Protein 7MNI (pdb70)

Radius of gyration: 37.58 Å; Cα contacts (8 Å, |Δi|>4): 2634; chains: 4; bounding box: 68×110×104 Å

Organism: Homo sapiens (NCBI:txid9606)

Nearest PDB structures (foldseek):
  7mni-assembly1_A  TM=1.002E+00  e=1.388E-90  Homo sapiens
  7r5j-assembly1_W0  TM=9.264E-01  e=3.114E-65  Homo sapiens
  7tdz-assembly1_R  TM=9.123E-01  e=9.726E-56  Xenopus laevis
  7tdz-assembly1_r  TM=9.002E-01  e=2.268E-53  Xenopus laevis
  7vop-assembly1_b  TM=8.775E-01  e=5.057E-50  Xenopus laevis

GO terms:
  GO:0005643 nuclear pore (C, IDA)
  GO:0005515 protein binding (F, IPI)
  GO:0017056 structural constituent of nuclear pore (F, TAS)
  GO:0005643 nuclear pore (C, TAS)
  GO:0005829 cytosol (C, TAS)
  GO:0005635 nuclear envelope (C, IDA)

B-factor: mean 61.46, std 27.5, range [21.4, 191.54]

Solvent-accessible surface area: 51942 Å² total; per-residue (Å²): 172,14,64,104,65,0,44,100,1,49,0,1,86,123,6,75,103,16,76,168,146,183,25,36,65,18,3,1,1,11,23,66,15,8,0,0,0,7,10,47,115,62,13,0,0,0,4,1,78,15,98,125,95,82,76,118,64,14,25,0,52,12,59,44,34,11,89,45,94,9,18,26,7,65,27,4,40,40,86,112,33,0,2,0,1,0,30,85,3,2,11,2,0,85,16,16,166,99,142,49,218,94,56,56,0,41,41,28,108,85,56,2,92,2,60,22,40,41,1,2,90,135,35,14,94,93,51,77,92,16,31,3,60,52,5,21,15,9,38,15,126,160,79,71,28,20,1,0,2,0,6,43,56,9,14,0,27,0,1,12,33,186,101,24,63,76,31,53,5,28,0,98,10,117,127,82,18,34,26,10,32,57,3,92,30,0,25,5,1,20,11,6,38,113,32,74,12,77,54,72,52,20,74,86,123,51,192,87,138,23,84,0,19,2,0,2,0,0,10,35,25,5,15,2,18,5,0,42,0,3,31,142,28,13,60,42,114,7,70,54,41,34,24,31,3,30,6,43,60,76,24,131,74,13,18,22,60,42,3,27,12,10,12,1,1,58,20,88,9,18,2,0,0,4,0,5,63,57,0,32,0,13,0,0,0,4,0,103,80,174,87,5,7,0,10,14,7,27,68,18,72,0,100,124,39,96,62,104,9,76,4,34,18,23,98,13,74,80,32,49,10,98,0,5,0,5,7,40,2,0,0,0,15,0,12,0,78,0,12,131,109,19,110,158,189,18,15,28,77,118,126,21,28,79,65,3,86,119,28,27,99,122,42,170,5,125,37,83,55,24,24,87,28,110,54,189,234,159,48,35,81,12,40,0,6,71,14,9,72,44,165,165,34,55,8,5,0,0,0,14,33,76,10,88,5,45,36,86,114,108,43,20,1,79,24,107,61,145,33,34,72,7,100,29,50,42,106,65,0,37,170,76,24,52,188,108,31,49,0,36,15,60,67,0,17,0,0,61,148,40,61,4,24,0,69,0,107,28,74,7,49,0,34,115,29,54,0,19,86,19,0,29,2,121,109,40,49,1,12,1,12,102,66,102,120,141,45,36,59,88,52,75,24,0,3,32,140,6,28,0,22,0,30,11,0,27,16,35,22,11,22,67,77,77,90,10,107,57,83,103,55,7,76,74,16,86,12,84,22,24,1,67,38,1,0,182,121,38,57,10,126,31,106,68,19,100,39,152,45,0,1,1,4,0,69,3,68,73,13,181,119,16,55,95,20,0,47,94,1,48,0,0,86,118,6,92,111,28,78,200,181,119,24,26,72,16,5,1,2,7,29,62,11,6,0,0,0,8,11,45,137,73,16,0,0,0,4,2,61,6,98,100,122,57,67,77,117,64,13,28,0,54,13,96,34,46,11,94,41,95,7,21,21,5,65,26,3,39,39,85,111,26,0,2,0,2,0,9,107,3,2,9,2,0,79,11,20,144,76,141,56,212,94,52,51,3,38,40,28,112,83,58,2,95,2,61,19,36,25,2,2,84,139,31,32,87,96,53,87,102,22,22,3,56,46,6,18,14,9,40,13,130,164,81,69,28,22,1,0,2,0,4,42,55,10,13,0,28,0,1,12,31,188,100,26,63,80,38,52,5,34,0,88,7,120,129,48,28,26,24,16,40,49,4,107,33,1,25,5,1,17,9,5,37,103,33,72,13,79,47,77,53,31,72,104,128,43,211,79,137,19,78,0,17,2,0,1,0,0,14,25,29,5,27,2,26,4,4,53,0,4,31,144,44,14,67,47,96,8,67,130,45,55,28,32,6,27,7,40,60,76,22,127,73,6,19,23,47,38,3,20,10,9,12,1,0,54,21,107,16,18,0,0,0,4,0,9,70,70,2,37,1,10,0,0,0,11,1,115,71,207,81,5,9,0,9,15,7,16,47,11,126,15,157,4,36,88,182,80,41,5,36,16,25,94,12,72,92,41,56,9,62,0,0,0,7,5,8,6,0,0,16,9,0,18,0,67,0,16,137,114,28,101,155,165,21,15,36,75,120,123,31,43,89,64,4,88,121,27,29,97,128,44,112,10,143,63,80,90,31,32,62,23,26,118,133,126,81,109,115,62,24,54,10,47,0,7,72,11,10,71,52,159,167,33,35,5,6,0,5,0,7,39,64,18,79,8,64,36,95,122,182,90,41,23,32,24,106,60,146,24,27,67,7,99,39,50,56,85,64,1,49,119,46,42,128,141,96,70,40,0,34,12,60,71,0,19,0,0,62,136,52,62,4,25,0,75,0,97,33,72,6,59,0,40,92,29,41,0,20,74,18,0,28,0,96,110,47,51,0,5,0,10,86,63,90,124,101,56,34,57,95,52,89,26,0,2,26,129,5,38,0,17,0,33,16,1,34,16,36,22,16,26,65,78,76,93,10,104,55,86,112,58,8,74,77,8,91,15,98,22,28,2,83,26,2,1,157,108,39,63,13,108,28,102,74,22,106,36,165,67,0,1,1,5,1,78,5,61,76,10

InterPro domains:
  IPR019321 Nucleoporin Nup88 [PF10168] (14-740)
  IPR037700 Nucleoporin NUP88/NUP82 [PTHR13257] (1-734)

Foldseek 3Di:
DCLPCVLQACVLVVLLVLVVVQDAFAQWEDDDQWIWGQRQVQQWIWIDGRPPDRDDTATEHEPDGDPATFRYWAAFLLRQWIWRFHFQFIKIKGAAAFDDPVRDGPHRDNYHYIYMDTALNCVRVVPVPKTWQEKDWDNDNPDQTKIWTQIQQQKIFIAGPVGRNDGQAIERQDPPDDDPVPQSGWRYKEKEDWDWDFLVLLVDDDRDTDIWIKMWTATQQGFIKIDIDDSVRHDRYHDPIADSAAEDDDDPCNLGGAWHDWDWQHDAVIWMWIAGQQQKTFIWGFACAVHTHTYRLDIDRVVVQVHGWHKYKAADPPDSQKIWIFTLFGIKIKGQPCRVVDDNPQHDDDVSSVVSNVVSVVGDIDMHRFDGQQDPPDGDTWNHWYWDDDPVDIKIWTQGPSRRTDIDD/DLQEADDPPQKAKVVGPVVQVVCQDPVRWRKDAQIKIDGPLFWIKTDHGIAIRGNPYCVQAWDTDAVDIGGRPDPVPDDDEPHHQFFKIKIKTWPAFDADPPVRHTDLDPVVCVVVVVVVVLQVVQVVVQWGWDDADSNTRITIIMHGGD/DACLPCVLVACVLVVLLVVVCCFDAAAQWEDDDQWIWGQRQVQQWIWIDGRPCVPSHATAIEHEPDGDPAGFRYWAAALLRQWIWRFGFQWIKIWGAAAFDDPVRDGPHRDNYHYIYMDTAQNVQSPVVVPKTWQEKDWDNDNPDQTKIWTQIFQQKIFIAGPVGRNDTLAIERQDPPDDDDPPWSGWRYKEKEDKDWDFLVLLPDDDGDTDIWIWMWTAIQQGFIKIDIDDSVRHDRYHDPIADSAAEDDDDPCNQGGGWHDWYWQHDPVIWIWIAGQQQKTWIWGWFCEPHTHTYGLDIDHDDLLACFHKDKAAPVVDRQKIKIWGQFGIKIKGQPCRVVDDNPGHDPPVNSVVSNVVSVVGDIDMDGPDTPPPDPDSPGWTWNHWYWADDVVDIKIWTQTPSRRTDIDD/DWAEADDDPQKAKVVGSVVQVVVCVVPVWRWDAFIKIDGPLFWIKTDHGIATRTRPHCVQAWDGDAVDIGGHPDPVPDDDEPHDQFFKIKIKGWPAFDADPPVRHTDLDPVVCVVVVVVVVLQVVQVVVQWGWDDADSVGRITIIMHGGD

Secondary structure (DSSP, 8-state):
-HHHHGGG-HHHHHHHHHHH--PPPB-EEEETTEEEEEETTTTEEEEEE-----S--EEEEESS--SSPP-EEEE-TTSSEEEEE-SS-EEEEEPPPEETTTTEEGGG-SEEEE-EEEESHHHHHHSTT--EEEEEE---SSSPPEEEEEETTTEEEEEETTSTTS-SEEEE----SEES-TT-SEEEEEE---EEEEGGGGT--SS-EEEEEEEEEEETTS-EEEEEE-TTTS-SEE---B-SPPEES--TTTT-S-EEEEEEESSSS-EEEEEETTSEEEEEEEEB----EEEEEEEEETTT----S--EEEE-SS-TTEEEEEETTEEEEEE-TTGGGS-TT-BSSHHHHHHHHHHHTS---EEEEEEE----------SEEEEE--TT--EEEEE-TT--EEEE-/--S-B--STTEEEES-HHHHHHH--TTS--EEEEEEEEETTTEEEEEEEEEE-TT-BHHHHEEEETTEEEESSSSTTPPPTTSTT-S-EEEEE-S---B-TTT--B---HHHHHHTTHHHHHHHHHHTTTEEEEEEEGGGTEEEEEES--/--HHHHGGGSHHHHHHHHHH--PPPPB-EEEETTEEEEEETTTTEEEEEE-----TT--EEEEESS--SSPP-EEEE-TTSSEEEEE-SS-EEEEEPPPEETTTTEEGGG-SEEEE-EEEESHHHHHTSTT--EEEEEE---SSSPPEEEEEETTTEEEEEETTSTTS-SEEEE-----EES-TT-SEEEEEE---EEEEGGGGT--SS-EEEEEEEEEEETTS-EEEEEE-TTTS-SEE---B-PPPEES--TTTT-S-EEEEEEESSSS-EEEEEETTSEEEEEEEE-----EEEEEEEEE---------EEEE-SS-TTEEEEEETTEEEEEE-GGGGG--TT--SSHHHHHHHHHHHHH---EEEEEEES--SS-------SEEEEE--TT--EEEEE-TT--EEEE-/--S-B--STTEEEES-HHHHHHHHHHHSS-EEEEEEEEETTTEEEEEEEEEE-TT-BHHHHEEEETTEEEESSSGGGPPPTTSTT-S-EEEEE-S---B-TTT--B---HHHHHHTTHHHHHHHHHHHTT-EEEEEETTTTEEEEEES--

Sequence (1121 aa):
LWQTWLPNHVVFLRLREGLKNLLTRNVVVFGLGGGGELFLWDGEDSSFLVVRLRGALSQYQRLLCINPPLFEIYQVLLSPTQHHVALIGIKGLMVLELPKRRWGKNSEFEGGKSTVNCSTTTPVAERFFTSSTSLTLKHAAWYPSEILDPHVVLLTSDNVIRIYSLREPQTPTNVIILSGRAYTASLGETAVAFDFGPLAAVPKTLFGQNGKDEVVAYPLYILYENGETTFLTYISLLHSPGNNIGKLLGPLPMHPAAEDNYGYDACAVLCLPCCVPNILVIATESGMLYHCVVLEGLIPSLYVFECCVELELALFSCPVKLHRDPKCPSRYHCCTHEAGVHSVGLTWIHKLHKFLGSDEEDKDSLQELSTEQKCFVEHILCTKPLRQPAPIRRGFWIVPDILGPTMMICCITSTYECLIWPMAGIILTKVGYYTIPSMDDLAKITNEKGECIVVSDFTIGRKGYGSIYFEGDVNLTNLNLDDIVHIRRKEVVVYLDDNQKPPVGEGLNRKAEVTLDGVWPTDKTSRCLIKSPDRLADINYEGRLEAVSRKQGAQFKEYRPETGSWVFKVSHFELWQTWLPNHVVFLRLREGLKQLLTRNVVVFGLGGGGELFLWDGEDSSFLVVRLRGPALSQYQRLLCINPPLFEIYQVLLSPTQHHVALIGIKGLMVLELPKRRWGKNSEFEGGKSTTVNCSTTTPVAERFFTSSTSLTLKHAAWYPSEILDPHVVLLTSDNVIRIYSLREPQTPTNVIILSGRAYTASLGETAVAFDFGPLAAVPKTLFGQNGKDEVVAYPLYILYENGETTFLTYISLLHSPGNNIGKLLGPLPMHPAAEDNYGYDACAVLCLPCVPNILVIATESGMLYHCVVLEGLIPSLYVFECVELELALKCPVKLHRDDPPKKCCPPSRYHCTHEAGVHSVGLTWIHKLHKFLGSDEEDKDSLQELSTEQKCFVEHILCTKPLPCRQPAPIRGFWIVPDILGPTMICCITSTYECLIWWPPMAGIILTKVGYYTIPSMDDLAKITNEKGECIVSDFTIGRKGYGSIYFEGDVNLTNLNLDDIVHIRRKEVVVVYLDDNQKPPVGEGLNRRKAEVTLDGVWPTDKTSRCLIKSPDRLADINYEGRLEAVSRKQGAQFKEYRPETGSWVFKVSHF

Structure (mmCIF, N/CA/C/O backbone):
data_7MNI
#
_entry.id   7MNI
#
_cell.length_a   59.748
_cell.length_b   72.085
_cell.length_c   73.042
_cell.angle_alpha   92.530
_cell.angle_beta   103.690
_cell.angle_gamma   100.390
#
_symmetry.space_group_name_H-M   'P 1'
#
loop_
_entity.id
_entity.type
_entity.pdbx_description
1 polymer 'Nuclear pore complex protein Nup88'
2 polymer 'Nuclear pore complex protein Nup98'
3 water water
#
loop_
_atom_site.group_PDB
_atom_site.id
_atom_site.type_symbol
_atom_site.label_atom_id
_atom_site.label_alt_id
_atom_site.label_comp_id
_atom_site.label_asym_id
_atom_site.label_entity_id
_atom_site.label_seq_id
_atom_site.pdbx_PDB_ins_code
_atom_site.Cartn_x
_atom_site.Cartn_y
_atom_site.Cartn_z
_atom_site.occupancy
_atom_site.B_iso_or_equiv
_atom_site.auth_seq_id
_atom_site.auth_comp_id
_atom_site.auth_asym_id
_atom_site.auth_atom_id
_atom_site.pdbx_PDB_model_num
ATOM 1 N N . LEU A 1 14 ? -55.913 6.007 -41.504 1.00 67.94 13 LEU A N 1
ATOM 2 C CA . LEU A 1 14 ? -54.563 6.298 -41.036 1.00 66.29 13 LEU A CA 1
ATOM 3 C C . LEU A 1 14 ? -54.079 5.209 -40.087 1.00 62.61 13 LEU A C 1
ATOM 4 O O . LEU A 1 14 ? -54.796 4.804 -39.172 1.00 62.80 13 LEU A O 1
ATOM 19 N N . TRP A 1 15 ? -52.849 4.740 -40.307 1.00 57.42 14 TRP A N 1
ATOM 20 C CA . TRP A 1 15 ? -52.341 3.630 -39.510 1.00 53.32 14 TRP A CA 1
ATOM 21 C C . TRP A 1 15 ? -52.187 4.014 -38.045 1.00 53.23 14 TRP A C 1
ATOM 22 O O . TRP A 1 15 ? -52.271 3.146 -37.170 1.00 56.45 14 TRP A O 1
ATOM 43 N N . GLN A 1 16 ? -51.975 5.299 -37.753 1.00 59.06 15 GLN A N 1
ATOM 44 C CA . GLN A 1 16 ? -51.925 5.736 -36.364 1.00 65.14 15 GLN A CA 1
ATOM 45 C C . GLN A 1 16 ? -53.174 5.330 -35.593 1.00 65.03 15 GLN A C 1
ATOM 46 O O . GLN A 1 16 ? -53.139 5.268 -34.359 1.00 61.14 15 GLN A O 1
ATOM 60 N N . THR A 1 17 ? -54.274 5.048 -36.293 1.00 67.18 16 THR A N 1
ATOM 61 C CA . THR A 1 17 ? -55.526 4.662 -35.657 1.00 76.94 16 THR A CA 1
ATOM 62 C C . THR A 1 17 ? -55.663 3.148 -35.523 1.00 72.55 16 THR A C 1
ATOM 63 O O . THR A 1 17 ? -55.973 2.647 -34.438 1.00 75.76 16 THR A O 1
ATOM 74 N N . TRP A 1 18 ? -55.429 2.404 -36.606 1.00 64.42 17 TRP A N 1
ATOM 75 C CA . TRP A 1 18 ? -55.742 0.981 -36.611 1.00 57.58 17 TRP A CA 1
ATOM 76 C C . TRP A 1 18 ? -54.567 0.086 -36.239 1.00 47.22 17 TRP A C 1
ATOM 77 O O . TRP A 1 18 ? -54.787 -1.089 -35.927 1.00 49.06 17 TRP A O 1
ATOM 98 N N . LEU A 1 19 ? -53.335 0.597 -36.252 1.00 46.29 18 LEU A N 1
ATOM 99 C CA . LEU A 1 19 ? -52.195 -0.268 -35.963 1.00 40.40 18 LEU A CA 1
ATOM 100 C C . LEU A 1 19 ? -52.279 -0.924 -34.590 1.00 43.42 18 LEU A C 1
ATOM 101 O O . LEU A 1 19 ? -51.961 -2.122 -34.490 1.00 50.00 18 LEU A O 1
ATOM 117 N N . PRO A 1 20 ? -52.678 -0.234 -33.517 1.00 48.23 19 PRO A N 1
ATOM 118 C CA . PRO A 1 20 ? -52.734 -0.903 -32.205 1.00 51.83 19 PRO A CA 1
ATOM 119 C C . PRO A 1 20 ? -53.666 -2.104 -32.165 1.00 56.98 19 PRO A C 1
ATOM 120 O O . PRO A 1 20 ? -53.551 -2.922 -31.245 1.00 60.31 19 PRO A O 1
ATOM 131 N N . ASN A 1 21 ? -54.579 -2.239 -33.124 1.00 51.06 20 ASN A N 1
ATOM 132 C CA . ASN A 1 21 ? -55.522 -3.347 -33.156 1.00 54.83 20 ASN A CA 1
ATOM 133 C C . ASN A 1 21 ? -55.111 -4.444 -34.131 1.00 55.21 20 ASN A C 1
ATOM 134 O O . ASN A 1 21 ? -55.870 -5.399 -34.331 1.00 51.48 20 ASN A O 1
ATOM 145 N N . HIS A 1 22 ? -53.932 -4.336 -34.738 1.00 53.41 21 HIS A N 1
ATOM 146 C CA . HIS A 1 22 ? -53.503 -5.338 -35.703 1.00 49.67 21 HIS A CA 1
ATOM 147 C C . HIS A 1 22 ? -53.221 -6.666 -35.007 1.00 48.31 21 HIS A C 1
ATOM 148 O O . HIS A 1 22 ? -52.760 -6.711 -33.863 1.00 45.99 21 HIS A O 1
ATOM 162 N N . VAL A 1 23 ? -53.496 -7.760 -35.722 1.00 49.10 22 VAL A N 1
ATOM 163 C CA . VAL A 1 23 ? -53.389 -9.085 -35.125 1.00 43.73 22 VAL A CA 1
ATOM 164 C C . VAL A 1 23 ? -51.959 -9.445 -34.742 1.00 45.48 22 VAL A C 1
ATOM 165 O O . VAL A 1 23 ? -51.755 -10.323 -33.898 1.00 46.26 22 VAL A O 1
ATOM 178 N N . VAL A 1 24 ? -50.954 -8.796 -35.341 1.00 39.54 23 VAL A N 1
ATOM 179 C CA . VAL A 1 24 ? -49.573 -9.143 -35.016 1.00 40.14 23 VAL A CA 1
ATOM 180 C C . VAL A 1 24 ? -49.305 -8.943 -33.533 1.00 39.62 23 VAL A C 1
ATOM 181 O O . VAL A 1 24 ? -48.505 -9.671 -32.935 1.00 40.41 23 VAL A O 1
ATOM 194 N N . PHE A 1 25 ? -49.958 -7.961 -32.913 1.00 40.09 24 PHE A N 1
ATOM 195 C CA . PHE A 1 25 ? -49.755 -7.738 -31.487 1.00 39.05 24 PHE A CA 1
ATOM 196 C C . PHE A 1 25 ? -50.470 -8.788 -30.649 1.00 44.20 24 PHE A C 1
ATOM 197 O O . PHE A 1 25 ? -49.956 -9.181 -29.597 1.00 49.74 24 PHE A O 1
ATOM 214 N N . LEU A 1 26 ? -51.639 -9.256 -31.094 1.00 48.39 25 LEU A N 1
ATOM 215 C CA . LEU A 1 26 ? -52.259 -10.415 -30.457 1.00 51.09 25 LEU A CA 1
ATOM 216 C C . LEU A 1 26 ? -51.349 -11.634 -30.556 1.00 44.44 25 LEU A C 1
ATOM 217 O O . LEU A 1 26 ? -51.148 -12.358 -29.576 1.00 46.25 25 LEU A O 1
ATOM 233 N N . ARG A 1 27 ? -50.782 -11.870 -31.744 1.00 42.24 26 ARG A N 1
ATOM 234 C CA . ARG A 1 27 ? -49.861 -12.986 -31.926 1.00 46.19 26 ARG A CA 1
ATOM 235 C C . ARG A 1 27 ? -48.678 -12.880 -30.971 1.00 44.88 26 ARG A C 1
ATOM 236 O O . ARG A 1 27 ? -48.346 -13.839 -30.263 1.00 46.75 26 ARG A O 1
ATOM 257 N N . LEU A 1 28 ? -48.030 -11.716 -30.939 1.00 37.12 27 LEU A N 1
ATOM 258 C CA . LEU A 1 28 ? -46.883 -11.523 -30.057 1.00 41.58 27 LEU A CA 1
ATOM 259 C C . LEU A 1 28 ? -47.298 -11.599 -28.593 1.00 41.20 27 LEU A C 1
ATOM 260 O O . LEU A 1 28 ? -46.566 -12.149 -27.762 1.00 38.38 27 LEU A O 1
ATOM 276 N N . ARG A 1 29 ? -48.465 -11.046 -28.262 1.00 41.86 28 ARG A N 1
ATOM 277 C CA . ARG A 1 29 ? -48.941 -11.068 -26.884 1.00 50.13 28 ARG A CA 1
ATOM 278 C C . ARG A 1 29 ? -49.185 -12.498 -26.420 1.00 62.35 28 ARG A C 1
ATOM 279 O O . ARG A 1 29 ? -48.786 -12.884 -25.315 1.00 60.15 28 ARG A O 1
ATOM 300 N N . GLU A 1 30 ? -49.842 -13.302 -27.258 1.00 68.44 29 GLU A N 1
ATOM 301 C CA . GLU A 1 30 ? -50.065 -14.703 -26.926 1.00 79.66 29 GLU A CA 1
ATOM 302 C C . GLU A 1 30 ? -48.765 -15.495 -26.888 1.00 73.81 29 GLU A C 1
ATOM 303 O O . GLU A 1 30 ? -48.732 -16.579 -26.299 1.00 75.99 29 GLU A O 1
ATOM 315 N N . GLY A 1 31 ? -47.694 -14.975 -27.492 1.00 71.93 30 GLY A N 1
ATOM 316 C CA . GLY A 1 31 ? -46.394 -15.610 -27.378 1.00 76.50 30 GLY A CA 1
ATOM 317 C C . GLY A 1 31 ? -45.715 -15.402 -26.043 1.00 83.50 30 GLY A C 1
ATOM 318 O O . GLY A 1 31 ? -44.769 -16.128 -25.722 1.00 90.58 30 GLY A O 1
ATOM 322 N N . LEU A 1 32 ? -46.174 -14.424 -25.259 1.00 86.88 31 LEU A N 1
ATOM 323 C CA . LEU A 1 32 ? -45.619 -14.222 -23.925 1.00 84.16 31 LEU A CA 1
ATOM 324 C C . LEU A 1 32 ? -46.050 -15.337 -22.980 1.00 89.87 31 LEU A C 1
ATOM 325 O O . LEU A 1 32 ? -45.222 -15.916 -22.267 1.00 88.80 31 LEU A O 1
ATOM 341 N N . LYS A 1 33 ? -47.349 -15.649 -22.960 1.00 109.33 32 LYS A N 1
ATOM 342 C CA . LYS A 1 33 ? -47.849 -16.668 -22.045 1.00 126.78 32 LYS A CA 1
ATOM 343 C C . LYS A 1 33 ? -47.166 -18.010 -22.273 1.00 138.46 32 LYS A C 1
ATOM 344 O O . LYS A 1 33 ? -46.962 -18.772 -21.321 1.00 148.87 32 LYS A O 1
ATOM 363 N N . ASN A 1 34 ? -46.805 -18.317 -23.515 1.00 118.84 33 ASN A N 1
ATOM 364 C CA . ASN A 1 34 ? -46.103 -19.558 -23.822 1.00 119.75 33 ASN A CA 1
ATOM 365 C C . ASN A 1 34 ? -44.656 -19.485 -23.344 1.00 113.07 33 ASN A C 1
ATOM 366 O O . ASN A 1 34 ? -43.727 -19.781 -24.097 1.00 105.64 33 ASN A O 1
ATOM 377 N N . LEU A 1 56 ? -28.026 -7.732 -18.809 1.00 86.78 55 LEU A N 1
ATOM 378 C CA . LEU A 1 56 ? -29.050 -7.821 -19.841 1.00 92.36 55 LEU A CA 1
ATOM 379 C C . LEU A 1 56 ? -28.997 -6.624 -20.784 1.00 85.02 55 LEU A C 1
ATOM 380 O O . LEU A 1 56 ? -28.672 -5.510 -20.376 1.00 82.26 55 LEU A O 1
ATOM 395 N N . LEU A 1 57 ? -29.317 -6.867 -22.050 1.00 68.82 56 LEU A N 1
ATOM 396 C CA . LEU A 1 57 ? -29.451 -5.804 -23.032 1.00 65.02 56 LEU A CA 1
ATOM 397 C C . LEU A 1 57 ? -30.855 -5.214 -22.976 1.00 63.57 56 LEU A C 1
ATOM 398 O O . LEU A 1 57 ? -31.825 -5.896 -22.636 1.00 66.06 56 LEU A O 1
ATOM 414 N N . THR A 1 58 ? -30.955 -3.932 -23.311 1.00 65.29 57 THR A N 1
ATOM 415 C CA . THR A 1 58 ? -32.261 -3.306 -23.459 1.00 65.67 57 THR A CA 1
ATOM 416 C C . THR A 1 58 ? -32.919 -3.805 -24.739 1.00 56.26 57 THR A C 1
ATOM 417 O O . THR A 1 58 ? -32.260 -3.979 -25.769 1.00 53.51 57 THR A O 1
ATOM 428 N N . ARG A 1 59 ? -34.224 -4.049 -24.669 1.00 44.83 58 ARG A N 1
ATOM 429 C CA . ARG A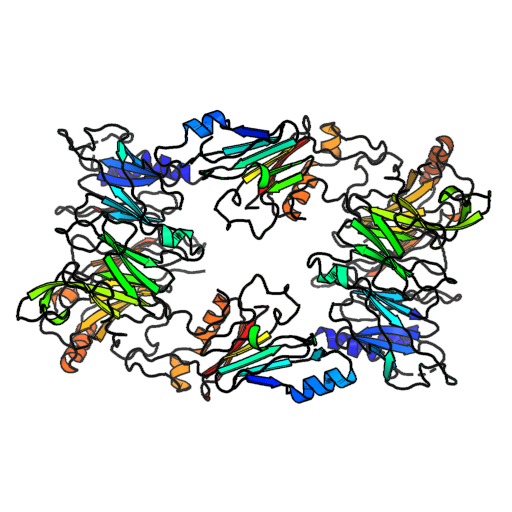 1 59 ? -34.939 -4.675 -25.770 1.00 40.12 58 ARG A CA 1
ATOM 430 C C . ARG A 1 59 ? -35.472 -3.641 -26.753 1.00 36.89 58 ARG A C 1
ATOM 431 O O . ARG A 1 59 ? -35.976 -2.588 -26.358 1.00 41.75 58 ARG A O 1
ATOM 452 N N . ASN A 1 60 ? -35.342 -3.954 -28.042 1.00 35.02 59 ASN A N 1
ATOM 453 C CA . ASN A 1 60 ? -36.037 -3.217 -29.097 1.00 34.81 59 ASN A CA 1
ATOM 454 C C . ASN A 1 60 ? -36.300 -4.219 -30.218 1.00 33.93 59 ASN A C 1
ATOM 455 O O . ASN A 1 60 ? -35.386 -4.550 -30.981 1.00 39.76 59 ASN A O 1
ATOM 466 N N . VAL A 1 61 ? -37.536 -4.694 -30.310 1.00 27.57 60 VAL A N 1
ATOM 467 C CA . VAL A 1 61 ? -37.898 -5.770 -31.221 1.00 34.42 60 VAL A CA 1
ATOM 468 C C . VAL A 1 61 ? -38.537 -5.238 -32.511 1.00 28.13 60 VAL A C 1
ATOM 469 O O . VAL A 1 61 ? -39.139 -6.008 -33.255 1.00 35.10 60 VAL A O 1
ATOM 482 N N . VAL A 1 62 ? -38.408 -3.943 -32.789 1.00 25.12 61 VAL A N 1
ATOM 483 C CA A VAL A 1 62 ? -39.112 -3.329 -33.906 0.47 29.24 61 VAL A CA 1
ATOM 484 C CA B VAL A 1 62 ? -39.113 -3.329 -33.906 0.53 29.24 61 VAL A CA 1
ATOM 485 C C . VAL A 1 62 ? -38.182 -2.391 -34.659 1.00 31.72 61 VAL A C 1
ATOM 486 O O . VAL A 1 62 ? -37.310 -1.742 -34.072 1.00 31.01 61 VAL A O 1
ATOM 511 N N . PHE A 1 63 ? -38.378 -2.331 -35.975 1.00 32.73 62 PHE A N 1
ATOM 512 C CA . PHE A 1 63 ? -37.751 -1.328 -36.824 1.00 35.68 62 PHE A CA 1
ATOM 513 C C . PHE A 1 63 ? -38.693 -1.070 -37.993 1.00 35.90 62 PHE A C 1
ATOM 514 O O . PHE A 1 63 ? -39.568 -1.886 -38.304 1.00 35.53 62 PHE A O 1
ATOM 531 N N . GLY A 1 64 ? -38.524 0.086 -38.622 1.00 34.06 63 GLY A N 1
ATOM 532 C CA . GLY A 1 64 ? -39.365 0.493 -39.730 1.00 35.51 63 GLY A CA 1
ATOM 533 C C . GLY A 1 64 ? -38.540 0.694 -40.985 1.00 38.29 63 GLY A C 1
ATOM 534 O O . GLY A 1 64 ? -37.362 1.048 -40.920 1.00 34.26 63 GLY A O 1
ATOM 538 N N . LEU A 1 65 ? -39.165 0.450 -42.132 1.00 37.71 64 LEU A N 1
ATOM 539 C CA . LEU A 1 65 ? -38.484 0.597 -43.415 1.00 44.42 64 LEU A CA 1
ATOM 540 C C . LEU A 1 65 ? -39.524 0.870 -44.489 1.00 50.05 64 LEU A C 1
ATOM 541 O O . LEU A 1 65 ? -40.402 0.036 -44.725 1.00 44.80 64 LEU A O 1
ATOM 557 N N A GLY A 1 66 ? -39.386 2.011 -45.157 0.62 57.30 65 GLY A N 1
ATOM 558 N N B GLY A 1 66 ? -39.451 2.047 -45.107 0.38 57.21 65 GLY A N 1
ATOM 559 C CA A GLY A 1 66 ? -40.388 2.416 -46.126 0.62 58.73 65 GLY A CA 1
ATOM 560 C CA B GLY A 1 66 ? -40.334 2.409 -46.201 0.38 58.67 65 GLY A CA 1
ATOM 561 C C A GLY A 1 66 ? -41.694 2.692 -45.414 0.62 53.34 65 GLY A C 1
ATOM 562 C C B GLY A 1 66 ? -41.776 1.948 -46.087 0.38 54.46 65 GLY A C 1
ATOM 563 O O A GLY A 1 66 ? -41.752 3.462 -44.449 0.62 48.60 65 GLY A O 1
ATOM 564 O O B GLY A 1 66 ? -42.209 1.071 -46.841 0.38 53.90 65 GLY A O 1
ATOM 571 N N A GLY A 1 67 ? -42.756 2.049 -45.882 0.62 50.13 66 GLY A N 1
ATOM 572 N N B GLY A 1 67 ? -42.532 2.530 -45.155 0.38 48.53 66 GLY A N 1
ATOM 573 C CA A GLY A 1 67 ? -44.031 2.129 -45.207 0.62 47.21 66 GLY A CA 1
ATOM 574 C CA B GLY A 1 67 ? -43.951 2.254 -45.036 0.38 46.78 66 GLY A CA 1
ATOM 575 C C A GLY A 1 67 ? -44.354 0.847 -44.471 0.62 42.91 66 GLY A C 1
ATOM 576 C C B GLY A 1 67 ? -44.311 0.933 -44.393 0.38 43.25 66 GLY A C 1
ATOM 577 O O A GLY A 1 67 ? -45.529 0.513 -44.295 0.62 43.78 66 GLY A O 1
ATOM 578 O O B GLY A 1 67 ? -45.504 0.651 -44.223 0.38 43.85 66 GLY A O 1
ATOM 585 N N . GLU A 1 68 ? -43.327 0.116 -44.035 1.00 40.04 67 GLU A N 1
ATOM 586 C CA . GLU A 1 68 ? -43.532 -1.169 -43.387 1.00 46.38 67 GLU A CA 1
ATOM 587 C C . GLU A 1 68 ? -42.945 -1.161 -41.982 1.00 41.21 67 GLU A C 1
ATOM 588 O O . GLU A 1 68 ? -41.928 -0.514 -41.714 1.00 37.28 67 GLU A O 1
ATOM 601 N N . LEU A 1 69 ? -43.605 -1.889 -41.090 1.00 38.22 68 LEU A N 1
ATOM 602 C CA . LEU A 1 69 ? -43.154 -2.084 -39.720 1.00 36.97 68 LEU A CA 1
ATOM 603 C C . LEU A 1 69 ? -42.760 -3.546 -39.545 1.00 28.97 68 LEU A C 1
ATOM 604 O O . LEU A 1 69 ? -43.511 -4.439 -39.934 1.00 28.51 68 LEU A O 1
ATOM 620 N N . PHE A 1 70 ? -41.587 -3.779 -38.965 1.00 29.99 69 PHE A N 1
ATOM 621 C CA . PHE A 1 70 ? -41.054 -5.119 -38.761 1.00 29.63 69 PHE A CA 1
ATOM 622 C C . PHE A 1 70 ? -41.027 -5.418 -37.269 1.00 30.71 69 PHE A C 1
ATOM 623 O O . PHE A 1 70 ? -40.485 -4.633 -36.488 1.00 31.51 69 PHE A O 1
ATOM 640 N N . LEU A 1 71 ? -41.604 -6.552 -36.879 1.00 30.21 70 LEU A N 1
ATOM 641 C CA . LEU A 1 71 ? -41.695 -6.943 -35.478 1.00 29.44 70 LEU A CA 1
ATOM 642 C C . LEU A 1 71 ? -41.086 -8.324 -35.316 1.00 25.78 70 LEU A C 1
ATOM 643 O O . LEU A 1 71 ? -41.540 -9.283 -35.945 1.00 25.74 70 LEU A O 1
ATOM 659 N N . TRP A 1 72 ? -40.059 -8.424 -34.475 1.00 31.63 71 TRP A N 1
ATOM 660 C CA . TRP A 1 72 ? -39.392 -9.697 -34.243 1.00 26.17 71 TRP A CA 1
ATOM 661 C C . TRP A 1 72 ? -40.262 -10.573 -33.352 1.00 29.37 71 TRP A C 1
ATOM 662 O O . TRP A 1 72 ? -40.650 -10.161 -32.254 1.00 32.18 71 TRP A O 1
ATOM 683 N N . ASP A 1 73 ? -40.569 -11.772 -33.829 1.00 26.76 72 ASP A N 1
ATOM 684 C CA . ASP A 1 73 ? -41.337 -12.761 -33.079 1.00 29.14 72 ASP A CA 1
ATOM 685 C C . ASP A 1 73 ? -40.344 -13.782 -32.536 1.00 34.53 72 ASP A C 1
ATOM 686 O O . ASP A 1 73 ? -39.894 -14.674 -33.260 1.00 35.04 72 ASP A O 1
ATOM 695 N N . GLY A 1 74 ? -40.006 -13.649 -31.254 1.00 37.64 73 GLY A N 1
ATOM 696 C CA . GLY A 1 74 ? -38.981 -14.502 -30.676 1.00 40.48 73 GLY A CA 1
ATOM 697 C C . GLY A 1 74 ? -39.350 -15.973 -30.693 1.00 36.30 73 GLY A C 1
ATOM 698 O O . GLY A 1 74 ? -38.493 -16.833 -30.910 1.00 38.88 73 GLY A O 1
ATOM 702 N N . GLU A 1 75 ? -40.632 -16.282 -30.479 1.00 37.06 74 GLU A N 1
ATOM 703 C CA . GLU A 1 75 ? -41.045 -17.678 -30.368 1.00 44.52 74 GLU A CA 1
ATOM 704 C C . GLU A 1 75 ? -40.916 -18.420 -31.693 1.00 40.06 74 GLU A C 1
ATOM 705 O O . GLU A 1 75 ? -40.674 -19.631 -31.698 1.00 45.21 74 GLU A O 1
ATOM 717 N N . ASP A 1 76 ? -41.073 -17.725 -32.817 1.00 37.44 75 ASP A N 1
ATOM 718 C CA . ASP A 1 76 ? -40.961 -18.339 -34.132 1.00 42.69 75 ASP A CA 1
ATOM 719 C C . ASP A 1 76 ? -39.688 -17.941 -34.872 1.00 39.90 75 ASP A C 1
ATOM 720 O O . ASP A 1 76 ? -39.477 -18.392 -36.003 1.00 37.54 75 ASP A O 1
ATOM 729 N N . SER A 1 77 ? -38.843 -17.110 -34.272 1.00 36.33 76 SER A N 1
ATOM 730 C CA . SER A 1 77 ? -37.590 -16.680 -34.887 1.00 43.61 76 SER A CA 1
ATOM 731 C C . SER A 1 77 ? -37.833 -16.155 -36.302 1.00 38.11 76 SER A C 1
ATOM 732 O O . SER A 1 77 ? -37.238 -16.611 -37.280 1.00 36.86 76 SER A O 1
ATOM 740 N N . SER A 1 78 ? -38.724 -15.173 -36.395 1.00 32.61 77 SER A N 1
ATOM 741 C CA . SER A 1 78 ? -39.055 -14.573 -37.679 1.00 33.78 77 SER A CA 1
ATOM 742 C C . SER A 1 78 ? -39.602 -13.172 -37.448 1.00 33.53 77 SER A C 1
ATOM 743 O O . SER A 1 78 ? -39.926 -12.784 -36.323 1.00 30.30 77 SER A O 1
ATOM 751 N N . PHE A 1 79 ? -39.677 -12.408 -38.536 1.00 31.08 78 PHE A N 1
ATOM 752 C CA . PHE A 1 79 ? -40.216 -11.059 -38.517 1.00 31.08 78 PHE A CA 1
ATOM 753 C C . PHE A 1 79 ? -41.659 -11.068 -39.003 1.00 28.94 78 PHE A C 1
ATOM 754 O O . PHE A 1 79 ? -41.991 -11.746 -39.977 1.00 31.92 78 PHE A O 1
ATOM 771 N N . LEU A 1 80 ? -42.506 -10.297 -38.328 1.00 28.14 79 LEU A N 1
ATOM 772 C CA . LEU A 1 80 ? -43.857 -10.015 -38.790 1.00 29.91 79 LEU A CA 1
ATOM 773 C C . LEU A 1 80 ? -43.849 -8.625 -39.416 1.00 29.81 79 LEU A C 1
ATOM 774 O O . LEU A 1 80 ? -43.472 -7.651 -38.758 1.00 33.01 79 LEU A O 1
ATOM 790 N N . VAL A 1 81 ? -44.253 -8.537 -40.682 1.00 28.95 80 VAL A N 1
ATOM 791 C CA . VAL A 1 81 ? -44.151 -7.305 -41.457 1.00 28.89 80 VAL A CA 1
ATOM 792 C C . VAL A 1 81 ? -45.556 -6.780 -41.714 1.00 27.93 80 VAL A C 1
ATOM 793 O O . VAL A 1 81 ? -46.376 -7.453 -42.351 1.00 29.40 80 VAL A O 1
ATOM 806 N N . VAL A 1 82 ? -45.827 -5.574 -41.219 1.00 32.15 81 VAL A N 1
ATOM 807 C CA . VAL A 1 82 ? -47.111 -4.902 -41.393 1.00 34.58 81 VAL A CA 1
ATOM 808 C C . VAL A 1 82 ? -46.895 -3.699 -42.299 1.00 34.44 81 VAL A C 1
ATOM 809 O O . VAL A 1 82 ? -45.982 -2.897 -42.068 1.00 38.46 81 VAL A O 1
ATOM 822 N N . ARG A 1 83 ? -47.736 -3.569 -43.319 1.00 39.64 82 ARG A N 1
ATOM 823 C CA . ARG A 1 83 ? -47.664 -2.446 -44.243 1.00 46.52 82 ARG A CA 1
ATOM 824 C C . ARG A 1 83 ? -48.490 -1.291 -43.688 1.00 46.21 82 ARG A C 1
ATOM 825 O O . ARG A 1 83 ? -49.705 -1.419 -43.505 1.00 41.78 82 ARG A O 1
ATOM 846 N N . LEU A 1 84 ? -47.831 -0.163 -43.425 1.00 46.25 83 LEU A N 1
ATOM 847 C CA . LEU A 1 84 ? -48.499 0.987 -42.833 1.00 50.66 83 LEU A CA 1
ATOM 848 C C . LEU A 1 84 ? -49.134 1.906 -43.868 1.00 59.89 83 LEU A C 1
ATOM 849 O O . LEU A 1 84 ? -50.178 2.503 -43.589 1.00 59.79 83 LEU A O 1
ATOM 865 N N . ARG A 1 85 ? -48.536 2.031 -45.050 1.00 69.38 84 ARG A N 1
ATOM 866 C CA . ARG A 1 85 ? -49.010 2.938 -46.084 1.00 85.68 84 ARG A CA 1
ATOM 867 C C . ARG A 1 85 ? -49.511 2.159 -47.295 1.00 87.29 84 ARG A C 1
ATOM 868 O O . ARG A 1 85 ? -49.387 0.935 -47.377 1.00 83.34 84 ARG A O 1
ATOM 889 N N . GLY A 1 86 ? -50.083 2.894 -48.243 1.00 98.36 85 GLY A N 1
ATOM 890 C CA . GLY A 1 86 ? -50.585 2.306 -49.471 1.00 96.95 85 GLY A CA 1
ATOM 891 C C . GLY A 1 86 ? -51.670 1.273 -49.240 1.00 92.39 85 GLY A C 1
ATOM 892 O O . GLY A 1 86 ? -52.382 0.889 -50.168 1.00 89.47 85 GLY A O 1
ATOM 896 N N . ALA A 1 95 ? -55.447 -3.635 -43.666 1.00 72.23 94 ALA A N 1
ATOM 897 C CA . ALA A 1 95 ? -56.269 -4.651 -43.018 1.00 76.99 94 ALA A CA 1
ATOM 898 C C . ALA A 1 95 ? -55.610 -5.136 -41.729 1.00 81.10 94 ALA A C 1
ATOM 899 O O . ALA A 1 95 ? -54.384 -5.161 -41.619 1.00 88.17 94 ALA A O 1
ATOM 905 N N . LEU A 1 96 ? -56.435 -5.528 -40.756 1.00 63.60 95 LEU A N 1
ATOM 906 C CA . LEU A 1 96 ? -55.940 -5.906 -39.440 1.00 62.02 95 LEU A CA 1
ATOM 907 C C . LEU A 1 96 ? -55.381 -7.323 -39.385 1.00 54.73 95 LEU A C 1
ATOM 908 O O . LEU A 1 96 ? -54.710 -7.663 -38.405 1.00 50.96 95 LEU A O 1
ATOM 924 N N . SER A 1 97 ? -55.637 -8.151 -40.397 1.00 54.66 96 SER A N 1
ATOM 925 C CA . SER A 1 97 ? -55.156 -9.525 -40.406 1.00 51.93 96 SER A CA 1
ATOM 926 C C . SER A 1 97 ? -53.974 -9.742 -41.341 1.00 51.60 96 SER A C 1
ATOM 927 O O . SER A 1 97 ? -53.390 -10.831 -41.330 1.00 46.75 96 SER A O 1
ATOM 935 N N . GLN A 1 98 ? -53.610 -8.745 -42.143 1.00 50.23 97 GLN A N 1
ATOM 936 C CA . GLN A 1 98 ? -52.620 -8.926 -43.195 1.00 48.23 97 GLN A CA 1
ATOM 937 C C . GLN A 1 98 ? -51.224 -8.612 -42.679 1.00 36.89 97 GLN A C 1
ATOM 938 O O . GLN A 1 98 ? -51.001 -7.579 -42.040 1.00 32.88 97 GLN A O 1
ATOM 952 N N . TYR A 1 99 ? -50.290 -9.511 -42.962 1.00 33.36 98 TYR A N 1
ATOM 953 C CA . TYR A 1 99 ? -48.889 -9.340 -42.613 1.00 30.46 98 TYR A CA 1
ATOM 954 C C . TYR A 1 99 ? -48.104 -10.407 -43.357 1.00 30.83 98 TYR A C 1
ATOM 955 O O . TYR A 1 99 ? -48.655 -11.432 -43.765 1.00 37.44 98 TYR A O 1
ATOM 973 N N . GLN A 1 100 ? -46.814 -10.149 -43.536 1.00 33.17 99 GLN A N 1
ATOM 974 C CA . GLN A 1 100 ? -45.892 -11.129 -44.081 1.00 30.82 99 GLN A CA 1
ATOM 975 C C . GLN A 1 100 ? -44.990 -11.637 -42.968 1.00 27.64 99 GLN A C 1
ATOM 976 O O . GLN A 1 100 ? -44.618 -10.881 -42.069 1.00 29.68 99 GLN A O 1
ATOM 990 N N . ARG A 1 101 ? -44.652 -12.921 -43.028 1.00 30.31 100 ARG A N 1
ATOM 991 C CA . ARG A 1 101 ? -43.713 -13.532 -42.098 1.00 31.25 100 ARG A CA 1
ATOM 992 C C . ARG A 1 101 ? -42.401 -13.767 -42.834 1.00 27.15 100 ARG A C 1
ATOM 993 O O . ARG A 1 101 ? -42.366 -14.499 -43.829 1.00 36.38 100 ARG A O 1
ATOM 1014 N N . LEU A 1 102 ? -41.332 -13.139 -42.355 1.00 27.36 101 LEU A N 1
ATOM 1015 C CA . LEU A 1 102 ? -39.995 -13.330 -42.906 1.00 29.80 101 LEU A CA 1
ATOM 1016 C C . LEU A 1 102 ? -39.254 -14.328 -42.022 1.00 26.15 101 LEU A C 1
ATOM 1017 O O . LEU A 1 102 ? -38.847 -13.989 -40.906 1.00 28.72 101 LEU A O 1
ATOM 1033 N N . LEU A 1 103 ? -39.078 -15.548 -42.526 1.00 25.74 102 LEU A N 1
ATOM 1034 C CA . LEU A 1 103 ? -38.469 -16.628 -41.762 1.00 34.86 102 LEU A CA 1
ATOM 1035 C C . LEU A 1 103 ? -36.952 -16.626 -41.898 1.00 33.80 102 LEU A C 1
ATOM 1036 O O . LEU A 1 103 ? -36.412 -16.347 -42.971 1.00 41.62 102 LEU A O 1
ATOM 1052 N N . CYS A 1 104 ? -36.274 -16.966 -40.805 1.00 30.85 103 CYS A N 1
ATOM 1053 C CA . CYS A 1 104 ? -34.843 -17.238 -40.841 1.00 32.55 103 CYS A CA 1
ATOM 1054 C C . CYS A 1 104 ? -34.622 -18.649 -41.373 1.00 27.48 103 CYS A C 1
ATOM 1055 O O . CYS A 1 104 ? -35.090 -19.621 -40.772 1.00 32.83 103 CYS A O 1
ATOM 1063 N N . ILE A 1 105 ? -33.915 -18.766 -42.499 1.00 36.43 104 ILE A N 1
ATOM 1064 C CA . ILE A 1 105 ? -33.554 -20.089 -43.000 1.00 42.41 104 ILE A CA 1
ATOM 1065 C C . ILE A 1 105 ? -32.767 -20.849 -41.940 1.00 44.67 104 ILE A C 1
ATOM 1066 O O . ILE A 1 105 ? -32.982 -22.048 -41.720 1.00 45.73 104 ILE A O 1
ATOM 1082 N N . ASN A 1 106 ? -31.848 -20.163 -41.269 1.00 41.52 105 ASN A N 1
ATOM 1083 C CA . ASN A 1 106 ? -31.101 -20.710 -40.136 1.00 40.14 105 ASN A CA 1
ATOM 1084 C C . ASN A 1 106 ? -31.352 -19.798 -38.943 1.00 39.11 105 ASN A C 1
ATOM 1085 O O . ASN A 1 106 ? -30.806 -18.679 -38.885 1.00 32.96 105 ASN A O 1
ATOM 1096 N N . PRO A 1 107 ? -32.176 -20.208 -37.984 1.00 34.22 106 PRO A N 1
ATOM 1097 C CA . PRO A 1 107 ? -32.595 -19.285 -36.928 1.00 34.89 106 PRO A CA 1
ATOM 1098 C C . PRO A 1 107 ? -31.533 -19.154 -35.853 1.00 36.88 106 PRO A C 1
ATOM 1099 O O . PRO A 1 107 ? -30.697 -20.053 -35.674 1.00 37.62 106 PRO A O 1
ATOM 1110 N N . PRO A 1 108 ? -31.531 -18.046 -35.115 1.00 31.14 107 PRO A N 1
ATOM 1111 C CA . PRO A 1 108 ? -30.665 -17.955 -33.937 1.00 35.77 107 PRO A CA 1
ATOM 1112 C C . PRO A 1 108 ? -31.241 -18.763 -32.785 1.00 43.91 107 PRO A C 1
ATOM 1113 O O . PRO A 1 108 ? -32.456 -18.826 -32.586 1.00 46.65 107 PRO A O 1
ATOM 1124 N N . LEU A 1 109 ? -30.350 -19.392 -32.027 1.00 59.42 108 LEU A N 1
ATOM 1125 C CA . LEU A 1 109 ? -30.750 -20.151 -30.851 1.00 69.37 108 LEU A CA 1
ATOM 1126 C C . LEU A 1 109 ? -30.637 -19.347 -29.568 1.00 67.02 108 LEU A C 1
ATOM 1127 O O . LEU A 1 109 ? -31.250 -19.720 -28.561 1.00 71.78 108 LEU A O 1
ATOM 1143 N N . PHE A 1 110 ? -29.872 -18.260 -29.585 1.00 54.45 109 PHE A N 1
ATOM 1144 C CA . PHE A 1 110 ? -29.820 -17.321 -28.477 1.00 43.88 109 PHE A CA 1
ATOM 1145 C C . PHE A 1 110 ? -30.950 -16.308 -28.622 1.00 40.24 109 PHE A C 1
ATOM 1146 O O . PHE A 1 110 ? -31.429 -16.037 -29.726 1.00 36.82 109 PHE A O 1
ATOM 1163 N N . GLU A 1 111 ? -31.380 -15.756 -27.492 1.00 36.15 110 GLU A N 1
ATOM 1164 C CA . GLU A 1 111 ? -32.486 -14.810 -27.507 1.00 36.15 110 GLU A CA 1
ATOM 1165 C C . GLU A 1 111 ? -32.068 -13.503 -28.169 1.00 34.99 110 GLU A C 1
ATOM 1166 O O . GLU A 1 111 ? -30.982 -12.975 -27.912 1.00 39.17 110 GLU A O 1
ATOM 1178 N N . ILE A 1 112 ? -32.938 -12.981 -29.029 1.00 35.88 111 ILE A N 1
ATOM 1179 C CA . ILE A 1 112 ? -32.696 -11.719 -29.716 1.00 36.84 111 ILE A CA 1
ATOM 1180 C C . ILE A 1 112 ? -33.268 -10.592 -28.866 1.00 35.40 111 ILE A C 1
ATOM 1181 O O . ILE A 1 112 ? -34.476 -10.544 -28.613 1.00 38.53 111 ILE A O 1
ATOM 1197 N N . TYR A 1 113 ? -32.402 -9.686 -28.423 1.00 28.83 112 TYR A N 1
ATOM 1198 C CA . TYR A 1 113 ? -32.838 -8.556 -27.614 1.00 32.65 112 TYR A CA 1
ATOM 1199 C C . TYR A 1 113 ? -33.105 -7.315 -28.455 1.00 31.99 112 TYR A C 1
ATOM 1200 O O . TYR A 1 113 ? -34.052 -6.575 -28.173 1.00 36.47 112 TYR A O 1
ATOM 1218 N N . GLN A 1 114 ? -32.305 -7.089 -29.496 1.00 26.06 113 GLN A N 1
ATOM 1219 C CA . GLN A 1 114 ? -32.397 -5.884 -30.306 1.00 26.97 113 GLN A CA 1
ATOM 1220 C C . GLN A 1 114 ? -32.281 -6.243 -31.781 1.00 29.84 113 GLN A C 1
ATOM 1221 O O . GLN A 1 114 ? -31.556 -7.165 -32.157 1.00 26.95 113 GLN A O 1
ATOM 1235 N N . VAL A 1 115 ? -32.999 -5.496 -32.616 1.00 30.10 114 VAL A N 1
ATOM 1236 C CA . VAL A 1 115 ? -32.886 -5.598 -34.066 1.00 26.53 114 VAL A CA 1
ATOM 1237 C C . VAL A 1 115 ? -32.478 -4.234 -34.603 1.00 29.70 114 VAL A C 1
ATOM 1238 O O . VAL A 1 115 ? -32.919 -3.197 -34.092 1.00 28.93 114 VAL A O 1
ATOM 1251 N N . LEU A 1 116 ? -31.631 -4.233 -35.631 1.00 26.55 115 LEU A N 1
ATOM 1252 C CA . LEU A 1 116 ? -30.994 -2.997 -36.087 1.00 26.45 115 LEU A CA 1
ATOM 1253 C C . LEU A 1 116 ? -30.798 -3.063 -37.595 1.00 26.76 115 LEU A C 1
ATOM 1254 O O . LEU A 1 116 ? -29.998 -3.865 -38.091 1.00 27.06 115 LEU A O 1
ATOM 1270 N N . LEU A 1 117 ? -31.527 -2.216 -38.316 1.00 27.10 116 LEU A N 1
ATOM 1271 C CA . LEU A 1 117 ? -31.410 -2.142 -39.765 1.00 27.56 116 LEU A CA 1
ATOM 1272 C C . LEU A 1 117 ? -30.081 -1.506 -40.172 1.00 27.06 116 LEU A C 1
ATOM 1273 O O . LEU A 1 117 ? -29.614 -0.549 -39.551 1.00 24.36 116 LEU A O 1
ATOM 1289 N N . SER A 1 118 ? -29.483 -2.036 -41.237 1.00 28.03 117 SER A N 1
ATOM 1290 C CA . SER A 1 118 ? -28.195 -1.551 -41.710 1.00 25.49 117 SER A CA 1
ATOM 1291 C C . SER A 1 118 ? -28.338 -0.194 -42.400 1.00 29.20 117 SER A C 1
ATOM 1292 O O . SER A 1 118 ? -29.438 0.204 -42.790 1.00 30.20 117 SER A O 1
ATOM 1300 N N . PRO A 1 119 ? -27.229 0.541 -42.559 1.00 29.98 118 PRO A N 1
ATOM 1301 C CA . PRO A 1 119 ? -27.310 1.837 -43.260 1.00 30.45 118 PRO A CA 1
ATOM 1302 C C . PRO A 1 119 ? -27.840 1.738 -44.680 1.00 35.86 118 PRO A C 1
ATOM 1303 O O . PRO A 1 119 ? -28.587 2.622 -45.120 1.00 37.48 118 PRO A O 1
ATOM 1314 N N . THR A 1 120 ? -27.459 0.699 -45.424 1.00 29.19 119 THR A N 1
ATOM 1315 C CA . THR A 1 120 ? -27.970 0.523 -46.778 1.00 39.08 119 THR A CA 1
ATOM 1316 C C . THR A 1 120 ? -29.346 -0.130 -46.798 1.00 40.23 119 THR A C 1
ATOM 1317 O O . THR A 1 120 ? -29.965 -0.197 -47.864 1.00 38.75 119 THR A O 1
ATOM 1328 N N . GLN A 1 121 ? -29.825 -0.616 -45.653 1.00 42.79 120 GLN A N 1
ATOM 1329 C CA . GLN A 1 121 ? -31.187 -1.110 -45.473 1.00 41.04 120 GLN A CA 1
ATOM 1330 C C . GLN A 1 121 ? -31.442 -2.438 -46.172 1.00 37.47 120 GLN A C 1
ATOM 1331 O O . GLN A 1 121 ? -32.598 -2.784 -46.442 1.00 40.73 120 GLN A O 1
ATOM 1345 N N . HIS A 1 122 ? -30.392 -3.208 -46.457 1.00 34.82 121 HIS A N 1
ATOM 1346 C CA . HIS A 1 122 ? -30.536 -4.539 -47.029 1.00 32.65 121 HIS A CA 1
ATOM 1347 C C . HIS A 1 122 ? -30.323 -5.654 -46.011 1.00 32.01 121 HIS A C 1
ATOM 1348 O O . HIS A 1 122 ? -30.554 -6.824 -46.337 1.00 28.75 121 HIS A O 1
ATOM 1362 N N . HIS A 1 123 ? -29.884 -5.326 -44.797 1.00 30.00 122 HIS A N 1
ATOM 1363 C CA . HIS A 1 123 ? -29.597 -6.326 -43.786 1.00 27.64 122 HIS A CA 1
ATOM 1364 C C . HIS A 1 123 ? -30.093 -5.837 -42.436 1.00 28.08 122 HIS A C 1
ATOM 1365 O O . HIS A 1 123 ? -30.181 -4.635 -42.186 1.00 25.60 122 HIS A O 1
ATOM 1379 N N . VAL A 1 124 ? -30.414 -6.792 -41.566 1.00 25.87 123 VAL A N 1
ATOM 1380 C CA . VAL A 1 124 ? -30.858 -6.511 -40.209 1.00 22.81 123 VAL A CA 1
ATOM 1381 C C . VAL A 1 124 ? -29.965 -7.289 -39.252 1.00 25.44 123 VAL A C 1
ATOM 1382 O O . VAL A 1 124 ? -29.764 -8.494 -39.428 1.00 30.60 123 VAL A O 1
ATOM 1395 N N . ALA A 1 125 ? -29.425 -6.592 -38.252 1.00 23.42 124 ALA A N 1
ATOM 1396 C CA . ALA A 1 125 ? -28.645 -7.240 -37.209 1.00 32.47 124 ALA A CA 1
ATOM 1397 C C . ALA A 1 125 ? -29.589 -7.765 -36.138 1.00 29.13 124 ALA A C 1
ATOM 1398 O O . ALA A 1 125 ? -30.446 -7.030 -35.641 1.00 29.91 124 ALA A O 1
ATOM 1405 N N . LEU A 1 126 ? -29.447 -9.042 -35.804 1.00 31.08 125 LEU A N 1
ATOM 1406 C CA . LEU A 1 126 ? -30.218 -9.684 -34.742 1.00 26.73 125 LEU A CA 1
ATOM 1407 C C . LEU A 1 126 ? -29.275 -9.816 -33.551 1.00 28.68 125 LEU A C 1
ATOM 1408 O O . LEU A 1 126 ? -28.389 -10.672 -33.538 1.00 24.23 125 LEU A O 1
ATOM 1424 N N . ILE A 1 127 ? -29.467 -8.960 -32.552 1.00 25.68 126 ILE A N 1
ATOM 1425 C CA . ILE A 1 127 ? -28.482 -8.721 -31.503 1.00 31.52 126 ILE A CA 1
ATOM 1426 C C . ILE A 1 127 ? -28.968 -9.374 -30.218 1.00 31.79 126 ILE A C 1
ATOM 1427 O O . ILE A 1 127 ? -30.066 -9.071 -29.731 1.00 27.05 126 ILE A O 1
ATOM 1443 N N . GLY A 1 128 ? -28.145 -10.268 -29.670 1.00 28.81 127 GLY A N 1
ATOM 1444 C CA . GLY A 1 128 ? -28.415 -10.885 -28.390 1.00 29.14 127 GLY A CA 1
ATOM 1445 C C . GLY A 1 128 ? -27.229 -10.743 -27.451 1.00 33.82 127 GLY A C 1
ATOM 1446 O O . GLY A 1 128 ? -26.186 -10.186 -27.806 1.00 36.04 127 GLY A O 1
ATOM 1450 N N . ILE A 1 129 ? -27.423 -11.250 -26.234 1.00 29.93 128 ILE A N 1
ATOM 1451 C CA . ILE A 1 129 ? -26.336 -11.282 -25.265 1.00 34.84 128 ILE A CA 1
ATOM 1452 C C . ILE A 1 129 ? -25.298 -12.319 -25.663 1.00 36.42 128 ILE A C 1
ATOM 1453 O O . ILE A 1 129 ? -24.100 -12.137 -25.416 1.00 37.01 128 ILE A O 1
ATOM 1469 N N . LYS A 1 130 ? -25.731 -13.416 -26.285 1.00 36.67 129 LYS A N 1
ATOM 1470 C CA . LYS A 1 130 ? -24.870 -14.556 -26.567 1.00 42.85 129 LYS A CA 1
ATOM 1471 C C . LYS A 1 130 ? -24.553 -14.700 -28.050 1.00 36.45 129 LYS A C 1
ATOM 1472 O O . LYS A 1 130 ? -24.084 -15.758 -28.477 1.00 40.19 129 LYS A O 1
ATOM 1491 N N . GLY A 1 131 ? -24.799 -13.668 -28.845 1.00 37.81 130 GLY A N 1
ATOM 1492 C CA . GLY A 1 131 ? -24.421 -13.735 -30.240 1.00 37.18 130 GLY A CA 1
ATOM 1493 C C . GLY A 1 131 ? -24.997 -12.588 -31.035 1.00 36.91 130 GLY A C 1
ATOM 1494 O O . GLY A 1 131 ? -25.750 -11.748 -30.531 1.00 29.76 130 GLY A O 1
ATOM 1498 N N . LEU A 1 132 ? -24.609 -12.568 -32.306 1.00 28.81 131 LEU A N 1
ATOM 1499 C CA . LEU A 1 132 ? -25.133 -11.620 -33.273 1.00 29.87 131 LEU A CA 1
ATOM 1500 C C . LEU A 1 132 ? -25.295 -12.351 -34.594 1.00 31.57 131 LEU A C 1
ATOM 1501 O O . LEU A 1 132 ? -24.388 -13.068 -35.031 1.00 31.26 131 LEU A O 1
ATOM 1517 N N . MET A 1 133 ? -26.452 -12.180 -35.212 1.00 24.67 132 MET A N 1
ATOM 1518 C CA . MET A 1 133 ? -26.767 -12.793 -36.491 1.00 29.49 132 MET A CA 1
ATOM 1519 C C . MET A 1 133 ? -27.285 -11.706 -37.416 1.00 26.51 132 MET A C 1
ATOM 1520 O O . MET A 1 133 ? -28.026 -10.819 -36.985 1.00 31.90 132 MET A O 1
ATOM 1534 N N . VAL A 1 134 ? -26.889 -11.772 -38.682 1.00 26.34 133 VAL A N 1
ATOM 1535 C CA . VAL A 1 134 ? -27.294 -10.789 -39.681 1.00 35.50 133 VAL A CA 1
ATOM 1536 C C . VAL A 1 134 ? -28.252 -11.459 -40.656 1.00 33.15 133 VAL A C 1
ATOM 1537 O O . VAL A 1 134 ? -27.937 -12.510 -41.226 1.00 33.13 133 VAL A O 1
ATOM 1550 N N . LEU A 1 135 ? -29.419 -10.853 -40.837 1.00 28.19 134 LEU A N 1
ATOM 1551 C CA . LEU A 1 135 ? -30.432 -11.342 -41.761 1.00 28.29 134 LEU A CA 1
ATOM 1552 C C . LEU A 1 135 ? -30.436 -10.471 -43.010 1.00 26.53 134 LEU A C 1
ATOM 1553 O O . LEU A 1 135 ? -30.440 -9.241 -42.915 1.00 24.66 134 LEU A O 1
ATOM 1569 N N . GLU A 1 136 ? -30.441 -11.114 -44.174 1.00 31.29 135 GLU A N 1
ATOM 1570 C CA . GLU A 1 136 ? -30.544 -10.413 -45.448 1.00 30.96 135 GLU A CA 1
ATOM 1571 C C . GLU A 1 136 ? -32.013 -10.317 -45.844 1.00 29.06 135 GLU A C 1
ATOM 1572 O O . GLU A 1 136 ? -32.699 -11.340 -45.953 1.00 34.08 135 GLU A O 1
ATOM 1584 N N . LEU A 1 137 ? -32.490 -9.099 -46.063 1.00 30.21 136 LEU A N 1
ATOM 1585 C CA . LEU A 1 137 ? -33.885 -8.919 -46.443 1.00 32.77 136 LEU A CA 1
ATOM 1586 C C . LEU A 1 137 ? -34.109 -9.438 -47.861 1.00 35.28 136 LEU A C 1
ATOM 1587 O O . LEU A 1 137 ? -33.230 -9.307 -48.721 1.00 30.48 136 LEU A O 1
ATOM 1603 N N . PRO A 1 138 ? -35.264 -10.033 -48.140 1.00 35.48 137 PRO A N 1
ATOM 1604 C CA . PRO A 1 138 ? -35.558 -10.476 -49.506 1.00 34.83 137 PRO A CA 1
ATOM 1605 C C . PRO A 1 138 ? -35.925 -9.290 -50.389 1.00 33.67 137 PRO A C 1
ATOM 1606 O O . PRO A 1 138 ? -36.085 -8.160 -49.931 1.00 36.85 137 PRO A O 1
ATOM 1617 N N . LYS A 1 139 ? -36.050 -9.572 -51.678 1.00 38.02 138 LYS A N 1
ATOM 1618 C CA . LYS A 1 139 ? -36.362 -8.544 -52.656 1.00 50.47 138 LYS A CA 1
ATOM 1619 C C . LYS A 1 139 ? -37.870 -8.340 -52.755 1.00 46.13 138 LYS A C 1
ATOM 1620 O O . LYS A 1 139 ? -38.669 -9.213 -52.399 1.00 36.76 138 LYS A O 1
ATOM 1639 N N . ARG A 1 140 ? -38.249 -7.159 -53.238 1.00 43.48 139 ARG A N 1
ATOM 1640 C CA A ARG A 1 140 ? -39.644 -6.778 -53.379 0.61 43.92 139 ARG A CA 1
ATOM 1641 C CA B ARG A 1 140 ? -39.640 -6.762 -53.378 0.39 43.91 139 ARG A CA 1
ATOM 1642 C C . ARG A 1 140 ? -40.026 -6.714 -54.850 1.00 44.57 139 ARG A C 1
ATOM 1643 O O . ARG A 1 140 ? -39.196 -6.424 -55.715 1.00 44.74 139 ARG A O 1
ATOM 1684 N N . TRP A 1 141 ? -41.296 -6.995 -55.125 1.00 48.89 140 TRP A N 1
ATOM 1685 C CA . TRP A 1 141 ? -41.855 -6.806 -56.458 1.00 52.53 140 TRP A CA 1
ATOM 1686 C C . TRP A 1 141 ? -43.365 -6.961 -56.360 1.00 60.86 140 TRP A C 1
ATOM 1687 O O . TRP A 1 141 ? -43.891 -7.493 -55.378 1.00 54.92 140 TRP A O 1
ATOM 1708 N N . GLY A 1 142 ? -44.052 -6.473 -57.384 1.00 63.67 141 GLY A N 1
ATOM 1709 C CA . GLY A 1 142 ? -45.489 -6.322 -57.348 1.00 67.27 141 GLY A CA 1
ATOM 1710 C C . GLY A 1 142 ? -45.895 -4.875 -57.113 1.00 71.99 141 GLY A C 1
ATOM 1711 O O . GLY A 1 142 ? -45.141 -4.062 -56.571 1.00 74.03 141 GLY A O 1
ATOM 1715 N N . LYS A 1 143 ? -47.120 -4.550 -57.533 1.00 80.43 142 LYS A N 1
ATOM 1716 C CA . LYS A 1 143 ? -47.570 -3.163 -57.461 1.00 88.15 142 LYS A CA 1
ATOM 1717 C C . LYS A 1 143 ? -47.539 -2.630 -56.035 1.00 85.78 142 LYS A C 1
ATOM 1718 O O . LYS A 1 143 ? -47.347 -1.426 -55.828 1.00 93.01 142 LYS A O 1
ATOM 1737 N N . ASN A 1 144 ? -47.720 -3.496 -55.043 1.00 79.81 143 ASN A N 1
ATOM 1738 C CA . ASN A 1 144 ? -47.675 -3.091 -53.646 1.00 76.87 143 ASN A CA 1
ATOM 1739 C C . ASN A 1 144 ? -46.278 -3.199 -53.045 1.00 68.14 143 ASN A C 1
ATOM 1740 O O . ASN A 1 144 ? -46.116 -2.972 -51.842 1.00 59.30 143 ASN A O 1
ATOM 1751 N N . SER A 1 145 ? -45.272 -3.537 -53.852 1.00 64.69 144 SER A N 1
ATOM 1752 C CA . SER A 1 145 ? -43.892 -3.647 -53.379 1.00 65.03 144 SER A CA 1
ATOM 1753 C C . SER A 1 145 ? -43.799 -4.556 -52.157 1.00 51.94 144 SER A C 1
ATOM 1754 O O . SER A 1 145 ? -43.079 -4.277 -51.196 1.00 48.14 144 SER A O 1
ATOM 1762 N N . GLU A 1 146 ? -44.543 -5.655 -52.191 1.00 60.43 145 GLU A N 1
ATOM 1763 C CA . GLU A 1 146 ? -44.428 -6.667 -51.156 1.00 57.28 145 GLU A CA 1
ATOM 1764 C C . GLU A 1 146 ? -43.200 -7.534 -51.413 1.00 40.98 145 GLU A C 1
ATOM 1765 O O . GLU A 1 146 ? -42.705 -7.636 -52.537 1.00 37.01 145 GLU A O 1
ATOM 1777 N N . PHE A 1 147 ? -42.704 -8.159 -50.351 1.00 42.02 146 PHE A N 1
ATOM 1778 C CA . PHE A 1 147 ? -41.568 -9.057 -50.497 1.00 40.61 146 PHE A CA 1
ATOM 1779 C C . PHE A 1 147 ? -41.957 -10.267 -51.339 1.00 41.45 146 PHE A C 1
ATOM 1780 O O . PHE A 1 147 ? -42.945 -10.955 -51.053 1.00 34.38 146 PHE A O 1
ATOM 1797 N N . GLU A 1 148 ? -41.176 -10.513 -52.389 1.00 34.87 147 GLU A N 1
ATOM 1798 C CA . GLU A 1 148 ? -41.370 -11.654 -53.284 1.00 33.71 147 GLU A CA 1
ATOM 1799 C C . GLU A 1 148 ? -42.819 -11.778 -53.745 1.00 33.37 147 GLU A C 1
ATOM 1800 O O . GLU A 1 148 ? -43.391 -12.868 -53.790 1.00 39.94 147 GLU A O 1
ATOM 1812 N N . GLY A 1 149 ? -43.417 -10.647 -54.111 1.00 39.92 148 GLY A N 1
ATOM 1813 C CA . GLY A 1 149 ? -44.731 -10.667 -54.719 1.00 40.23 148 GLY A CA 1
ATOM 1814 C C . GLY A 1 149 ? -45.886 -10.911 -53.778 1.00 44.73 148 GLY A C 1
ATOM 1815 O O . GLY A 1 149 ? -46.978 -11.261 -54.238 1.00 48.41 148 GLY A O 1
ATOM 1819 N N . GLY A 1 150 ? -45.687 -10.741 -52.475 1.00 37.81 149 GLY A N 1
ATOM 1820 C CA . GLY A 1 150 ? -46.779 -10.852 -51.529 1.00 43.16 149 GLY A CA 1
ATOM 1821 C C . GLY A 1 150 ? -47.037 -12.235 -50.976 1.00 41.84 149 GLY A C 1
ATOM 1822 O O . GLY A 1 150 ? -48.137 -12.487 -50.469 1.00 41.15 149 GLY A O 1
ATOM 1826 N N . LYS A 1 151 ? -46.071 -13.143 -51.053 1.00 38.00 150 LYS A N 1
ATOM 1827 C CA . LYS A 1 151 ? -46.245 -14.448 -50.426 1.00 43.64 150 LYS A CA 1
ATOM 1828 C C . LYS 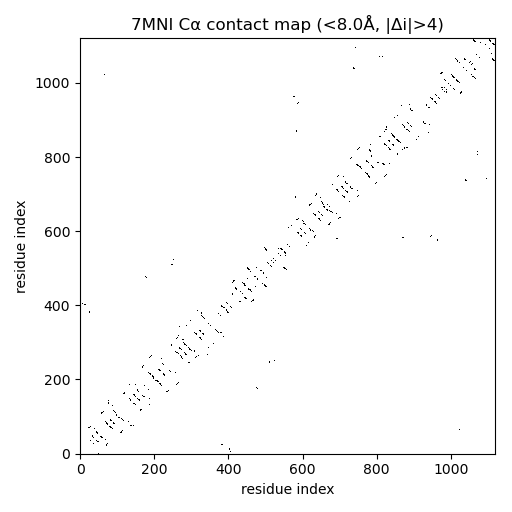A 1 151 ? -46.416 -14.282 -48.919 1.00 34.20 150 LYS A C 1
ATOM 1829 O O . LYS A 1 151 ? -45.844 -13.381 -48.301 1.00 32.75 150 LYS A O 1
ATOM 1848 N N . SER A 1 152 ? -47.229 -15.160 -48.326 1.00 34.72 151 SER A N 1
ATOM 1849 C CA . SER A 1 152 ? -47.474 -15.075 -46.892 1.00 33.40 151 SER A CA 1
ATOM 1850 C C . SER A 1 152 ? -46.195 -15.287 -46.093 1.00 32.01 151 SER A C 1
ATOM 1851 O O . SER A 1 152 ? -46.050 -14.740 -44.994 1.00 28.89 151 SER A O 1
ATOM 1859 N N . THR A 1 153 ? -45.263 -16.073 -46.626 1.00 32.53 152 THR A N 1
ATOM 1860 C CA . THR A 1 153 ? -44.047 -16.442 -45.918 1.00 34.11 152 THR A CA 1
ATOM 1861 C C . THR A 1 153 ? -42.870 -16.357 -46.875 1.00 28.95 152 THR A C 1
ATOM 1862 O O . THR A 1 153 ? -42.950 -16.847 -48.004 1.00 33.67 152 THR A O 1
ATOM 1873 N N . VAL A 1 154 ? -41.779 -15.744 -46.422 1.00 27.66 153 VAL A N 1
ATOM 1874 C CA . VAL A 1 154 ? -40.581 -15.562 -47.228 1.00 30.98 153 VAL A CA 1
ATOM 1875 C C . VAL A 1 154 ? -39.370 -16.004 -46.415 1.00 33.27 153 VAL A C 1
ATOM 1876 O O . VAL A 1 154 ? -39.195 -15.571 -45.271 1.00 36.59 153 VAL A O 1
ATOM 1889 N N . ASN A 1 155 ? -38.538 -16.857 -47.007 1.00 35.38 154 ASN A N 1
ATOM 1890 C CA . ASN A 1 155 ? -37.313 -17.305 -46.359 1.00 37.85 154 ASN A CA 1
ATOM 1891 C C . ASN A 1 155 ? -36.207 -16.274 -46.545 1.00 37.91 154 ASN A C 1
ATOM 1892 O O . ASN A 1 155 ? -36.018 -15.734 -47.639 1.00 36.93 154 ASN A O 1
ATOM 1903 N N . CYS A 1 156 ? -35.471 -16.008 -45.469 1.00 28.87 155 CYS A N 1
ATOM 1904 C CA . CYS A 1 156 ? -34.384 -15.040 -45.476 1.00 32.27 155 CYS A CA 1
ATOM 1905 C C . CYS A 1 156 ? -33.080 -15.722 -45.087 1.00 30.79 155 CYS A C 1
ATOM 1906 O O . CYS A 1 156 ? -33.037 -16.501 -44.129 1.00 29.06 155 CYS A O 1
ATOM 1914 N N . SER A 1 157 ? -32.023 -15.413 -45.830 1.00 31.99 156 SER A N 1
ATOM 1915 C CA . SER A 1 157 ? -30.701 -15.926 -45.503 1.00 40.10 156 SER A CA 1
ATOM 1916 C C . SER A 1 157 ? -30.146 -15.208 -44.282 1.00 36.04 156 SER A C 1
ATOM 1917 O O . SER A 1 157 ? -30.333 -14.002 -44.108 1.00 31.37 156 SER A O 1
ATOM 1925 N N . THR A 1 158 ? -29.468 -15.962 -43.425 1.00 35.94 157 THR A N 1
ATOM 1926 C CA . THR A 1 158 ? -28.850 -15.423 -42.226 1.00 33.38 157 THR A CA 1
ATOM 1927 C C . THR A 1 158 ? -27.409 -15.904 -42.151 1.00 35.07 157 THR A C 1
ATOM 1928 O O . THR A 1 158 ? -27.044 -16.923 -42.739 1.00 39.87 157 THR A O 1
ATOM 1939 N N . THR A 1 159 ? -26.587 -15.148 -41.423 1.00 37.10 158 THR A N 1
ATOM 1940 C CA A THR A 1 159 ? -25.199 -15.520 -41.208 0.44 45.06 158 THR A CA 1
ATOM 1941 C CA B THR A 1 159 ? -25.193 -15.510 -41.212 0.56 45.10 158 THR A CA 1
ATOM 1942 C C . THR A 1 159 ? -24.830 -15.125 -39.782 1.00 37.93 158 THR A C 1
ATOM 1943 O O . THR A 1 159 ? -25.038 -13.963 -39.387 1.00 35.07 158 THR A O 1
ATOM 1964 N N . PRO A 1 160 ? -24.302 -16.050 -38.979 1.00 34.91 159 PRO A N 1
ATOM 1965 C CA . PRO A 1 160 ? -23.830 -15.659 -37.647 1.00 37.06 159 PRO A CA 1
ATOM 1966 C C . PRO A 1 160 ? -22.532 -14.873 -37.752 1.00 32.33 159 PRO A C 1
ATOM 1967 O O . PRO A 1 160 ? -21.778 -15.002 -38.717 1.00 34.52 159 PRO A O 1
ATOM 1978 N N . VAL A 1 161 ? -22.285 -14.042 -36.746 1.00 29.26 160 VAL A N 1
ATOM 1979 C CA . VAL A 1 161 ? -21.113 -13.179 -36.707 1.00 32.98 160 VAL A CA 1
ATOM 1980 C C . VAL A 1 161 ? -20.312 -13.490 -35.453 1.00 31.33 160 VAL A C 1
ATOM 1981 O O . VAL A 1 161 ? -20.881 -13.678 -34.373 1.00 28.72 160 VAL A O 1
ATOM 1994 N N . A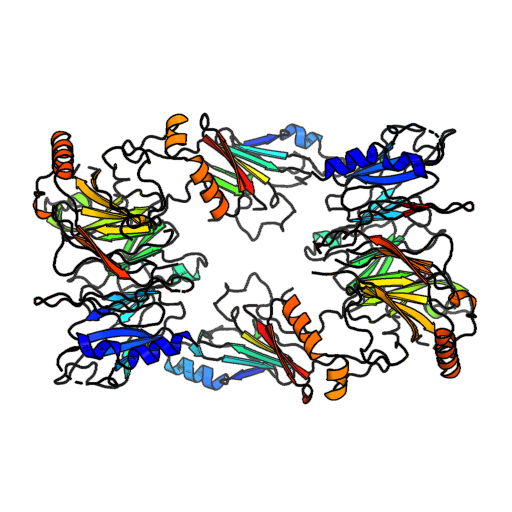LA A 1 162 ? -18.985 -13.535 -35.600 1.00 32.78 161 ALA A N 1
ATOM 1995 C CA . ALA A 1 162 ? -18.081 -13.744 -34.470 1.00 37.42 161 ALA A CA 1
ATOM 1996 C C . ALA A 1 162 ? -18.477 -14.983 -33.673 1.00 35.19 161 ALA A C 1
ATOM 1997 O O . ALA A 1 162 ? -18.356 -15.024 -32.447 1.00 37.60 161 ALA A O 1
ATOM 2004 N N . GLU A 1 163 ? -18.959 -16.004 -34.385 1.00 36.44 162 GLU A N 1
ATOM 2005 C CA . GLU A 1 163 ? -19.492 -17.190 -33.722 1.00 51.06 162 GLU A CA 1
ATOM 2006 C C . GLU A 1 163 ? -18.454 -17.843 -32.819 1.00 55.04 162 GLU A C 1
ATOM 2007 O O . GLU A 1 163 ? -18.806 -18.396 -31.772 1.00 52.28 162 GLU A O 1
ATOM 2019 N N . ARG A 1 164 ? -17.177 -17.784 -33.203 1.00 73.46 163 ARG A N 1
ATOM 2020 C CA . ARG A 1 164 ? -16.122 -18.388 -32.395 1.00 84.63 163 ARG A CA 1
ATOM 2021 C C . ARG A 1 164 ? -16.090 -17.794 -30.991 1.00 81.25 163 ARG A C 1
ATOM 2022 O O . ARG A 1 164 ? -16.001 -18.522 -29.997 1.00 92.00 163 ARG A O 1
ATOM 2043 N N . PHE A 1 165 ? -16.169 -16.465 -30.892 1.00 53.99 164 PHE A N 1
ATOM 2044 C CA . PHE A 1 165 ? -15.943 -15.803 -29.612 1.00 54.69 164 PHE A CA 1
ATOM 2045 C C . PHE A 1 165 ? -17.020 -16.143 -28.589 1.00 54.83 164 PHE A C 1
ATOM 2046 O O . PHE A 1 165 ? -16.752 -16.117 -27.383 1.00 54.29 164 PHE A O 1
ATOM 2063 N N . PHE A 1 166 ? -18.231 -16.459 -29.039 1.00 62.14 165 PHE A N 1
ATOM 2064 C CA . PHE A 1 166 ? -19.328 -16.712 -28.116 1.00 70.48 165 PHE A CA 1
ATOM 2065 C C . PHE A 1 166 ? -19.409 -18.163 -27.664 1.00 85.60 165 PHE A C 1
ATOM 2066 O O . PHE A 1 166 ? -19.993 -18.434 -26.609 1.00 85.98 165 PHE A O 1
ATOM 2083 N N . THR A 1 167 ? -18.835 -19.096 -28.421 1.00 105.64 166 THR A N 1
ATOM 2084 C CA . THR A 1 167 ? -18.790 -20.499 -28.026 1.00 111.37 166 THR A CA 1
ATOM 2085 C C . THR A 1 167 ? -17.485 -20.871 -27.334 1.00 110.55 166 THR A C 1
ATOM 2086 O O . THR A 1 167 ? -17.502 -21.616 -26.349 1.00 114.42 166 THR A O 1
ATOM 2097 N N . SER A 1 168 ? -16.353 -20.368 -27.829 1.00 88.86 167 SER A N 1
ATOM 2098 C CA . SER A 1 168 ? -15.066 -20.680 -27.217 1.00 92.60 167 SER A CA 1
ATOM 2099 C C . SER A 1 168 ? -15.024 -20.207 -25.768 1.00 94.10 167 SER A C 1
ATOM 2100 O O . SER A 1 168 ? -14.805 -21.001 -24.846 1.00 94.04 167 SER A O 1
ATOM 2108 N N . SER A 1 169 ? -15.227 -18.909 -25.551 1.00 106.31 168 SER A N 1
ATOM 2109 C CA . SER A 1 169 ? -15.293 -18.339 -24.206 1.00 108.35 168 SER A CA 1
ATOM 2110 C C . SER A 1 169 ? -16.761 -18.299 -23.798 1.00 110.69 168 SER A C 1
ATOM 2111 O O . SER A 1 169 ? -17.505 -17.399 -24.195 1.00 107.58 168 SER A O 1
ATOM 2119 N N . THR A 1 170 ? -17.179 -19.286 -23.003 1.00 106.13 169 THR A N 1
ATOM 2120 C CA . THR A 1 170 ? -18.592 -19.423 -22.664 1.00 98.25 169 THR A CA 1
ATOM 2121 C C . THR A 1 170 ? -19.137 -18.159 -22.009 1.00 87.49 169 THR A C 1
ATOM 2122 O O . THR A 1 170 ? -20.264 -17.739 -22.299 1.00 78.39 169 THR A O 1
ATOM 2133 N N . SER A 1 171 ? -18.353 -17.539 -21.126 1.00 87.49 170 SER A N 1
ATOM 2134 C CA . SER A 1 171 ? -18.809 -16.382 -20.366 1.00 81.59 170 SER A CA 1
ATOM 2135 C C . SER A 1 171 ? -18.672 -15.067 -21.125 1.00 79.87 170 SER A C 1
ATOM 2136 O O . SER A 1 171 ? -18.948 -14.008 -20.549 1.00 72.28 170 SER A O 1
ATOM 2144 N N . LEU A 1 172 ? -18.257 -15.099 -22.389 1.00 75.90 171 LEU A N 1
ATOM 2145 C CA . LEU A 1 172 ? -18.131 -13.877 -23.173 1.00 66.16 171 LEU A CA 1
ATOM 2146 C C . LEU A 1 172 ? -19.505 -13.450 -23.675 1.00 54.70 171 LEU A C 1
ATOM 2147 O O . LEU A 1 172 ? -20.230 -14.247 -24.280 1.00 51.61 171 LEU A O 1
ATOM 2163 N N . THR A 1 173 ? -19.860 -12.193 -23.424 1.00 50.52 172 THR A N 1
ATOM 2164 C CA . THR A 1 173 ? -21.168 -11.673 -23.783 1.00 41.11 172 THR A CA 1
ATOM 2165 C C . THR A 1 173 ? -21.016 -10.423 -24.637 1.00 34.42 172 THR A C 1
ATOM 2166 O O . THR A 1 173 ? -19.962 -9.784 -24.664 1.00 32.43 172 THR A O 1
ATOM 2177 N N . LEU A 1 174 ? -22.093 -10.088 -25.339 1.00 33.50 173 LEU A N 1
ATOM 2178 C CA . LEU A 1 174 ? -22.149 -8.890 -26.165 1.00 29.88 173 LEU A CA 1
ATOM 2179 C C . LEU A 1 174 ? -22.744 -7.748 -25.351 1.00 29.20 173 LEU A C 1
ATOM 2180 O O . LEU A 1 174 ? -23.831 -7.883 -24.780 1.00 34.74 173 LEU A O 1
ATOM 2196 N N . LYS A 1 175 ? -22.026 -6.629 -25.296 1.00 31.30 174 LYS A N 1
ATOM 2197 C CA . LYS A 1 175 ? -22.464 -5.465 -24.537 1.00 34.96 174 LYS A CA 1
ATOM 2198 C C . LYS A 1 175 ? -23.151 -4.420 -25.402 1.00 37.05 174 LYS A C 1
ATOM 2199 O O . LYS A 1 175 ? -24.076 -3.753 -24.932 1.00 31.18 174 LYS A O 1
ATOM 2218 N N . HIS A 1 176 ? -22.722 -4.271 -26.651 1.00 27.64 175 HIS A N 1
ATOM 2219 C CA . HIS A 1 176 ? -23.287 -3.275 -27.548 1.00 29.27 175 HIS A CA 1
ATOM 2220 C C . HIS A 1 176 ? -22.878 -3.627 -28.967 1.00 28.73 175 HIS A C 1
ATOM 2221 O O . HIS A 1 176 ? -21.800 -4.182 -29.196 1.00 28.12 175 HIS A O 1
ATOM 2235 N N . ALA A 1 177 ? -23.754 -3.303 -29.916 1.00 24.27 176 ALA A N 1
ATOM 2236 C CA . ALA A 1 177 ? -23.471 -3.559 -31.318 1.00 27.51 176 ALA A CA 1
ATOM 2237 C C . ALA A 1 177 ? -24.136 -2.483 -32.164 1.00 28.29 176 ALA A C 1
ATOM 2238 O O . ALA A 1 177 ? -25.199 -1.965 -31.816 1.00 24.37 176 ALA A O 1
ATOM 2245 N N . ALA A 1 178 ? -23.495 -2.160 -33.279 1.00 25.72 177 ALA A N 1
ATOM 2246 C CA . ALA A 1 178 ? -24.033 -1.194 -34.227 1.00 23.80 177 ALA A CA 1
ATOM 2247 C C . ALA A 1 178 ? -23.390 -1.454 -35.581 1.00 30.15 177 ALA A C 1
ATOM 2248 O O . ALA A 1 178 ? -22.453 -2.245 -35.706 1.00 25.96 177 ALA A O 1
ATOM 2255 N N . TRP A 1 179 ? -23.911 -0.776 -36.597 1.00 27.14 178 TRP A N 1
ATOM 2256 C CA . TRP A 1 179 ? -23.340 -0.841 -37.930 1.00 23.39 178 TRP A CA 1
ATOM 2257 C C . TRP A 1 179 ? -22.295 0.251 -38.108 1.00 29.43 178 TRP A C 1
ATOM 2258 O O . TRP A 1 179 ? -22.408 1.344 -37.548 1.00 26.76 178 TRP A O 1
ATOM 2279 N N . TYR A 1 180 ? -21.270 -0.052 -38.892 1.00 25.14 179 TYR A N 1
ATOM 2280 C CA . TYR A 1 180 ? -20.417 1.009 -39.412 1.00 28.19 179 TYR A CA 1
ATOM 2281 C C . TYR A 1 180 ? -21.289 1.927 -40.267 1.00 25.38 179 TYR A C 1
ATOM 2282 O O . TYR A 1 180 ? -22.045 1.434 -41.115 1.00 27.43 179 TYR A O 1
ATOM 2300 N N . PRO A 1 181 ? -21.233 3.252 -40.070 1.00 29.15 180 PRO A N 1
ATOM 2301 C CA . PRO A 1 181 ? -22.301 4.115 -40.613 1.00 31.36 180 PRO A CA 1
ATOM 2302 C C . PRO A 1 181 ? -22.315 4.252 -42.130 1.00 32.21 180 PRO A C 1
ATOM 2303 O O . PRO A 1 181 ? -23.275 4.823 -42.660 1.00 40.79 180 PRO A O 1
ATOM 2314 N N . SER A 1 182 ? -21.305 3.762 -42.843 1.00 34.00 181 SER A N 1
ATOM 2315 C CA . SER A 1 182 ? -21.212 4.036 -44.270 1.00 34.87 181 SER A CA 1
ATOM 2316 C C . SER A 1 182 ? -22.409 3.472 -45.022 1.00 36.91 181 SER A C 1
ATOM 2317 O O . SER A 1 182 ? -22.869 2.358 -44.753 1.00 47.38 181 SER A O 1
ATOM 2325 N N . GLU A 1 183 ? -22.914 4.253 -45.975 1.00 33.16 182 GLU A N 1
ATOM 2326 C CA . GLU A 1 183 ? -23.956 3.805 -46.891 1.00 45.57 182 GLU A CA 1
ATOM 2327 C C . GLU A 1 183 ? -23.395 3.384 -48.242 1.00 45.88 182 GLU A C 1
ATOM 2328 O O . GLU A 1 183 ? -24.168 3.112 -49.166 1.00 50.59 182 GLU A O 1
ATOM 2340 N N . ILE A 1 184 ? -22.068 3.326 -48.377 1.00 41.32 183 ILE A N 1
ATOM 2341 C CA . ILE A 1 184 ? -21.413 3.038 -49.643 1.00 41.65 183 ILE A CA 1
ATOM 2342 C C . ILE A 1 184 ? -20.620 1.740 -49.593 1.00 43.79 183 ILE A C 1
ATOM 2343 O O . ILE A 1 184 ? -20.632 0.966 -50.555 1.00 46.47 183 ILE A O 1
ATOM 2359 N N . LEU A 1 185 ? -19.920 1.485 -48.491 1.00 42.42 184 LEU A N 1
ATOM 2360 C CA . LEU A 1 185 ? -19.093 0.296 -48.379 1.00 43.90 184 LEU A CA 1
ATOM 2361 C C . LEU A 1 185 ? -19.946 -0.934 -48.078 1.00 42.18 184 LEU A C 1
ATOM 2362 O O . LEU A 1 185 ? -21.132 -0.841 -47.742 1.00 35.98 184 LEU A O 1
ATOM 2378 N N . ASP A 1 186 ? -19.324 -2.105 -48.204 1.00 38.77 185 ASP A N 1
ATOM 2379 C CA . ASP A 1 186 ? -19.964 -3.351 -47.791 1.00 49.07 185 ASP A CA 1
ATOM 2380 C C . ASP A 1 186 ? -20.405 -3.214 -46.338 1.00 32.85 185 ASP A C 1
ATOM 2381 O O . ASP A 1 186 ? -19.729 -2.537 -45.552 1.00 31.03 185 ASP A O 1
ATOM 2390 N N . PRO A 1 187 ? -21.515 -3.832 -45.938 1.00 35.71 186 PRO A N 1
ATOM 2391 C CA . PRO A 1 187 ? -21.955 -3.705 -44.542 1.00 35.04 186 PRO A CA 1
ATOM 2392 C C . PRO A 1 187 ? -20.914 -4.253 -43.576 1.00 28.79 186 PRO A C 1
ATOM 2393 O O . PRO A 1 187 ? -20.364 -5.338 -43.779 1.00 29.48 186 PRO A O 1
ATOM 2404 N N . HIS A 1 188 ? -20.648 -3.486 -42.521 1.00 28.46 187 HIS A N 1
ATOM 2405 C CA . HIS A 1 188 ? -19.765 -3.896 -41.436 1.00 29.79 187 HIS A CA 1
ATOM 2406 C C . HIS A 1 188 ? -20.497 -3.716 -40.114 1.00 25.84 187 HIS A C 1
ATOM 2407 O O . HIS A 1 188 ? -21.108 -2.668 -39.882 1.00 25.29 187 HIS A O 1
ATOM 2421 N N . VAL A 1 189 ? -20.434 -4.727 -39.251 1.00 28.55 188 VAL A N 1
ATOM 2422 C CA . VAL A 1 189 ? -21.002 -4.640 -37.911 1.00 29.13 188 VAL A CA 1
ATOM 2423 C C . VAL A 1 189 ? -19.873 -4.430 -36.913 1.00 28.06 188 VAL A C 1
ATOM 2424 O O . VAL A 1 189 ? -18.748 -4.907 -37.099 1.00 27.53 188 VAL A O 1
ATOM 2437 N N . VAL A 1 190 ? -20.182 -3.708 -35.838 1.00 24.94 189 VAL A N 1
ATOM 2438 C CA . VAL A 1 190 ? -19.224 -3.344 -34.804 1.00 26.45 189 VAL A CA 1
ATOM 2439 C C . VAL A 1 190 ? -19.737 -3.917 -33.494 1.00 28.17 189 VAL A C 1
ATOM 2440 O O . VAL A 1 190 ? -20.859 -3.605 -33.079 1.00 23.75 189 VAL A O 1
ATOM 2453 N N . LEU A 1 191 ? -18.920 -4.745 -32.843 1.00 27.30 190 LEU A N 1
ATOM 2454 C CA . LEU A 1 191 ? -19.324 -5.484 -31.653 1.00 27.20 190 LEU A CA 1
ATOM 2455 C C . LEU A 1 191 ? -18.418 -5.135 -30.480 1.00 32.31 190 LEU A C 1
ATOM 2456 O O . LEU A 1 191 ? -17.189 -5.245 -30.582 1.00 28.15 190 LEU A O 1
ATOM 2472 N N . LEU A 1 192 ? -19.028 -4.739 -29.369 1.00 25.71 191 LEU A N 1
ATOM 2473 C CA . LEU A 1 192 ? -18.336 -4.560 -28.101 1.00 29.84 191 LEU A CA 1
ATOM 2474 C C . LEU A 1 192 ? -18.686 -5.734 -27.196 1.00 36.41 191 LEU A C 1
ATOM 2475 O O . LEU A 1 192 ? -19.856 -5.918 -26.840 1.00 34.19 191 LEU A O 1
ATOM 2491 N N . THR A 1 193 ? -17.681 -6.514 -26.817 1.00 31.98 192 THR A N 1
ATOM 2492 C CA . THR A 1 193 ? -17.892 -7.697 -25.994 1.00 34.45 192 THR A CA 1
ATOM 2493 C C . THR A 1 193 ? -17.366 -7.460 -24.583 1.00 37.96 192 THR A C 1
ATOM 2494 O O . THR A 1 193 ? -16.670 -6.478 -24.301 1.00 36.85 192 THR A O 1
ATOM 2505 N N . SER A 1 194 ? -17.719 -8.383 -23.688 1.00 33.35 193 SER A N 1
ATOM 2506 C CA . SER A 1 194 ? -17.424 -8.225 -22.271 1.00 35.28 193 SER A CA 1
ATOM 2507 C C . SER A 1 194 ? -15.935 -8.283 -21.960 1.00 37.59 193 SER A C 1
ATOM 2508 O O . SER A 1 194 ? -15.549 -7.974 -20.829 1.00 42.52 193 SER A O 1
ATOM 2516 N N . ASP A 1 195 ? -15.097 -8.666 -22.921 1.00 38.54 194 ASP A N 1
ATOM 2517 C CA . ASP A 1 195 ? -13.650 -8.624 -22.740 1.00 40.32 194 ASP A CA 1
ATOM 2518 C C . ASP A 1 195 ? -13.076 -7.223 -22.928 1.00 41.45 194 ASP A C 1
ATOM 2519 O O . ASP A 1 195 ? -11.850 -7.067 -22.971 1.00 36.46 194 ASP A O 1
ATOM 2528 N N . ASN A 1 196 ? -13.933 -6.207 -23.032 1.00 39.96 195 ASN A N 1
ATOM 2529 C CA . ASN A 1 196 ? -13.496 -4.821 -23.205 1.00 39.05 195 ASN A CA 1
ATOM 2530 C C . ASN A 1 196 ? -12.714 -4.658 -24.506 1.00 32.57 195 ASN A C 1
ATOM 2531 O O . ASN A 1 196 ? -11.687 -3.980 -24.557 1.00 32.99 195 ASN A O 1
ATOM 2542 N N . VAL A 1 197 ? -13.211 -5.291 -25.566 1.00 32.38 196 VAL A N 1
ATOM 2543 C CA . VAL A 1 197 ? -12.619 -5.218 -26.893 1.00 31.15 196 VAL A CA 1
ATOM 2544 C C . VAL A 1 197 ? -13.728 -4.939 -27.896 1.00 36.44 196 VAL A C 1
ATOM 2545 O O . VAL A 1 197 ? -14.834 -5.480 -27.782 1.00 32.45 196 VAL A O 1
ATOM 2558 N N . ILE A 1 198 ? -13.436 -4.086 -28.872 1.00 28.78 197 ILE A N 1
ATOM 2559 C CA . ILE A 1 198 ? -14.346 -3.801 -29.974 1.00 27.97 197 ILE A CA 1
ATOM 2560 C C . ILE A 1 198 ? -13.765 -4.429 -31.230 1.00 32.98 197 ILE A C 1
ATOM 2561 O O . ILE A 1 198 ? -12.574 -4.261 -31.526 1.00 30.07 197 ILE A O 1
ATOM 2577 N N . ARG A 1 199 ? -14.600 -5.159 -31.959 1.00 27.38 198 ARG A N 1
ATOM 2578 C CA . ARG A 1 199 ? -14.196 -5.836 -33.182 1.00 27.83 198 ARG A CA 1
ATOM 2579 C C . ARG A 1 199 ? -15.168 -5.466 -34.290 1.00 29.70 198 ARG A C 1
ATOM 2580 O O . ARG A 1 199 ? -16.372 -5.329 -34.053 1.00 32.96 198 ARG A O 1
ATOM 2601 N N . ILE A 1 200 ? -14.638 -5.304 -35.496 1.00 29.64 199 ILE A N 1
ATOM 2602 C CA . ILE A 1 200 ? -15.420 -4.938 -36.668 1.00 34.24 199 ILE A CA 1
ATOM 2603 C C . ILE A 1 200 ? -15.363 -6.096 -37.650 1.00 27.36 199 ILE A C 1
ATOM 2604 O O . ILE A 1 200 ? -14.286 -6.649 -37.903 1.00 28.64 199 ILE A O 1
ATOM 2620 N N . TYR A 1 201 ? -16.516 -6.456 -38.204 1.00 26.76 200 TYR A N 1
ATOM 2621 C CA . TYR A 1 201 ? -16.625 -7.592 -39.107 1.00 27.54 200 TYR A CA 1
ATOM 2622 C C . TYR A 1 201 ? -17.305 -7.163 -40.394 1.00 28.71 200 TYR A C 1
ATOM 2623 O O . TYR A 1 201 ? -18.333 -6.479 -40.361 1.00 28.38 200 TYR A O 1
ATOM 2641 N N . SER A 1 202 ? -16.733 -7.573 -41.518 1.00 28.57 201 SER A N 1
ATOM 2642 C CA . SER A 1 202 ? -17.422 -7.500 -42.796 1.00 33.20 201 SER A CA 1
ATOM 2643 C C . SER A 1 202 ? -18.315 -8.722 -42.960 1.00 38.36 201 SER A C 1
ATOM 2644 O O . SER A 1 202 ? -17.949 -9.833 -42.563 1.00 36.15 201 SER A O 1
ATOM 2652 N N . LEU A 1 203 ? -19.499 -8.516 -43.546 1.00 32.49 202 LEU A N 1
ATOM 2653 C CA . LEU A 1 203 ? -20.366 -9.644 -43.846 1.00 35.29 202 LEU A CA 1
ATOM 2654 C C . LEU A 1 203 ? -19.715 -10.609 -44.828 1.00 34.82 202 LEU A C 1
ATOM 2655 O O . LEU A 1 203 ? -20.146 -11.761 -44.927 1.00 36.26 202 LEU A O 1
ATOM 2671 N N . ARG A 1 204 ? -18.692 -10.162 -45.558 1.00 37.18 203 ARG A N 1
ATOM 2672 C CA . ARG A 1 204 ? -17.990 -11.058 -46.471 1.00 44.10 203 ARG A CA 1
ATOM 2673 C C . ARG A 1 204 ? -17.113 -12.047 -45.712 1.00 42.77 203 ARG A C 1
ATOM 2674 O O . ARG A 1 204 ? -16.846 -13.143 -46.212 1.00 49.05 203 ARG A O 1
ATOM 2695 N N . GLU A 1 205 ? -16.663 -11.683 -44.510 1.00 40.38 204 GLU A N 1
ATOM 2696 C CA . GLU A 1 205 ? -15.867 -12.565 -43.652 1.00 45.96 204 GLU A CA 1
ATOM 2697 C C . GLU A 1 205 ? -16.376 -12.433 -42.223 1.00 36.61 204 GLU A C 1
ATOM 2698 O O . GLU A 1 205 ? -15.708 -11.864 -41.352 1.00 35.53 204 GLU A O 1
ATOM 2710 N N . PRO A 1 206 ? -17.569 -12.966 -41.943 1.00 36.03 205 PRO A N 1
ATOM 2711 C CA . PRO A 1 206 ? -18.213 -12.694 -40.649 1.00 34.80 205 PRO A CA 1
ATOM 2712 C C . PRO A 1 206 ? -17.528 -13.333 -39.449 1.00 35.43 205 PRO A C 1
ATOM 2713 O O . PRO A 1 206 ? -17.949 -13.063 -38.317 1.00 34.52 205 PRO A O 1
ATOM 2724 N N . GLN A 1 207 ? -16.499 -14.159 -39.645 1.00 37.13 206 GLN A N 1
ATOM 2725 C CA . GLN A 1 207 ? -15.799 -14.798 -38.539 1.00 38.01 206 GLN A CA 1
ATOM 2726 C C . GLN A 1 207 ? -14.429 -14.194 -38.253 1.00 38.07 206 GLN A C 1
ATOM 2727 O O . GLN A 1 207 ? -13.783 -14.596 -37.279 1.00 42.08 206 GLN A O 1
ATOM 2741 N N . THR A 1 208 ? -13.967 -13.241 -39.059 1.00 37.53 207 THR A N 1
ATOM 2742 C CA . THR A 1 208 ? -12.619 -12.695 -38.925 1.00 41.74 207 THR A CA 1
ATOM 2743 C C . THR A 1 208 ? -12.701 -11.178 -38.857 1.00 36.15 207 THR A C 1
ATOM 2744 O O . THR A 1 208 ? -13.104 -10.539 -39.848 1.00 36.02 207 THR A O 1
ATOM 2755 N N . PRO A 1 209 ? -12.326 -10.553 -37.740 1.00 35.24 208 PRO A N 1
ATOM 2756 C CA . PRO A 1 209 ? -12.451 -9.093 -37.650 1.00 37.01 208 PRO A CA 1
ATOM 2757 C C . PRO A 1 209 ? -11.574 -8.393 -38.676 1.00 34.02 208 PRO A C 1
ATOM 2758 O O . PRO A 1 209 ? -10.442 -8.801 -38.940 1.00 35.57 208 PRO A O 1
ATOM 2769 N N . THR A 1 210 ? -12.118 -7.331 -39.269 1.00 35.55 209 THR A N 1
ATOM 2770 C CA . THR A 1 210 ? -11.299 -6.449 -40.090 1.00 35.53 209 THR A CA 1
ATOM 2771 C C . THR A 1 210 ? -10.469 -5.509 -39.226 1.00 34.81 209 THR A C 1
ATOM 2772 O O . THR A 1 210 ? -9.371 -5.111 -39.626 1.00 38.10 209 THR A O 1
ATOM 2783 N N . ASN A 1 211 ? -10.978 -5.146 -38.051 1.00 33.03 210 ASN A N 1
ATOM 2784 C CA . ASN A 1 211 ? -10.293 -4.230 -37.152 1.00 35.05 210 ASN A CA 1
ATOM 2785 C C . ASN A 1 211 ? -10.618 -4.621 -35.720 1.00 36.85 210 ASN A C 1
ATOM 2786 O O . ASN A 1 211 ? -11.728 -5.066 -35.418 1.00 32.72 210 ASN A O 1
ATOM 2797 N N . VAL A 1 212 ? -9.636 -4.446 -34.839 1.00 34.39 211 VAL A N 1
ATOM 2798 C CA . VAL A 1 212 ? -9.779 -4.730 -33.418 1.00 36.58 211 VAL A CA 1
ATOM 2799 C C . VAL A 1 212 ? -9.345 -3.496 -32.642 1.00 39.35 211 VAL A C 1
ATOM 2800 O O . VAL A 1 212 ? -8.372 -2.829 -33.013 1.00 40.54 211 VAL A O 1
ATOM 2813 N N . ILE A 1 213 ? -10.065 -3.193 -31.567 1.00 35.01 212 ILE A N 1
ATOM 2814 C CA . ILE A 1 213 ? -9.745 -2.077 -30.685 1.00 37.97 212 ILE A CA 1
ATOM 2815 C C . ILE A 1 213 ? -9.662 -2.649 -29.274 1.00 38.65 212 ILE A C 1
ATOM 2816 O O . ILE A 1 213 ? -10.692 -2.893 -28.635 1.00 34.19 212 ILE A O 1
ATOM 2832 N N . ILE A 1 214 ? -8.446 -2.872 -28.788 1.00 42.37 213 ILE A N 1
ATOM 2833 C CA . ILE A 1 214 ? -8.243 -3.309 -27.409 1.00 45.41 213 ILE A CA 1
ATOM 2834 C C . ILE A 1 214 ? -8.306 -2.067 -26.524 1.00 48.16 213 ILE A C 1
ATOM 2835 O O . ILE A 1 214 ? -7.453 -1.181 -26.618 1.00 52.31 213 ILE A O 1
ATOM 2851 N N . LEU A 1 215 ? -9.324 -1.998 -25.673 1.00 42.96 214 LEU A N 1
ATOM 2852 C CA . LEU A 1 215 ? -9.520 -0.859 -24.788 1.00 42.77 214 LEU A CA 1
ATOM 2853 C C . LEU A 1 215 ? -8.747 -0.986 -23.482 1.00 52.42 214 LEU A C 1
ATOM 2854 O O . LEU A 1 215 ? -8.607 0.012 -22.767 1.00 50.62 214 LEU A O 1
ATOM 2870 N N . SER A 1 216 ? -8.247 -2.176 -23.163 1.00 58.71 215 SER A N 1
ATOM 2871 C CA . SER A 1 216 ? -7.521 -2.420 -21.920 1.00 71.48 215 SER A CA 1
ATOM 2872 C C . SER A 1 216 ? -8.442 -2.253 -20.714 1.00 72.58 215 SER A C 1
ATOM 2873 O O . SER A 1 216 ? -8.980 -3.231 -20.192 1.00 66.34 215 SER A O 1
ATOM 2881 N N . GLY A 1 228 ? -12.668 -11.938 -15.258 1.00 84.57 227 GLY A N 1
ATOM 2882 C CA . GLY A 1 228 ? -13.639 -12.022 -14.183 1.00 88.96 227 GLY A CA 1
ATOM 2883 C C . GLY A 1 228 ? -13.228 -12.977 -13.079 1.00 97.76 227 GLY A C 1
ATOM 2884 O O . GLY A 1 228 ? -13.896 -13.076 -12.050 1.00 94.85 227 GLY A O 1
ATOM 2887 N N . ARG A 1 229 ? -12.118 -13.686 -13.298 1.00 107.47 228 ARG A N 1
ATOM 2888 C CA . ARG A 1 229 ? -11.608 -14.612 -12.294 1.00 112.91 228 ARG A CA 1
ATOM 2889 C C . ARG A 1 229 ? -11.134 -13.898 -11.034 1.00 107.29 228 ARG A C 1
ATOM 2890 O O . ARG A 1 229 ? -11.017 -14.535 -9.983 1.00 105.97 228 ARG A O 1
ATOM 2911 N N . ALA A 1 230 ? -10.876 -12.597 -11.112 1.00 92.85 229 ALA A N 1
ATOM 2912 C CA . ALA A 1 230 ? -10.263 -11.848 -10.029 1.00 87.76 229 ALA A CA 1
ATOM 2913 C C . ALA A 1 230 ? -11.290 -11.015 -9.271 1.00 79.76 229 ALA A C 1
ATOM 2914 O O . ALA A 1 230 ? -12.336 -10.643 -9.806 1.00 78.16 229 ALA A O 1
ATOM 2921 N N . TYR A 1 231 ? -10.972 -10.736 -8.005 1.00 73.77 230 TYR A N 1
ATOM 2922 C CA . TYR A 1 231 ? -11.637 -9.673 -7.263 1.00 64.35 230 TYR A CA 1
ATOM 2923 C C . TYR A 1 231 ? -10.933 -8.361 -7.584 1.00 59.94 230 TYR A C 1
ATOM 2924 O O . TYR A 1 231 ? -9.707 -8.263 -7.464 1.00 65.00 230 TYR A O 1
ATOM 2942 N N . THR A 1 232 ? -11.697 -7.356 -8.002 1.00 53.04 231 THR A N 1
ATOM 2943 C CA . THR A 1 232 ? -11.116 -6.120 -8.499 1.00 57.83 231 THR A CA 1
ATOM 2944 C C . THR A 1 232 ? -11.898 -4.923 -7.984 1.00 57.26 231 THR A C 1
ATOM 2945 O O . THR A 1 232 ? -13.116 -4.988 -7.795 1.00 53.01 231 THR A O 1
ATOM 2956 N N . ALA A 1 233 ? -11.175 -3.824 -7.756 1.00 54.45 232 ALA A N 1
ATOM 2957 C CA . ALA A 1 233 ? -11.787 -2.553 -7.404 1.00 59.67 232 ALA A CA 1
ATOM 2958 C C . ALA A 1 233 ? -12.104 -1.706 -8.627 1.00 58.53 232 ALA A C 1
ATOM 2959 O O . ALA A 1 233 ? -12.984 -0.841 -8.554 1.00 55.24 232 ALA A O 1
ATOM 2966 N N . SER A 1 234 ? -11.408 -1.936 -9.738 1.00 74.03 233 SER A N 1
ATOM 2967 C CA . SER A 1 234 ? -11.650 -1.228 -10.994 1.00 80.68 233 SER A CA 1
ATOM 2968 C C . SER A 1 234 ? -12.693 -1.949 -11.841 1.00 68.03 233 SER A C 1
ATOM 2969 O O . SER A 1 234 ? -12.495 -2.209 -13.027 1.00 62.42 233 SER A O 1
ATOM 2977 N N . LEU A 1 235 ? -13.828 -2.281 -11.225 1.00 58.34 234 LEU A N 1
ATOM 2978 C CA . LEU A 1 235 ? -14.866 -3.015 -11.938 1.00 56.52 234 LEU A CA 1
ATOM 2979 C C . LEU A 1 235 ? -15.525 -2.170 -13.023 1.00 52.36 234 LEU A C 1
ATOM 2980 O O . LEU A 1 235 ? -16.068 -2.728 -13.983 1.00 46.07 234 LEU A O 1
ATOM 2996 N N . GLY A 1 236 ? -15.483 -0.845 -12.901 1.00 57.90 235 GLY A N 1
ATOM 2997 C CA . GLY A 1 236 ? -16.063 0.050 -13.877 1.00 59.26 235 GLY A CA 1
ATOM 2998 C C . GLY A 1 236 ? -15.150 0.482 -15.002 1.00 51.88 235 GLY A C 1
ATOM 2999 O O . GLY A 1 236 ? -15.577 1.266 -15.860 1.00 48.30 235 GLY A O 1
ATOM 3003 N N . GLU A 1 237 ? -13.911 0.005 -15.032 1.00 40.61 236 GLU A N 1
ATOM 3004 C CA . GLU A 1 237 ? -12.969 0.320 -16.110 1.00 42.70 236 GLU A CA 1
ATOM 3005 C C . GLU A 1 237 ? -13.174 -0.611 -17.290 1.00 41.50 236 GLU A C 1
ATOM 3006 O O . GLU A 1 237 ? -12.254 -1.286 -17.769 1.00 42.66 236 GLU A O 1
ATOM 3018 N N . THR A 1 238 ? -14.411 -0.665 -17.770 1.00 43.91 237 THR A N 1
ATOM 3019 C CA . THR A 1 238 ? -14.786 -1.551 -18.858 1.00 45.28 237 THR A CA 1
ATOM 3020 C C . THR A 1 238 ? -15.904 -0.885 -19.647 1.00 35.34 237 THR A C 1
ATOM 3021 O O . THR A 1 238 ? -16.778 -0.236 -19.068 1.00 33.69 237 THR A O 1
ATOM 3032 N N . ALA A 1 239 ? -15.866 -1.053 -20.966 1.00 37.39 238 ALA A N 1
ATOM 3033 C CA . ALA A 1 239 ? -16.794 -0.362 -21.850 1.00 35.94 238 ALA A CA 1
ATOM 3034 C C . ALA A 1 239 ? -18.175 -1.002 -21.805 1.00 36.22 238 ALA A C 1
ATOM 3035 O O . ALA A 1 239 ? -18.313 -2.228 -21.844 1.00 32.82 238 ALA A O 1
ATOM 3042 N N . VAL A 1 240 ? -19.202 -0.158 -21.728 1.00 28.65 239 VAL A N 1
ATOM 3043 C CA . VAL A 1 240 ? -20.582 -0.622 -21.732 1.00 28.81 239 VAL A CA 1
ATOM 3044 C C . VAL A 1 240 ? -21.335 -0.216 -22.993 1.00 28.10 239 VAL A C 1
ATOM 3045 O O . VAL A 1 240 ? -22.376 -0.819 -23.290 1.00 28.89 239 VAL A O 1
ATOM 3058 N N . ALA A 1 241 ? -20.851 0.769 -23.742 1.00 27.14 240 ALA A N 1
ATOM 3059 C CA . ALA A 1 241 ? -21.567 1.234 -24.924 1.00 27.84 240 ALA A CA 1
ATOM 3060 C C . ALA A 1 241 ? -20.629 2.084 -25.764 1.00 30.49 240 ALA A C 1
ATOM 3061 O O . ALA A 1 241 ? -19.561 2.505 -25.312 1.00 26.66 240 ALA A O 1
ATOM 3068 N N . PHE A 1 242 ? -21.045 2.321 -27.005 1.00 28.42 241 PHE A N 1
ATOM 3069 C CA . PHE A 1 242 ? -20.333 3.203 -27.913 1.00 26.37 241 PHE A CA 1
ATOM 3070 C C . PHE A 1 242 ? -21.349 3.780 -28.887 1.00 28.07 241 PHE A C 1
ATOM 3071 O O . PHE A 1 242 ? -22.481 3.304 -28.986 1.00 30.21 241 PHE A O 1
ATOM 3088 N N . ASP A 1 243 ? -20.933 4.820 -29.606 1.00 29.36 242 ASP A N 1
ATOM 3089 C CA . ASP A 1 243 ? -21.785 5.416 -30.628 1.00 27.72 242 ASP A CA 1
ATOM 3090 C C . ASP A 1 243 ? -20.900 6.151 -31.624 1.00 28.28 242 ASP A C 1
ATOM 3091 O O . ASP A 1 243 ? -19.913 6.779 -31.237 1.00 25.58 242 ASP A O 1
ATOM 3100 N N . PHE A 1 244 ? -21.261 6.063 -32.900 1.00 28.34 243 PHE A N 1
ATOM 3101 C CA . PHE A 1 244 ? -20.560 6.776 -33.954 1.00 26.94 243 PHE A CA 1
ATOM 3102 C C . PHE A 1 244 ? -21.109 8.191 -34.084 1.00 34.11 243 PHE A C 1
ATOM 3103 O O . PHE A 1 244 ? -22.315 8.420 -33.952 1.00 29.88 243 PHE A O 1
ATOM 3120 N N . GLY A 1 245 ? -20.219 9.135 -34.349 1.00 32.14 244 GLY A N 1
ATOM 3121 C CA . GLY A 1 245 ? -20.622 10.475 -34.697 1.00 32.71 244 GLY A CA 1
ATOM 3122 C C . GLY A 1 245 ? -20.805 10.602 -36.193 1.00 28.20 244 GLY A C 1
ATOM 3123 O O . GLY A 1 245 ? -20.670 9.626 -36.941 1.00 24.67 244 GLY A O 1
ATOM 3127 N N . PRO A 1 246 ? -21.120 11.807 -36.661 1.00 27.66 245 PRO A N 1
ATOM 3128 C CA . PRO A 1 246 ? -21.381 11.998 -38.091 1.00 29.47 245 PRO A CA 1
ATOM 3129 C C . PRO A 1 246 ? -20.111 11.954 -38.928 1.00 32.78 245 PRO A C 1
ATOM 3130 O O . PRO A 1 246 ? -18.990 12.099 -38.436 1.00 32.08 245 PRO A O 1
ATOM 3141 N N . LEU A 1 247 ? -20.321 11.749 -40.226 1.00 35.49 246 LEU A N 1
ATOM 3142 C CA . LEU A 1 247 ? -19.240 11.761 -41.203 1.00 36.13 246 LEU A CA 1
ATOM 3143 C C . LEU A 1 247 ? -18.343 12.977 -41.021 1.00 36.73 246 LEU A C 1
ATOM 3144 O O . LEU A 1 247 ? -18.812 14.089 -40.772 1.00 30.31 246 LEU A O 1
ATOM 3160 N N . ALA A 1 248 ? -17.035 12.760 -41.162 1.00 33.93 247 ALA A N 1
ATOM 3161 C CA . ALA A 1 248 ? -16.062 13.837 -41.082 1.00 37.67 247 ALA A CA 1
ATOM 3162 C C . ALA A 1 248 ? -14.942 13.588 -42.081 1.00 33.57 247 ALA A C 1
ATOM 3163 O O . ALA A 1 248 ? -14.591 12.444 -42.374 1.00 30.23 247 ALA A O 1
ATOM 3170 N N . ALA A 1 249 ? -14.389 14.673 -42.611 1.00 33.52 248 ALA A N 1
ATOM 3171 C CA . ALA A 1 249 ? -13.176 14.606 -43.410 1.00 35.75 248 ALA A CA 1
ATOM 3172 C C . ALA A 1 249 ? -11.978 14.843 -42.501 1.00 36.51 248 ALA A C 1
ATOM 3173 O O . ALA A 1 249 ? -11.938 15.831 -41.763 1.00 41.40 248 ALA A O 1
ATOM 3180 N N . VAL A 1 250 ? -11.014 13.932 -42.554 1.00 37.08 249 VAL A N 1
ATOM 3181 C CA . VAL A 1 250 ? -9.852 13.980 -41.673 1.00 33.96 249 VAL A CA 1
ATOM 3182 C C . VAL A 1 250 ? -8.600 13.845 -42.527 1.00 33.96 249 VAL A C 1
ATOM 3183 O O . VAL A 1 250 ? -8.643 13.208 -43.590 1.00 34.13 249 VAL A O 1
ATOM 3196 N N . PRO A 1 251 ? -7.474 14.426 -42.122 1.00 36.06 250 PRO A N 1
ATOM 3197 C CA . PRO A 1 251 ? -6.244 14.244 -42.900 1.00 37.51 250 PRO A CA 1
ATOM 3198 C C . PRO A 1 251 ? -5.825 12.783 -42.904 1.00 39.90 250 PRO A C 1
ATOM 3199 O O . PRO A 1 251 ? -5.959 12.077 -41.904 1.00 37.94 250 PRO A O 1
ATOM 3210 N N . LYS A 1 252 ? -5.327 12.327 -44.054 1.00 44.82 251 LYS A N 1
ATOM 3211 C CA . LYS A 1 252 ? -4.849 10.955 -44.159 1.00 50.52 251 LYS A CA 1
ATOM 3212 C C . LYS A 1 252 ? -3.710 10.682 -43.186 1.00 59.75 251 LYS A C 1
ATOM 3213 O O . LYS A 1 252 ? -3.481 9.522 -42.825 1.00 59.06 251 LYS A O 1
ATOM 3232 N N . THR A 1 253 ? -3.003 11.725 -42.742 1.00 71.10 252 THR A N 1
ATOM 3233 C CA . THR A 1 253 ? -1.929 11.548 -41.774 1.00 72.73 252 THR A CA 1
ATOM 3234 C C . THR A 1 253 ? -2.439 11.019 -40.440 1.00 69.58 252 THR A C 1
ATOM 3235 O O . THR A 1 253 ? -1.651 10.474 -39.659 1.00 73.50 252 THR A O 1
ATOM 3246 N N . LEU A 1 254 ? -3.735 11.172 -40.160 1.00 53.21 253 LEU A N 1
ATOM 3247 C CA . LEU A 1 254 ? -4.281 10.680 -38.900 1.00 51.23 253 LEU A CA 1
ATOM 3248 C C . LEU A 1 254 ? -4.113 9.172 -38.769 1.00 53.99 253 LEU A C 1
ATOM 3249 O O . LEU A 1 254 ? -4.050 8.651 -37.648 1.00 50.10 253 LEU A O 1
ATOM 3265 N N . PHE A 1 255 ? -4.036 8.458 -39.892 1.00 63.43 254 PHE A N 1
ATOM 3266 C CA . PHE A 1 255 ? -3.917 7.006 -39.893 1.00 66.64 254 PHE A CA 1
ATOM 3267 C C . PHE A 1 255 ? -2.512 6.530 -40.249 1.00 77.62 254 PHE A C 1
ATOM 3268 O O . PHE A 1 255 ? -2.325 5.341 -40.529 1.00 75.20 254 PHE A O 1
ATOM 3285 N N . GLY A 1 256 ? -1.524 7.425 -40.247 1.00 93.94 255 GLY A N 1
ATOM 3286 C CA . GLY A 1 256 ? -0.148 7.054 -40.492 1.00 107.50 255 GLY A CA 1
ATOM 3287 C C . GLY A 1 256 ? 0.299 7.133 -41.935 1.00 117.63 255 GLY A C 1
ATOM 3288 O O . GLY A 1 256 ? 1.502 7.016 -42.201 1.00 120.19 255 GLY A O 1
ATOM 3292 N N . GLN A 1 257 ? -0.623 7.321 -42.874 1.00 122.10 256 GLN A N 1
ATOM 3293 C CA . GLN A 1 257 ? -0.284 7.450 -44.284 1.00 131.81 256 GLN A CA 1
ATOM 3294 C C . GLN A 1 257 ? -0.118 8.932 -44.618 1.00 133.42 256 GLN A C 1
ATOM 3295 O O . GLN A 1 257 ? -0.198 9.798 -43.745 1.00 131.79 256 GLN A O 1
ATOM 3309 N N . ASN A 1 258 ? 0.142 9.241 -45.890 1.00 137.22 257 ASN A N 1
ATOM 3310 C CA . ASN A 1 258 ? 0.649 10.557 -46.250 1.00 132.73 257 ASN A CA 1
ATOM 3311 C C . ASN A 1 258 ? -0.038 11.079 -47.506 1.00 126.97 257 ASN A C 1
ATOM 3312 O O . ASN A 1 258 ? -0.926 10.435 -48.073 1.00 118.04 257 ASN A O 1
ATOM 3323 N N . GLY A 1 259 ? 0.391 12.267 -47.933 1.00 130.72 258 GLY A N 1
ATOM 3324 C CA . GLY A 1 259 ? -0.130 12.930 -49.114 1.00 128.26 258 GLY A CA 1
ATOM 3325 C C . GLY A 1 259 ? -0.841 14.239 -48.843 1.00 120.85 258 GLY A C 1
ATOM 3326 O O . GLY A 1 259 ? -1.192 14.944 -49.802 1.00 122.03 258 GLY A O 1
ATOM 3330 N N . LYS A 1 260 ? -1.050 14.608 -47.584 1.00 106.97 259 LYS A N 1
ATOM 3331 C CA . LYS A 1 260 ? -1.905 15.734 -47.212 1.00 102.23 259 LYS A CA 1
ATOM 3332 C C . LYS A 1 260 ? -3.187 15.714 -48.045 1.00 99.67 259 LYS A C 1
ATOM 3333 O O . LYS A 1 260 ? -3.481 16.623 -48.821 1.00 103.79 259 LYS A O 1
ATOM 3352 N N . ASP A 1 261 ? -3.938 14.626 -47.885 1.00 83.03 260 ASP A N 1
ATOM 3353 C CA . ASP A 1 261 ? -5.223 14.440 -48.545 1.00 72.72 260 ASP A CA 1
ATOM 3354 C C . ASP A 1 261 ? -6.264 14.072 -47.499 1.00 57.01 260 ASP A C 1
ATOM 3355 O O . ASP A 1 261 ? -5.944 13.486 -46.463 1.00 55.33 260 ASP A O 1
ATOM 3364 N N . GLU A 1 262 ? -7.516 14.435 -47.769 1.00 48.84 261 GLU A N 1
ATOM 3365 C CA . GLU A 1 262 ? -8.599 14.261 -46.809 1.00 42.41 261 GLU A CA 1
ATOM 3366 C C . GLU A 1 262 ? -9.408 13.015 -47.149 1.00 35.57 261 GLU A C 1
ATOM 3367 O O . GLU A 1 262 ? -9.750 12.787 -48.316 1.00 41.71 261 GLU A O 1
ATOM 3379 N N . VAL A 1 263 ? -9.709 12.215 -46.131 1.00 37.78 262 VAL A N 1
ATOM 3380 C CA . VAL A 1 263 ? -10.400 10.947 -46.309 1.00 34.55 262 VAL A CA 1
ATOM 3381 C C . VAL A 1 263 ? -11.627 10.914 -45.411 1.00 33.47 262 VAL A C 1
ATOM 3382 O O . VAL A 1 263 ? -11.769 11.705 -44.475 1.00 31.67 262 VAL A O 1
ATOM 3395 N N . VAL A 1 264 ? -12.519 9.979 -45.711 1.00 31.29 263 VAL A N 1
ATOM 3396 C CA . VAL A 1 264 ? -13.732 9.795 -44.923 1.00 36.35 263 VAL A CA 1
ATOM 3397 C C . VAL A 1 264 ? -13.397 9.032 -43.651 1.00 35.67 263 VAL A C 1
ATOM 3398 O O . VAL A 1 264 ? -12.673 8.030 -43.680 1.00 37.67 263 VAL A O 1
ATOM 3411 N N . ALA A 1 265 ? -13.932 9.501 -42.525 1.00 31.48 264 ALA A N 1
ATOM 3412 C CA . ALA A 1 265 ? -13.789 8.796 -41.260 1.00 35.35 264 ALA A CA 1
ATOM 3413 C C . ALA A 1 265 ? -14.993 9.116 -40.389 1.00 34.95 264 ALA A C 1
ATOM 3414 O O . ALA A 1 265 ? -15.700 10.102 -40.612 1.00 29.55 264 ALA A O 1
ATOM 3421 N N . TYR A 1 266 ? -15.221 8.265 -39.391 1.00 29.15 265 TYR A N 1
ATOM 3422 C CA . TYR A 1 266 ? -16.326 8.439 -38.461 1.00 30.32 265 TYR A CA 1
ATOM 3423 C C . TYR A 1 266 ? -15.781 8.420 -37.040 1.00 28.92 265 TYR A C 1
ATOM 3424 O O . TYR A 1 266 ? -15.026 7.499 -36.678 1.00 28.39 265 TYR A O 1
ATOM 3442 N N . PRO A 1 267 ? -16.110 9.411 -36.212 1.00 27.76 266 PRO A N 1
ATOM 3443 C CA . PRO A 1 267 ? -15.650 9.376 -34.818 1.00 30.18 266 PRO A CA 1
ATOM 3444 C C . PRO A 1 267 ? -16.417 8.321 -34.032 1.00 24.25 266 PRO A C 1
ATOM 3445 O O . PRO A 1 267 ? -17.640 8.220 -34.135 1.00 25.95 266 PRO A O 1
ATOM 3456 N N . LEU A 1 268 ? -15.687 7.533 -33.254 1.00 29.50 267 LEU A N 1
ATOM 3457 C CA . LEU A 1 268 ? -16.258 6.466 -32.438 1.00 24.84 267 LEU A CA 1
ATOM 3458 C C . LEU A 1 268 ? -16.052 6.833 -30.975 1.00 27.22 267 LEU A C 1
ATOM 3459 O O . LEU A 1 268 ? -14.914 6.867 -30.493 1.00 29.20 267 LEU A O 1
ATOM 3475 N N . TYR A 1 269 ? -17.148 7.113 -30.277 1.00 24.10 268 TYR A N 1
ATOM 3476 C CA . TYR A 1 269 ? -17.117 7.461 -28.861 1.00 25.47 268 TYR A CA 1
ATOM 3477 C C . TYR A 1 269 ? -17.442 6.223 -28.036 1.00 29.03 268 TYR A C 1
ATOM 3478 O O . TYR A 1 269 ? -18.401 5.504 -28.338 1.00 27.95 268 TYR A O 1
ATOM 3496 N N . ILE A 1 270 ? -16.642 5.977 -27.001 1.00 29.84 269 ILE A N 1
ATOM 3497 C CA . ILE A 1 270 ? -16.718 4.753 -26.214 1.00 30.62 269 ILE A CA 1
ATOM 3498 C C . ILE A 1 270 ? -16.911 5.127 -24.752 1.00 30.20 269 ILE A C 1
ATOM 3499 O O . ILE A 1 270 ? -16.161 5.948 -24.216 1.00 27.38 269 ILE A O 1
ATOM 3515 N N . LEU A 1 271 ? -17.904 4.515 -24.110 1.00 26.81 270 LEU A N 1
ATOM 3516 C CA . LEU A 1 271 ? -18.311 4.853 -22.753 1.00 26.20 270 LEU A CA 1
ATOM 3517 C C . LEU A 1 271 ? -17.969 3.715 -21.798 1.00 26.44 270 LEU A C 1
ATOM 3518 O O . LEU A 1 271 ? -18.385 2.574 -22.014 1.00 29.65 270 LEU A O 1
ATOM 3534 N N . TYR A 1 272 ? -17.229 4.035 -20.740 1.00 33.42 271 TYR A N 1
ATOM 3535 C CA . TYR A 1 272 ? -16.963 3.092 -19.666 1.00 35.55 271 TYR A CA 1
ATOM 3536 C C . TYR A 1 272 ? -18.092 3.119 -18.638 1.00 37.40 271 TYR A C 1
ATOM 3537 O O . TYR A 1 272 ? -18.840 4.094 -18.524 1.00 31.64 271 TYR A O 1
ATOM 3555 N N . GLU A 1 273 ? -18.197 2.027 -17.873 1.00 37.93 272 GLU A N 1
ATOM 3556 C CA . GLU A 1 273 ? -19.194 1.965 -16.810 1.00 35.63 272 GLU A CA 1
ATOM 3557 C C . GLU A 1 273 ? -18.967 3.051 -15.766 1.00 37.55 272 GLU A C 1
ATOM 3558 O O . GLU A 1 273 ? -19.932 3.562 -15.186 1.00 39.39 272 GLU A O 1
ATOM 3570 N N . ASN A 1 274 ? -17.709 3.414 -15.508 1.00 33.37 273 ASN A N 1
ATOM 3571 C CA . ASN A 1 274 ? -17.410 4.437 -14.515 1.00 35.73 273 ASN A CA 1
ATOM 3572 C C . ASN A 1 274 ? -17.640 5.853 -15.031 1.00 37.57 273 ASN A C 1
ATOM 3573 O O . ASN A 1 274 ? -17.341 6.810 -14.311 1.00 42.31 273 ASN A O 1
ATOM 3584 N N . GLY A 1 275 ? -18.156 6.010 -16.250 1.00 39.23 274 GLY A N 1
ATOM 3585 C CA . GLY A 1 275 ? -18.466 7.312 -16.800 1.00 35.36 274 GLY A CA 1
ATOM 3586 C C . GLY A 1 275 ? -17.386 7.908 -17.676 1.00 34.13 274 GLY A C 1
ATOM 3587 O O . GLY A 1 275 ? -17.625 8.948 -18.301 1.00 32.94 274 GLY A O 1
ATOM 3591 N N . GLU A 1 276 ? -16.213 7.284 -17.744 1.00 31.36 275 GLU A N 1
ATOM 3592 C CA . GLU A 1 276 ? -15.146 7.784 -18.601 1.00 30.34 275 GLU A CA 1
ATOM 3593 C C . GLU A 1 276 ? -15.481 7.544 -20.068 1.00 29.60 275 GLU A C 1
ATOM 3594 O O . GLU A 1 276 ? -16.169 6.581 -20.422 1.00 32.28 275 GLU A O 1
ATOM 3606 N N . THR A 1 277 ? -14.987 8.436 -20.928 1.00 29.98 276 THR A N 1
ATOM 3607 C CA A THR A 1 277 ? -15.268 8.399 -22.356 0.50 32.30 276 THR A CA 1
ATOM 3608 C CA B THR A 1 277 ? -15.266 8.372 -22.354 0.50 32.25 276 THR A CA 1
ATOM 3609 C C . THR A 1 277 ? -13.967 8.407 -23.143 1.00 30.58 276 THR A C 1
ATOM 3610 O O . THR A 1 277 ? -12.997 9.058 -22.749 1.00 34.04 276 THR A O 1
ATOM 3631 N N . PHE A 1 278 ? -13.962 7.692 -24.266 1.00 31.37 277 PHE A N 1
ATOM 3632 C CA . PHE A 1 278 ? -12.820 7.620 -25.160 1.00 30.05 277 PHE A CA 1
ATOM 3633 C C . PHE A 1 278 ? -13.282 7.932 -26.576 1.00 34.40 277 PHE A C 1
ATOM 3634 O O . PHE A 1 278 ? -14.468 7.836 -26.900 1.00 30.85 277 PHE A O 1
ATOM 3651 N N . LEU A 1 279 ? -12.323 8.299 -27.423 1.00 34.41 278 LEU A N 1
ATOM 3652 C CA . LEU A 1 279 ? -12.608 8.678 -28.796 1.00 30.32 278 LEU A CA 1
ATOM 3653 C C . LEU A 1 279 ? -11.535 8.126 -29.722 1.00 32.01 278 LEU A C 1
ATOM 3654 O O . LEU A 1 279 ? -10.345 8.170 -29.406 1.00 30.44 278 LEU A O 1
ATOM 3670 N N . THR A 1 280 ? -11.969 7.612 -30.868 1.00 28.79 279 THR A N 1
ATOM 3671 C CA . THR A 1 280 ? -11.060 7.273 -31.952 1.00 35.03 279 THR A CA 1
ATOM 3672 C C . THR A 1 280 ? -11.812 7.423 -33.266 1.00 36.61 279 THR A C 1
ATOM 3673 O O . THR A 1 280 ? -13.030 7.232 -33.327 1.00 42.42 279 THR A O 1
ATOM 3684 N N . TYR A 1 281 ? -11.076 7.776 -34.313 1.00 28.38 280 TYR A N 1
ATOM 3685 C CA . TYR A 1 281 ? -11.637 7.918 -35.650 1.00 34.23 280 TYR A CA 1
ATOM 3686 C C . TYR A 1 281 ? -11.400 6.631 -36.428 1.00 33.64 280 TYR A C 1
ATOM 3687 O O . TYR A 1 281 ? -10.293 6.082 -36.406 1.00 34.13 280 TYR A O 1
ATOM 3705 N N . ILE A 1 282 ? -12.438 6.156 -37.108 1.00 30.26 281 ILE A N 1
ATOM 3706 C CA . ILE A 1 282 ? -12.407 4.890 -37.827 1.00 31.14 281 ILE A CA 1
ATOM 3707 C C . ILE A 1 282 ? -12.553 5.169 -39.314 1.00 36.21 281 ILE A C 1
ATOM 3708 O O . ILE A 1 282 ? -13.480 5.872 -39.738 1.00 36.79 281 ILE A O 1
ATOM 3724 N N . SER A 1 283 ? -11.645 4.607 -40.104 1.00 30.78 282 SER A N 1
ATOM 3725 C CA . SER A 1 283 ? -11.753 4.560 -41.558 1.00 33.72 282 SER A CA 1
ATOM 3726 C C . SER A 1 283 ? -11.510 3.115 -41.971 1.00 34.25 282 SER A C 1
ATOM 3727 O O . SER A 1 283 ? -10.398 2.604 -41.809 1.00 33.47 282 SER A O 1
ATOM 3735 N N . LEU A 1 284 ? -12.549 2.450 -42.487 1.00 36.12 283 LEU A N 1
ATOM 3736 C CA . LEU A 1 284 ? -12.403 1.039 -42.831 1.00 40.93 283 LEU A CA 1
ATOM 3737 C C . LEU A 1 284 ? -11.272 0.817 -43.827 1.00 39.48 283 LEU A C 1
ATOM 3738 O O . LEU A 1 284 ? -10.670 -0.260 -43.846 1.00 39.90 283 LEU A O 1
ATOM 3754 N N . LEU A 1 285 ? -10.966 1.819 -44.656 1.00 37.76 284 LEU A N 1
ATOM 3755 C CA . LEU A 1 285 ? -9.902 1.648 -45.642 1.00 42.69 284 LEU A CA 1
ATOM 3756 C C . LEU A 1 285 ? -8.527 1.929 -45.047 1.00 44.72 284 LEU A C 1
ATOM 3757 O O . LEU A 1 285 ? -7.579 1.177 -45.296 1.00 50.49 284 LEU A O 1
ATOM 3773 N N . HIS A 1 286 ? -8.398 2.996 -44.256 1.00 47.14 285 HIS A N 1
ATOM 3774 C CA . HIS A 1 286 ? -7.093 3.487 -43.836 1.00 50.88 285 HIS A CA 1
ATOM 3775 C C . HIS A 1 286 ? -6.745 3.178 -42.387 1.00 47.99 285 HIS A C 1
ATOM 3776 O O . HIS A 1 286 ? -5.576 3.313 -42.011 1.00 46.83 285 HIS A O 1
ATOM 3790 N N . SER A 1 287 ? -7.708 2.775 -41.563 1.00 43.46 286 SER A N 1
ATOM 3791 C CA . SER A 1 287 ? -7.382 2.411 -40.192 1.00 42.61 286 SER A CA 1
ATOM 3792 C C . SER A 1 287 ? -6.535 1.138 -40.175 1.00 44.96 286 SER A C 1
ATOM 3793 O O . SER A 1 287 ? -6.722 0.247 -41.007 1.00 42.33 286 SER A O 1
ATOM 3801 N N . PRO A 1 288 ? -5.598 1.027 -39.235 1.00 46.88 287 PRO A N 1
ATOM 3802 C CA . PRO A 1 288 ? -4.837 -0.220 -39.108 1.00 48.22 287 PRO A CA 1
ATOM 3803 C C . PRO A 1 288 ? -5.709 -1.347 -38.574 1.00 47.75 287 PRO A C 1
ATOM 3804 O O . PRO A 1 288 ? -6.763 -1.128 -37.974 1.00 38.40 287 PRO A O 1
ATOM 3815 N N . GLY A 1 289 ? -5.249 -2.576 -38.812 1.00 49.34 288 GLY A N 1
ATOM 3816 C CA . GLY A 1 289 ? -5.972 -3.733 -38.311 1.00 51.98 288 GLY A CA 1
ATOM 3817 C C . GLY A 1 289 ? -6.146 -3.700 -36.804 1.00 54.01 288 GLY A C 1
ATOM 3818 O O . GLY A 1 289 ? -7.209 -4.049 -36.283 1.00 46.97 288 GLY A O 1
ATOM 3822 N N . ASN A 1 290 ? -5.107 -3.284 -36.086 1.00 50.15 289 ASN A N 1
ATOM 3823 C CA A ASN A 1 290 ? -5.144 -3.138 -34.635 0.54 51.38 289 ASN A CA 1
ATOM 3824 C CA B ASN A 1 290 ? -5.149 -3.138 -34.635 0.46 51.52 289 ASN A CA 1
ATOM 3825 C C . ASN A 1 290 ? -5.045 -1.650 -34.316 1.00 48.27 289 ASN A C 1
ATOM 3826 O O . ASN A 1 290 ? -3.974 -1.051 -34.456 1.00 40.18 289 ASN A O 1
ATOM 3847 N N . ILE A 1 291 ? -6.162 -1.065 -33.893 1.00 46.77 290 ILE A N 1
ATOM 3848 C CA . ILE A 1 291 ? -6.243 0.372 -33.647 1.00 50.75 290 ILE A CA 1
ATOM 3849 C C . ILE A 1 291 ? -5.743 0.661 -32.240 1.00 61.63 290 ILE A C 1
ATOM 3850 O O . ILE A 1 291 ? -6.244 0.094 -31.262 1.00 57.97 290 ILE A O 1
ATOM 3866 N N . GLY A 1 292 ? -4.755 1.551 -32.135 1.00 69.35 291 GLY A N 1
ATOM 3867 C CA . GLY A 1 292 ? -4.171 1.902 -30.857 1.00 69.48 291 GLY A CA 1
ATOM 3868 C C . GLY A 1 292 ? -4.228 3.385 -30.546 1.00 69.99 291 GLY A C 1
ATOM 3869 O O . GLY A 1 292 ? -3.896 3.800 -29.431 1.00 62.74 291 GLY A O 1
ATOM 3873 N N . LYS A 1 293 ? -4.646 4.198 -31.517 1.00 79.06 292 LYS A N 1
ATOM 3874 C CA . LYS A 1 293 ? -4.744 5.645 -31.321 1.00 81.20 292 LYS A CA 1
ATOM 3875 C C . LYS A 1 293 ? -6.067 6.000 -30.633 1.00 70.02 292 LYS A C 1
ATOM 3876 O O . LYS A 1 293 ? -6.911 6.732 -31.154 1.00 66.58 292 LYS A O 1
ATOM 3895 N N . LEU A 1 294 ? -6.231 5.461 -29.429 1.00 56.97 293 LEU A N 1
ATOM 3896 C CA . LEU A 1 294 ? -7.419 5.705 -28.620 1.00 49.43 293 LEU A CA 1
ATOM 3897 C C . LEU A 1 294 ? -7.167 6.924 -27.740 1.00 44.73 293 LEU A C 1
ATOM 3898 O O . LEU A 1 294 ? -6.201 6.951 -26.971 1.00 46.39 293 LEU A O 1
ATOM 3914 N N . LEU A 1 295 ? -8.032 7.929 -27.857 1.00 40.46 294 LEU A N 1
ATOM 3915 C CA . LEU A 1 295 ? -7.884 9.184 -27.132 1.00 36.24 294 LEU A CA 1
ATOM 3916 C C . LEU A 1 295 ? -8.757 9.165 -25.886 1.00 40.57 294 LEU A C 1
ATOM 3917 O O . LEU A 1 295 ? -9.959 8.892 -25.970 1.00 39.20 294 LEU A O 1
ATOM 3933 N N . GLY A 1 296 ? -8.153 9.460 -24.736 1.00 39.52 295 GLY A N 1
ATOM 3934 C CA . GLY A 1 296 ? -8.902 9.607 -23.510 1.00 41.11 295 GLY A CA 1
ATOM 3935 C C . GLY A 1 296 ? -8.266 8.903 -22.330 1.00 42.56 295 GLY A C 1
ATOM 3936 O O . GLY A 1 296 ? -7.147 8.390 -22.416 1.00 41.77 295 GLY A O 1
ATOM 3940 N N . PRO A 1 297 ? -8.980 8.855 -21.189 1.00 35.66 296 PRO A N 1
ATOM 3941 C CA . PRO A 1 297 ? -10.331 9.401 -20.993 1.00 36.35 296 PRO A CA 1
ATOM 3942 C C . PRO A 1 297 ? -10.431 10.907 -21.229 1.00 41.03 296 PRO A C 1
ATOM 3943 O O . PRO A 1 297 ? -9.590 11.666 -20.749 1.00 39.73 296 PRO A O 1
ATOM 3954 N N . LEU A 1 298 ? -11.448 11.323 -21.969 1.00 40.62 297 LEU A N 1
ATOM 3955 C CA . LEU A 1 298 ? -11.653 12.736 -22.245 1.00 36.57 297 LEU A CA 1
ATOM 3956 C C . LEU A 1 298 ? -11.886 13.481 -20.934 1.00 38.16 297 LEU A C 1
ATOM 3957 O O . LEU A 1 298 ? -12.791 13.107 -20.174 1.00 38.66 297 LEU A O 1
ATOM 3973 N N . PRO A 1 299 ? -11.097 14.508 -20.615 1.00 41.22 298 PRO A N 1
ATOM 3974 C CA . PRO A 1 299 ? -11.366 15.278 -19.393 1.00 42.08 298 PRO A CA 1
ATOM 3975 C C . PRO A 1 299 ? -12.758 15.892 -19.431 1.00 43.59 298 PRO A C 1
ATOM 3976 O O . PRO A 1 299 ? -13.187 16.437 -20.450 1.00 39.56 298 PRO A O 1
ATOM 3987 N N . MET A 1 300 ? -13.468 15.792 -18.305 1.00 44.44 299 MET A N 1
ATOM 3988 C CA . MET A 1 300 ? -14.837 16.283 -18.186 1.00 46.44 299 MET A CA 1
ATOM 3989 C C . MET A 1 300 ? -14.829 17.582 -17.389 1.00 45.98 299 MET A C 1
ATOM 3990 O O . MET A 1 300 ? -14.499 17.586 -16.199 1.00 48.68 299 MET A O 1
ATOM 4004 N N . HIS A 1 301 ? -15.200 18.681 -18.045 1.00 41.79 300 HIS A N 1
ATOM 4005 C CA . HIS A 1 301 ? -15.303 19.978 -17.399 1.00 44.85 300 HIS A CA 1
ATOM 4006 C C . HIS A 1 301 ? -16.762 20.423 -17.326 1.00 40.81 300 HIS A C 1
ATOM 4007 O O . HIS A 1 301 ? -17.573 20.045 -18.176 1.00 40.70 300 HIS A O 1
ATOM 4021 N N . PRO A 1 302 ? -17.136 21.223 -16.317 1.00 42.82 301 PRO A N 1
ATOM 4022 C CA . PRO A 1 302 ? -16.281 21.674 -15.213 1.00 44.02 301 PRO A CA 1
ATOM 4023 C C . PRO A 1 302 ? -16.170 20.627 -14.111 1.00 43.68 301 PRO A C 1
ATOM 4024 O O . PRO A 1 302 ? -16.864 19.607 -14.161 1.00 41.13 301 PRO A O 1
ATOM 4035 N N . ALA A 1 303 ? -15.302 20.872 -13.134 1.00 47.72 302 ALA A N 1
ATOM 4036 C CA . ALA A 1 303 ? -15.186 19.965 -12.000 1.00 48.36 302 ALA A CA 1
ATOM 4037 C C . ALA A 1 303 ? -16.509 19.899 -11.249 1.00 51.10 302 ALA A C 1
ATOM 4038 O O . ALA A 1 303 ? -17.120 20.930 -10.950 1.00 52.22 302 ALA A O 1
ATOM 4045 N N . ALA A 1 304 ? -16.952 18.681 -10.951 1.00 45.85 303 ALA A N 1
ATOM 4046 C CA . ALA A 1 304 ? -18.210 18.442 -10.260 1.00 51.69 303 ALA A CA 1
ATOM 4047 C C . ALA A 1 304 ? -17.941 17.846 -8.884 1.00 56.34 303 ALA A C 1
ATOM 4048 O O . ALA A 1 304 ? -17.045 17.010 -8.722 1.00 49.69 303 ALA A O 1
ATOM 4055 N N . GLU A 1 305 ? -18.726 18.281 -7.896 1.00 58.47 304 GLU A N 1
ATOM 4056 C CA . GLU A 1 305 ? -18.519 17.811 -6.530 1.00 66.26 304 GLU A CA 1
ATOM 4057 C C . GLU A 1 305 ? -18.609 16.292 -6.449 1.00 59.59 304 GLU A C 1
ATOM 4058 O O . GLU A 1 305 ? -17.811 15.652 -5.755 1.00 60.63 304 GLU A O 1
ATOM 4070 N N . ASP A 1 306 ? -19.566 15.695 -7.154 1.00 47.99 305 ASP A N 1
ATOM 4071 C CA . ASP A 1 306 ? -19.762 14.253 -7.126 1.00 55.47 305 ASP A CA 1
ATOM 4072 C C . ASP A 1 306 ? -18.937 13.522 -8.181 1.00 55.96 305 ASP A C 1
ATOM 4073 O O . ASP A 1 306 ? -19.085 12.305 -8.330 1.00 58.00 305 ASP A O 1
ATOM 4082 N N . ASN A 1 307 ? -18.077 14.233 -8.911 1.00 60.96 306 ASN A N 1
ATOM 4083 C CA . ASN A 1 307 ? -17.244 13.633 -9.952 1.00 50.39 306 ASN A CA 1
ATOM 4084 C C . ASN A 1 307 ? -18.089 12.938 -11.014 1.00 42.99 306 ASN A C 1
ATOM 4085 O O . ASN A 1 307 ? -17.639 11.987 -11.657 1.00 42.82 306 ASN A O 1
ATOM 4096 N N . TYR A 1 308 ? -19.322 13.411 -11.205 1.00 39.21 307 TYR A N 1
ATOM 4097 C CA . TYR A 1 308 ? -20.260 12.846 -12.167 1.00 41.29 307 TYR A CA 1
ATOM 4098 C C . TYR A 1 308 ? -20.557 11.373 -11.886 1.00 43.96 307 TYR A C 1
ATOM 4099 O O . TYR A 1 308 ? -20.956 10.632 -12.790 1.00 41.53 307 TYR A O 1
ATOM 4117 N N . GLY A 1 309 ? -20.373 10.938 -10.641 1.00 47.80 308 GLY A N 1
ATOM 4118 C CA . GLY A 1 309 ? -20.774 9.617 -10.199 1.00 52.80 308 GLY A CA 1
ATOM 4119 C C . GLY A 1 309 ? -20.145 8.469 -10.976 1.00 56.04 308 GLY A C 1
ATOM 4120 O O . GLY A 1 309 ? -19.106 8.593 -11.629 1.00 55.57 308 GLY A O 1
ATOM 4124 N N . TYR A 1 310 ? -20.805 7.320 -10.871 1.00 60.54 309 TYR A N 1
ATOM 4125 C CA . TYR A 1 310 ? -20.406 6.117 -11.591 1.00 57.29 309 TYR A CA 1
ATOM 4126 C C . TYR A 1 310 ? -21.658 5.587 -12.293 1.00 58.96 309 TYR A C 1
ATOM 4127 O O . TYR A 1 310 ? -22.657 6.298 -12.469 1.00 64.20 309 TYR A O 1
ATOM 4145 N N . ASP A 1 311 ? -21.602 4.328 -12.728 1.00 50.66 310 ASP A N 1
ATOM 4146 C CA . ASP A 1 311 ? -22.775 3.598 -13.215 1.00 64.17 310 ASP A CA 1
ATOM 4147 C C . ASP A 1 311 ? -23.362 4.215 -14.485 1.00 52.77 310 ASP A C 1
ATOM 4148 O O . ASP A 1 311 ? -24.585 4.269 -14.662 1.00 44.63 310 ASP A O 1
ATOM 4157 N N . ALA A 1 312 ? -22.494 4.659 -15.391 1.00 44.86 311 ALA A N 1
ATOM 4158 C CA . ALA A 1 312 ? -22.954 5.096 -16.703 1.00 35.04 311 ALA A CA 1
ATOM 4159 C C . ALA A 1 312 ? -23.368 3.880 -17.522 1.00 38.97 311 ALA A C 1
ATOM 4160 O O . ALA A 1 312 ? -22.716 2.834 -17.478 1.00 36.59 311 ALA A O 1
ATOM 4167 N N . CYS A 1 313 ? -24.468 4.011 -18.269 1.00 34.79 312 CYS A N 1
ATOM 4168 C CA . CYS A 1 313 ? -25.030 2.870 -18.981 1.00 37.51 312 CYS A CA 1
ATOM 4169 C C . CYS A 1 313 ? -25.290 3.096 -20.462 1.00 32.16 312 CYS A C 1
ATOM 4170 O O . CYS A 1 313 ? -25.450 2.109 -21.185 1.00 38.18 312 CYS A O 1
ATOM 4178 N N . ALA A 1 314 ? -25.337 4.339 -20.944 1.00 30.69 313 ALA A N 1
ATOM 4179 C CA . ALA A 1 314 ? -25.665 4.573 -22.340 1.00 31.86 313 ALA A CA 1
ATOM 4180 C C . ALA A 1 314 ? -25.022 5.866 -22.816 1.00 28.68 313 ALA A C 1
ATOM 4181 O O . ALA A 1 314 ? -24.830 6.809 -22.044 1.00 27.98 313 ALA A O 1
ATOM 4188 N N . VAL A 1 315 ? -24.698 5.900 -24.107 1.00 28.59 314 VAL A N 1
ATOM 4189 C CA . VAL A 1 315 ? -24.106 7.076 -24.724 1.00 27.64 314 VAL A CA 1
ATOM 4190 C C . VAL A 1 315 ? -24.740 7.292 -26.090 1.00 28.00 314 VAL A C 1
ATOM 4191 O O . VAL A 1 315 ? -25.094 6.342 -26.791 1.00 29.43 314 VAL A O 1
ATOM 4204 N N . LEU A 1 316 ? -24.865 8.558 -26.465 1.00 27.39 315 LEU A N 1
ATOM 4205 C CA . LEU A 1 316 ? -25.429 8.954 -27.748 1.00 30.86 315 LEU A CA 1
ATOM 4206 C C . LEU A 1 316 ? -24.652 10.157 -28.256 1.00 30.50 315 LEU A C 1
ATOM 4207 O O . LEU A 1 316 ? -24.452 11.122 -27.516 1.00 32.26 315 LEU A O 1
ATOM 4223 N N . CYS A 1 317 ? -24.201 10.095 -29.507 1.00 29.13 316 CYS A N 1
ATOM 4224 C CA . CYS A 1 317 ? -23.585 11.243 -30.163 1.00 32.17 316 CYS A CA 1
ATOM 4225 C C . CYS A 1 317 ? -24.631 11.879 -31.070 1.00 29.93 316 CYS A C 1
ATOM 4226 O O . CYS A 1 317 ? -25.046 11.276 -32.068 1.00 31.01 316 CYS A O 1
ATOM 4234 N N . LEU A 1 318 ? -25.060 13.081 -30.720 1.00 33.80 317 LEU A N 1
ATOM 4235 C CA . LEU A 1 318 ? -26.003 13.800 -31.564 1.00 34.44 317 LEU A CA 1
ATOM 4236 C C . LEU A 1 318 ? -25.308 14.223 -32.856 1.00 34.85 317 LEU A C 1
ATOM 4237 O O . LEU A 1 318 ? -24.131 14.595 -32.834 1.00 37.79 317 LEU A O 1
ATOM 4253 N N . PRO A 1 319 ? -26.000 14.170 -33.997 1.00 34.00 318 PRO A N 1
ATOM 4254 C CA . PRO A 1 319 ? -25.334 14.476 -35.282 1.00 36.19 318 PRO A CA 1
ATOM 4255 C C . PRO A 1 319 ? -25.185 15.976 -35.530 1.00 42.22 318 PRO A C 1
ATOM 4256 O O . PRO A 1 319 ? -25.903 16.606 -36.308 1.00 47.68 318 PRO A O 1
ATOM 4267 N N . CYS A 1 320 ? -24.218 16.571 -34.837 1.00 40.41 319 CYS A N 1
ATOM 4268 C CA A CYS A 1 320 ? -23.936 17.993 -34.959 0.72 44.30 319 CYS A CA 1
ATOM 4269 C CA B CYS A 1 320 ? -23.937 17.994 -34.949 0.28 44.38 319 CYS A CA 1
ATOM 4270 C C . CYS A 1 320 ? -22.433 18.212 -34.854 1.00 45.12 319 CYS A C 1
ATOM 4271 O O . CYS A 1 320 ? -21.672 17.308 -34.494 1.00 37.93 319 CYS A O 1
ATOM 4286 N N . VAL A 1 321 ? -22.012 19.435 -35.178 1.00 40.94 320 VAL A N 1
ATOM 4287 C CA . VAL A 1 321 ? -20.617 19.842 -35.095 1.00 47.22 320 VAL A CA 1
ATOM 4288 C C . VAL A 1 321 ? -20.580 21.173 -34.358 1.00 43.64 320 VAL A C 1
ATOM 4289 O O . VAL A 1 321 ? -21.220 22.135 -34.789 1.00 43.50 320 VAL A O 1
ATOM 4302 N N . PRO A 1 322 ? -19.861 21.287 -33.227 1.00 45.62 321 PRO A N 1
ATOM 4303 C CA . PRO A 1 322 ? -19.080 20.225 -32.576 1.00 44.50 321 PRO A CA 1
ATOM 4304 C C . PRO A 1 322 ? -19.966 19.083 -32.090 1.00 44.79 321 PRO A C 1
ATOM 4305 O O . PRO A 1 322 ? -21.128 19.319 -31.751 1.00 39.22 321 PRO A O 1
ATOM 4316 N N . ASN A 1 323 ? -19.437 17.863 -32.077 1.00 38.89 322 ASN A N 1
ATOM 4317 C CA . ASN A 1 323 ? -20.217 16.745 -31.572 1.00 35.80 322 ASN A CA 1
ATOM 4318 C C . ASN A 1 323 ? -20.686 17.049 -30.156 1.00 34.43 322 ASN A C 1
ATOM 4319 O O . ASN A 1 323 ? -20.021 17.754 -29.391 1.00 33.17 322 ASN A O 1
ATOM 4330 N N . ILE A 1 324 ? -21.852 16.516 -29.812 1.00 29.70 323 ILE A N 1
ATOM 4331 C CA . ILE A 1 324 ? -22.400 16.629 -28.468 1.00 31.08 323 ILE A CA 1
ATOM 4332 C C . ILE A 1 324 ? -22.803 15.238 -28.004 1.00 33.26 323 ILE A C 1
ATOM 4333 O O . ILE A 1 324 ? -23.555 14.543 -28.694 1.00 30.37 323 ILE A O 1
ATOM 4349 N N . LEU A 1 325 ? -22.287 14.832 -26.848 1.00 31.24 324 LEU A N 1
ATOM 4350 C CA . LEU A 1 325 ? -22.552 13.517 -26.292 1.00 33.05 324 LEU A CA 1
ATOM 4351 C C . LEU A 1 325 ? -23.640 13.608 -25.233 1.00 28.72 324 LEU A C 1
ATOM 4352 O O . LEU A 1 325 ? -23.666 14.544 -24.429 1.00 32.71 324 LEU A O 1
ATOM 4368 N N . VAL A 1 326 ? -24.537 12.630 -25.240 1.00 28.23 325 VAL A N 1
ATOM 4369 C CA . VAL A 1 326 ? -25.466 12.405 -24.144 1.00 31.20 325 VAL A CA 1
ATOM 4370 C C . VAL A 1 326 ? -24.974 11.173 -23.397 1.00 26.84 325 VAL A C 1
ATOM 4371 O O . VAL A 1 326 ? -24.797 10.107 -23.999 1.00 33.57 325 VAL A O 1
ATOM 4384 N N . ILE A 1 327 ? -24.743 11.319 -22.100 1.00 26.44 326 ILE A N 1
ATOM 4385 C CA . ILE A 1 327 ? -24.323 10.215 -21.241 1.00 31.84 326 ILE A CA 1
ATOM 4386 C C . ILE A 1 327 ? -25.420 9.988 -20.210 1.00 29.87 326 ILE A C 1
ATOM 4387 O O . ILE A 1 327 ? -25.787 10.914 -19.475 1.00 29.75 326 ILE A O 1
ATOM 4403 N N . ALA A 1 328 ? -25.945 8.767 -20.160 1.00 28.41 327 ALA A N 1
ATOM 4404 C CA . ALA A 1 328 ? -27.017 8.406 -19.246 1.00 33.94 327 ALA A CA 1
ATOM 4405 C C . ALA A 1 328 ? -26.493 7.450 -18.183 1.00 35.56 327 ALA A C 1
ATOM 4406 O O . ALA A 1 328 ? -25.626 6.618 -18.448 1.00 34.33 327 ALA A O 1
ATOM 4413 N N . THR A 1 329 ? -27.029 7.583 -16.970 1.00 35.83 328 THR A N 1
ATOM 4414 C CA . THR A 1 329 ? -26.677 6.714 -15.858 1.00 39.56 328 THR A CA 1
ATOM 4415 C C . THR A 1 329 ? -27.902 5.920 -15.425 1.00 38.20 328 THR A C 1
ATOM 4416 O O . THR A 1 329 ? -29.043 6.291 -15.710 1.00 40.28 328 THR A O 1
ATOM 4427 N N . GLU A 1 330 ? -27.651 4.815 -14.722 1.00 39.04 329 GLU A N 1
ATOM 4428 C CA . GLU A 1 330 ? -28.745 3.994 -14.218 1.00 49.49 329 GLU A CA 1
ATOM 4429 C C . GLU A 1 330 ? -29.618 4.747 -13.223 1.00 46.48 329 GLU A C 1
ATOM 4430 O O . GLU A 1 330 ? -30.792 4.397 -13.057 1.00 42.24 329 GLU A O 1
ATOM 4442 N N . SER A 1 331 ? -29.081 5.777 -12.568 1.00 51.97 330 SER A N 1
ATOM 4443 C CA . SER A 1 331 ? -29.853 6.566 -11.617 1.00 56.67 330 SER A CA 1
ATOM 4444 C C . SER A 1 331 ? -30.731 7.618 -12.287 1.00 50.41 330 SER A C 1
ATOM 4445 O O . SER A 1 331 ? -31.410 8.375 -11.584 1.00 49.76 330 SER A O 1
ATOM 4453 N N . GLY A 1 332 ? -30.742 7.683 -13.614 1.00 40.06 331 GLY A N 1
ATOM 4454 C CA . GLY A 1 332 ? -31.558 8.646 -14.320 1.00 46.29 331 GLY A CA 1
ATOM 4455 C C . GLY A 1 332 ? -30.886 9.965 -14.629 1.00 46.44 331 GLY A C 1
ATOM 4456 O O . GLY A 1 332 ? -31.568 10.900 -15.063 1.00 44.44 331 GLY A O 1
ATOM 4460 N N . MET A 1 333 ? -29.578 10.077 -14.417 1.00 47.91 332 MET A N 1
ATOM 4461 C CA . MET A 1 333 ? -28.857 11.295 -14.757 1.00 46.38 332 MET A CA 1
ATOM 4462 C C . MET A 1 333 ? -28.538 11.306 -16.246 1.00 43.04 332 MET A C 1
ATOM 4463 O O . MET A 1 333 ? -28.084 10.299 -16.799 1.00 39.12 332 MET A O 1
ATOM 4477 N N . LEU A 1 334 ? -28.776 12.447 -16.890 1.00 36.60 333 LEU A N 1
ATOM 4478 C CA . LEU A 1 334 ? -28.436 12.662 -18.292 1.00 34.33 333 LEU A CA 1
ATOM 4479 C C . LEU A 1 334 ? -27.479 13.844 -18.374 1.00 37.18 333 LEU A C 1
ATOM 4480 O O . LEU A 1 334 ? -27.816 14.946 -17.930 1.00 40.49 333 LEU A O 1
ATOM 4496 N N . TYR A 1 335 ? -26.294 13.617 -18.932 1.00 27.68 334 TYR A N 1
ATOM 4497 C CA . TYR A 1 335 ? -25.286 14.654 -19.092 1.00 27.23 334 TYR A CA 1
ATOM 4498 C C . TYR A 1 335 ? -25.166 15.021 -20.564 1.00 28.87 334 TYR A C 1
ATOM 4499 O O . TYR A 1 335 ? -25.004 14.144 -21.415 1.00 30.99 334 TYR A O 1
ATOM 4517 N N . HIS A 1 336 ? -25.246 16.317 -20.857 1.00 33.74 335 HIS A N 1
ATOM 4518 C CA . HIS A 1 336 ? -25.111 16.831 -22.216 1.00 37.57 335 HIS A CA 1
ATOM 4519 C C . HIS A 1 336 ? -23.728 17.458 -22.346 1.00 36.11 335 HIS A C 1
ATOM 4520 O O . HIS A 1 336 ? -23.456 18.505 -21.750 1.00 36.51 335 HIS A O 1
ATOM 4534 N N . CYS A 1 337 ? -22.862 16.819 -23.128 1.00 25.89 336 CYS A N 1
ATOM 4535 C CA . CYS A 1 337 ? -21.445 17.152 -23.166 1.00 28.25 336 CYS A CA 1
ATOM 4536 C C . CYS A 1 337 ? -21.061 17.658 -24.547 1.00 26.47 336 CYS A C 1
ATOM 4537 O O . CYS A 1 337 ? -21.294 16.978 -25.547 1.00 31.72 336 CYS A O 1
ATOM 4545 N N . VAL A 1 338 ? -20.469 18.846 -24.592 1.00 32.13 337 VAL A N 1
ATOM 4546 C CA . VAL A 1 338 ? -19.911 19.391 -25.821 1.00 30.85 337 VAL A CA 1
ATOM 4547 C C . VAL A 1 338 ? -18.489 18.869 -25.970 1.00 34.07 337 VAL A C 1
ATOM 4548 O O . VAL A 1 338 ? -17.675 18.983 -25.042 1.00 33.03 337 VAL A O 1
ATOM 4561 N N . VAL A 1 339 ? -18.190 18.287 -27.125 1.00 35.25 338 VAL A N 1
ATOM 4562 C CA . VAL A 1 339 ? -16.851 17.790 -27.422 1.00 32.24 338 VAL A CA 1
ATOM 4563 C C . VAL A 1 339 ? -16.048 18.965 -27.965 1.00 32.63 338 VAL A C 1
ATOM 4564 O O . VAL A 1 339 ? -16.329 19.472 -29.054 1.00 34.04 338 VAL A O 1
ATOM 4577 N N . LEU A 1 340 ? -15.061 19.411 -27.195 1.00 39.52 339 LEU A N 1
ATOM 4578 C CA . LEU A 1 340 ? -14.237 20.557 -27.555 1.00 36.08 339 LEU A CA 1
ATOM 4579 C C . LEU A 1 340 ? -12.901 20.070 -28.094 1.00 51.10 339 LEU A C 1
ATOM 4580 O O . LEU A 1 340 ? -12.246 19.225 -27.475 1.00 50.21 339 LEU A O 1
ATOM 4596 N N . GLU A 1 341 ? -12.505 20.601 -29.245 1.00 58.78 340 GLU A N 1
ATOM 4597 C CA . GLU A 1 341 ? -11.263 20.180 -29.878 1.00 80.66 340 GLU A CA 1
ATOM 4598 C C . GLU A 1 341 ? -10.067 20.597 -29.031 1.00 83.50 340 GLU A C 1
ATOM 4599 O O . GLU A 1 341 ? -10.044 21.685 -28.450 1.00 90.70 340 GLU A O 1
ATOM 4611 N N . GLY A 1 342 ? -9.071 19.719 -28.962 1.00 92.46 341 GLY A N 1
ATOM 4612 C CA . GLY A 1 342 ? -7.870 19.987 -28.195 1.00 84.06 341 GLY A CA 1
ATOM 4613 C C . GLY A 1 342 ? -6.906 20.906 -28.918 1.00 78.94 341 GLY A C 1
ATOM 4614 O O . GLY A 1 342 ? -6.955 22.125 -28.754 1.00 74.65 341 GLY A O 1
ATOM 4618 N N . LEU A 1 360 ? -3.557 16.642 -28.360 1.00 121.23 359 LEU A N 1
ATOM 4619 C CA . LEU A 1 360 ? -4.446 16.190 -29.426 1.00 120.00 359 LEU A CA 1
ATOM 4620 C C . LEU A 1 360 ? -5.677 15.492 -28.851 1.00 108.93 359 LEU A C 1
ATOM 4621 O O . LEU A 1 360 ? -6.499 14.957 -29.593 1.00 107.34 359 LEU A O 1
ATOM 4636 N N . ILE A 1 361 ? -5.807 15.510 -27.530 1.00 85.61 360 ILE A N 1
ATOM 4637 C CA . ILE A 1 361 ? -6.926 14.865 -26.843 1.00 79.42 360 ILE A CA 1
ATOM 4638 C C . ILE A 1 361 ? -8.022 15.911 -26.644 1.00 66.46 360 ILE A C 1
ATOM 4639 O O . ILE A 1 361 ? -7.765 16.944 -26.009 1.00 65.66 360 ILE A O 1
ATOM 4655 N N . PRO A 1 362 ? -9.229 15.690 -27.160 1.00 54.82 361 PRO A N 1
ATOM 4656 C CA . PRO A 1 362 ? -10.326 16.624 -26.879 1.00 45.04 361 PRO A CA 1
ATOM 4657 C C . PRO A 1 362 ? -10.814 16.468 -25.448 1.00 42.96 361 PRO A C 1
ATOM 4658 O O . PRO A 1 362 ? -10.431 15.550 -24.720 1.00 44.48 361 PRO A O 1
ATOM 4669 N N . SER A 1 363 ? -11.677 17.393 -25.044 1.00 41.75 362 SER A N 1
ATOM 4670 C CA . SER A 1 363 ? -12.287 17.364 -23.724 1.00 46.72 362 SER A CA 1
ATOM 4671 C C . SER A 1 363 ? -13.796 17.522 -23.863 1.00 42.97 362 SER A C 1
ATOM 4672 O O . SER A 1 363 ? -14.320 17.836 -24.935 1.00 39.24 362 SER A O 1
ATOM 4680 N N . LEU A 1 364 ? -14.492 17.290 -22.755 1.00 37.26 363 LEU A N 1
ATOM 4681 C CA . LEU A 1 364 ? -15.939 17.398 -22.680 1.00 32.00 363 LEU A CA 1
ATOM 4682 C C . LEU A 1 364 ? -16.294 18.566 -21.776 1.00 33.89 363 LEU A C 1
ATOM 4683 O O . LEU A 1 364 ? -15.706 18.719 -20.702 1.00 37.35 363 LEU A O 1
ATOM 4699 N N . TYR A 1 365 ? -17.242 19.392 -22.208 1.00 31.75 364 TYR A N 1
ATOM 4700 C CA . TYR A 1 365 ? -17.827 20.406 -21.340 1.00 33.80 364 TYR A CA 1
ATOM 4701 C C . TYR A 1 365 ? -19.270 19.997 -21.082 1.00 32.16 364 TYR A C 1
ATOM 4702 O O . TYR A 1 365 ? -20.087 19.961 -22.011 1.00 28.12 364 TYR A O 1
ATOM 4720 N N . VAL A 1 366 ? -19.574 19.681 -19.826 1.00 34.14 365 VAL A N 1
ATOM 4721 C CA . VAL A 1 366 ? -20.917 19.281 -19.423 1.00 34.75 365 VAL A CA 1
ATOM 4722 C C . VAL A 1 366 ? -21.756 20.553 -19.381 1.00 37.30 365 VAL A C 1
ATOM 4723 O O . VAL A 1 366 ? -21.750 21.289 -18.396 1.00 37.50 365 VAL A O 1
ATOM 4736 N N . PHE A 1 367 ? -22.468 20.821 -20.478 1.00 33.40 366 PHE A N 1
ATOM 4737 C CA . PHE A 1 367 ? -23.265 22.037 -20.579 1.00 33.60 366 PHE A CA 1
ATOM 4738 C C . PHE A 1 367 ? -24.400 22.043 -19.564 1.00 33.37 366 PHE A C 1
ATOM 4739 O O . PHE A 1 367 ? -24.745 23.095 -19.013 1.00 33.87 366 PHE A O 1
ATOM 4756 N N . GLU A 1 368 ? -25.001 20.884 -19.308 1.00 34.30 367 GLU A N 1
ATOM 4757 C CA . GLU A 1 368 ? -26.093 20.792 -18.347 1.00 40.56 367 GLU A CA 1
ATOM 4758 C C . GLU A 1 368 ? -26.319 19.326 -18.007 1.00 38.69 367 GLU A C 1
ATOM 4759 O O . GLU A 1 368 ? -25.832 18.422 -18.692 1.00 33.19 367 GLU A O 1
ATOM 4771 N N . CYS A 1 369 ? -27.076 19.106 -16.938 1.00 37.15 368 CYS A N 1
ATOM 4772 C CA A CYS A 1 369 ? -27.451 17.772 -16.501 0.61 44.26 368 CYS A CA 1
ATOM 4773 C CA B CYS A 1 369 ? -27.448 17.776 -16.485 0.39 44.40 368 CYS A CA 1
ATOM 4774 C C . CYS A 1 369 ? -28.947 17.743 -16.230 1.00 47.16 368 CYS A C 1
ATOM 4775 O O . CYS A 1 369 ? -29.520 18.720 -15.740 1.00 48.50 368 CYS A O 1
ATOM 4790 N N . VAL A 1 370 ? -29.576 16.621 -16.562 1.00 39.82 369 VAL A N 1
ATOM 4791 C CA . VAL A 1 370 ? -31.004 16.422 -16.349 1.00 43.08 369 VAL A CA 1
ATOM 4792 C C . VAL A 1 370 ? -31.179 15.192 -15.474 1.00 41.49 369 VAL A C 1
ATOM 4793 O O . VAL A 1 370 ? -30.568 14.149 -15.733 1.00 44.14 369 VAL A O 1
ATOM 4806 N N . GLU A 1 371 ? -32.001 15.315 -14.439 1.00 39.42 370 GLU A N 1
ATOM 4807 C CA . GLU A 1 371 ? -32.320 14.208 -13.544 1.00 46.32 370 GLU A CA 1
ATOM 4808 C C . GLU A 1 371 ? -33.728 13.732 -13.879 1.00 46.05 370 GLU A C 1
ATOM 4809 O O . GLU A 1 371 ? -34.708 14.421 -13.575 1.00 50.32 370 GLU A O 1
ATOM 4821 N N . LEU A 1 372 ? -33.829 12.565 -14.520 1.00 45.24 371 LEU A N 1
ATOM 4822 C CA . LEU A 1 372 ? -35.143 12.021 -14.844 1.00 49.05 371 LEU A CA 1
ATOM 4823 C C . LEU A 1 372 ? -35.916 11.650 -13.586 1.00 58.23 371 LEU A C 1
ATOM 4824 O O . LEU A 1 372 ? -37.151 11.711 -13.580 1.00 57.50 371 LEU A O 1
ATOM 4840 N N . GLU A 1 373 ? -35.212 11.268 -12.518 1.00 77.08 372 GLU A N 1
ATOM 4841 C CA . GLU A 1 373 ? -35.870 10.993 -11.247 1.00 97.18 372 GLU A CA 1
ATOM 4842 C C . GLU A 1 373 ? -36.693 12.180 -10.765 1.00 102.29 372 GLU A C 1
ATOM 4843 O O . GLU A 1 373 ? -37.625 11.994 -9.974 1.00 108.96 372 GLU A O 1
ATOM 4855 N N . LEU A 1 374 ? -36.373 13.390 -11.225 1.00 87.95 373 LEU A N 1
ATOM 4856 C CA . LEU A 1 374 ? -37.136 14.581 -10.878 1.00 88.95 373 LEU A CA 1
ATOM 4857 C C . LEU A 1 374 ? -38.213 14.907 -11.903 1.00 88.33 373 LEU A C 1
ATOM 4858 O O . LEU A 1 374 ? -39.208 15.556 -11.559 1.00 91.33 373 LEU A O 1
ATOM 4874 N N . ALA A 1 375 ? -38.039 14.476 -13.151 1.00 91.63 374 ALA A N 1
ATOM 4875 C CA . ALA A 1 375 ? -39.003 14.740 -14.211 1.00 91.13 374 ALA A CA 1
ATOM 4876 C C . ALA A 1 375 ? -40.157 13.742 -14.229 1.00 95.98 374 ALA A C 1
ATOM 4877 O O . ALA A 1 375 ? -40.918 13.717 -15.203 1.00 96.65 374 ALA A O 1
ATOM 4884 N N . LEU A 1 376 ? -40.300 12.928 -13.187 1.00 102.99 375 LEU A N 1
ATOM 4885 C CA . LEU A 1 376 ? -41.397 11.971 -13.099 1.00 98.74 375 LEU A CA 1
ATOM 4886 C C . LEU A 1 376 ? -42.466 12.466 -12.129 1.00 98.98 375 LEU A C 1
ATOM 4887 O O . LEU A 1 376 ? -42.257 13.440 -11.405 1.00 95.43 375 LEU A O 1
ATOM 4903 N N . PHE A 1 390 ? -35.522 5.099 -8.772 1.00 89.93 389 PHE A N 1
ATOM 4904 C CA . PHE A 1 390 ? -35.056 5.070 -10.154 1.00 90.40 389 PHE A CA 1
ATOM 4905 C C . PHE A 1 390 ? -33.682 4.406 -10.230 1.00 92.12 389 PHE A C 1
ATOM 4906 O O . PHE A 1 390 ? -32.657 5.067 -10.076 1.00 88.08 389 PHE A O 1
ATOM 4922 N N . SER A 1 391 ? -33.669 3.088 -10.472 1.00 117.02 390 SER A N 1
ATOM 4923 C CA . SER A 1 391 ? -32.431 2.312 -10.601 1.00 122.36 390 SER A CA 1
ATOM 4924 C C . SER A 1 391 ? -32.676 1.251 -11.676 1.00 112.33 390 SER A C 1
ATOM 4925 O O . SER A 1 391 ? -32.868 0.067 -11.384 1.00 111.98 390 SER A O 1
ATOM 4933 N N . CYS A 1 392 ? -32.668 1.683 -12.930 1.00 88.66 391 CYS A N 1
ATOM 4934 C CA . CYS A 1 392 ? -32.944 0.826 -14.071 1.00 86.16 391 CYS A CA 1
ATOM 4935 C C . CYS A 1 392 ? -32.031 1.220 -15.216 1.00 72.93 391 CYS A C 1
ATOM 4936 O O . CYS A 1 392 ? -31.478 2.327 -15.226 1.00 64.30 391 CYS A O 1
ATOM 4944 N N . PRO A 1 393 ? -31.846 0.342 -16.202 1.00 74.36 392 PRO A N 1
ATOM 4945 C CA . PRO A 1 393 ? -31.034 0.710 -17.367 1.00 67.30 392 PRO A CA 1
ATOM 4946 C C . PRO A 1 393 ? -31.777 1.691 -18.259 1.00 57.26 392 PRO A C 1
ATOM 4947 O O . PRO A 1 393 ? -32.980 1.558 -18.496 1.00 56.10 392 PRO A O 1
ATOM 4958 N N . VAL A 1 394 ? -31.046 2.681 -18.754 1.00 54.15 393 VAL A N 1
ATOM 4959 C CA . VAL A 1 394 ? -31.599 3.740 -19.583 1.00 48.54 393 VAL A CA 1
ATOM 4960 C C . VAL A 1 394 ? -31.092 3.564 -21.007 1.00 47.19 393 VAL A C 1
ATOM 4961 O O . VAL A 1 394 ? -29.906 3.297 -21.226 1.00 49.63 393 VAL A O 1
ATOM 4974 N N . LYS A 1 395 ? -31.993 3.717 -21.971 1.00 46.77 394 LYS A N 1
ATOM 4975 C CA . LYS A 1 395 ? -31.688 3.567 -23.387 1.00 49.91 394 LYS A CA 1
ATOM 4976 C C . LYS A 1 395 ? -31.969 4.880 -24.107 1.00 43.03 394 LYS A C 1
ATOM 4977 O O . LYS A 1 395 ? -33.000 5.518 -23.872 1.00 40.37 394 LYS A O 1
ATOM 4996 N N . LEU A 1 396 ? -31.049 5.275 -24.985 1.00 37.36 395 LEU A N 1
ATOM 4997 C CA . LEU A 1 396 ? -31.097 6.559 -25.671 1.00 36.47 395 LEU A CA 1
ATOM 4998 C C . LEU A 1 396 ? -31.357 6.352 -27.158 1.00 38.56 395 LEU A C 1
ATOM 4999 O O . LEU A 1 396 ? -30.815 5.425 -27.768 1.00 44.43 395 LEU A O 1
ATOM 5015 N N . HIS A 1 397 ? -32.181 7.225 -27.738 1.00 34.82 396 HIS A N 1
ATOM 5016 C CA . HIS A 1 397 ? -32.575 7.125 -29.137 1.00 36.49 396 HIS A CA 1
ATOM 5017 C C . HIS A 1 397 ? -32.424 8.480 -29.812 1.00 39.57 396 HIS A C 1
ATOM 5018 O O . HIS A 1 397 ? -32.857 9.501 -29.266 1.00 34.90 396 HIS A O 1
ATOM 5032 N N . ARG A 1 398 ? -31.823 8.487 -30.999 1.00 40.24 397 ARG A N 1
ATOM 5033 C CA . ARG A 1 398 ? -31.766 9.701 -31.796 1.00 51.74 397 ARG A CA 1
ATOM 5034 C C . ARG A 1 398 ? -33.124 9.987 -32.432 1.00 55.10 397 ARG A C 1
ATOM 5035 O O . ARG A 1 398 ? -33.972 9.103 -32.585 1.00 56.44 397 ARG A O 1
ATOM 5056 N N . ASP A 1 399 ? -33.325 11.250 -32.802 1.00 58.26 398 ASP A N 1
ATOM 5057 C CA . ASP A 1 399 ? -34.527 11.651 -33.524 1.00 55.46 398 ASP A CA 1
ATOM 5058 C C . ASP A 1 399 ? -34.190 11.839 -34.994 1.00 57.68 398 ASP A C 1
ATOM 5059 O O . ASP A 1 399 ? -33.228 12.552 -35.312 1.00 60.68 398 ASP A O 1
ATOM 5068 N N . PRO A 1 400 ? -34.941 11.234 -35.919 1.00 60.59 399 PRO A N 1
ATOM 5069 C CA . PRO A 1 400 ? -34.544 11.304 -37.335 1.00 66.29 399 PRO A CA 1
ATOM 5070 C C . PRO A 1 400 ? -34.661 12.691 -37.939 1.00 71.30 399 PRO A C 1
ATOM 5071 O O . PRO A 1 400 ? -34.025 12.953 -38.968 1.00 69.99 399 PRO A O 1
ATOM 5082 N N . LYS A 1 401 ? -35.449 13.584 -37.342 1.00 79.08 400 LYS A N 1
ATOM 5083 C CA . LYS A 1 401 ? -35.705 14.894 -37.928 1.00 87.96 400 LYS A CA 1
ATOM 5084 C C . LYS A 1 401 ? -34.711 15.940 -37.431 1.00 95.66 400 LYS A C 1
ATOM 5085 O O . LYS A 1 401 ? -34.034 16.592 -38.232 1.00 109.42 400 LYS A O 1
ATOM 5104 N N . CYS A 1 402 ? -34.614 16.104 -36.112 1.00 81.86 401 CYS A N 1
ATOM 5105 C CA . CYS A 1 402 ? -33.861 17.200 -35.523 1.00 66.02 401 CYS A CA 1
ATOM 5106 C C . CYS A 1 402 ? -32.638 16.668 -34.795 1.00 55.65 401 CYS A C 1
ATOM 5107 O O . CYS A 1 402 ? -32.778 15.804 -33.917 1.00 43.42 401 CYS A O 1
ATOM 5115 N N . PRO A 1 403 ? -31.427 17.138 -35.114 1.00 61.00 402 PRO A N 1
ATOM 5116 C CA . PRO A 1 403 ? -30.257 16.744 -34.313 1.00 57.54 402 PRO A CA 1
ATOM 5117 C C . PRO A 1 403 ? -30.315 17.214 -32.869 1.00 52.30 402 PRO A C 1
ATOM 5118 O O . PRO A 1 403 ? -29.529 16.725 -32.049 1.00 49.42 402 PRO A O 1
ATOM 5129 N N . SER A 1 404 ? -31.212 18.138 -32.532 1.00 46.93 403 SER A N 1
ATOM 5130 C CA . SER A 1 404 ? -31.264 18.720 -31.199 1.00 51.16 403 SER A CA 1
ATOM 5131 C C . SER A 1 404 ? -32.195 17.973 -30.251 1.00 50.68 403 SER A C 1
ATOM 5132 O O . SER A 1 404 ? -32.283 18.345 -29.076 1.00 54.50 403 SER A O 1
ATOM 5140 N N . ARG A 1 405 ? -32.886 16.940 -30.723 1.00 46.58 404 ARG A N 1
ATOM 5141 C CA . ARG A 1 405 ? -33.831 16.189 -29.909 1.00 42.11 404 ARG A CA 1
ATOM 5142 C C . ARG A 1 405 ? -33.413 14.727 -29.847 1.00 35.78 404 ARG A C 1
ATOM 5143 O O . ARG A 1 405 ? -32.927 14.166 -30.834 1.00 34.78 404 ARG A O 1
ATOM 5164 N N . TYR A 1 406 ? -33.597 14.119 -28.678 1.00 29.59 405 TYR A N 1
ATOM 5165 C CA . TYR A 1 406 ? -33.414 12.687 -28.504 1.00 29.04 405 TYR A CA 1
ATOM 5166 C C . TYR A 1 406 ? -34.460 12.193 -27.515 1.00 29.88 405 TYR A C 1
ATOM 5167 O O . TYR A 1 406 ? -35.179 12.981 -26.894 1.00 28.48 405 TYR A O 1
ATOM 5185 N N . HIS A 1 407 ? -34.547 10.870 -27.375 1.00 28.01 406 HIS A N 1
ATOM 5186 C CA . HIS A 1 407 ? -35.559 10.247 -26.537 1.00 33.04 406 HIS A CA 1
ATOM 5187 C C . HIS A 1 407 ? -34.914 9.230 -25.611 1.00 35.10 406 HIS A C 1
ATOM 5188 O O . HIS A 1 407 ? -33.895 8.616 -25.943 1.00 32.59 406 HIS A O 1
ATOM 5202 N N . CYS A 1 408 ? -35.518 9.071 -24.437 1.00 35.67 407 CYS A N 1
ATOM 5203 C CA A CYS A 1 408 ? -35.008 8.183 -23.402 0.75 39.31 407 CYS A CA 1
ATOM 5204 C CA B CYS A 1 408 ? -35.012 8.190 -23.392 0.25 38.85 407 CYS A CA 1
ATOM 5205 C C . CYS A 1 408 ? -36.105 7.212 -22.994 1.00 38.18 407 CYS A C 1
ATOM 5206 O O . CYS A 1 408 ? -37.214 7.632 -22.649 1.00 37.22 407 CYS A O 1
ATOM 5221 N N . THR A 1 409 ? -35.790 5.919 -23.031 1.00 33.83 408 THR A N 1
ATOM 5222 C CA . THR A 1 409 ? -36.721 4.871 -22.633 1.00 37.54 408 THR A CA 1
ATOM 5223 C C . THR A 1 409 ? -36.200 4.170 -21.385 1.00 40.99 408 THR A C 1
ATOM 5224 O O . THR A 1 409 ? -34.992 3.955 -21.239 1.00 36.97 408 THR A O 1
ATOM 5235 N N . HIS A 1 410 ? -37.119 3.809 -20.495 1.00 41.38 409 HIS A N 1
ATOM 5236 C CA . HIS A 1 410 ? -36.782 3.206 -19.213 1.00 44.63 409 HIS A CA 1
ATOM 5237 C C . HIS A 1 410 ? -38.038 2.542 -18.659 1.00 45.63 409 HIS A C 1
ATOM 5238 O O . HIS A 1 410 ? -39.081 2.501 -19.317 1.00 39.79 409 HIS A O 1
ATOM 5252 N N . GLU A 1 411 ? -37.931 2.023 -17.433 1.00 49.82 410 GLU A N 1
ATOM 5253 C CA . GLU A 1 411 ? -39.036 1.277 -16.839 1.00 60.41 410 GLU A CA 1
ATOM 5254 C C . GLU A 1 411 ? -40.253 2.153 -16.569 1.00 55.49 410 GLU A C 1
ATOM 5255 O O . GLU A 1 411 ? -41.353 1.621 -16.386 1.00 55.01 410 GLU A O 1
ATOM 5267 N N . ALA A 1 412 ? -40.086 3.474 -16.539 1.00 48.98 411 ALA A N 1
ATOM 5268 C CA . ALA A 1 412 ? -41.191 4.391 -16.302 1.00 51.97 411 ALA A CA 1
ATOM 5269 C C . ALA A 1 412 ? -41.805 4.928 -17.589 1.00 48.74 411 ALA A C 1
ATOM 5270 O O . ALA A 1 412 ? -42.802 5.654 -17.527 1.00 49.85 411 ALA A O 1
ATOM 5277 N N . GLY A 1 413 ? -41.238 4.596 -18.747 1.00 42.31 412 GLY A N 1
ATOM 5278 C CA . GLY A 1 413 ? -41.811 5.011 -20.010 1.00 43.13 412 GLY A CA 1
ATOM 5279 C C . GLY A 1 413 ? -40.823 5.694 -20.932 1.00 42.79 412 GLY A C 1
ATOM 5280 O O . GLY A 1 413 ? -39.689 5.229 -21.092 1.00 36.95 412 GLY A O 1
ATOM 5284 N N . VAL A 1 414 ? -41.242 6.800 -21.544 1.00 40.07 413 VAL A N 1
ATOM 5285 C CA . VAL A 1 414 ? -40.437 7.507 -22.533 1.00 39.24 413 VAL A CA 1
ATOM 5286 C C . VAL A 1 414 ? -40.378 8.979 -22.160 1.00 37.04 413 VAL A C 1
ATOM 5287 O O . VAL A 1 414 ? -41.405 9.585 -21.833 1.00 34.51 413 VAL A O 1
ATOM 5300 N N . HIS A 1 415 ? -39.178 9.549 -22.213 1.00 36.94 414 HIS A N 1
ATOM 5301 C CA . HIS A 1 415 ? -38.972 10.984 -22.104 1.00 33.41 414 HIS A CA 1
ATOM 5302 C C . HIS A 1 415 ? -38.451 11.514 -23.431 1.00 37.15 414 HIS A C 1
ATOM 5303 O O . HIS A 1 415 ? -37.651 10.854 -24.102 1.00 34.83 414 HIS A O 1
ATOM 5317 N N . SER A 1 416 ? -38.914 12.699 -23.809 1.00 38.69 415 SER A N 1
ATOM 5318 C CA . SER A 1 416 ? -38.354 13.444 -24.927 1.00 43.10 415 SER A CA 1
ATOM 5319 C C . SER A 1 416 ? -37.545 14.609 -24.375 1.00 36.05 415 SER A C 1
ATOM 5320 O O . SER A 1 416 ? -37.971 15.277 -23.427 1.00 33.34 415 SER A O 1
ATOM 5328 N N . VAL A 1 417 ? -36.375 14.840 -24.962 1.00 37.12 416 VAL A N 1
ATOM 5329 C CA . VAL A 1 417 ? -35.470 15.897 -24.523 1.00 37.94 416 VAL A CA 1
ATOM 5330 C C . VAL A 1 417 ? -35.125 16.749 -25.734 1.00 37.99 416 VAL A C 1
ATOM 5331 O O . VAL A 1 417 ? -34.640 16.229 -26.747 1.00 36.29 416 VAL A O 1
ATOM 5344 N N . GLY A 1 418 ? -35.379 18.051 -25.632 1.00 39.03 417 GLY A N 1
ATOM 5345 C CA . GLY A 1 418 ? -35.030 18.979 -26.687 1.00 40.28 417 GLY A CA 1
ATOM 5346 C C . GLY A 1 418 ? -33.940 19.937 -26.255 1.00 35.59 417 GLY A C 1
ATOM 5347 O O . GLY A 1 418 ? -34.128 20.712 -25.313 1.00 41.47 417 GLY A O 1
ATOM 5351 N N . LEU A 1 419 ? -32.791 19.888 -26.928 1.00 31.23 418 LEU A N 1
ATOM 5352 C CA . LEU A 1 419 ? -31.663 20.758 -26.601 1.00 33.30 418 LEU A CA 1
ATOM 5353 C C . LEU A 1 419 ? -31.768 22.003 -27.479 1.00 39.98 418 LEU A C 1
ATOM 5354 O O . LEU A 1 419 ? -31.145 22.122 -28.534 1.00 46.43 418 LEU A O 1
ATOM 5370 N N . THR A 1 420 ? -32.586 22.948 -27.019 1.00 39.08 419 THR A N 1
ATOM 5371 C CA . THR A 1 420 ? -32.864 24.156 -27.787 1.00 47.01 419 THR A CA 1
ATOM 5372 C C . THR A 1 420 ? -31.630 25.024 -27.997 1.00 46.24 419 THR A C 1
ATOM 5373 O O . THR A 1 420 ? -31.665 25.918 -28.849 1.00 57.34 419 THR A O 1
ATOM 5384 N N . TRP A 1 421 ? -30.550 24.783 -27.258 1.00 38.28 420 TRP A N 1
ATOM 5385 C CA . TRP A 1 421 ? -29.347 25.600 -27.334 1.00 43.30 420 TRP A CA 1
ATOM 5386 C C . TRP A 1 421 ? -28.319 25.067 -28.325 1.00 41.75 420 TRP A C 1
ATOM 5387 O O . TRP A 1 421 ? -27.294 25.724 -28.538 1.00 41.64 420 TRP A O 1
ATOM 5408 N N . ILE A 1 422 ? -28.569 23.909 -28.939 1.00 48.98 421 ILE A N 1
ATOM 5409 C CA . ILE A 1 422 ? -27.606 23.326 -29.871 1.00 52.68 421 ILE A CA 1
ATOM 5410 C C . ILE A 1 422 ? -27.260 24.315 -30.977 1.00 54.87 421 ILE A C 1
ATOM 5411 O O . ILE A 1 422 ? -26.093 24.459 -31.360 1.00 52.90 421 ILE A O 1
ATOM 5427 N N . HIS A 1 423 ? -28.269 25.000 -31.517 1.00 53.83 422 HIS A N 1
ATOM 5428 C CA . HIS A 1 423 ? -28.064 25.847 -32.685 1.00 65.28 422 HIS A CA 1
ATOM 5429 C C . HIS A 1 423 ? -27.258 27.100 -32.378 1.00 54.43 422 HIS A C 1
ATOM 5430 O O . HIS A 1 423 ? -26.865 27.804 -33.313 1.00 62.56 422 HIS A O 1
ATOM 5444 N N . LYS A 1 424 ? -26.998 27.390 -31.101 1.00 48.06 423 LYS A N 1
ATOM 5445 C CA . LYS A 1 424 ? -26.205 28.556 -30.736 1.00 42.47 423 LYS A CA 1
ATOM 5446 C C . LYS A 1 424 ? -24.705 28.287 -30.762 1.00 40.84 423 LYS A C 1
ATOM 5447 O O . LYS A 1 424 ? -23.923 29.241 -30.740 1.00 44.07 423 LYS A O 1
ATOM 5466 N N . LEU A 1 425 ? -24.288 27.028 -30.796 1.00 54.11 424 LEU A N 1
ATOM 5467 C CA . LEU A 1 425 ? -22.874 26.677 -30.771 1.00 61.05 424 LEU A CA 1
ATOM 5468 C C . LEU A 1 425 ? -22.337 26.651 -32.197 1.00 76.95 424 LEU A C 1
ATOM 5469 O O . LEU A 1 425 ? -22.859 25.920 -33.048 1.00 79.35 424 LEU A O 1
ATOM 5485 N N . HIS A 1 426 ? -21.301 27.444 -32.459 1.00 64.99 425 HIS A N 1
ATOM 5486 C CA . HIS A 1 426 ? -20.731 27.498 -33.795 1.00 74.13 425 HIS A CA 1
ATOM 5487 C C . HIS A 1 426 ? -19.644 26.438 -33.963 1.00 74.38 425 HIS A C 1
ATOM 5488 O O . HIS A 1 426 ? -19.148 25.850 -33.000 1.00 60.60 425 HIS A O 1
ATOM 5502 N N . LYS A 1 427 ? -19.277 26.205 -35.224 1.00 109.93 426 LYS A N 1
ATOM 5503 C CA . LYS A 1 427 ? -18.372 25.124 -35.591 1.00 122.59 426 LYS A CA 1
ATOM 5504 C C . LYS A 1 427 ? -16.925 25.396 -35.199 1.00 129.32 426 LYS A C 1
ATOM 5505 O O . LYS A 1 427 ? -16.116 24.461 -35.201 1.00 128.00 426 LYS A O 1
ATOM 5524 N N . PHE A 1 428 ? -16.582 26.641 -34.861 1.00 128.16 427 PHE A N 1
ATOM 5525 C CA . PHE A 1 428 ? -15.216 27.016 -34.529 1.00 130.08 427 PHE A CA 1
ATOM 5526 C C . PHE A 1 428 ? -14.855 26.774 -33.065 1.00 122.20 427 PHE A C 1
ATOM 5527 O O . PHE A 1 428 ? -13.694 26.975 -32.692 1.00 125.66 427 PHE A O 1
ATOM 5544 N N . LEU A 1 429 ? -15.807 26.355 -32.234 1.00 109.93 428 LEU A N 1
ATOM 5545 C CA . LEU A 1 429 ? -15.570 26.303 -30.795 1.00 97.72 428 LEU A CA 1
ATOM 5546 C C . LEU A 1 429 ? -14.340 25.466 -30.465 1.00 96.75 428 LEU A C 1
ATOM 5547 O O . LEU A 1 429 ? -14.060 24.454 -31.111 1.00 100.80 428 LEU A O 1
ATOM 5563 N N . GLY A 1 430 ? -13.604 25.907 -29.445 1.00 91.40 429 GLY A N 1
ATOM 5564 C CA . GLY A 1 430 ? -12.399 25.231 -29.009 1.00 89.13 429 GLY A CA 1
ATOM 5565 C C . GLY A 1 430 ? -12.391 24.959 -27.519 1.00 85.28 429 GLY A C 1
ATOM 5566 O O . GLY A 1 430 ? -13.385 25.212 -26.831 1.00 81.67 429 GLY A O 1
ATOM 5570 N N . SER A 1 431 ? -11.269 24.454 -27.005 1.00 90.16 430 SER A N 1
ATOM 5571 C CA . SER A 1 431 ? -11.176 23.996 -25.626 1.00 92.54 430 SER A CA 1
ATOM 5572 C C . SER A 1 431 ? -10.385 24.942 -24.730 1.00 90.76 430 SER A C 1
ATOM 5573 O O . SER A 1 431 ? -10.024 24.559 -23.612 1.00 85.15 430 SER A O 1
ATOM 5581 N N . ASP A 1 432 ? -10.109 26.161 -25.182 1.00 95.94 431 ASP A N 1
ATOM 5582 C CA . ASP A 1 432 ? -9.360 27.098 -24.358 1.00 103.65 431 ASP A CA 1
ATOM 5583 C C . ASP A 1 432 ? -10.271 27.715 -23.296 1.00 100.39 431 ASP A C 1
ATOM 5584 O O . ASP A 1 432 ? -11.484 27.491 -23.266 1.00 93.66 431 ASP A O 1
ATOM 5593 N N . GLU A 1 433 ? -9.664 28.511 -22.413 1.00 87.81 432 GLU A N 1
ATOM 5594 C CA . GLU A 1 433 ? -10.380 28.982 -21.231 1.00 90.80 432 GLU A CA 1
ATOM 5595 C C . GLU A 1 433 ? -11.537 29.905 -21.599 1.00 82.54 432 GLU A C 1
ATOM 5596 O O . GLU A 1 433 ? -12.628 29.791 -21.029 1.00 78.01 432 GLU A O 1
ATOM 5608 N N . GLU A 1 434 ? -11.324 30.830 -22.539 1.00 94.46 433 GLU A N 1
ATOM 5609 C CA . GLU A 1 434 ? -12.389 31.772 -22.875 1.00 89.73 433 GLU A CA 1
ATOM 5610 C C . GLU A 1 434 ? -13.598 31.057 -23.466 1.00 75.83 433 GLU A C 1
ATOM 5611 O O . GLU A 1 434 ? -14.732 31.522 -23.305 1.00 72.46 433 GLU A O 1
ATOM 5623 N N . ASP A 1 435 ? -13.382 29.928 -24.146 1.00 69.38 434 ASP A N 1
ATOM 5624 C CA . ASP A 1 435 ? -14.508 29.167 -24.678 1.00 62.44 434 ASP A CA 1
ATOM 5625 C C . ASP A 1 435 ? -15.289 28.490 -23.560 1.00 52.05 434 ASP A C 1
ATOM 5626 O O . ASP A 1 435 ? -16.525 28.485 -23.576 1.00 50.78 434 ASP A O 1
ATOM 5635 N N . LYS A 1 436 ? -14.587 27.914 -22.581 1.00 52.37 435 LYS A N 1
ATOM 5636 C CA . LYS A 1 436 ? -15.270 27.308 -21.444 1.00 55.65 435 LYS A CA 1
ATOM 5637 C C . LYS A 1 436 ? -16.096 28.340 -20.687 1.00 54.67 435 LYS A C 1
ATOM 5638 O O . LYS A 1 436 ? -17.226 28.059 -20.270 1.00 48.11 435 LYS A O 1
ATOM 5657 N N . ASP A 1 437 ? -15.545 29.542 -20.498 1.00 55.42 436 ASP A N 1
ATOM 5658 C CA . ASP A 1 437 ? -16.277 30.589 -19.794 1.00 59.77 436 ASP A CA 1
ATOM 5659 C C . ASP A 1 437 ? -17.506 31.029 -20.580 1.00 53.71 436 ASP A C 1
ATOM 5660 O O . ASP A 1 437 ? -18.547 31.343 -19.990 1.00 51.96 436 ASP A O 1
ATOM 5669 N N . SER A 1 438 ? -17.405 31.067 -21.911 1.00 58.31 437 SER A N 1
ATOM 5670 C CA . SER A 1 438 ? -18.566 31.420 -22.724 1.00 55.21 437 SER A CA 1
ATOM 5671 C C . SER A 1 438 ? -19.632 30.336 -22.652 1.00 47.70 437 SER A C 1
ATOM 5672 O O . SER A 1 438 ? -20.823 30.636 -22.511 1.00 48.80 437 SER A O 1
ATOM 5680 N N . LEU A 1 439 ? -19.224 29.068 -22.747 1.00 43.17 438 LEU A N 1
ATOM 5681 C CA . LEU A 1 439 ? -20.175 27.975 -22.604 1.00 41.30 438 LEU A CA 1
ATOM 5682 C C . LEU A 1 439 ? -20.837 28.003 -21.231 1.00 44.18 438 LEU A C 1
ATOM 5683 O O . LEU A 1 439 ? -22.046 27.769 -21.110 1.00 40.23 438 LEU A O 1
ATOM 5699 N N . GLN A 1 440 ? -20.058 28.276 -20.184 1.00 42.50 439 GLN A N 1
ATOM 5700 C CA . GLN A 1 440 ? -20.628 28.371 -18.846 1.00 46.80 439 GLN A CA 1
ATOM 5701 C C . GLN A 1 440 ? -21.667 29.483 -18.783 1.00 48.53 439 GLN A C 1
ATOM 5702 O O . GLN A 1 440 ? -22.799 29.271 -18.333 1.00 45.16 439 GLN A O 1
ATOM 5716 N N . GLU A 1 441 ? -21.298 30.682 -19.241 1.00 44.64 440 GLU A N 1
ATOM 5717 C CA . GLU A 1 441 ? -22.239 31.796 -19.234 1.00 45.48 440 GLU A CA 1
ATOM 5718 C C . GLU A 1 441 ? -23.493 31.464 -20.033 1.00 44.14 440 GLU A C 1
ATOM 5719 O O . GLU A 1 441 ? -24.609 31.802 -19.620 1.00 46.69 440 GLU A O 1
ATOM 5731 N N . LEU A 1 442 ? -23.334 30.793 -21.176 1.00 42.90 441 LEU A N 1
ATOM 5732 C CA . LEU A 1 442 ? -24.491 30.449 -21.996 1.00 41.82 441 LEU A CA 1
ATOM 5733 C C . LEU A 1 442 ? -25.388 29.434 -21.295 1.00 46.82 441 LEU A C 1
ATOM 5734 O O . LEU A 1 442 ? -26.618 29.489 -21.425 1.00 46.04 441 LEU A O 1
ATOM 5750 N N . SER A 1 443 ? -24.795 28.497 -20.552 1.00 42.76 442 SER A N 1
ATOM 5751 C CA . SER A 1 443 ? -25.593 27.484 -19.872 1.00 47.25 442 SER A CA 1
ATOM 5752 C C . SER A 1 443 ? -26.448 28.070 -18.756 1.00 53.57 442 SER A C 1
ATOM 5753 O O . SER A 1 443 ? -27.426 27.436 -18.347 1.00 57.39 442 SER A O 1
ATOM 5761 N N . THR A 1 444 ? -26.109 29.260 -18.258 1.00 56.18 443 THR A N 1
ATOM 5762 C CA . THR A 1 444 ? -26.896 29.886 -17.203 1.00 61.23 443 THR A CA 1
ATOM 5763 C C . THR A 1 444 ? -28.160 30.559 -17.724 1.00 61.34 443 THR A C 1
ATOM 5764 O O . THR A 1 444 ? -29.035 30.899 -16.921 1.00 70.12 443 THR A O 1
ATOM 5775 N N . GLU A 1 445 ? -28.280 30.757 -19.038 1.00 51.35 444 GLU A N 1
ATOM 5776 C CA . GLU A 1 445 ? -29.453 31.387 -19.631 1.00 61.69 444 GLU A CA 1
ATOM 5777 C C . GLU A 1 445 ? -30.163 30.472 -20.619 1.00 61.50 444 GLU A C 1
ATOM 5778 O O . GLU A 1 445 ? -31.075 30.924 -21.323 1.00 59.33 444 GLU A O 1
ATOM 5790 N N . GLN A 1 446 ? -29.771 29.202 -20.691 1.00 61.25 445 GLN A N 1
ATOM 5791 C CA . GLN A 1 446 ? -30.360 28.236 -21.606 1.00 57.02 445 GLN A CA 1
ATOM 5792 C C . GLN A 1 446 ? -30.648 26.948 -20.851 1.00 59.43 445 GLN A C 1
ATOM 5793 O O . GLN A 1 446 ? -29.855 26.522 -20.006 1.00 55.84 445 GLN A O 1
ATOM 5807 N N . LYS A 1 447 ? -31.784 26.332 -21.163 1.00 69.69 446 LYS A N 1
ATOM 5808 C CA . LYS A 1 447 ? -32.204 25.091 -20.528 1.00 73.56 446 LYS A CA 1
ATOM 5809 C C . LYS A 1 447 ? -32.898 24.223 -21.564 1.00 64.84 446 LYS A C 1
ATOM 5810 O O . LYS A 1 447 ? -33.622 24.732 -22.423 1.00 61.84 446 LYS A O 1
ATOM 5829 N N . CYS A 1 448 ? -32.672 22.915 -21.485 1.00 59.46 447 CYS A N 1
ATOM 5830 C CA . CYS A 1 448 ? -33.331 22.001 -22.400 1.00 52.63 447 CYS A CA 1
ATOM 5831 C C . CYS A 1 448 ? -34.759 21.728 -21.941 1.00 45.80 447 CYS A C 1
ATOM 5832 O O . CYS A 1 448 ? -35.110 21.894 -20.770 1.00 45.70 447 CYS A O 1
ATOM 5840 N N . PHE A 1 449 ? -35.583 21.297 -22.888 1.00 42.61 448 PHE A N 1
ATOM 5841 C CA . PHE A 1 449 ? -36.985 20.988 -22.637 1.00 40.70 448 PHE A CA 1
ATOM 5842 C C . PHE A 1 449 ? -37.134 19.477 -22.496 1.00 36.32 448 PHE A C 1
ATOM 5843 O O . PHE A 1 449 ? -36.840 18.729 -23.435 1.00 38.10 448 PHE A O 1
ATOM 5860 N N . VAL A 1 450 ? -37.585 19.034 -21.325 1.00 37.25 449 VAL A N 1
ATOM 5861 C CA . VAL A 1 450 ? -37.755 17.618 -21.020 1.00 34.09 449 VAL A CA 1
ATOM 5862 C C . VAL A 1 450 ? -39.231 17.362 -20.759 1.00 35.44 449 VAL A C 1
ATOM 5863 O O . VAL A 1 450 ? -39.875 18.118 -20.023 1.00 37.14 449 VAL A O 1
ATOM 5876 N N . GLU A 1 451 ? -39.763 16.296 -21.348 1.00 35.48 450 GLU A N 1
ATOM 5877 C CA . GLU A 1 451 ? -41.175 15.972 -21.190 1.00 47.36 450 GLU A CA 1
ATOM 5878 C C . GLU A 1 451 ? -41.355 14.465 -21.106 1.00 42.34 450 GLU A C 1
ATOM 5879 O O . GLU A 1 451 ? -40.791 13.718 -21.912 1.00 35.28 450 GLU A O 1
ATOM 5891 N N . HIS A 1 452 ? -42.136 14.028 -20.121 1.00 37.62 451 HIS A N 1
ATOM 5892 C CA . HIS A 1 452 ? -42.505 12.624 -19.960 1.00 39.20 451 HIS A CA 1
ATOM 5893 C C . HIS A 1 452 ? -43.729 12.376 -20.832 1.00 45.97 451 HIS A C 1
ATOM 5894 O O . HIS A 1 452 ? -44.860 12.655 -20.427 1.00 44.55 451 HIS A O 1
ATOM 5908 N N . ILE A 1 453 ? -43.505 11.848 -22.036 1.00 45.77 452 ILE A N 1
ATOM 5909 C CA . ILE A 1 453 ? -44.573 11.776 -23.026 1.00 50.33 452 ILE A CA 1
ATOM 5910 C C . ILE A 1 453 ? -45.405 10.497 -22.911 1.00 49.64 452 ILE A C 1
ATOM 5911 O O . ILE A 1 453 ? -46.587 10.503 -23.263 1.00 50.88 452 ILE A O 1
ATOM 5927 N N . LEU A 1 454 ? -44.818 9.401 -22.437 1.00 43.41 453 LEU A N 1
ATOM 5928 C CA . LEU A 1 454 ? -45.548 8.149 -22.278 1.00 49.76 453 LEU A CA 1
ATOM 5929 C C . LEU A 1 454 ? -45.211 7.541 -20.927 1.00 53.98 453 LEU A C 1
ATOM 5930 O O . LEU A 1 454 ? -44.036 7.440 -20.562 1.00 50.44 453 LEU A O 1
ATOM 5946 N N . CYS A 1 455 ? -46.242 7.135 -20.193 1.00 58.05 454 CYS A N 1
ATOM 5947 C CA . CYS A 1 455 ? -46.089 6.533 -18.876 1.00 70.28 454 CYS A CA 1
ATOM 5948 C C . CYS A 1 455 ? -46.500 5.070 -18.953 1.00 73.92 454 CYS A C 1
ATOM 5949 O O . CYS A 1 455 ? -47.628 4.758 -19.348 1.00 73.13 454 CYS A O 1
ATOM 5957 N N . THR A 1 456 ? -45.581 4.178 -18.586 1.00 78.75 455 THR A N 1
ATOM 5958 C CA . THR A 1 456 ? -45.848 2.749 -18.522 1.00 81.95 455 THR A CA 1
ATOM 5959 C C . THR A 1 456 ? -45.932 2.246 -17.086 1.00 99.51 455 THR A C 1
ATOM 5960 O O . THR A 1 456 ? -45.904 1.031 -16.860 1.00 98.61 455 THR A O 1
ATOM 5971 N N . LYS A 1 457 ? -46.037 3.148 -16.116 1.00 121.60 456 LYS A N 1
ATOM 5972 C CA . LYS A 1 457 ? -45.972 2.747 -14.716 1.00 133.40 456 LYS A CA 1
ATOM 5973 C C . LYS A 1 457 ? -47.163 1.857 -14.372 1.00 135.79 456 LYS A C 1
ATOM 5974 O O . LYS A 1 457 ? -48.304 2.192 -14.720 1.00 136.40 456 LYS A O 1
ATOM 5993 N N . PRO A 1 458 ? -46.948 0.732 -13.700 1.00 135.78 457 PRO A N 1
ATOM 5994 C CA . PRO A 1 458 ? -48.042 -0.200 -13.412 1.00 132.39 457 PRO A CA 1
ATOM 5995 C C . PRO A 1 458 ? -48.829 0.195 -12.167 1.00 128.51 457 PRO A C 1
ATOM 5996 O O . PRO A 1 458 ? -48.573 1.211 -11.522 1.00 130.87 457 PRO A O 1
ATOM 6007 N N . LEU A 1 459 ? -49.803 -0.650 -11.836 1.00 120.78 458 LEU A N 1
ATOM 6008 C CA . LEU A 1 459 ? -50.626 -0.488 -10.643 1.00 119.10 458 LEU A CA 1
ATOM 6009 C C . LEU A 1 459 ? -49.964 -1.151 -9.440 1.00 117.46 458 LEU A C 1
ATOM 6010 O O . LEU A 1 459 ? -50.158 -0.729 -8.300 1.00 117.34 458 LEU A O 1
ATOM 6026 N N . ARG A 1 462 ? -48.059 -5.220 -11.086 1.00 112.74 461 ARG A N 1
ATOM 6027 C CA . ARG A 1 462 ? -47.640 -4.361 -9.983 1.00 119.16 461 ARG A CA 1
ATOM 6028 C C . ARG A 1 462 ? -46.165 -3.988 -10.125 1.00 130.35 461 ARG A C 1
ATOM 6029 O O . ARG A 1 462 ? -45.748 -2.911 -9.698 1.00 132.33 461 ARG A O 1
ATOM 6049 N N . GLN A 1 463 ? -45.376 -4.882 -10.725 1.00 135.35 462 GLN A N 1
ATOM 6050 C CA . GLN A 1 463 ? -43.947 -4.623 -10.889 1.00 136.61 462 GLN A CA 1
ATOM 6051 C C . GLN A 1 463 ? -43.693 -3.969 -12.242 1.00 126.77 462 GLN A C 1
ATOM 6052 O O . GLN A 1 463 ? -44.159 -4.484 -13.266 1.00 125.22 462 GLN A O 1
ATOM 6066 N N . PRO A 1 464 ? -42.970 -2.849 -12.298 1.00 111.76 463 PRO A N 1
ATOM 6067 C CA . PRO A 1 464 ? -42.762 -2.181 -13.589 1.00 98.39 463 PRO A CA 1
ATOM 6068 C C . PRO A 1 464 ? -41.967 -3.054 -14.547 1.00 86.15 463 PRO A C 1
ATOM 6069 O O . PRO A 1 464 ? -41.107 -3.841 -14.143 1.00 82.45 463 PRO A O 1
ATOM 6080 N N . ALA A 1 465 ? -42.271 -2.907 -15.835 1.00 74.54 464 ALA A N 1
ATOM 6081 C CA . ALA A 1 465 ? -41.637 -3.692 -16.879 1.00 73.52 464 ALA A CA 1
ATOM 6082 C C . ALA A 1 465 ? -41.122 -2.774 -17.979 1.00 69.52 464 ALA A C 1
ATOM 6083 O O . ALA A 1 465 ? -41.795 -1.803 -18.346 1.00 67.56 464 ALA A O 1
ATOM 6090 N N . PRO A 1 466 ? -39.940 -3.049 -18.524 1.00 65.48 465 PRO A N 1
ATOM 6091 C CA . PRO A 1 466 ? -39.418 -2.204 -19.601 1.00 60.34 465 PRO A CA 1
ATOM 6092 C C . PRO A 1 466 ? -40.148 -2.469 -20.908 1.00 53.45 465 PRO A C 1
ATOM 6093 O O . PRO A 1 466 ? -40.741 -3.530 -21.120 1.00 48.45 465 PRO A O 1
ATOM 6104 N N . ILE A 1 467 ? -40.099 -1.473 -21.795 1.00 48.21 466 ILE A N 1
ATOM 6105 C CA . ILE A 1 467 ? -40.726 -1.632 -23.098 1.00 45.36 466 ILE A CA 1
ATOM 6106 C C . ILE A 1 467 ? -39.922 -2.620 -23.937 1.00 44.90 466 ILE A C 1
ATOM 6107 O O . ILE A 1 467 ? -38.749 -2.905 -23.669 1.00 44.74 466 ILE A O 1
ATOM 6123 N N . ARG A 1 468 ? -40.573 -3.156 -24.971 1.00 42.72 467 ARG A N 1
ATOM 6124 C CA A ARG A 1 468 ? -39.946 -4.113 -25.868 0.43 42.05 467 ARG A CA 1
ATOM 6125 C CA B ARG A 1 468 ? -39.949 -4.114 -25.869 0.57 42.08 467 ARG A CA 1
ATOM 6126 C C . ARG A 1 468 ? -39.613 -3.535 -27.236 1.00 37.54 467 ARG A C 1
ATOM 6127 O O . ARG A 1 468 ? -38.860 -4.165 -27.987 1.00 39.32 467 ARG A O 1
ATOM 6168 N N . GLY A 1 469 ? -40.145 -2.369 -27.579 1.00 38.36 468 GLY A N 1
ATOM 6169 C CA . GLY A 1 469 ? -39.900 -1.797 -28.889 1.00 39.21 468 GLY A CA 1
ATOM 6170 C C . GLY A 1 469 ? -40.109 -0.304 -28.884 1.00 36.52 468 GLY A C 1
ATOM 6171 O O . GLY A 1 469 ? -40.969 0.220 -28.171 1.00 35.76 468 GLY A O 1
ATOM 6175 N N . PHE A 1 470 ? -39.312 0.387 -29.693 1.00 33.27 469 PHE A N 1
ATOM 6176 C CA . PHE A 1 470 ? -39.392 1.837 -29.812 1.00 35.55 469 PHE A CA 1
ATOM 6177 C C . PHE A 1 470 ? -38.949 2.218 -31.214 1.00 35.28 469 PHE A C 1
ATOM 6178 O O . PHE A 1 470 ? -37.862 1.824 -31.648 1.00 33.64 469 PHE A O 1
ATOM 6195 N N . TRP A 1 471 ? -39.789 2.968 -31.920 1.00 30.79 470 TRP A N 1
ATOM 6196 C CA . TRP A 1 471 ? -39.460 3.395 -33.271 1.00 30.86 470 TRP A CA 1
ATOM 6197 C C . TRP A 1 471 ? -40.153 4.713 -33.577 1.00 38.53 470 TRP A C 1
ATOM 6198 O O . TRP A 1 471 ? -41.331 4.896 -33.260 1.00 38.18 470 TRP A O 1
ATOM 6219 N N . ILE A 1 472 ? -39.414 5.622 -34.202 1.00 38.49 471 ILE A N 1
ATOM 6220 C CA . ILE A 1 472 ? -39.948 6.895 -34.671 1.00 47.68 471 ILE A CA 1
ATOM 6221 C C . ILE A 1 472 ? -40.135 6.782 -36.178 1.00 41.82 471 ILE A C 1
ATOM 6222 O O . ILE A 1 472 ? -39.159 6.690 -36.927 1.00 37.12 471 ILE A O 1
ATOM 6238 N N . VAL A 1 473 ? -41.387 6.770 -36.625 1.00 41.48 472 VAL A N 1
ATOM 6239 C CA . VAL A 1 473 ? -41.700 6.749 -38.053 1.00 45.12 472 VAL A CA 1
ATOM 6240 C C . VAL A 1 473 ? -41.482 8.152 -38.606 1.00 47.65 472 VAL A C 1
ATOM 6241 O O . VAL A 1 473 ? -42.247 9.064 -38.267 1.00 46.24 472 VAL A O 1
ATOM 6254 N N . PRO A 1 474 ? -40.463 8.380 -39.453 1.00 63.73 473 PRO A N 1
ATOM 6255 C CA . PRO A 1 474 ? -40.199 9.737 -39.951 1.00 70.98 473 PRO A CA 1
ATOM 6256 C C . PRO A 1 474 ? -41.158 10.133 -41.067 1.00 77.81 473 PRO A C 1
ATOM 6257 O O . PRO A 1 474 ? -41.082 9.622 -42.186 1.00 88.49 473 PRO A O 1
ATOM 6268 N N . ASP A 1 475 ? -42.070 11.046 -40.749 1.00 66.34 474 ASP A N 1
ATOM 6269 C CA . ASP A 1 475 ? -42.912 11.716 -41.732 1.00 67.97 474 ASP A CA 1
ATOM 6270 C C . ASP A 1 475 ? -42.710 13.216 -41.561 1.00 64.47 474 ASP A C 1
ATOM 6271 O O . ASP A 1 475 ? -42.737 13.722 -40.433 1.00 58.96 474 ASP A O 1
ATOM 6280 N N . ILE A 1 476 ? -42.495 13.922 -42.673 1.00 67.48 475 ILE A N 1
ATOM 6281 C CA . ILE A 1 476 ? -42.208 15.349 -42.585 1.00 72.77 475 ILE A CA 1
ATOM 6282 C C . ILE A 1 476 ? -43.383 16.120 -42.003 1.00 77.51 475 ILE A C 1
ATOM 6283 O O . ILE A 1 476 ? -43.193 17.199 -41.431 1.00 79.61 475 ILE A O 1
ATOM 6299 N N . LEU A 1 477 ? -44.599 15.591 -42.129 1.00 78.23 476 LEU A N 1
ATOM 6300 C CA . LEU A 1 477 ? -45.785 16.247 -41.592 1.00 76.97 476 LEU A CA 1
ATOM 6301 C C . LEU A 1 477 ? -45.962 16.021 -40.096 1.00 76.93 476 LEU A C 1
ATOM 6302 O O . LEU A 1 477 ? -46.969 16.465 -39.535 1.00 74.88 476 LEU A O 1
ATOM 6318 N N . GLY A 1 478 ? -45.014 15.355 -39.441 1.00 66.35 477 GLY A N 1
ATOM 6319 C CA . GLY A 1 478 ? -45.063 15.147 -38.013 1.00 68.34 477 GLY A CA 1
ATOM 6320 C C . GLY A 1 478 ? -44.609 13.750 -37.642 1.00 72.52 477 GLY A C 1
ATOM 6321 O O . GLY A 1 478 ? -45.198 12.754 -38.074 1.00 65.29 477 GLY A O 1
ATOM 6325 N N . PRO A 1 479 ? -43.550 13.640 -36.836 1.00 72.72 478 PRO A N 1
ATOM 6326 C CA . PRO A 1 479 ? -43.044 12.307 -36.489 1.00 77.20 478 PRO A CA 1
ATOM 6327 C C . PRO A 1 479 ? -44.038 11.552 -35.621 1.00 65.05 478 PRO A C 1
ATOM 6328 O O . PRO A 1 479 ? -44.608 12.100 -34.675 1.00 62.98 478 PRO A O 1
ATOM 6339 N N . THR A 1 480 ? -44.249 10.287 -35.958 1.00 70.16 479 THR A N 1
ATOM 6340 C CA . THR A 1 480 ? -45.111 9.406 -35.185 1.00 60.57 479 THR A CA 1
ATOM 6341 C C . THR A 1 480 ? -44.239 8.396 -34.455 1.00 57.06 479 THR A C 1
ATOM 6342 O O . THR A 1 480 ? -43.366 7.767 -35.062 1.00 59.82 479 THR A O 1
ATOM 6353 N N . MET A 1 481 ? -44.480 8.239 -33.162 1.00 46.86 480 MET A N 1
ATOM 6354 C CA A MET A 1 481 ? -43.685 7.374 -32.304 0.60 46.89 480 MET A CA 1
ATOM 6355 C CA B MET A 1 481 ? -43.686 7.371 -32.304 0.40 47.34 480 MET A CA 1
ATOM 6356 C C . MET A 1 481 ? -44.481 6.122 -31.961 1.00 40.47 480 MET A C 1
ATOM 6357 O O . MET A 1 481 ? -45.639 6.214 -31.547 1.00 36.97 480 MET A O 1
ATOM 6381 N N . ILE A 1 482 ? -43.852 4.962 -32.130 1.00 33.68 481 ILE A N 1
ATOM 6382 C CA . ILE A 1 482 ? -44.443 3.674 -31.791 1.00 37.39 481 ILE A CA 1
ATOM 6383 C C . ILE A 1 482 ? -43.665 3.107 -30.613 1.00 41.63 481 ILE A C 1
ATOM 6384 O O . ILE A 1 482 ? -42.433 3.002 -30.670 1.00 39.42 481 ILE A O 1
ATOM 6400 N N . CYS A 1 483 ? -44.378 2.754 -29.547 1.00 39.26 482 CYS A N 1
ATOM 6401 C CA A CYS A 1 483 ? -43.777 2.178 -28.350 0.68 43.19 482 CYS A CA 1
ATOM 6402 C CA B CYS A 1 483 ? -43.774 2.173 -28.355 0.32 43.28 482 CYS A CA 1
ATOM 6403 C C . CYS A 1 483 ? -44.510 0.888 -28.013 1.00 43.12 482 CYS A C 1
ATOM 6404 O O . CYS A 1 483 ? -45.718 0.910 -27.760 1.00 44.04 482 CYS A O 1
ATOM 6419 N N . ILE A 1 484 ? -43.783 -0.224 -28.010 1.00 38.83 483 ILE A N 1
ATOM 6420 C CA . ILE A 1 484 ? -44.341 -1.538 -27.714 1.00 36.87 483 ILE A CA 1
ATOM 6421 C C . ILE A 1 484 ? -44.039 -1.854 -26.256 1.00 38.86 483 ILE A C 1
ATOM 6422 O O . ILE A 1 484 ? -42.870 -1.915 -25.856 1.00 36.75 483 ILE A O 1
ATOM 6438 N N . THR A 1 485 ? -45.089 -2.061 -25.464 1.00 43.93 484 THR A N 1
ATOM 6439 C CA . THR A 1 485 ? -44.934 -2.250 -24.032 1.00 42.91 484 THR A CA 1
ATOM 6440 C C . THR A 1 485 ? -44.484 -3.676 -23.720 1.00 42.60 484 THR A C 1
ATOM 6441 O O . THR A 1 485 ? -44.315 -4.518 -24.607 1.00 43.58 484 THR A O 1
ATOM 6452 N N . SER A 1 486 ? -44.292 -3.950 -22.426 1.00 45.86 485 SER A N 1
ATOM 6453 C CA . SER A 1 486 ? -43.862 -5.276 -21.999 1.00 48.51 485 SER A CA 1
ATOM 6454 C C . SER A 1 486 ? -44.873 -6.349 -22.382 1.00 50.00 485 SER A C 1
ATOM 6455 O O . SER A 1 486 ? -44.505 -7.517 -22.546 1.00 52.05 485 SER A O 1
ATOM 6463 N N . THR A 1 487 ? -46.146 -5.978 -22.519 1.00 49.47 486 THR A N 1
ATOM 6464 C CA . THR A 1 487 ? -47.198 -6.901 -22.918 1.00 54.58 486 THR A CA 1
ATOM 6465 C C . THR A 1 487 ? -47.582 -6.738 -24.384 1.00 50.63 486 THR A C 1
ATOM 6466 O O . THR A 1 487 ? -48.663 -7.177 -24.792 1.00 50.50 486 THR A O 1
ATOM 6477 N N . TYR A 1 488 ? -46.718 -6.113 -25.181 1.00 44.60 487 TYR A N 1
ATOM 6478 C CA . TYR A 1 488 ? -46.936 -5.958 -26.619 1.00 47.84 487 TYR A CA 1
ATOM 6479 C C . TYR A 1 488 ? -48.187 -5.133 -26.915 1.00 46.01 487 TYR A C 1
ATOM 6480 O O . TYR A 1 488 ? -48.902 -5.380 -27.886 1.00 49.12 487 TYR A O 1
ATOM 6498 N N . GLU A 1 489 ? -48.453 -4.140 -26.075 1.00 49.51 488 GLU A N 1
ATOM 6499 C CA . GLU A 1 489 ? -49.407 -3.099 -26.430 1.00 49.21 488 GLU A CA 1
ATOM 6500 C C . GLU A 1 489 ? -48.699 -2.055 -27.283 1.00 46.32 488 GLU A C 1
ATOM 6501 O O . GLU A 1 489 ? -47.559 -1.674 -27.002 1.00 44.70 488 GLU A O 1
ATOM 6513 N N . CYS A 1 490 ? -49.372 -1.606 -28.336 1.00 47.14 489 CYS A N 1
ATOM 6514 C CA . CYS A 1 490 ? -48.795 -0.665 -29.290 1.00 47.72 489 CYS A CA 1
ATOM 6515 C C . CYS A 1 490 ? -49.307 0.732 -28.962 1.00 47.57 489 CYS A C 1
ATOM 6516 O O . CYS A 1 490 ? -50.417 1.106 -29.348 1.00 44.31 489 CYS A O 1
ATOM 6524 N N . LEU A 1 491 ? -48.494 1.498 -28.241 1.00 46.45 490 LEU A N 1
ATOM 6525 C CA . LEU A 1 491 ? -48.796 2.891 -27.943 1.00 48.71 490 LEU A CA 1
ATOM 6526 C C . LEU A 1 491 ? -48.253 3.778 -29.055 1.00 48.60 490 LEU A C 1
ATOM 6527 O O . LEU A 1 491 ? -47.136 3.570 -29.542 1.00 41.16 490 LEU A O 1
ATOM 6543 N N . ILE A 1 492 ? -49.048 4.766 -29.455 1.00 42.35 491 ILE A N 1
ATOM 6544 C CA . ILE A 1 492 ? -48.693 5.678 -30.536 1.00 45.65 491 ILE A CA 1
ATOM 6545 C C . ILE A 1 492 ? -48.824 7.104 -30.021 1.00 50.12 491 ILE A C 1
ATOM 6546 O O . ILE A 1 492 ? -49.809 7.443 -29.357 1.00 52.98 491 ILE A O 1
ATOM 6562 N N . TRP A 1 493 ? -47.825 7.933 -30.321 1.00 50.39 492 TRP A N 1
ATOM 6563 C CA . TRP A 1 493 ? -47.762 9.312 -29.863 1.00 54.74 492 TRP A CA 1
ATOM 6564 C C . TRP A 1 493 ? -47.279 10.174 -31.021 1.00 50.99 492 TRP A C 1
ATOM 6565 O O . TRP A 1 493 ? -46.381 9.757 -31.766 1.00 47.56 492 TRP A O 1
ATOM 6586 N N . PRO A 1 494 ? -47.848 11.377 -31.206 1.00 59.47 493 PRO A N 1
ATOM 6587 C CA . PRO A 1 494 ? -48.940 11.979 -30.431 1.00 68.65 493 PRO A CA 1
ATOM 6588 C C . PRO A 1 494 ? -50.315 11.472 -30.858 1.00 74.41 493 PRO A C 1
ATOM 6589 O O . PRO A 1 494 ? -50.428 10.899 -31.943 1.00 74.74 493 PRO A O 1
ATOM 6600 N N . MET B 2 4 ? 13.103 -25.554 2.289 1.00 103.06 714 MET B N 1
ATOM 6601 C CA . MET B 2 4 ? 11.768 -25.407 2.859 1.00 97.32 714 MET B CA 1
ATOM 6602 C C . MET B 2 4 ? 11.014 -26.731 2.792 1.00 96.72 714 MET B C 1
ATOM 6603 O O . MET B 2 4 ? 11.228 -27.533 1.883 1.00 97.38 714 MET B O 1
ATOM 6616 N N . ALA B 2 5 ? 10.125 -26.950 3.761 1.00 94.06 715 ALA B N 1
ATOM 6617 C CA . ALA B 2 5 ? 9.357 -28.192 3.842 1.00 96.69 715 ALA B CA 1
ATOM 6618 C C . ALA B 2 5 ? 8.014 -28.021 3.126 1.00 95.69 715 ALA B C 1
ATOM 6619 O O . ALA B 2 5 ? 6.942 -27.950 3.732 1.00 89.23 715 ALA B O 1
ATOM 6626 N N . GLY B 2 6 ? 8.097 -27.946 1.798 1.00 102.91 716 GLY B N 1
ATOM 6627 C CA . GLY B 2 6 ? 6.915 -28.020 0.964 1.00 101.13 716 GLY B CA 1
ATOM 6628 C C . GLY B 2 6 ? 6.495 -26.731 0.288 1.00 98.71 716 GLY B C 1
ATOM 6629 O O . GLY B 2 6 ? 6.157 -26.735 -0.900 1.00 101.56 716 GLY B O 1
ATOM 6633 N N . ILE B 2 7 ? 6.508 -25.624 1.023 1.00 86.34 717 ILE B N 1
ATOM 6634 C CA . ILE B 2 7 ? 5.931 -24.376 0.532 1.00 75.71 717 ILE B CA 1
ATOM 6635 C C . ILE B 2 7 ? 6.910 -23.693 -0.412 1.00 75.90 717 ILE B C 1
ATOM 6636 O O . ILE B 2 7 ? 8.118 -23.640 -0.153 1.00 73.43 717 ILE B O 1
ATOM 6652 N N . ILE B 2 8 ? 6.383 -23.162 -1.515 1.00 79.60 718 ILE B N 1
ATOM 6653 C CA . ILE B 2 8 ? 7.168 -22.446 -2.513 1.00 81.33 718 ILE B CA 1
ATOM 6654 C C . ILE B 2 8 ? 6.655 -21.013 -2.578 1.00 82.66 718 ILE B C 1
ATOM 6655 O O . ILE B 2 8 ? 5.469 -20.785 -2.851 1.00 82.56 718 ILE B O 1
ATOM 6671 N N . LEU B 2 9 ? 7.544 -20.053 -2.333 1.00 80.49 719 LEU B N 1
ATOM 6672 C CA . LEU B 2 9 ? 7.217 -18.638 -2.495 1.00 76.68 719 LEU B CA 1
ATOM 6673 C C . LEU B 2 9 ? 8.516 -17.902 -2.790 1.00 79.40 719 LEU B C 1
ATOM 6674 O O . LEU B 2 9 ? 9.396 -17.828 -1.927 1.00 79.43 719 LEU B O 1
ATOM 6690 N N . THR B 2 10 ? 8.632 -17.362 -4.003 1.00 82.46 720 THR B N 1
ATOM 6691 C CA . THR B 2 10 ? 9.847 -16.687 -4.440 1.00 87.04 720 THR B CA 1
ATOM 6692 C C . THR B 2 10 ? 9.602 -15.361 -5.143 1.00 90.99 720 THR B C 1
ATOM 6693 O O . THR B 2 10 ? 10.552 -14.580 -5.281 1.00 94.97 720 THR B O 1
ATOM 6704 N N . LYS B 2 11 ? 8.381 -15.079 -5.593 1.00 86.48 721 LYS B N 1
ATOM 6705 C CA . LYS B 2 11 ? 8.113 -13.833 -6.300 1.00 86.43 721 LYS B CA 1
ATOM 6706 C C . LYS B 2 11 ? 8.491 -12.639 -5.433 1.00 84.94 721 LYS B C 1
ATOM 6707 O O . LYS B 2 11 ? 8.146 -12.579 -4.249 1.00 79.42 721 LYS B O 1
ATOM 6726 N N . VAL B 2 12 ? 9.207 -11.685 -6.033 1.00 88.85 722 VAL B N 1
ATOM 6727 C CA . VAL B 2 12 ? 9.690 -10.536 -5.277 1.00 85.78 722 VAL B CA 1
ATOM 6728 C C . VAL B 2 12 ? 8.517 -9.748 -4.717 1.00 76.21 722 VAL B C 1
ATOM 6729 O O . VAL B 2 12 ? 7.456 -9.630 -5.349 1.00 70.95 722 VAL B O 1
ATOM 6742 N N . GLY B 2 13 ? 8.707 -9.192 -3.522 1.00 69.88 723 GLY B N 1
ATOM 6743 C CA . GLY B 2 13 ? 7.691 -8.419 -2.852 1.00 70.38 723 GLY B CA 1
ATOM 6744 C C . GLY B 2 13 ? 6.719 -9.227 -2.023 1.00 63.34 723 GLY B C 1
ATOM 6745 O O . GLY B 2 13 ? 6.103 -8.676 -1.103 1.00 61.42 723 GLY B O 1
ATOM 6749 N N . TYR B 2 14 ? 6.565 -10.515 -2.316 1.00 67.48 724 TYR B N 1
ATOM 6750 C CA . TYR B 2 14 ? 5.635 -11.355 -1.577 1.00 61.72 724 TYR B CA 1
ATOM 6751 C C . TYR B 2 14 ? 6.225 -11.761 -0.233 1.00 62.31 724 TYR B C 1
ATOM 6752 O O . TYR B 2 14 ? 7.444 -11.827 -0.055 1.00 64.83 724 TYR B O 1
ATOM 6770 N N . TYR B 2 15 ? 5.339 -12.039 0.717 1.00 57.39 725 TYR B N 1
ATOM 6771 C CA . TYR B 2 15 ? 5.748 -12.440 2.055 1.00 54.92 725 TYR B CA 1
ATOM 6772 C C . TYR B 2 15 ? 4.596 -13.196 2.700 1.00 52.17 725 TYR B C 1
ATOM 6773 O O . TYR B 2 15 ? 3.477 -13.228 2.179 1.00 50.90 725 TYR B O 1
ATOM 6791 N N . THR B 2 16 ? 4.887 -13.804 3.845 1.00 48.34 726 THR B N 1
ATOM 6792 C CA . THR B 2 16 ? 3.881 -14.481 4.647 1.00 46.04 726 THR B CA 1
ATOM 6793 C C . THR B 2 16 ? 4.025 -14.057 6.101 1.00 44.67 726 THR B C 1
ATOM 6794 O O . THR B 2 16 ? 5.101 -13.647 6.541 1.00 46.10 726 THR B O 1
ATOM 6805 N N . ILE B 2 17 ? 2.921 -14.146 6.834 1.00 47.63 727 ILE B N 1
ATOM 6806 C CA . ILE B 2 17 ? 2.919 -13.967 8.283 1.00 44.15 727 ILE B CA 1
ATOM 6807 C C . ILE B 2 17 ? 2.213 -15.187 8.865 1.00 46.95 727 ILE B C 1
ATOM 6808 O O . ILE B 2 17 ? 0.992 -15.321 8.703 1.00 46.94 727 ILE B O 1
ATOM 6824 N N . PRO B 2 18 ? 2.925 -16.111 9.533 1.00 48.83 728 PRO B N 1
ATOM 6825 C CA . PRO B 2 18 ? 4.358 -16.064 9.857 1.00 49.08 728 PRO B CA 1
ATOM 6826 C C . PRO B 2 18 ? 5.257 -16.157 8.627 1.00 45.52 728 PRO B C 1
ATOM 6827 O O . PRO B 2 18 ? 4.831 -16.650 7.582 1.00 45.47 728 PRO B O 1
ATOM 6838 N N . SER B 2 19 ? 6.491 -15.676 8.759 1.00 47.56 729 SER B N 1
ATOM 6839 C CA . SER B 2 19 ? 7.422 -15.667 7.641 1.00 50.24 729 SER B CA 1
ATOM 6840 C C . SER B 2 19 ? 7.666 -17.084 7.130 1.00 51.40 729 SER B C 1
ATOM 6841 O O . SER B 2 19 ? 7.413 -18.077 7.818 1.00 50.89 729 SER B O 1
ATOM 6849 N N . MET B 2 20 ? 8.174 -17.167 5.897 1.00 53.58 730 MET B N 1
ATOM 6850 C CA . MET B 2 20 ? 8.498 -18.467 5.318 1.00 59.04 730 MET B CA 1
ATOM 6851 C C . MET B 2 20 ? 9.453 -19.245 6.215 1.00 60.79 730 MET B C 1
ATOM 6852 O O . MET B 2 20 ? 9.288 -20.455 6.407 1.00 63.99 730 MET B O 1
ATOM 6866 N N . ASP B 2 21 ? 10.459 -18.567 6.772 1.00 59.11 731 ASP B N 1
ATOM 6867 C CA . ASP B 2 21 ? 11.378 -19.238 7.687 1.00 65.92 731 ASP B CA 1
ATOM 6868 C C . ASP B 2 21 ? 10.636 -19.787 8.900 1.00 61.98 731 ASP B C 1
ATOM 6869 O O . ASP B 2 21 ? 10.890 -20.916 9.334 1.00 65.03 731 ASP B O 1
ATOM 6878 N N . ASP B 2 22 ? 9.706 -19.006 9.454 1.00 68.07 732 ASP B N 1
ATOM 6879 C CA . ASP B 2 22 ? 8.930 -19.477 10.596 1.00 74.22 732 ASP B CA 1
ATOM 6880 C C . ASP B 2 22 ? 8.053 -20.665 10.218 1.00 67.16 732 ASP B C 1
ATOM 6881 O O . ASP B 2 22 ? 7.896 -21.606 11.005 1.00 64.89 732 ASP B O 1
ATOM 6890 N N . LEU B 2 23 ? 7.466 -20.640 9.018 1.00 57.82 733 LEU B N 1
ATOM 6891 C CA . LEU B 2 23 ? 6.646 -21.765 8.580 1.00 54.86 733 LEU B CA 1
ATOM 6892 C C . LEU B 2 23 ? 7.469 -23.047 8.507 1.00 61.32 733 LEU B C 1
ATOM 6893 O O . LEU B 2 23 ? 6.967 -24.136 8.813 1.00 62.86 733 LEU B O 1
ATOM 6909 N N . ALA B 2 24 ? 8.736 -22.938 8.102 1.00 59.29 734 ALA B N 1
ATOM 6910 C CA . ALA B 2 24 ? 9.597 -24.114 8.044 1.00 69.58 734 ALA B CA 1
ATOM 6911 C C . ALA B 2 24 ? 9.708 -24.777 9.411 1.00 75.34 734 ALA B C 1
ATOM 6912 O O . ALA B 2 24 ? 9.518 -25.991 9.546 1.00 77.75 734 ALA B O 1
ATOM 6919 N N . LYS B 2 25 ? 10.011 -23.986 10.443 1.00 82.46 735 LYS B N 1
ATOM 6920 C CA . LYS B 2 25 ? 10.179 -24.543 11.781 1.00 89.18 735 LYS B CA 1
ATOM 6921 C C . LYS B 2 25 ? 8.867 -25.077 12.338 1.00 83.73 735 LYS B C 1
ATOM 6922 O O . LYS B 2 25 ? 8.875 -26.004 13.155 1.00 86.88 735 LYS B O 1
ATOM 6941 N N . ILE B 2 26 ? 7.735 -24.512 11.910 1.00 84.07 736 ILE B N 1
ATOM 6942 C CA . ILE B 2 26 ? 6.439 -25.005 12.360 1.00 81.99 736 ILE B CA 1
ATOM 6943 C C . ILE B 2 26 ? 6.137 -26.387 11.798 1.00 79.90 736 ILE B C 1
ATOM 6944 O O . ILE B 2 26 ? 5.338 -27.127 12.382 1.00 84.24 736 ILE B O 1
ATOM 6960 N N . THR B 2 27 ? 6.755 -26.758 10.679 1.00 70.92 737 THR B N 1
ATOM 6961 C CA . THR B 2 27 ? 6.530 -28.076 10.102 1.00 75.46 737 THR B CA 1
ATOM 6962 C C . THR B 2 27 ? 6.859 -29.154 11.130 1.00 79.87 737 THR B C 1
ATOM 6963 O O . THR B 2 27 ? 7.891 -29.092 11.804 1.00 73.99 737 THR B O 1
ATOM 6974 N N . ASN B 2 28 ? 5.978 -30.147 11.244 1.00 83.55 738 ASN B N 1
ATOM 6975 C CA . ASN B 2 28 ? 6.054 -31.120 12.323 1.00 97.49 738 ASN B CA 1
ATOM 6976 C C . ASN B 2 28 ? 6.927 -32.308 11.914 1.00 108.96 738 ASN B C 1
ATOM 6977 O O . ASN B 2 28 ? 7.635 -32.271 10.903 1.00 111.23 738 ASN B O 1
ATOM 6988 N N . GLU B 2 29 ? 6.877 -33.384 12.710 1.00 129.34 739 GLU B N 1
ATOM 6989 C CA . GLU B 2 29 ? 7.704 -34.554 12.434 1.00 136.42 739 GLU B CA 1
ATOM 6990 C C . GLU B 2 29 ? 7.343 -35.174 11.090 1.00 136.10 739 GLU B C 1
ATOM 6991 O O . GLU B 2 29 ? 8.226 -35.582 10.326 1.00 135.90 739 GLU B O 1
ATOM 7003 N N . LYS B 2 30 ? 6.048 -35.258 10.786 1.00 128.02 740 LYS B N 1
ATOM 7004 C CA . LYS B 2 30 ? 5.572 -35.898 9.568 1.00 123.65 740 LYS B CA 1
ATOM 7005 C C . LYS B 2 30 ? 5.451 -34.924 8.401 1.00 122.59 740 LYS B C 1
ATOM 7006 O O . LYS B 2 30 ? 4.869 -35.280 7.371 1.00 122.68 740 LYS B O 1
ATOM 7025 N N . GLY B 2 31 ? 5.986 -33.712 8.538 1.00 123.58 741 GLY B N 1
ATOM 7026 C CA . GLY B 2 31 ? 6.117 -32.816 7.406 1.00 119.83 741 GLY B CA 1
ATOM 7027 C C . GLY B 2 31 ? 4.890 -32.010 7.057 1.00 116.81 741 GLY B C 1
ATOM 7028 O O . GLY B 2 31 ? 4.737 -31.607 5.899 1.00 109.52 741 GLY B O 1
ATOM 7032 N N . GLU B 2 32 ? 4.015 -31.744 8.023 1.00 115.22 742 GLU B N 1
ATOM 7033 C CA . GLU B 2 32 ? 2.760 -31.042 7.780 1.00 115.82 742 GLU B CA 1
ATOM 7034 C C . GLU B 2 32 ? 2.794 -29.672 8.445 1.00 104.22 742 GLU B C 1
ATOM 7035 O O . GLU B 2 32 ? 3.098 -29.562 9.638 1.00 101.59 742 GLU B O 1
ATOM 7047 N N . CYS B 2 33 ? 2.473 -28.635 7.672 1.00 99.21 743 CYS B N 1
ATOM 7048 C CA . CYS B 2 33 ? 2.519 -27.246 8.125 1.00 81.24 743 CYS B CA 1
ATOM 7049 C C . CYS B 2 33 ? 1.090 -26.738 8.295 1.00 66.42 743 CYS B C 1
ATOM 7050 O O . CYS B 2 33 ? 0.447 -26.335 7.322 1.00 58.76 743 CYS B O 1
ATOM 7058 N N . ILE B 2 34 ? 0.598 -26.752 9.532 1.00 67.00 744 ILE B N 1
ATOM 7059 C CA . ILE B 2 34 ? -0.731 -26.250 9.866 1.00 63.14 744 ILE B CA 1
ATOM 7060 C C . ILE B 2 34 ? -0.555 -25.001 10.718 1.00 59.28 744 ILE B C 1
ATOM 7061 O O . ILE B 2 34 ? 0.111 -25.040 11.760 1.00 61.22 744 ILE B O 1
ATOM 7077 N N . VAL B 2 35 ? -1.156 -23.895 10.279 1.00 53.02 745 VAL B N 1
ATOM 7078 C CA A VAL B 2 35 ? -1.043 -22.617 10.968 0.41 52.61 745 VAL B CA 1
ATOM 7079 C CA B VAL B 2 35 ? -1.041 -22.614 10.961 0.59 52.59 745 VAL B CA 1
ATOM 7080 C C . VAL B 2 35 ? -2.414 -21.959 11.019 1.00 52.55 745 VAL B C 1
ATOM 7081 O O . VAL B 2 35 ? -3.247 -22.138 10.126 1.00 55.57 745 VAL B O 1
ATOM 7106 N N . SER B 2 36 ? -2.640 -21.189 12.079 1.00 64.03 746 SER B N 1
ATOM 7107 C CA . SER B 2 36 ? -3.877 -20.445 12.268 1.00 60.64 746 SER B CA 1
ATOM 7108 C C . SER B 2 36 ? -3.633 -18.968 11.989 1.00 50.57 746 SER B C 1
ATOM 7109 O O . SER B 2 36 ? -2.582 -18.426 12.340 1.00 53.95 746 SER B O 1
ATOM 7117 N N . ASP B 2 37 ? -4.610 -18.322 11.349 1.00 40.84 747 ASP B N 1
ATOM 7118 C CA . ASP B 2 37 ? -4.553 -16.888 11.073 1.00 46.12 747 ASP B CA 1
ATOM 7119 C C . ASP B 2 37 ? -3.373 -16.553 10.159 1.00 45.53 747 ASP B C 1
ATOM 7120 O O . ASP B 2 37 ? -2.608 -15.620 10.406 1.00 43.90 747 ASP B O 1
ATOM 7129 N N . PHE B 2 38 ? -3.245 -17.322 9.081 1.00 54.45 748 PHE B N 1
ATOM 7130 C CA . PHE B 2 38 ? -2.158 -17.145 8.129 1.00 52.56 748 PHE B CA 1
ATOM 7131 C C . PHE B 2 38 ? -2.446 -15.986 7.182 1.00 53.31 748 PHE B C 1
ATOM 7132 O O . PHE B 2 38 ? -3.590 -15.765 6.776 1.00 50.55 748 PHE B O 1
ATOM 7149 N N . THR B 2 39 ? -1.394 -15.245 6.832 1.00 45.21 749 THR B N 1
ATOM 7150 C CA . THR B 2 39 ? -1.495 -14.119 5.914 1.00 42.92 749 THR B CA 1
ATOM 7151 C C . THR B 2 39 ? -0.440 -14.247 4.826 1.00 41.95 749 THR B C 1
ATOM 7152 O O . THR B 2 39 ? 0.716 -14.584 5.106 1.00 42.34 749 THR B O 1
ATOM 7163 N N . ILE B 2 40 ? -0.844 -13.976 3.588 1.00 42.56 750 ILE B N 1
ATOM 7164 C CA . ILE B 2 40 ? 0.073 -13.850 2.460 1.00 47.29 750 ILE B CA 1
ATOM 7165 C C . ILE B 2 40 ? -0.173 -12.494 1.815 1.00 48.10 750 ILE B C 1
ATOM 7166 O O . ILE B 2 40 ? -1.325 -12.122 1.562 1.00 45.04 750 ILE B O 1
ATOM 7182 N N . GLY B 2 41 ? 0.905 -11.753 1.553 1.00 47.77 751 GLY B N 1
ATOM 7183 C CA . GLY B 2 41 ? 0.783 -10.410 1.035 1.00 46.57 751 GLY B CA 1
ATOM 7184 C C . GLY B 2 41 ? 1.886 -10.085 0.048 1.00 49.39 751 GLY B C 1
ATOM 7185 O O . GLY B 2 41 ? 2.859 -10.826 -0.104 1.00 50.64 751 GLY B O 1
ATOM 7189 N N . ARG B 2 42 ? 1.701 -8.956 -0.632 1.00 59.63 752 ARG B N 1
ATOM 7190 C CA . ARG B 2 42 ? 2.689 -8.407 -1.552 1.00 63.45 752 ARG B CA 1
ATOM 7191 C C . ARG B 2 42 ? 2.903 -6.951 -1.170 1.00 63.18 752 ARG B C 1
ATOM 7192 O O . ARG B 2 42 ? 1.970 -6.146 -1.250 1.00 61.54 752 ARG B O 1
ATOM 7213 N N . LYS B 2 43 ? 4.122 -6.618 -0.757 1.00 64.47 753 LYS B N 1
ATOM 7214 C CA . LYS B 2 43 ? 4.395 -5.311 -0.171 1.00 69.70 753 LYS B CA 1
ATOM 7215 C C . LYS B 2 43 ? 3.954 -4.187 -1.097 1.00 67.02 753 LYS B C 1
ATOM 7216 O O . LYS B 2 43 ? 4.412 -4.089 -2.239 1.00 62.15 753 LYS B O 1
ATOM 7235 N N . GLY B 2 44 ? 3.055 -3.341 -0.596 1.00 72.40 754 GLY B N 1
ATOM 7236 C CA . GLY B 2 44 ? 2.592 -2.183 -1.322 1.00 73.13 754 GLY B CA 1
ATOM 7237 C C . GLY B 2 44 ? 1.352 -2.395 -2.162 1.00 74.08 754 GLY B C 1
ATOM 7238 O O . GLY B 2 44 ? 0.833 -1.421 -2.721 1.00 76.77 754 GLY B O 1
ATOM 7242 N N . TYR B 2 45 ? 0.853 -3.625 -2.266 1.00 64.27 755 TYR B N 1
ATOM 7243 C CA . TYR B 2 45 ? -0.288 -3.919 -3.123 1.00 62.28 755 TYR B CA 1
ATOM 7244 C C . TYR B 2 45 ? -1.464 -4.557 -2.400 1.00 61.86 755 TYR B C 1
ATOM 7245 O O . TYR B 2 45 ? -2.605 -4.322 -2.799 1.00 61.67 755 TYR B O 1
ATOM 7263 N N . GLY B 2 46 ? -1.229 -5.346 -1.361 1.00 58.74 756 GLY B N 1
ATOM 7264 C CA . GLY B 2 46 ? -2.325 -5.921 -0.610 1.00 51.96 756 GLY B CA 1
ATOM 7265 C C . GLY B 2 46 ? -1.895 -7.181 0.117 1.00 50.37 756 GLY B C 1
ATOM 7266 O O . GLY B 2 46 ? -0.718 -7.544 0.136 1.00 51.63 756 GLY B O 1
ATOM 7270 N N . SER B 2 47 ? -2.885 -7.834 0.721 1.00 50.39 757 SER B N 1
ATOM 7271 C CA . SER B 2 47 ? -2.643 -9.062 1.466 1.00 51.87 757 SER B CA 1
ATOM 7272 C C . SER B 2 47 ? -3.954 -9.820 1.614 1.00 50.47 757 SER B C 1
ATOM 7273 O O . SER B 2 47 ? -5.041 -9.270 1.409 1.00 49.94 757 SER B O 1
ATOM 7281 N N . ILE B 2 48 ? -3.832 -11.097 1.973 1.00 43.05 758 ILE B N 1
ATOM 7282 C CA . ILE B 2 48 ? -4.974 -11.986 2.155 1.00 43.00 758 ILE B CA 1
ATOM 7283 C C . ILE B 2 48 ? -4.819 -12.669 3.508 1.00 41.50 758 ILE B C 1
ATOM 7284 O O . ILE B 2 48 ? -3.824 -13.363 3.745 1.00 41.04 758 ILE B O 1
ATOM 7300 N N . TYR B 2 49 ? -5.798 -12.475 4.385 1.00 41.37 759 TYR B N 1
ATOM 7301 C CA . TYR B 2 49 ? -5.782 -13.014 5.737 1.00 40.61 759 TYR B CA 1
ATOM 7302 C C . TYR B 2 49 ? -6.754 -14.184 5.815 1.00 41.09 759 TYR B C 1
ATOM 7303 O O . TYR B 2 49 ? -7.949 -14.019 5.548 1.00 42.36 759 TYR B O 1
ATOM 7321 N N . PHE B 2 50 ? -6.238 -15.357 6.174 1.00 45.13 760 PHE B N 1
ATOM 7322 C CA . PHE B 2 50 ? -7.023 -16.583 6.289 1.00 46.62 760 PHE B CA 1
ATOM 7323 C C . PHE B 2 50 ? -7.196 -16.906 7.771 1.00 49.76 760 PHE B C 1
ATOM 7324 O O . PHE B 2 50 ? -6.299 -17.470 8.401 1.00 45.72 760 PHE B O 1
ATOM 7341 N N . GLU B 2 51 ? -8.351 -16.549 8.322 1.00 49.14 761 GLU B N 1
ATOM 7342 C CA . GLU B 2 51 ? -8.631 -16.851 9.719 1.00 63.21 761 GLU B CA 1
ATOM 7343 C C . GLU B 2 51 ? -8.879 -18.346 9.893 1.00 59.56 761 GLU B C 1
ATOM 7344 O O . GLU B 2 51 ? -9.518 -18.989 9.057 1.00 58.78 761 GLU B O 1
ATOM 7356 N N . GLY B 2 52 ? -8.360 -18.901 10.982 1.00 67.64 762 GLY B N 1
ATOM 7357 C CA . GLY B 2 52 ? -8.497 -20.320 11.243 1.00 66.36 762 GLY B CA 1
ATOM 7358 C C . GLY B 2 52 ? -7.328 -21.124 10.713 1.00 66.43 762 GLY B C 1
ATOM 7359 O O . GLY B 2 52 ? -6.367 -20.605 10.139 1.00 66.38 762 GLY B O 1
ATOM 7363 N N . ASP B 2 53 ? -7.423 -22.436 10.909 1.00 63.35 763 ASP B N 1
ATOM 7364 C CA . ASP B 2 53 ? -6.344 -23.340 10.537 1.00 67.56 763 ASP B CA 1
ATOM 7365 C C . ASP B 2 53 ? -6.365 -23.633 9.042 1.00 60.98 763 ASP B C 1
ATOM 7366 O O . ASP B 2 53 ? -7.426 -23.838 8.446 1.00 62.98 763 ASP B O 1
ATOM 7375 N N . VAL B 2 54 ? -5.176 -23.651 8.441 1.00 53.37 764 VAL B N 1
ATOM 7376 C CA . VAL B 2 54 ? -5.005 -23.998 7.036 1.00 59.67 764 VAL B CA 1
ATOM 7377 C C . VAL B 2 54 ? -3.785 -24.902 6.920 1.00 64.88 764 VAL B C 1
ATOM 7378 O O . VAL B 2 54 ? -2.835 -24.798 7.703 1.00 65.35 764 VAL B O 1
ATOM 7391 N N . ASN B 2 55 ? -3.815 -25.794 5.934 1.00 73.98 765 ASN B N 1
ATOM 7392 C CA . ASN B 2 55 ? -2.737 -26.755 5.708 1.00 73.79 765 ASN B CA 1
ATOM 7393 C C . ASN B 2 55 ? -1.936 -26.289 4.496 1.00 70.56 765 ASN B C 1
ATOM 7394 O O . ASN B 2 55 ? -2.319 -26.535 3.350 1.00 71.59 765 ASN B O 1
ATOM 7405 N N . LEU B 2 56 ? -0.818 -25.613 4.756 1.00 65.34 766 LEU B N 1
ATOM 7406 C CA . LEU B 2 56 ? 0.045 -25.087 3.707 1.00 68.81 766 LEU B CA 1
ATOM 7407 C C . LEU B 2 56 ? 1.008 -26.128 3.149 1.00 74.87 766 LEU B C 1
ATOM 7408 O O . LEU B 2 56 ? 1.863 -25.778 2.328 1.00 75.95 766 LEU B O 1
ATOM 7424 N N . THR B 2 57 ? 0.889 -27.386 3.566 1.00 85.54 767 THR B N 1
ATOM 7425 C CA . THR B 2 57 ? 1.859 -28.402 3.180 1.00 90.92 767 THR B CA 1
ATOM 7426 C C . THR B 2 57 ? 1.895 -28.570 1.666 1.00 86.81 767 THR B C 1
ATOM 7427 O O . THR B 2 57 ? 0.882 -28.899 1.042 1.00 80.87 767 THR B O 1
ATOM 7438 N N . ASN B 2 58 ? 3.071 -28.338 1.080 1.00 84.84 768 ASN B N 1
ATOM 7439 C CA . ASN B 2 58 ? 3.308 -28.574 -0.345 1.00 90.80 768 ASN B CA 1
ATOM 7440 C C . ASN B 2 58 ? 2.386 -27.729 -1.221 1.00 89.97 768 ASN B C 1
ATOM 7441 O O . ASN B 2 58 ? 1.915 -28.176 -2.269 1.00 91.11 768 ASN B O 1
ATOM 7452 N N . LEU B 2 59 ? 2.132 -26.495 -0.797 1.00 82.75 769 LEU B N 1
ATOM 7453 C CA . LEU B 2 59 ? 1.400 -25.528 -1.605 1.00 81.33 769 LEU B CA 1
ATOM 7454 C C . LEU B 2 59 ? 2.393 -24.635 -2.341 1.00 82.95 769 LEU B C 1
ATOM 7455 O O . LEU B 2 59 ? 3.331 -24.108 -1.733 1.00 84.37 769 LEU B O 1
ATOM 7471 N N . ASN B 2 60 ? 2.184 -24.471 -3.645 1.00 85.34 770 ASN B N 1
ATOM 7472 C CA . ASN B 2 60 ? 3.013 -23.584 -4.460 1.00 82.68 770 ASN B CA 1
ATOM 7473 C C . ASN B 2 60 ? 2.325 -22.226 -4.494 1.00 74.86 770 ASN B C 1
ATOM 7474 O O . ASN B 2 60 ? 1.529 -21.928 -5.386 1.00 72.47 770 ASN B O 1
ATOM 7485 N N . LEU B 2 61 ? 2.636 -21.391 -3.501 1.00 74.89 771 LEU B N 1
ATOM 7486 C CA . LEU B 2 61 ? 1.990 -20.088 -3.392 1.00 69.40 771 LEU B CA 1
ATOM 7487 C C . LEU B 2 61 ? 2.333 -19.174 -4.560 1.00 70.11 771 LEU B C 1
ATOM 7488 O O . LEU B 2 61 ? 1.577 -18.238 -4.841 1.00 64.68 771 LEU B O 1
ATOM 7504 N N . ASP B 2 62 ? 3.450 -19.420 -5.247 1.00 78.30 772 ASP B N 1
ATOM 7505 C CA . ASP B 2 62 ? 3.772 -18.626 -6.429 1.00 87.44 772 ASP B CA 1
ATOM 7506 C C . ASP B 2 62 ? 2.737 -18.837 -7.527 1.00 90.06 772 ASP B C 1
ATOM 7507 O O . ASP B 2 62 ? 2.372 -17.892 -8.237 1.00 86.54 772 ASP B O 1
ATOM 7516 N N . ASP B 2 63 ? 2.252 -20.069 -7.679 1.00 92.31 773 ASP B N 1
ATOM 7517 C CA . ASP B 2 63 ? 1.288 -20.392 -8.721 1.00 97.51 773 ASP B CA 1
ATOM 7518 C C . ASP B 2 63 ? -0.155 -20.142 -8.303 1.00 86.86 773 ASP B C 1
ATOM 7519 O O . ASP B 2 63 ? -1.019 -19.993 -9.175 1.00 86.02 773 ASP B O 1
ATOM 7528 N N . ILE B 2 64 ? -0.434 -20.087 -7.005 1.00 74.84 774 ILE B N 1
ATOM 7529 C CA . ILE B 2 64 ? -1.810 -20.009 -6.525 1.00 68.29 774 ILE B CA 1
ATOM 7530 C C . ILE B 2 64 ? -2.237 -18.570 -6.275 1.00 64.66 774 ILE B C 1
ATOM 7531 O O . ILE B 2 64 ? -3.324 -18.157 -6.687 1.00 68.24 774 ILE B O 1
ATOM 7547 N N . VAL B 2 65 ? -1.402 -17.782 -5.602 1.00 65.52 775 VAL B N 1
ATOM 7548 C CA . VAL B 2 65 ? -1.781 -16.455 -5.126 1.00 66.38 775 VAL B CA 1
ATOM 7549 C C . VAL B 2 65 ? -1.162 -15.400 -6.031 1.00 67.47 775 VAL B C 1
ATOM 7550 O O . VAL B 2 65 ? 0.025 -15.476 -6.370 1.00 63.95 775 VAL B O 1
ATOM 7563 N N . HIS B 2 66 ? -1.968 -14.411 -6.417 1.00 71.34 776 HIS B N 1
ATOM 7564 C CA . HIS B 2 66 ? -1.525 -13.316 -7.273 1.00 71.08 776 HIS B CA 1
ATOM 7565 C C . HIS B 2 66 ? -2.172 -12.032 -6.781 1.00 67.13 776 HIS B C 1
ATOM 7566 O O . HIS B 2 66 ? -3.402 -11.920 -6.777 1.00 62.76 776 HIS B O 1
ATOM 7580 N N . ILE B 2 67 ? -1.348 -11.071 -6.371 1.00 62.51 777 ILE B N 1
ATOM 7581 C CA . ILE B 2 67 ? -1.813 -9.803 -5.819 1.00 62.79 777 ILE B CA 1
ATOM 7582 C C . ILE B 2 67 ? -1.285 -8.685 -6.705 1.00 68.30 777 ILE B C 1
ATOM 7583 O O . ILE B 2 67 ? -0.068 -8.541 -6.877 1.00 68.77 777 ILE B O 1
ATOM 7599 N N . ARG B 2 68 ? -2.197 -7.895 -7.264 1.00 70.70 778 ARG B N 1
ATOM 7600 C CA . ARG B 2 68 ? -1.865 -6.795 -8.156 1.00 79.06 778 ARG B CA 1
ATOM 7601 C C . ARG B 2 68 ? -2.533 -5.525 -7.644 1.00 81.81 778 ARG B C 1
ATOM 7602 O O . ARG B 2 68 ? -3.229 -5.529 -6.624 1.00 84.88 778 ARG B O 1
ATOM 7623 N N . ARG B 2 69 ? -2.319 -4.425 -8.361 1.00 83.68 779 ARG B N 1
ATOM 7624 C CA . ARG B 2 69 ? -2.938 -3.158 -7.990 1.00 82.76 779 ARG B CA 1
ATOM 7625 C C . ARG B 2 69 ? -4.439 -3.235 -8.246 1.00 77.97 779 ARG B C 1
ATOM 7626 O O . ARG B 2 69 ? -4.872 -3.466 -9.379 1.00 74.23 779 ARG B O 1
ATOM 7647 N N . LYS B 2 70 ? -5.231 -3.052 -7.190 1.00 72.75 780 LYS B N 1
ATOM 7648 C CA . LYS B 2 70 ? -6.688 -3.087 -7.284 1.00 75.23 780 LYS B CA 1
ATOM 7649 C C . LYS B 2 70 ? -7.196 -4.438 -7.782 1.00 76.38 780 LYS B C 1
ATOM 7650 O O . LYS B 2 70 ? -8.264 -4.523 -8.393 1.00 82.75 780 LYS B O 1
ATOM 7669 N N . GLU B 2 71 ? -6.447 -5.509 -7.531 1.00 73.82 781 GLU B N 1
ATOM 7670 C CA . GLU B 2 71 ? -6.818 -6.811 -8.067 1.00 71.88 781 GLU B CA 1
ATOM 7671 C C . GLU B 2 71 ? -6.098 -7.903 -7.294 1.00 64.12 781 GLU B C 1
ATOM 7672 O O . GLU B 2 71 ? -5.010 -7.688 -6.755 1.00 63.39 781 GLU B O 1
ATOM 7684 N N . VAL B 2 72 ? -6.721 -9.079 -7.250 1.00 69.89 782 VAL B N 1
ATOM 7685 C CA . VAL B 2 72 ? -6.146 -10.239 -6.580 1.00 69.29 782 VAL B CA 1
ATOM 7686 C C . VAL B 2 72 ? -6.787 -11.490 -7.163 1.00 68.71 782 VAL B C 1
ATOM 7687 O O . VAL B 2 72 ? -7.988 -11.514 -7.446 1.00 66.03 782 VAL B O 1
ATOM 7700 N N . VAL B 2 73 ? -5.976 -12.533 -7.334 1.00 65.07 783 VAL B N 1
ATOM 7701 C CA . VAL B 2 73 ? -6.430 -13.816 -7.854 1.00 68.90 783 VAL B CA 1
ATOM 7702 C C . VAL B 2 73 ? -5.852 -14.925 -6.989 1.00 64.49 783 VAL B C 1
ATOM 7703 O O . VAL B 2 73 ? -4.691 -14.858 -6.568 1.00 63.23 783 VAL B O 1
ATOM 7716 N N . VAL B 2 74 ? -6.663 -15.947 -6.728 1.00 67.00 784 VAL B N 1
ATOM 7717 C CA . VAL B 2 74 ? -6.254 -17.121 -5.964 1.00 64.61 784 VAL B CA 1
ATOM 7718 C C . VAL B 2 74 ? -6.698 -18.346 -6.751 1.00 72.43 784 VAL B C 1
ATOM 7719 O O . VAL B 2 74 ? -7.900 -18.546 -6.962 1.00 71.89 784 VAL B O 1
ATOM 7732 N N . TYR B 2 75 ? -5.729 -19.157 -7.186 1.00 76.24 785 TYR B N 1
ATOM 7733 C CA . TYR B 2 75 ? -5.958 -20.250 -8.131 1.00 80.44 785 TYR B CA 1
ATOM 7734 C C . TYR B 2 75 ? -6.321 -19.679 -9.500 1.00 79.53 785 TYR B C 1
ATOM 7735 O O . TYR B 2 75 ? -7.399 -19.102 -9.676 1.00 77.56 785 TYR B O 1
ATOM 7753 N N . LEU B 2 76 ? -5.421 -19.840 -10.474 1.00 78.04 786 LEU B N 1
ATOM 7754 C CA . LEU B 2 76 ? -5.598 -19.191 -11.770 1.00 89.07 786 LEU B CA 1
ATOM 7755 C C . LEU B 2 76 ? -6.762 -19.794 -12.549 1.00 103.63 786 LEU B C 1
ATOM 7756 O O . LEU B 2 76 ? -7.512 -19.066 -13.212 1.00 104.32 786 LEU B O 1
ATOM 7772 N N . ASP B 2 77 ? -6.933 -21.113 -12.487 1.00 131.50 787 ASP B N 1
ATOM 7773 C CA . ASP B 2 77 ? -8.001 -21.790 -13.208 1.00 144.14 787 ASP B CA 1
ATOM 7774 C C . ASP B 2 77 ? -8.828 -22.627 -12.243 1.00 144.45 787 ASP B C 1
ATOM 7775 O O . ASP B 2 77 ? -8.338 -23.077 -11.203 1.00 148.33 787 ASP B O 1
ATOM 7784 N N . ASP B 2 78 ? -10.097 -22.830 -12.604 1.00 123.20 788 ASP B N 1
ATOM 7785 C CA . ASP B 2 78 ? -11.017 -23.545 -11.726 1.00 120.16 788 ASP B CA 1
ATOM 7786 C C . ASP B 2 78 ? -10.683 -25.029 -11.642 1.00 124.55 788 ASP B C 1
ATOM 7787 O O . ASP B 2 78 ? -10.970 -25.669 -10.624 1.00 123.61 788 ASP B O 1
ATOM 7796 N N . ASN B 2 79 ? -10.072 -25.592 -12.687 1.00 142.62 789 ASN B N 1
ATOM 7797 C CA . ASN B 2 79 ? -9.793 -27.025 -12.690 1.00 139.67 789 ASN B CA 1
ATOM 7798 C C . ASN B 2 79 ? -8.815 -27.406 -11.585 1.00 130.71 789 ASN B C 1
ATOM 7799 O O . ASN B 2 79 ? -9.024 -28.398 -10.877 1.00 127.95 789 ASN B O 1
ATOM 7810 N N . GLN B 2 80 ? -7.742 -26.632 -11.420 1.00 125.55 790 GLN B N 1
ATOM 7811 C CA . GLN B 2 80 ? -6.751 -26.891 -10.383 1.00 122.16 790 GLN B CA 1
ATOM 7812 C C . GLN B 2 80 ? -7.149 -26.316 -9.028 1.00 120.99 790 GLN B C 1
ATOM 7813 O O . GLN B 2 80 ? -6.283 -26.150 -8.160 1.00 120.27 790 GLN B O 1
ATOM 7827 N N . LYS B 2 81 ? -8.435 -26.013 -8.825 1.00 113.05 791 LYS B N 1
ATOM 7828 C CA . LYS B 2 81 ? -8.907 -25.425 -7.577 1.00 108.05 791 LYS B CA 1
ATOM 7829 C C . LYS B 2 81 ? -9.506 -26.501 -6.688 1.00 110.82 791 LYS B C 1
ATOM 7830 O O . LYS B 2 81 ? -10.336 -27.291 -7.161 1.00 118.68 791 LYS B O 1
ATOM 7849 N N . PRO B 2 82 ? -9.131 -26.580 -5.413 1.00 99.81 792 PRO B N 1
ATOM 7850 C CA . PRO B 2 82 ? -9.761 -27.556 -4.517 1.00 94.90 792 PRO B CA 1
ATOM 7851 C C . PRO B 2 82 ? -11.183 -27.143 -4.185 1.00 88.68 792 PRO B C 1
ATOM 7852 O O . PRO B 2 82 ? -11.608 -26.028 -4.518 1.00 78.32 792 PRO B O 1
ATOM 7863 N N . PRO B 2 83 ? -11.953 -28.011 -3.536 1.00 108.12 793 PRO B N 1
ATOM 7864 C CA . PRO B 2 83 ? -13.319 -27.639 -3.149 1.00 110.87 793 PRO B CA 1
ATOM 7865 C C . PRO B 2 83 ? -13.313 -26.574 -2.062 1.00 105.94 793 PRO B C 1
ATOM 7866 O O . PRO B 2 83 ? -12.292 -26.270 -1.443 1.00 102.67 793 PRO B O 1
ATOM 7877 N N . VAL B 2 84 ? -14.496 -25.999 -1.836 1.00 95.17 794 VAL B N 1
ATOM 7878 C CA . VAL B 2 84 ? -14.631 -24.937 -0.847 1.00 94.83 794 VAL B CA 1
ATOM 7879 C C . VAL B 2 84 ? -14.304 -25.483 0.535 1.00 100.72 794 VAL B C 1
ATOM 7880 O O . VAL B 2 84 ? -14.773 -26.560 0.925 1.00 108.36 794 VAL B O 1
ATOM 7893 N N . GLY B 2 85 ? -13.494 -24.736 1.284 1.00 94.47 795 GLY B N 1
ATOM 7894 C CA . GLY B 2 85 ? -13.089 -25.109 2.618 1.00 85.43 795 GLY B CA 1
ATOM 7895 C C . GLY B 2 85 ? -11.711 -25.729 2.709 1.00 81.75 795 GLY B C 1
ATOM 7896 O O . GLY B 2 85 ? -11.142 -25.782 3.806 1.00 80.68 795 GLY B O 1
ATOM 7900 N N . GLU B 2 86 ? -11.162 -26.198 1.594 1.00 83.85 796 GLU B N 1
ATOM 7901 C CA . GLU B 2 86 ? -9.852 -26.829 1.557 1.00 94.46 796 GLU B CA 1
ATOM 7902 C C . GLU B 2 86 ? -8.864 -25.931 0.823 1.00 95.03 796 GLU B C 1
ATOM 7903 O O . GLU B 2 86 ? -9.244 -25.087 0.006 1.00 96.57 796 GLU B O 1
ATOM 7915 N N . GLY B 2 87 ? -7.583 -26.123 1.126 1.00 86.10 797 GLY B N 1
ATOM 7916 C CA . GLY B 2 87 ? -6.567 -25.260 0.558 1.00 84.14 797 GLY B CA 1
ATOM 7917 C C . GLY B 2 87 ? -6.807 -23.809 0.937 1.00 77.04 797 GLY B C 1
ATOM 7918 O O . GLY B 2 87 ? -7.316 -23.492 2.018 1.00 77.78 797 GLY B O 1
ATOM 7922 N N . LEU B 2 88 ? -6.435 -22.909 0.029 1.00 71.17 798 LEU B N 1
ATOM 7923 C CA . LEU B 2 88 ? -6.690 -21.486 0.205 1.00 66.15 798 LEU B CA 1
ATOM 7924 C C . LEU B 2 88 ? -8.045 -21.061 -0.347 1.00 64.97 798 LEU B C 1
ATOM 7925 O O . LEU B 2 88 ? -8.382 -19.873 -0.278 1.00 63.48 798 LEU B O 1
ATOM 7941 N N . ASN B 2 89 ? -8.824 -21.995 -0.897 1.00 67.74 799 ASN B N 1
ATOM 7942 C CA . ASN B 2 89 ? -10.166 -21.701 -1.398 1.00 69.55 799 ASN B CA 1
ATOM 7943 C C . ASN B 2 89 ? -11.138 -21.817 -0.228 1.00 63.01 799 ASN B C 1
ATOM 7944 O O . ASN B 2 89 ? -11.771 -22.850 0.003 1.00 65.73 799 ASN B O 1
ATOM 7955 N N . ARG B 2 90 ? -11.251 -20.728 0.523 1.00 60.67 800 ARG B N 1
ATOM 7956 C CA . ARG B 2 90 ? -12.020 -20.716 1.763 1.00 64.95 800 ARG B CA 1
ATOM 7957 C C . ARG B 2 90 ? -12.237 -19.264 2.174 1.00 59.57 800 ARG B C 1
ATOM 7958 O O . ARG B 2 90 ? -11.784 -18.334 1.499 1.00 55.55 800 ARG B O 1
ATOM 7979 N N . LYS B 2 91 ? -12.944 -19.077 3.289 1.00 57.70 801 LYS B N 1
ATOM 7980 C CA . LYS B 2 91 ? -13.173 -17.737 3.813 1.00 62.58 801 LYS B CA 1
ATOM 7981 C C . LYS B 2 91 ? -11.847 -17.007 3.983 1.00 59.35 801 LYS B C 1
ATOM 7982 O O . LYS B 2 91 ? -10.848 -17.591 4.408 1.00 67.03 801 LYS B O 1
ATOM 8001 N N . ALA B 2 92 ? -11.843 -15.720 3.643 1.00 48.90 802 ALA B N 1
ATOM 8002 C CA . ALA B 2 92 ? -10.627 -14.929 3.733 1.00 48.01 802 ALA B CA 1
ATOM 8003 C C . ALA B 2 92 ? -10.993 -13.455 3.728 1.00 45.34 802 ALA B C 1
ATOM 8004 O O . ALA B 2 92 ? -12.061 -13.059 3.255 1.00 44.67 802 ALA B O 1
ATOM 8011 N N . GLU B 2 93 ? -10.087 -12.648 4.266 1.00 45.44 803 GLU B N 1
ATOM 8012 C CA . GLU B 2 93 ? -10.229 -11.199 4.299 1.00 45.73 803 GLU B CA 1
ATOM 8013 C C . GLU B 2 93 ? -9.147 -10.597 3.414 1.00 46.23 803 GLU B C 1
ATOM 8014 O O . GLU B 2 93 ? -7.953 -10.760 3.692 1.00 45.11 803 GLU B O 1
ATOM 8026 N N . VAL B 2 94 ? -9.565 -9.909 2.358 1.00 43.17 804 VAL B N 1
ATOM 8027 C CA . VAL B 2 94 ? -8.657 -9.344 1.369 1.00 44.52 804 VAL B CA 1
ATOM 8028 C C . VAL B 2 94 ? -8.467 -7.866 1.661 1.00 43.89 804 VAL B C 1
ATOM 8029 O O . VAL B 2 94 ? -9.431 -7.150 1.959 1.00 44.07 804 VAL B O 1
ATOM 8042 N N . THR B 2 95 ? -7.222 -7.408 1.573 1.00 43.17 805 THR B N 1
ATOM 8043 C CA . THR B 2 95 ? -6.883 -5.993 1.677 1.00 45.74 805 THR B CA 1
ATOM 8044 C C . THR B 2 95 ? -6.135 -5.594 0.415 1.00 47.77 805 THR B C 1
ATOM 8045 O O . THR B 2 95 ? -5.081 -6.163 0.111 1.00 51.15 805 THR B O 1
ATOM 8056 N N . LEU B 2 96 ? -6.680 -4.630 -0.321 1.00 56.35 806 LEU B N 1
ATOM 8057 C CA . LEU B 2 96 ? -6.032 -4.074 -1.502 1.00 54.94 806 LEU B CA 1
ATOM 8058 C C . LEU B 2 96 ? -5.682 -2.618 -1.232 1.00 55.46 806 LEU B C 1
ATOM 8059 O O . LEU B 2 96 ? -6.544 -1.832 -0.823 1.00 51.88 806 LEU B O 1
ATOM 8075 N N . ASP B 2 97 ? -4.422 -2.267 -1.455 1.00 52.99 807 ASP B N 1
ATOM 8076 C CA . ASP B 2 97 ? -3.907 -0.937 -1.173 1.00 64.13 807 ASP B CA 1
ATOM 8077 C C . ASP B 2 97 ? -3.815 -0.113 -2.452 1.00 59.45 807 ASP B C 1
ATOM 8078 O O . ASP B 2 97 ? -3.844 -0.640 -3.568 1.00 51.47 807 ASP B O 1
ATOM 8087 N N . GLY B 2 98 ? -3.705 1.198 -2.273 1.00 68.49 808 GLY B N 1
ATOM 8088 C CA . GLY B 2 98 ? -3.655 2.104 -3.407 1.00 67.97 808 GLY B CA 1
ATOM 8089 C C . GLY B 2 98 ? -4.934 2.127 -4.215 1.00 60.18 808 GLY B C 1
ATOM 8090 O O . GLY B 2 98 ? -4.882 2.185 -5.450 1.00 59.15 808 GLY B O 1
ATOM 8094 N N . VAL B 2 99 ? -6.081 2.079 -3.548 1.00 52.39 809 VAL B N 1
ATOM 8095 C CA . VAL B 2 99 ? -7.382 2.050 -4.204 1.00 55.11 809 VAL B CA 1
ATOM 8096 C C . VAL B 2 99 ? -8.000 3.430 -4.022 1.00 48.98 809 VAL B C 1
ATOM 8097 O O . VAL B 2 99 ? -8.496 3.765 -2.941 1.00 45.71 809 VAL B O 1
ATOM 8110 N N . TRP B 2 100 ? -7.964 4.236 -5.078 1.00 51.14 810 TRP B N 1
ATOM 8111 C CA . TRP B 2 100 ? -8.551 5.566 -5.085 1.00 45.16 810 TRP B CA 1
ATOM 8112 C C . TRP B 2 100 ? -9.265 5.782 -6.408 1.00 40.97 810 TRP B C 1
ATOM 8113 O O . TRP B 2 100 ? -8.853 5.230 -7.435 1.00 46.98 810 TRP B O 1
ATOM 8134 N N . PRO B 2 101 ? -10.327 6.579 -6.421 1.00 43.39 811 PRO B N 1
ATOM 8135 C CA . PRO B 2 101 ? -10.951 6.962 -7.690 1.00 41.43 811 PRO B CA 1
ATOM 8136 C C . PRO B 2 101 ? -10.147 8.064 -8.370 1.00 43.13 811 PRO B C 1
ATOM 8137 O O . PRO B 2 101 ? -9.270 8.692 -7.777 1.00 43.90 811 PRO B O 1
ATOM 8148 N N . THR B 2 102 ? -10.462 8.287 -9.641 1.00 39.31 812 THR B N 1
ATOM 8149 C CA . THR B 2 102 ? -9.781 9.281 -10.456 1.00 43.83 812 THR B CA 1
ATOM 8150 C C . THR B 2 102 ? -10.722 10.445 -10.729 1.00 45.09 812 THR B C 1
ATOM 8151 O O . THR B 2 102 ? -11.888 10.237 -11.082 1.00 41.77 812 THR B O 1
ATOM 8162 N N . ASP B 2 103 ? -10.214 11.663 -10.557 1.00 43.65 813 ASP B N 1
ATOM 8163 C CA . ASP B 2 103 ? -10.980 12.861 -10.874 1.00 44.04 813 ASP B CA 1
ATOM 8164 C C . ASP B 2 103 ? -11.164 12.955 -12.385 1.00 38.23 813 ASP B C 1
ATOM 8165 O O . ASP B 2 103 ? -10.185 13.007 -13.134 1.00 39.85 813 ASP B O 1
ATOM 8174 N N . LYS B 2 104 ? -12.420 12.978 -12.833 1.00 38.88 814 LYS B N 1
ATOM 8175 C CA . LYS B 2 104 ? -12.705 12.998 -14.263 1.00 44.00 814 LYS B CA 1
ATOM 8176 C C . LYS B 2 104 ? -12.329 14.315 -14.928 1.00 40.60 814 LYS B C 1
ATOM 8177 O O . LYS B 2 104 ? -12.284 14.370 -16.163 1.00 40.33 814 LYS B O 1
ATOM 8196 N N . THR B 2 105 ? -12.060 15.363 -14.155 1.00 40.49 815 THR B N 1
ATOM 8197 C CA . THR B 2 105 ? -11.675 16.657 -14.712 1.00 45.76 815 THR B CA 1
ATOM 8198 C C . THR B 2 105 ? -10.155 16.792 -14.803 1.00 44.61 815 THR B C 1
ATOM 8199 O O . THR B 2 105 ? -9.611 17.056 -15.879 1.00 48.61 815 THR B O 1
ATOM 8210 N N . SER B 2 106 ? -9.462 16.609 -13.680 1.00 44.84 816 SER B N 1
ATOM 8211 C CA . SER B 2 106 ? -8.011 16.724 -13.644 1.00 44.56 816 SER B CA 1
ATOM 8212 C C . SER B 2 106 ? -7.297 15.428 -13.998 1.00 45.02 816 SER B C 1
ATOM 8213 O O . SER B 2 106 ? -6.103 15.466 -14.311 1.00 44.98 816 SER B O 1
ATOM 8221 N N . ARG B 2 107 ? -7.994 14.293 -13.959 1.00 41.49 817 ARG B N 1
ATOM 8222 C CA . ARG B 2 107 ? -7.408 12.975 -14.187 1.00 41.52 817 ARG B CA 1
ATOM 8223 C C . ARG B 2 107 ? -6.393 12.604 -13.108 1.00 44.26 817 ARG B C 1
ATOM 8224 O O . ARG B 2 107 ? -5.564 11.712 -13.312 1.00 48.47 817 ARG B O 1
ATOM 8245 N N . CYS B 2 108 ? -6.447 13.269 -11.958 1.00 46.65 818 CYS B N 1
ATOM 8246 C CA . CYS B 2 108 ? -5.609 12.921 -10.819 1.00 47.69 818 CYS B CA 1
ATOM 8247 C C . CYS B 2 108 ? -6.361 11.986 -9.880 1.00 42.34 818 CYS B C 1
ATOM 8248 O O . CYS B 2 108 ? -7.594 11.995 -9.817 1.00 40.94 818 CYS B O 1
ATOM 8256 N N . LEU B 2 109 ? -5.606 11.171 -9.151 1.00 42.80 819 LEU B N 1
ATOM 8257 C CA . LEU B 2 109 ? -6.206 10.315 -8.138 1.00 45.77 819 LEU B CA 1
ATOM 8258 C C . LEU B 2 109 ? -6.744 11.164 -6.993 1.00 44.13 819 LEU B C 1
ATOM 8259 O O . LEU B 2 109 ? -6.126 12.148 -6.582 1.00 48.80 819 LEU B O 1
ATOM 8275 N N . ILE B 2 110 ? -7.910 10.781 -6.485 1.00 41.42 820 ILE B N 1
ATOM 8276 C CA . ILE B 2 110 ? -8.546 11.475 -5.371 1.00 45.46 820 ILE B CA 1
ATOM 8277 C C . ILE B 2 110 ? -8.138 10.765 -4.085 1.00 52.87 820 ILE B C 1
ATOM 8278 O O . ILE B 2 110 ? -8.620 9.666 -3.793 1.00 48.17 820 ILE B O 1
ATOM 8294 N N . LYS B 2 111 ? -7.245 11.394 -3.316 1.00 56.92 821 LYS B N 1
ATOM 8295 C CA . LYS B 2 111 ? -6.753 10.826 -2.069 1.00 57.68 821 LYS B CA 1
ATOM 8296 C C . LYS B 2 111 ? -7.191 11.599 -0.833 1.00 63.51 821 LYS B C 1
ATOM 8297 O O . LYS B 2 111 ? -6.946 11.132 0.286 1.00 65.01 821 LYS B O 1
ATOM 8316 N N . SER B 2 112 ? -7.823 12.752 -0.996 1.00 59.10 822 SER B N 1
ATOM 8317 C CA . SER B 2 112 ? -8.228 13.562 0.148 1.00 63.29 822 SER B CA 1
ATOM 8318 C C . SER B 2 112 ? -9.385 12.899 0.884 1.00 58.78 822 SER B C 1
ATOM 8319 O O . SER B 2 112 ? -10.418 12.617 0.263 1.00 55.11 822 SER B O 1
ATOM 8327 N N . PRO B 2 113 ? -9.265 12.630 2.191 1.00 67.47 823 PRO B N 1
ATOM 8328 C CA . PRO B 2 113 ? -10.407 12.037 2.910 1.00 66.93 823 PRO B CA 1
ATOM 8329 C C . PRO B 2 113 ? -11.686 12.847 2.784 1.00 68.00 823 PRO B C 1
ATOM 8330 O O . PRO B 2 113 ? -12.763 12.268 2.596 1.00 67.89 823 PRO B O 1
ATOM 8341 N N . ASP B 2 114 ? -11.600 14.176 2.887 1.00 68.70 824 ASP B N 1
ATOM 8342 C CA . ASP B 2 114 ? -12.797 14.999 2.759 1.00 76.38 824 ASP B CA 1
ATOM 8343 C C . ASP B 2 114 ? -13.411 14.858 1.372 1.00 69.63 824 ASP B C 1
ATOM 8344 O O . ASP B 2 114 ? -14.633 14.731 1.236 1.00 69.44 824 ASP B O 1
ATOM 8353 N N . ARG B 2 115 ? -12.579 14.876 0.328 1.00 73.96 825 ARG B N 1
ATOM 8354 C CA . ARG B 2 115 ? -13.089 14.688 -1.026 1.00 71.86 825 ARG B CA 1
ATOM 8355 C C . ARG B 2 115 ? -13.698 13.301 -1.192 1.00 68.94 825 ARG B C 1
ATOM 8356 O O . ARG B 2 115 ? -14.730 13.141 -1.854 1.00 67.14 825 ARG B O 1
ATOM 8377 N N . LEU B 2 116 ? -13.069 12.282 -0.600 1.00 61.67 826 LEU B N 1
ATOM 8378 C CA . LEU B 2 116 ? -13.612 10.931 -0.690 1.00 59.03 826 LEU B CA 1
ATOM 8379 C C . LEU B 2 116 ? -14.928 10.807 0.064 1.00 64.28 826 LEU B C 1
ATOM 8380 O O . LEU B 2 116 ? -15.810 10.048 -0.353 1.00 66.42 826 LEU B O 1
ATOM 8396 N N . ALA B 2 117 ? -15.082 11.540 1.169 1.00 71.74 827 ALA B N 1
ATOM 8397 C CA . ALA B 2 117 ? -16.370 11.575 1.850 1.00 78.13 827 ALA B CA 1
ATOM 8398 C C . ALA B 2 117 ? -17.405 12.345 1.039 1.00 84.49 827 ALA B C 1
ATOM 8399 O O . ALA B 2 117 ? -18.596 12.018 1.087 1.00 80.01 827 ALA B O 1
ATOM 8406 N N . ASP B 2 118 ? -16.972 13.365 0.294 1.00 98.45 828 ASP B N 1
ATOM 8407 C CA . ASP B 2 118 ? -17.899 14.113 -0.549 1.00 104.87 828 ASP B CA 1
ATOM 8408 C C . ASP B 2 118 ? -18.587 13.196 -1.555 1.00 94.44 828 ASP B C 1
ATOM 8409 O O . ASP B 2 118 ? -19.811 13.247 -1.721 1.00 97.01 828 ASP B O 1
ATOM 8418 N N . ILE B 2 119 ? -17.817 12.336 -2.223 1.00 77.93 829 ILE B N 1
ATOM 8419 C CA . ILE B 2 119 ? -18.347 11.482 -3.280 1.00 67.74 829 ILE B CA 1
ATOM 8420 C C . ILE B 2 119 ? -18.737 10.122 -2.717 1.00 69.23 829 ILE B C 1
ATOM 8421 O O . ILE B 2 119 ? -19.107 9.214 -3.469 1.00 67.27 829 ILE B O 1
ATOM 8437 N N . ASN B 2 120 ? -18.664 9.976 -1.398 1.00 70.06 830 ASN B N 1
ATOM 8438 C CA . ASN B 2 120 ? -18.954 8.718 -0.710 1.00 74.48 830 ASN B CA 1
ATOM 8439 C C . ASN B 2 120 ? -18.343 7.536 -1.461 1.00 65.41 830 ASN B C 1
ATOM 8440 O O . ASN B 2 120 ? -19.035 6.649 -1.960 1.00 62.59 830 ASN B O 1
ATOM 8451 N N . TYR B 2 121 ? -17.011 7.547 -1.549 1.00 66.78 831 TYR B N 1
ATOM 8452 C CA . TYR B 2 121 ? -16.313 6.427 -2.169 1.00 63.14 831 TYR B CA 1
ATOM 8453 C C . TYR B 2 121 ? -16.509 5.148 -1.368 1.00 63.60 831 TYR B C 1
ATOM 8454 O O . TYR B 2 121 ? -16.488 4.050 -1.934 1.00 60.43 831 TYR B O 1
ATOM 8472 N N . GLU B 2 122 ? -16.704 5.272 -0.054 1.00 67.20 832 GLU B N 1
ATOM 8473 C CA . GLU B 2 122 ? -16.957 4.101 0.779 1.00 66.17 832 GLU B CA 1
ATOM 8474 C C . GLU B 2 122 ? -18.207 3.363 0.314 1.00 65.66 832 GLU B C 1
ATOM 8475 O O . GLU B 2 122 ? -18.202 2.135 0.173 1.00 64.94 832 GLU B O 1
ATOM 8487 N N . GLY B 2 123 ? -19.291 4.099 0.064 1.00 67.24 833 GLY B N 1
ATOM 8488 C CA . GLY B 2 123 ? -20.500 3.465 -0.435 1.00 65.00 833 GLY B CA 1
ATOM 8489 C C . GLY B 2 123 ? -20.303 2.829 -1.798 1.00 61.87 833 GLY B C 1
ATOM 8490 O O . GLY B 2 123 ? -20.869 1.773 -2.090 1.00 65.38 833 GLY B O 1
ATOM 8494 N N . ARG B 2 124 ? -19.505 3.468 -2.655 1.00 57.96 834 ARG B N 1
ATOM 8495 C CA . ARG B 2 124 ? -19.172 2.869 -3.942 1.00 54.85 834 ARG B CA 1
ATOM 8496 C C . ARG B 2 124 ? -18.463 1.533 -3.755 1.00 54.83 834 ARG B C 1
ATOM 8497 O O . ARG B 2 124 ? -18.746 0.566 -4.473 1.00 52.54 834 ARG B O 1
ATOM 8518 N N . LEU B 2 125 ? -17.539 1.456 -2.793 1.00 51.68 835 LEU B N 1
ATOM 8519 C CA . LEU B 2 125 ? -16.814 0.209 -2.574 1.00 55.60 835 LEU B CA 1
ATOM 8520 C C . LEU B 2 125 ? -17.711 -0.863 -1.968 1.00 62.23 835 LEU B C 1
ATOM 8521 O O . LEU B 2 125 ? -17.511 -2.053 -2.233 1.00 60.87 835 LEU B O 1
ATOM 8537 N N . GLU B 2 126 ? -18.692 -0.470 -1.151 1.00 70.85 836 GLU B N 1
ATOM 8538 C CA . GLU B 2 126 ? -19.671 -1.440 -0.675 1.00 78.24 836 GLU B CA 1
ATOM 8539 C C . GLU B 2 126 ? -20.406 -2.083 -1.844 1.00 71.63 836 GLU B C 1
ATOM 8540 O O . GLU B 2 126 ? -20.594 -3.306 -1.874 1.00 67.06 836 GLU B O 1
ATOM 8552 N N . ALA B 2 127 ? -20.818 -1.275 -2.824 1.00 71.01 837 ALA B N 1
ATOM 8553 C CA . ALA B 2 127 ? -21.505 -1.817 -3.991 1.00 69.84 837 ALA B CA 1
ATOM 8554 C C . ALA B 2 127 ? -20.574 -2.685 -4.827 1.00 71.38 837 ALA B C 1
ATOM 8555 O O . ALA B 2 127 ? -20.963 -3.771 -5.274 1.00 74.53 837 ALA B O 1
ATOM 8562 N N . VAL B 2 128 ? -19.340 -2.224 -5.049 1.00 68.46 838 VAL B N 1
ATOM 8563 C CA . VAL B 2 128 ? -18.385 -3.008 -5.827 1.00 72.49 838 VAL B CA 1
ATOM 8564 C C . VAL B 2 128 ? -18.113 -4.348 -5.158 1.00 69.84 838 VAL B C 1
ATOM 8565 O O . VAL B 2 128 ? -17.790 -5.334 -5.831 1.00 71.43 838 VAL B O 1
ATOM 8578 N N . SER B 2 129 ? -18.238 -4.411 -3.830 1.00 61.59 839 SER B N 1
ATOM 8579 C CA . SER B 2 129 ? -18.007 -5.667 -3.123 1.00 60.56 839 SER B CA 1
ATOM 8580 C C . SER B 2 129 ? -19.172 -6.629 -3.319 1.00 66.28 839 SER B C 1
ATOM 8581 O O . SER B 2 129 ? -18.974 -7.792 -3.688 1.00 63.50 839 SER B O 1
ATOM 8589 N N . ARG B 2 130 ? -20.400 -6.160 -3.071 1.00 70.71 840 ARG B N 1
ATOM 8590 C CA . ARG B 2 130 ? -21.568 -7.023 -3.218 1.00 74.99 840 ARG B CA 1
ATOM 8591 C C . ARG B 2 130 ? -21.676 -7.576 -4.633 1.00 73.03 840 ARG B C 1
ATOM 8592 O O . ARG B 2 130 ? -21.972 -8.761 -4.824 1.00 73.73 840 ARG B O 1
ATOM 8613 N N . LYS B 2 131 ? -21.439 -6.732 -5.640 1.00 74.41 841 LYS B N 1
ATOM 8614 C CA . LYS B 2 131 ? -21.563 -7.172 -7.025 1.00 73.44 841 LYS B CA 1
ATOM 8615 C C . LYS B 2 131 ? -20.624 -8.324 -7.354 1.00 70.45 841 LYS B C 1
ATOM 8616 O O . LYS B 2 131 ? -20.865 -9.046 -8.329 1.00 66.21 841 LYS B O 1
ATOM 8635 N N . GLN B 2 132 ? -19.567 -8.519 -6.565 1.00 71.81 842 GLN B N 1
ATOM 8636 C CA . GLN B 2 132 ? -18.616 -9.602 -6.777 1.00 70.07 842 GLN B CA 1
ATOM 8637 C C . GLN B 2 132 ? -18.752 -10.713 -5.743 1.00 65.10 842 GLN B C 1
ATOM 8638 O O . GLN B 2 132 ? -17.884 -11.589 -5.671 1.00 60.40 842 GLN B O 1
ATOM 8652 N N . GLY B 2 133 ? -19.814 -10.698 -4.941 1.00 69.27 843 GLY B N 1
ATOM 8653 C CA . GLY B 2 133 ? -20.013 -11.733 -3.947 1.00 67.14 843 GLY B CA 1
ATOM 8654 C C . GLY B 2 133 ? -19.194 -11.577 -2.688 1.00 66.42 843 GLY B C 1
ATOM 8655 O O . GLY B 2 133 ? -19.000 -12.558 -1.965 1.00 68.11 843 GLY B O 1
ATOM 8659 N N . ALA B 2 134 ? -18.706 -10.374 -2.403 1.00 61.41 844 ALA B N 1
ATOM 8660 C CA . ALA B 2 134 ? -17.921 -10.090 -1.213 1.00 55.58 844 ALA B CA 1
ATOM 8661 C C . ALA B 2 134 ? -18.691 -9.149 -0.294 1.00 59.99 844 ALA B C 1
ATOM 8662 O O . ALA B 2 134 ? -19.684 -8.529 -0.687 1.00 63.22 844 ALA B O 1
ATOM 8669 N N . GLN B 2 135 ? -18.218 -9.051 0.948 1.00 61.24 845 GLN B N 1
ATOM 8670 C CA . GLN B 2 135 ? -18.795 -8.160 1.949 1.00 68.37 845 GLN B CA 1
ATOM 8671 C C . GLN B 2 135 ? -17.763 -7.096 2.307 1.00 63.15 845 GLN B C 1
ATOM 8672 O O . GLN B 2 135 ? -16.708 -7.409 2.871 1.00 63.03 845 GLN B O 1
ATOM 8686 N N . PHE B 2 136 ? -18.072 -5.845 1.982 1.00 57.41 846 PHE B N 1
ATOM 8687 C CA . PHE B 2 136 ? -17.209 -4.736 2.360 1.00 58.66 846 PHE B CA 1
ATOM 8688 C C . PHE B 2 136 ? -17.038 -4.696 3.873 1.00 63.97 846 PHE B C 1
ATOM 8689 O O . PHE B 2 136 ? -17.977 -4.958 4.628 1.00 69.97 846 PHE B O 1
ATOM 8706 N N . LYS B 2 137 ? -15.826 -4.366 4.315 1.00 63.20 847 LYS B N 1
ATOM 8707 C CA . LYS B 2 137 ? -15.517 -4.265 5.735 1.00 68.63 847 LYS B CA 1
ATOM 8708 C C . LYS B 2 137 ? -15.110 -2.858 6.143 1.00 69.23 847 LYS B C 1
ATOM 8709 O O . LYS B 2 137 ? -15.651 -2.322 7.118 1.00 74.94 847 LYS B O 1
ATOM 8728 N N . GLU B 2 138 ? -14.172 -2.239 5.429 1.00 64.25 848 GLU B N 1
ATOM 8729 C CA . GLU B 2 138 ? -13.752 -0.879 5.745 1.00 66.27 848 GLU B CA 1
ATOM 8730 C C . GLU B 2 138 ? -12.889 -0.350 4.607 1.00 61.55 848 GLU B C 1
ATOM 8731 O O . GLU B 2 138 ? -12.432 -1.104 3.743 1.00 52.01 848 GLU B O 1
ATOM 8743 N N . TYR B 2 139 ? -12.674 0.965 4.621 1.00 66.71 849 TYR B N 1
ATOM 8744 C CA . TYR B 2 139 ? -11.809 1.636 3.660 1.00 62.83 849 TYR B CA 1
ATOM 8745 C C . TYR B 2 139 ? -10.995 2.691 4.392 1.00 64.20 849 TYR B C 1
ATOM 8746 O O . TYR B 2 139 ? -11.546 3.454 5.191 1.00 67.13 849 TYR B O 1
ATOM 8764 N N . ARG B 2 140 ? -9.696 2.734 4.118 1.00 59.61 850 ARG B N 1
ATOM 8765 C CA . ARG B 2 140 ? -8.785 3.673 4.774 1.00 65.49 850 ARG B CA 1
ATOM 8766 C C . ARG B 2 140 ? -8.206 4.634 3.744 1.00 61.19 850 ARG B C 1
ATOM 8767 O O . ARG B 2 140 ? -7.348 4.228 2.936 1.00 57.28 850 ARG B O 1
ATOM 8788 N N . PRO B 2 141 ? -8.629 5.904 3.725 1.00 61.46 851 PRO B N 1
ATOM 8789 C CA . PRO B 2 141 ? -8.169 6.804 2.652 1.00 64.77 851 PRO B CA 1
ATOM 8790 C C . PRO B 2 141 ? -6.666 7.014 2.608 1.00 73.95 851 PRO B C 1
ATOM 8791 O O . PRO B 2 141 ? -6.084 7.009 1.515 1.00 76.76 851 PRO B O 1
ATOM 8802 N N . GLU B 2 142 ? -6.020 7.211 3.762 1.00 71.93 852 GLU B N 1
ATOM 8803 C CA . GLU B 2 142 ? -4.610 7.591 3.775 1.00 78.64 852 GLU B CA 1
ATOM 8804 C C . GLU B 2 142 ? -3.777 6.691 2.871 1.00 72.81 852 GLU B C 1
ATOM 8805 O O . GLU B 2 142 ? -2.853 7.160 2.196 1.00 71.13 852 GLU B O 1
ATOM 8817 N N . THR B 2 143 ? -4.088 5.397 2.842 1.00 83.05 853 THR B N 1
ATOM 8818 C CA . THR B 2 143 ? -3.388 4.444 1.995 1.00 79.90 853 THR B CA 1
ATOM 8819 C C . THR B 2 143 ? -4.281 3.842 0.920 1.00 67.20 853 THR B C 1
ATOM 8820 O O . THR B 2 143 ? -3.810 3.006 0.140 1.00 60.61 853 THR B O 1
ATOM 8831 N N . GLY B 2 144 ? -5.545 4.247 0.847 1.00 60.94 854 GLY B N 1
ATOM 8832 C CA . GLY B 2 144 ? -6.458 3.648 -0.112 1.00 56.61 854 GLY B CA 1
ATOM 8833 C C . GLY B 2 144 ? -6.618 2.158 0.087 1.00 53.19 854 GLY B C 1
ATOM 8834 O O . GLY B 2 144 ? -6.627 1.398 -0.890 1.00 49.49 854 GLY B O 1
ATOM 8838 N N . SER B 2 145 ? -6.746 1.721 1.335 1.00 47.97 855 SER B N 1
ATOM 8839 C CA . SER B 2 145 ? -6.813 0.300 1.663 1.00 55.21 855 SER B CA 1
ATOM 8840 C C . SER B 2 145 ? -8.269 -0.137 1.681 1.00 50.58 855 SER B C 1
ATOM 8841 O O . SER B 2 145 ? -9.053 0.310 2.523 1.00 46.09 855 SER B O 1
ATOM 8849 N N . TRP B 2 146 ? -8.625 -1.021 0.755 1.00 58.22 856 TRP B N 1
ATOM 8850 C CA . TRP B 2 146 ? -9.973 -1.562 0.642 1.00 53.00 856 TRP B CA 1
ATOM 8851 C C . TRP B 2 146 ? -9.968 -2.971 1.223 1.00 52.37 856 TRP B C 1
ATOM 8852 O O . TRP B 2 146 ? -9.362 -3.884 0.653 1.00 48.53 856 TRP B O 1
ATOM 8873 N N . VAL B 2 147 ? -10.637 -3.144 2.360 1.00 54.09 857 VAL B N 1
ATOM 8874 C CA . VAL B 2 147 ? -10.717 -4.427 3.049 1.00 51.45 857 VAL B CA 1
ATOM 8875 C C . VAL B 2 147 ? -12.106 -5.005 2.825 1.00 50.94 857 VAL B C 1
ATOM 8876 O O . VAL B 2 147 ? -13.114 -4.314 3.025 1.00 53.19 857 VAL B O 1
ATOM 8889 N N . PHE B 2 148 ? -12.160 -6.268 2.404 1.00 47.67 858 PHE B N 1
ATOM 8890 C CA . PHE B 2 148 ? -13.425 -6.949 2.170 1.00 48.34 858 PHE B CA 1
ATOM 8891 C C . PHE B 2 148 ? -13.242 -8.438 2.417 1.00 52.00 858 PHE B C 1
ATOM 8892 O O . PHE B 2 148 ? -12.156 -8.987 2.214 1.00 48.01 858 PHE B O 1
ATOM 8909 N N . LYS B 2 149 ? -14.318 -9.084 2.862 1.00 52.03 859 LYS B N 1
ATOM 8910 C CA . LYS B 2 149 ? -14.323 -10.517 3.118 1.00 51.16 859 LYS B CA 1
ATOM 8911 C C . LYS B 2 149 ? -14.933 -11.266 1.941 1.00 50.89 859 LYS B C 1
ATOM 8912 O O . LYS B 2 149 ? -15.871 -10.780 1.298 1.00 55.24 859 LYS B O 1
ATOM 8931 N N . VAL B 2 150 ? -14.401 -12.449 1.670 1.00 51.50 860 VAL B N 1
ATOM 8932 C CA . VAL B 2 150 ? -14.903 -13.328 0.626 1.00 52.45 860 VAL B CA 1
ATOM 8933 C C . VAL B 2 150 ? -15.223 -14.676 1.255 1.00 57.40 860 VAL B C 1
ATOM 8934 O O . VAL B 2 150 ? -14.519 -15.131 2.164 1.00 52.24 860 VAL B O 1
ATOM 8947 N N . SER B 2 151 ? -16.294 -15.309 0.773 1.00 61.65 861 SER B N 1
ATOM 8948 C CA . SER B 2 151 ? -16.667 -16.622 1.290 1.00 70.05 861 SER B CA 1
ATOM 8949 C C . SER B 2 151 ? -15.720 -17.704 0.792 1.00 71.32 861 SER B C 1
ATOM 8950 O O . SER B 2 151 ? -15.458 -18.677 1.509 1.00 79.07 861 SER B O 1
ATOM 8958 N N . HIS B 2 152 ? -15.207 -17.557 -0.424 1.00 71.05 862 HIS B N 1
ATOM 8959 C CA . HIS B 2 152 ? -14.207 -18.460 -0.984 1.00 71.32 862 HIS B CA 1
ATOM 8960 C C . HIS B 2 152 ? -13.678 -17.809 -2.258 1.00 65.05 862 HIS B C 1
ATOM 8961 O O . HIS B 2 152 ? -14.070 -16.694 -2.616 1.00 60.50 862 HIS B O 1
ATOM 8975 N N . PHE B 2 153 ? -12.773 -18.508 -2.934 1.00 70.01 863 PHE B N 1
ATOM 8976 C CA . PHE B 2 153 ? -12.231 -18.031 -4.202 1.00 74.66 863 PHE B CA 1
ATOM 8977 C C . PHE B 2 153 ? -12.661 -18.954 -5.340 1.00 82.45 863 PHE B C 1
ATOM 8978 O O . PHE B 2 153 ? -12.384 -18.687 -6.509 1.00 85.39 863 PHE B O 1
ATOM 8995 N N . GLU C 1 13 ? -22.342 -26.847 46.526 1.00 77.11 12 GLU C N 1
ATOM 8996 C CA . GLU C 1 13 ? -21.439 -27.926 46.913 1.00 81.90 12 GLU C CA 1
ATOM 8997 C C . GLU C 1 13 ? -21.496 -29.075 45.911 1.00 73.53 12 GLU C C 1
ATOM 8998 O O . GLU C 1 13 ? -20.461 -29.595 45.491 1.00 74.86 12 GLU C O 1
ATOM 9009 N N . LEU C 1 14 ? -22.708 -29.474 45.535 1.00 55.23 13 LEU C N 1
ATOM 9010 C CA . LEU C 1 14 ? -22.882 -30.524 44.542 1.00 54.08 13 LEU C CA 1
ATOM 9011 C C . LEU C 1 14 ? -22.628 -29.968 43.147 1.00 48.96 13 LEU C C 1
ATOM 9012 O O . LEU C 1 14 ? -22.997 -28.832 42.839 1.00 45.74 13 LEU C O 1
ATOM 9028 N N . TRP C 1 15 ? -21.992 -30.779 42.298 1.00 48.17 14 TRP C N 1
ATOM 9029 C CA . TRP C 1 15 ? -21.668 -30.312 40.956 1.00 39.82 14 TRP C CA 1
ATOM 9030 C C . TRP C 1 15 ? -22.927 -30.026 40.146 1.00 40.15 14 TRP C C 1
ATOM 9031 O O . TRP C 1 15 ? -22.902 -29.187 39.242 1.00 38.80 14 TRP C O 1
ATOM 9052 N N . GLN C 1 16 ? -24.032 -30.707 40.450 1.00 43.80 15 GLN C N 1
ATOM 9053 C CA . GLN C 1 16 ? -25.294 -30.377 39.799 1.00 47.02 15 GLN C CA 1
ATOM 9054 C C . GLN C 1 16 ? -25.673 -28.917 40.008 1.00 46.83 15 GLN C C 1
ATOM 9055 O O . GLN C 1 16 ? -26.443 -28.368 39.214 1.00 50.15 15 GLN C O 1
ATOM 9069 N N . THR C 1 17 ? -25.144 -28.278 41.051 1.00 47.88 16 THR C N 1
ATOM 9070 C CA . THR C 1 17 ? -25.450 -26.884 41.342 1.00 53.17 16 THR C CA 1
ATOM 9071 C C . THR C 1 17 ? -24.465 -25.916 40.689 1.00 53.89 16 THR C C 1
ATOM 9072 O O . THR C 1 17 ? -24.885 -24.939 40.061 1.00 58.89 16 THR C O 1
ATOM 9083 N N . TRP C 1 18 ? -23.160 -26.163 40.820 1.00 41.43 17 TRP C N 1
ATOM 9084 C CA . TRP C 1 18 ? -22.173 -25.182 40.386 1.00 40.69 17 TRP C CA 1
ATOM 9085 C C . TRP C 1 18 ? -21.665 -25.396 38.964 1.00 39.65 17 TRP C C 1
ATOM 9086 O O . TRP C 1 18 ? -21.049 -24.481 38.408 1.00 41.22 17 TRP C O 1
ATOM 9107 N N . LEU C 1 19 ? -21.914 -26.555 38.356 1.00 34.34 18 LEU C N 1
ATOM 9108 C CA . LEU C 1 19 ? -21.363 -26.809 37.026 1.00 33.51 18 LEU C CA 1
ATOM 9109 C C . LEU C 1 19 ? -21.821 -25.793 35.985 1.00 35.64 18 LEU C C 1
ATOM 9110 O O . LEU C 1 19 ? -20.988 -25.384 35.157 1.00 34.23 18 LEU C O 1
ATOM 9126 N N . PRO C 1 20 ? -23.083 -25.356 35.951 1.00 39.37 19 PRO C N 1
ATOM 9127 C CA . PRO C 1 20 ? -23.479 -24.357 34.941 1.00 32.77 19 PRO C CA 1
ATOM 9128 C C . PRO C 1 20 ? -22.703 -23.054 35.028 1.00 36.80 19 PRO C C 1
ATOM 9129 O O . PRO C 1 20 ? -22.650 -22.318 34.037 1.00 41.49 19 PRO C O 1
ATOM 9140 N N . ASN C 1 21 ? -22.094 -22.748 36.170 1.00 37.56 20 ASN C N 1
ATOM 9141 C CA . ASN C 1 21 ? -21.319 -21.528 36.340 1.00 42.27 20 ASN C CA 1
ATOM 9142 C C . ASN C 1 21 ? -19.833 -21.715 36.051 1.00 34.72 20 ASN C C 1
ATOM 9143 O O . ASN C 1 21 ? -19.067 -20.757 36.177 1.00 34.42 20 ASN C O 1
ATOM 9154 N N . HIS C 1 22 ? -19.404 -22.909 35.665 1.00 36.84 21 HIS C N 1
ATOM 9155 C CA . HIS C 1 22 ? -17.985 -23.143 35.432 1.00 33.42 21 HIS C CA 1
ATOM 9156 C C . HIS C 1 22 ? -17.494 -22.327 34.239 1.00 34.28 21 HIS C C 1
ATOM 9157 O O . HIS C 1 22 ? -18.248 -22.017 33.314 1.00 35.71 21 HIS C O 1
ATOM 9171 N N . VAL C 1 23 ? -16.203 -21.987 34.267 1.00 34.25 22 VAL C N 1
ATOM 9172 C CA . VAL C 1 23 ? -15.650 -21.083 33.260 1.00 35.70 22 VAL C CA 1
ATOM 9173 C C . VAL C 1 23 ? -15.634 -21.728 31.880 1.00 36.49 22 VAL C C 1
ATOM 9174 O O . VAL C 1 23 ? -15.660 -21.024 30.865 1.00 34.78 22 VAL C O 1
ATOM 9187 N N . VAL C 1 24 ? -15.590 -23.063 31.809 1.00 33.53 23 VAL C N 1
ATOM 9188 C CA . VAL C 1 24 ? -15.463 -23.720 30.510 1.00 36.32 23 VAL C CA 1
ATOM 9189 C C . VAL C 1 24 ? -16.626 -23.353 29.602 1.00 38.12 23 VAL C C 1
ATOM 9190 O O . VAL C 1 24 ? -16.462 -23.251 28.380 1.00 45.43 23 VAL C O 1
ATOM 9203 N N . PHE C 1 25 ? -17.817 -23.151 30.170 1.00 32.82 24 PHE C N 1
ATOM 9204 C CA . PHE C 1 25 ? -18.967 -22.813 29.341 1.00 35.99 24 PHE C CA 1
ATOM 9205 C C . PHE C 1 25 ? -18.937 -21.358 28.903 1.00 37.61 24 PHE C C 1
ATOM 9206 O O . PHE C 1 25 ? -19.363 -21.049 27.786 1.00 41.95 24 PHE C O 1
ATOM 9223 N N . LEU C 1 26 ? -18.430 -20.457 29.748 1.00 42.17 25 LEU C N 1
ATOM 9224 C CA . LEU C 1 26 ? -18.158 -19.097 29.292 1.00 51.00 25 LEU C CA 1
ATOM 9225 C C . LEU C 1 26 ? -17.190 -19.110 28.115 1.00 43.96 25 LEU C C 1
ATOM 9226 O O . LEU C 1 26 ? -17.414 -18.439 27.101 1.00 38.32 25 LEU C O 1
ATOM 9242 N N . ARG C 1 27 ? -16.104 -19.877 28.238 1.00 38.24 26 ARG C N 1
ATOM 9243 C CA . ARG C 1 27 ? -15.100 -19.937 27.180 1.00 46.83 26 ARG C CA 1
ATOM 9244 C C . ARG C 1 27 ? -15.701 -20.473 25.886 1.00 48.01 26 ARG C C 1
ATOM 9245 O O . ARG C 1 27 ? -15.523 -19.884 24.813 1.00 48.56 26 ARG C O 1
ATOM 9266 N N . LEU C 1 28 ? -16.417 -21.596 25.966 1.00 38.11 27 LEU C N 1
ATOM 9267 C CA . LEU C 1 28 ? -17.057 -22.147 24.775 1.00 41.06 27 LEU C CA 1
ATOM 9268 C C . LEU C 1 28 ? -18.098 -21.185 24.220 1.00 38.53 27 LEU C C 1
ATOM 9269 O O . LEU C 1 28 ? -18.227 -21.031 23.000 1.00 42.52 27 LEU C O 1
ATOM 9285 N N . ARG C 1 29 ? -18.848 -20.528 25.104 1.00 40.04 28 ARG C N 1
ATOM 9286 C CA . ARG C 1 29 ? -19.868 -19.583 24.667 1.00 45.98 28 ARG C CA 1
ATOM 9287 C C . ARG C 1 29 ? -19.244 -18.410 23.923 1.00 62.82 28 ARG C C 1
ATOM 9288 O O . ARG C 1 29 ? -19.747 -17.988 22.874 1.00 61.91 28 ARG C O 1
ATOM 9309 N N . GLU C 1 30 ? -18.147 -17.867 24.452 1.00 69.25 29 GLU C N 1
ATOM 9310 C CA . GLU C 1 30 ? -17.444 -16.789 23.767 1.00 75.57 29 GLU C CA 1
ATOM 9311 C C . GLU C 1 30 ? -16.775 -17.266 22.485 1.00 63.95 29 GLU C C 1
ATOM 9312 O O . GLU C 1 30 ? -16.472 -16.443 21.617 1.00 61.91 29 GLU C O 1
ATOM 9324 N N . GLY C 1 31 ? -16.540 -18.573 22.345 1.00 62.90 30 GLY C N 1
ATOM 9325 C CA . GLY C 1 31 ? -16.012 -19.100 21.101 1.00 61.13 30 GLY C CA 1
ATOM 9326 C C . GLY C 1 31 ? -16.992 -19.046 19.949 1.00 67.97 30 GLY C C 1
ATOM 9327 O O . GLY C 1 31 ? -16.568 -19.038 18.788 1.00 66.73 30 GLY C O 1
ATOM 9331 N N . LEU C 1 32 ? -18.294 -19.006 20.243 1.00 72.99 31 LEU C N 1
ATOM 9332 C CA . LEU C 1 32 ? -19.294 -18.926 19.183 1.00 80.36 31 LEU C CA 1
ATOM 9333 C C . LEU C 1 32 ? -19.224 -17.586 18.459 1.00 88.03 31 LEU C C 1
ATOM 9334 O O . LEU C 1 32 ? -19.164 -17.538 17.225 1.00 90.97 31 LEU C O 1
ATOM 9350 N N . LYS C 1 33 ? -19.236 -16.488 19.210 1.00 95.68 32 LYS C N 1
ATOM 9351 C CA . LYS C 1 33 ? -19.262 -15.150 18.627 1.00 99.69 32 LYS C CA 1
ATOM 9352 C C . LYS C 1 33 ? -18.092 -14.936 17.673 1.00 98.15 32 LYS C C 1
ATOM 9353 O O . LYS C 1 33 ? -16.976 -15.387 17.930 1.00 94.70 32 LYS C O 1
ATOM 9372 N N . GLN C 1 55 ? -26.569 -34.475 4.880 1.00 111.40 54 GLN C N 1
ATOM 9373 C CA . GLN C 1 55 ? -25.133 -34.298 4.698 1.00 115.19 54 GLN C CA 1
ATOM 9374 C C . GLN C 1 55 ? -24.459 -33.999 6.034 1.00 109.01 54 GLN C C 1
ATOM 9375 O O . GLN C 1 55 ? -23.284 -34.308 6.229 1.00 108.12 54 GLN C O 1
ATOM 9388 N N . LEU C 1 56 ? -25.214 -33.400 6.951 1.00 104.55 55 LEU C N 1
ATOM 9389 C CA . LEU C 1 56 ? -24.686 -33.009 8.248 1.00 96.05 55 LEU C CA 1
ATOM 9390 C C . LEU C 1 56 ? -24.942 -34.091 9.291 1.00 82.08 55 LEU C C 1
ATOM 9391 O O . LEU C 1 56 ? -25.907 -34.856 9.204 1.00 80.40 55 LEU C O 1
ATOM 9407 N N . LEU C 1 57 ? -24.058 -34.145 10.281 1.00 66.73 56 LEU C N 1
ATOM 9408 C CA . LEU C 1 57 ? -24.190 -35.032 11.424 1.00 57.43 56 LEU C CA 1
ATOM 9409 C C . LEU C 1 57 ? -24.782 -34.274 12.606 1.00 50.09 56 LEU C C 1
ATOM 9410 O O . LEU C 1 57 ? -24.590 -33.064 12.750 1.00 48.43 56 LEU C O 1
ATOM 9426 N N . THR C 1 58 ? -25.505 -34.997 13.454 1.00 47.49 57 THR C N 1
ATOM 9427 C CA . THR C 1 58 ? -25.957 -34.424 14.713 1.00 49.18 57 THR C CA 1
ATOM 9428 C C . THR C 1 58 ? -24.773 -34.269 15.660 1.00 46.88 57 THR C C 1
ATOM 9429 O O . THR C 1 58 ? -23.899 -35.135 15.732 1.00 43.26 57 THR C O 1
ATOM 9440 N N . ARG C 1 59 ? -24.742 -33.154 16.384 1.00 40.97 58 ARG C N 1
ATOM 9441 C CA . ARG C 1 59 ? -23.613 -32.838 17.242 1.00 36.42 58 ARG C CA 1
ATOM 9442 C C . ARG C 1 59 ? -23.755 -33.485 18.612 1.00 38.01 58 ARG C C 1
ATOM 9443 O O . ARG C 1 59 ? -24.839 -33.509 19.199 1.00 31.86 58 ARG C O 1
ATOM 9464 N N . ASN C 1 60 ? -22.642 -34.015 19.112 1.00 33.16 59 ASN C N 1
ATOM 9465 C CA . ASN C 1 60 ? -22.522 -34.381 20.521 1.00 34.02 59 ASN C CA 1
ATOM 9466 C C . ASN C 1 60 ? -21.057 -34.151 20.885 1.00 25.83 59 ASN C C 1
ATOM 9467 O O . ASN C 1 60 ? -20.199 -34.977 20.561 1.00 34.26 59 ASN C O 1
ATOM 9478 N N . VAL C 1 61 ? -20.782 -33.030 21.542 1.00 26.80 60 VAL C N 1
ATOM 9479 C CA . VAL C 1 61 ? -19.418 -32.590 21.789 1.00 32.40 60 VAL C CA 1
ATOM 9480 C C . VAL C 1 61 ? -18.979 -32.895 23.220 1.00 33.91 60 VAL C C 1
ATOM 9481 O O . VAL C 1 61 ? -17.998 -32.328 23.699 1.00 32.95 60 VAL C O 1
ATOM 9494 N N . VAL C 1 62 ? -19.681 -33.792 23.912 1.00 26.51 61 VAL C N 1
ATOM 9495 C CA A VAL C 1 62 ? -19.417 -34.054 25.318 0.55 28.51 61 VAL C CA 1
ATOM 9496 C CA B VAL C 1 62 ? -19.427 -34.054 25.320 0.45 28.63 61 VAL C CA 1
ATOM 9497 C C . VAL C 1 62 ? -19.449 -35.552 25.578 1.00 27.20 61 VAL C C 1
ATOM 9498 O O . VAL C 1 62 ? -20.187 -36.305 24.933 1.00 27.54 61 VAL C O 1
ATOM 9523 N N . PHE C 1 63 ? -18.621 -35.980 26.529 1.00 32.85 62 PHE C N 1
ATOM 9524 C CA . PHE C 1 63 ? -18.683 -37.333 27.067 1.00 33.16 62 PHE C CA 1
ATOM 9525 C C . PHE C 1 63 ? -18.162 -37.273 28.495 1.00 31.34 62 PHE C C 1
ATOM 9526 O O . PHE C 1 63 ? -17.567 -36.278 28.923 1.00 28.04 62 PHE C O 1
ATOM 9543 N N . GLY C 1 64 ? -18.419 -38.339 29.238 1.00 26.08 63 GLY C N 1
ATOM 9544 C CA . GLY C 1 64 ? -18.022 -38.408 30.629 1.00 28.40 63 GLY C CA 1
ATOM 9545 C C . GLY C 1 64 ? -17.249 -39.681 30.900 1.00 26.20 63 GLY C C 1
ATOM 9546 O O . GLY C 1 64 ? -17.422 -40.694 30.224 1.00 28.43 63 GLY C O 1
ATOM 9550 N N . LEU C 1 65 ? -16.380 -39.609 31.903 1.00 31.11 64 LEU C N 1
ATOM 9551 C CA . LEU C 1 65 ? -15.523 -40.742 32.246 1.00 35.27 64 LEU C CA 1
ATOM 9552 C C . LEU C 1 65 ? -14.981 -40.521 33.646 1.00 38.13 64 LEU C C 1
ATOM 9553 O O . LEU C 1 65 ? -14.395 -39.470 33.923 1.00 38.87 64 LEU C O 1
ATOM 9569 N N A GLY C 1 66 ? -15.133 -41.531 34.496 0.46 46.03 65 GLY C N 1
ATOM 9570 N N B GLY C 1 66 ? -15.218 -41.476 34.542 0.54 45.89 65 GLY C N 1
ATOM 9571 C CA A GLY C 1 66 ? -14.781 -41.369 35.893 0.46 48.93 65 GLY C CA 1
ATOM 9572 C CA B GLY C 1 66 ? -14.698 -41.410 35.895 0.54 48.89 65 GLY C CA 1
ATOM 9573 C C A GLY C 1 66 ? -15.719 -40.365 36.522 0.46 47.28 65 GLY C C 1
ATOM 9574 C C B GLY C 1 66 ? -14.749 -40.052 36.571 0.54 47.00 65 GLY C C 1
ATOM 9575 O O A GLY C 1 66 ? -16.947 -40.495 36.448 0.46 44.48 65 GLY C O 1
ATOM 9576 O O B GLY C 1 66 ? -13.705 -39.486 36.908 0.54 45.64 65 GLY C O 1
ATOM 9583 N N A GLY C 1 67 ? -15.141 -39.344 37.143 0.46 40.65 66 GLY C N 1
ATOM 9584 N N B GLY C 1 67 ? -15.952 -39.515 36.778 0.54 40.08 66 GLY C N 1
ATOM 9585 C CA A GLY C 1 67 ? -15.922 -38.234 37.642 0.46 40.06 66 GLY C CA 1
ATOM 9586 C CA B GLY C 1 67 ? -16.110 -38.291 37.543 0.54 40.30 66 GLY C CA 1
ATOM 9587 C C A GLY C 1 67 ? -15.625 -36.967 36.870 0.46 35.83 66 GLY C C 1
ATOM 9588 C C B GLY C 1 67 ? -15.629 -37.028 36.867 0.54 35.89 66 GLY C C 1
ATOM 9589 O O A GLY C 1 67 ? -15.726 -35.868 37.421 0.46 35.55 66 GLY C O 1
ATOM 9590 O O B GLY C 1 67 ? -15.589 -35.976 37.510 0.54 34.73 66 GLY C O 1
ATOM 9597 N N . GLU C 1 68 ? -15.259 -37.103 35.595 1.00 29.65 67 GLU C N 1
ATOM 9598 C CA . GLU C 1 68 ? -14.845 -35.963 34.794 1.00 32.19 67 GLU C CA 1
ATOM 9599 C C . GLU C 1 68 ? -15.774 -35.798 33.601 1.00 28.32 67 GLU C C 1
ATOM 9600 O O . GLU C 1 68 ? -16.346 -36.767 33.095 1.00 26.29 67 GLU C O 1
ATOM 9613 N N . LEU C 1 69 ? -15.925 -34.554 33.164 1.00 28.55 68 LEU C N 1
ATOM 9614 C CA . LEU C 1 69 ? -16.712 -34.211 31.988 1.00 26.39 68 LEU C CA 1
ATOM 9615 C C . LEU C 1 69 ? -15.775 -33.651 30.926 1.00 24.39 68 LEU C C 1
ATOM 9616 O O . LEU C 1 69 ? -14.991 -32.741 31.208 1.00 24.77 68 LEU C O 1
ATOM 9632 N N . PHE C 1 70 ? -15.860 -34.192 29.716 1.00 24.80 69 PHE C N 1
ATOM 9633 C CA . PHE C 1 70 ? -15.013 -33.791 28.601 1.00 28.63 69 PHE C CA 1
ATOM 9634 C C . PHE C 1 70 ? -15.843 -32.994 27.602 1.00 29.79 69 PHE C C 1
ATOM 9635 O O . PHE C 1 70 ? -16.884 -33.468 27.144 1.00 25.19 69 PHE C O 1
ATOM 9652 N N . LEU C 1 71 ? -15.380 -31.795 27.265 1.00 23.43 70 LEU C N 1
ATOM 9653 C CA . LEU C 1 71 ? -16.053 -30.920 26.310 1.00 28.53 70 LEU C CA 1
ATOM 9654 C C . LEU C 1 71 ? -15.092 -30.600 25.175 1.00 27.67 70 LEU C C 1
ATOM 9655 O O . LEU C 1 71 ? -14.000 -30.079 25.416 1.00 24.73 70 LEU C O 1
ATOM 9671 N N . TRP C 1 72 ? -15.494 -30.913 23.947 1.00 22.39 71 TRP C N 1
ATOM 9672 C CA . TRP C 1 72 ? -14.680 -30.614 22.781 1.00 29.70 71 TRP C CA 1
ATOM 9673 C C . TRP C 1 72 ? -14.752 -29.122 22.481 1.00 31.70 71 TRP C C 1
ATOM 9674 O O . TRP C 1 72 ? -15.841 -28.567 22.304 1.00 29.25 71 TRP C O 1
ATOM 9695 N N . ASP C 1 73 ? -13.592 -28.480 22.432 1.00 27.57 72 ASP C N 1
ATOM 9696 C CA . ASP C 1 73 ? -13.460 -27.066 22.090 1.00 26.28 72 ASP C CA 1
ATOM 9697 C C . ASP C 1 73 ? -13.089 -26.998 20.614 1.00 29.78 72 ASP C C 1
ATOM 9698 O O . ASP C 1 73 ? -11.917 -27.131 20.248 1.00 29.48 72 ASP C O 1
ATOM 9707 N N . GLY C 1 74 ? -14.096 -26.796 19.762 1.00 31.93 73 GLY C N 1
ATOM 9708 C CA . GLY C 1 74 ? -13.853 -26.825 18.329 1.00 37.17 73 GLY C CA 1
ATOM 9709 C C . GLY C 1 74 ? -12.885 -25.752 17.872 1.00 43.49 73 GLY C C 1
ATOM 9710 O O . GLY C 1 74 ? -12.072 -25.978 16.973 1.00 45.97 73 GLY C O 1
ATOM 9714 N N . GLU C 1 75 ? -12.949 -24.574 18.493 1.00 39.33 74 GLU C N 1
ATOM 9715 C CA . GLU C 1 75 ? -12.106 -23.466 18.055 1.00 49.51 74 GLU C CA 1
ATOM 9716 C C . GLU C 1 75 ? -10.629 -23.732 18.325 1.00 41.73 74 GLU C C 1
ATOM 9717 O O . GLU C 1 75 ? -9.770 -23.221 17.598 1.00 46.80 74 GLU C O 1
ATOM 9729 N N . ASP C 1 76 ? -10.315 -24.520 19.352 1.00 38.57 75 ASP C N 1
ATOM 9730 C CA . ASP C 1 76 ? -8.934 -24.834 19.698 1.00 38.25 75 ASP C CA 1
ATOM 9731 C C . ASP C 1 76 ? -8.551 -26.274 19.382 1.00 40.22 75 ASP C C 1
ATOM 9732 O O . ASP C 1 76 ? -7.390 -26.650 19.585 1.00 35.56 75 ASP C O 1
ATOM 9741 N N . SER C 1 77 ? -9.487 -27.086 18.891 1.00 35.92 76 SER C N 1
ATOM 9742 C CA . SER C 1 77 ? -9.230 -28.490 18.578 1.00 40.07 76 SER C CA 1
ATOM 9743 C C . SER C 1 77 ? -8.618 -29.213 19.775 1.00 35.82 76 SER C C 1
ATOM 9744 O O . SER C 1 77 ? -7.563 -29.843 19.681 1.00 33.40 76 SER C O 1
ATOM 9752 N N . SER C 1 78 ? -9.301 -29.124 20.914 1.00 31.20 77 SER C N 1
ATOM 9753 C CA . SER C 1 78 ? -8.826 -29.746 22.144 1.00 30.46 77 SER C CA 1
ATOM 9754 C C . SER C 1 78 ? -10.016 -30.000 23.057 1.00 31.03 77 SER C C 1
ATOM 9755 O O . SER C 1 78 ? -11.120 -29.492 22.834 1.00 30.14 77 SER C O 1
ATOM 9763 N N . PHE C 1 79 ? -9.777 -30.803 24.092 1.00 24.95 78 PHE C N 1
ATOM 9764 C CA . PHE C 1 79 ? -10.790 -31.125 25.086 1.00 24.56 78 PHE C CA 1
ATOM 9765 C C . PHE C 1 79 ? -10.584 -30.279 26.337 1.00 25.01 78 PHE C C 1
ATOM 9766 O O . PHE C 1 79 ? -9.451 -30.083 26.789 1.00 27.14 78 PHE C O 1
ATOM 9783 N N . LEU C 1 80 ? -11.684 -29.793 26.897 1.00 27.07 79 LEU C N 1
ATOM 9784 C CA . LEU C 1 80 ? -11.712 -29.225 28.238 1.00 26.07 79 LEU C CA 1
ATOM 9785 C C . LEU C 1 80 ? -12.246 -30.282 29.198 1.00 25.38 79 LEU C C 1
ATOM 9786 O O . LEU C 1 80 ? -13.296 -30.874 28.948 1.00 28.16 79 LEU C O 1
ATOM 9802 N N . VAL C 1 81 ? -11.520 -30.519 30.291 1.00 27.86 80 VAL C N 1
ATOM 9803 C CA . VAL C 1 81 ? -11.857 -31.573 31.243 1.00 31.43 80 VAL C CA 1
ATOM 9804 C C . VAL C 1 81 ? -12.166 -30.928 32.587 1.00 26.86 80 VAL C C 1
ATOM 9805 O O . VAL C 1 81 ? -11.299 -30.277 33.181 1.00 26.06 80 VAL C O 1
ATOM 9818 N N . VAL C 1 82 ? -13.391 -31.123 33.067 1.00 24.13 81 VAL C N 1
ATOM 9819 C CA . VAL C 1 82 ? -13.846 -30.593 34.349 1.00 25.15 81 VAL C CA 1
ATOM 9820 C C . VAL C 1 82 ? -14.093 -31.766 35.287 1.00 27.76 81 VAL C C 1
ATOM 9821 O O . VAL C 1 82 ? -14.741 -32.747 34.908 1.00 31.55 81 VAL C O 1
ATOM 9834 N N . ARG C 1 83 ? -13.573 -31.668 36.504 1.00 32.60 82 ARG C N 1
ATOM 9835 C CA . ARG C 1 83 ? -13.772 -32.697 37.514 1.00 35.17 82 ARG C CA 1
ATOM 9836 C C . ARG C 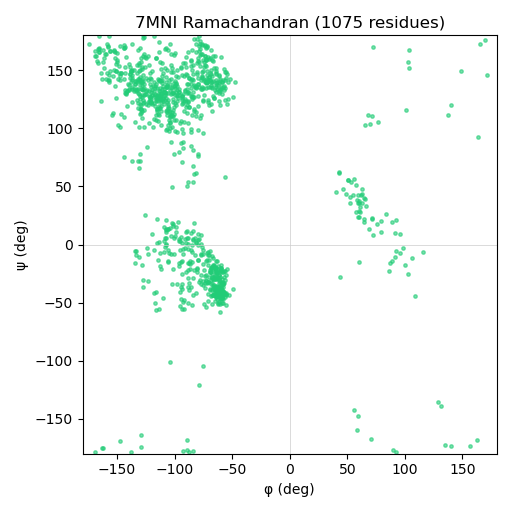1 83 ? -15.064 -32.408 38.268 1.00 37.73 82 ARG C C 1
ATOM 9837 O O . ARG C 1 83 ? -15.194 -31.358 38.908 1.00 39.56 82 ARG C O 1
ATOM 9858 N N . LEU C 1 84 ? -16.017 -33.337 38.185 1.00 34.83 83 LEU C N 1
ATOM 9859 C CA . LEU C 1 84 ? -17.299 -33.188 38.861 1.00 41.75 83 LEU C CA 1
ATOM 9860 C C . LEU C 1 84 ? -17.250 -33.673 40.304 1.00 50.10 83 LEU C C 1
ATOM 9861 O O . LEU C 1 84 ? -17.891 -33.081 41.178 1.00 48.87 83 LEU C O 1
ATOM 9877 N N . ARG C 1 85 ? -16.503 -34.741 40.571 1.00 64.48 84 ARG C N 1
ATOM 9878 C CA . ARG C 1 85 ? -16.426 -35.332 41.906 1.00 80.97 84 ARG C CA 1
ATOM 9879 C C . ARG C 1 85 ? -15.311 -34.638 42.677 1.00 91.71 84 ARG C C 1
ATOM 9880 O O . ARG C 1 85 ? -14.126 -34.891 42.446 1.00 97.35 84 ARG C O 1
ATOM 9901 N N . GLY C 1 86 ? -15.692 -33.760 43.599 1.00 101.57 85 GLY C N 1
ATOM 9902 C CA . GLY C 1 86 ? -14.731 -33.018 44.392 1.00 100.94 85 GLY C CA 1
ATOM 9903 C C . GLY C 1 86 ? -14.092 -31.878 43.623 1.00 93.63 85 GLY C C 1
ATOM 9904 O O . GLY C 1 86 ? -14.663 -31.370 42.658 1.00 84.41 85 GLY C O 1
ATOM 9908 N N . PRO C 1 94 ? -16.730 -23.737 45.496 1.00 109.90 93 PRO C N 1
ATOM 9909 C CA . PRO C 1 94 ? -16.023 -24.717 44.661 1.00 110.88 93 PRO C CA 1
ATOM 9910 C C . PRO C 1 94 ? -15.018 -24.056 43.720 1.00 108.17 93 PRO C C 1
ATOM 9911 O O . PRO C 1 94 ? -14.828 -22.841 43.785 1.00 113.05 93 PRO C O 1
ATOM 9922 N N . ALA C 1 95 ? -14.391 -24.849 42.853 1.00 95.98 94 ALA C N 1
ATOM 9923 C CA . ALA C 1 95 ? -13.341 -24.366 41.956 1.00 83.81 94 ALA C CA 1
ATOM 9924 C C . ALA C 1 95 ? -13.934 -24.200 40.560 1.00 71.86 94 ALA C C 1
ATOM 9925 O O . ALA C 1 95 ? -13.879 -25.105 39.726 1.00 69.98 94 ALA C O 1
ATOM 9932 N N . LEU C 1 96 ? -14.495 -23.017 40.302 1.00 62.60 95 LEU C N 1
ATOM 9933 C CA . LEU C 1 96 ? -15.127 -22.729 39.021 1.00 47.83 95 LEU C CA 1
ATOM 9934 C C . LEU C 1 96 ? -14.126 -22.431 37.911 1.00 42.94 95 LEU C C 1
ATOM 9935 O O . LEU C 1 96 ? -14.531 -22.334 36.747 1.00 39.18 95 LEU C O 1
ATOM 9951 N N . SER C 1 97 ? -12.845 -22.282 38.236 1.00 39.52 96 SER C N 1
ATOM 9952 C CA . SER C 1 97 ? -11.829 -21.917 37.260 1.00 46.32 96 SER C CA 1
ATOM 9953 C C . SER C 1 97 ? -10.903 -23.067 36.898 1.00 41.73 96 SER C C 1
ATOM 9954 O O . SER C 1 97 ? -9.997 -22.877 36.077 1.00 36.09 96 SER C O 1
ATOM 9962 N N . GLN C 1 98 ? -11.101 -24.249 37.473 1.00 42.27 97 GLN C N 1
ATOM 9963 C CA . GLN C 1 98 ? -10.165 -25.354 37.321 1.00 43.69 97 GLN C CA 1
ATOM 9964 C C . GLN C 1 98 ? -10.622 -26.290 36.213 1.00 33.54 97 GLN C C 1
ATOM 9965 O O . GLN C 1 98 ? -11.789 -26.700 36.168 1.00 31.48 97 GLN C O 1
ATOM 9979 N N . TYR C 1 99 ? -9.694 -26.628 35.325 1.00 28.63 98 TYR C N 1
ATOM 9980 C CA . TYR C 1 99 ? -9.943 -27.560 34.241 1.00 29.53 98 TYR C CA 1
ATOM 9981 C C . TYR C 1 99 ? -8.596 -27.949 33.655 1.00 27.28 98 TYR C C 1
ATOM 9982 O O . TYR C 1 99 ? -7.611 -27.222 33.789 1.00 31.16 98 TYR C O 1
ATOM 10000 N N . GLN C 1 100 ? -8.569 -29.106 33.016 1.00 33.19 99 GLN C N 1
ATOM 10001 C CA . GLN C 1 100 ? -7.422 -29.542 32.241 1.00 29.57 99 GLN C CA 1
ATOM 10002 C C . GLN C 1 100 ? -7.760 -29.424 30.764 1.00 28.08 99 GLN C C 1
ATOM 10003 O O . GLN C 1 100 ? -8.922 -29.540 30.368 1.00 30.91 99 GLN C O 1
ATOM 10017 N N . ARG C 1 101 ? -6.737 -29.186 29.950 1.00 31.95 100 ARG C N 1
ATOM 10018 C CA . ARG C 1 101 ? -6.899 -29.163 28.501 1.00 30.74 100 ARG C CA 1
ATOM 10019 C C . ARG C 1 101 ? -6.098 -30.309 27.905 1.00 25.87 100 ARG C C 1
ATOM 10020 O O . ARG C 1 101 ? -4.893 -30.416 28.143 1.00 30.50 100 ARG C O 1
ATOM 10041 N N . LEU C 1 102 ? -6.768 -31.155 27.130 1.00 25.08 101 LEU C N 1
ATOM 10042 C CA . LEU C 1 102 ? -6.128 -32.229 26.389 1.00 25.47 101 LEU C CA 1
ATOM 10043 C C . LEU C 1 102 ? -5.987 -31.782 24.938 1.00 25.85 101 LEU C C 1
ATOM 10044 O O . LEU C 1 102 ? -6.984 -31.663 24.218 1.00 25.12 101 LEU C O 1
ATOM 10060 N N . LEU C 1 103 ? -4.755 -31.535 24.517 1.00 27.03 102 LEU C N 1
ATOM 10061 C CA . LEU C 1 103 ? -4.468 -31.093 23.164 1.00 33.12 102 LEU C CA 1
ATOM 10062 C C . LEU C 1 103 ? -4.227 -32.289 22.249 1.00 38.39 102 LEU C C 1
ATOM 10063 O O . LEU C 1 103 ? -3.792 -33.356 22.688 1.00 38.79 102 LEU C O 1
ATOM 10079 N N . CYS C 1 104 ? -4.513 -32.094 20.966 1.00 37.38 103 CYS C N 1
ATOM 10080 C CA . CYS C 1 104 ? -4.184 -33.068 19.935 1.00 36.03 103 CYS C CA 1
ATOM 10081 C C . CYS C 1 104 ? -2.783 -32.771 19.409 1.00 38.56 103 CYS C C 1
ATOM 10082 O O . CYS C 1 104 ? -2.527 -31.672 18.906 1.00 41.02 103 CYS C O 1
ATOM 10090 N N . ILE C 1 105 ? -1.874 -33.742 19.537 1.00 44.54 104 ILE C N 1
ATOM 10091 C CA . ILE C 1 105 ? -0.540 -33.575 18.967 1.00 50.03 104 ILE C CA 1
ATOM 10092 C C . ILE C 1 105 ? -0.643 -33.305 17.473 1.00 48.75 104 ILE C C 1
ATOM 10093 O O . ILE C 1 105 ? 0.063 -32.450 16.928 1.00 54.73 104 ILE C O 1
ATOM 10109 N N . ASN C 1 106 ? -1.522 -34.033 16.790 1.00 41.99 105 ASN C N 1
ATOM 10110 C CA . ASN C 1 106 ? -1.868 -33.769 15.393 1.00 46.50 105 ASN C CA 1
ATOM 10111 C C . ASN C 1 106 ? -3.355 -33.450 15.348 1.00 43.20 105 ASN C C 1
ATOM 10112 O O . ASN C 1 106 ? -4.192 -34.373 15.404 1.00 37.65 105 ASN C O 1
ATOM 10123 N N . PRO C 1 107 ? -3.743 -32.178 15.264 1.00 45.05 106 PRO C N 1
ATOM 10124 C CA . PRO C 1 107 ? -5.156 -31.837 15.372 1.00 46.87 106 PRO C CA 1
ATOM 10125 C C . PRO C 1 107 ? -5.907 -32.205 14.112 1.00 40.62 106 PRO C C 1
ATOM 10126 O O . PRO C 1 107 ? -5.329 -32.233 13.007 1.00 38.35 106 PRO C O 1
ATOM 10137 N N . PRO C 1 108 ? -7.203 -32.493 14.205 1.00 38.26 107 PRO C N 1
ATOM 10138 C CA . PRO C 1 108 ? -7.988 -32.750 12.996 1.00 43.25 107 PRO C CA 1
ATOM 10139 C C . PRO C 1 108 ? -8.210 -31.470 12.204 1.00 45.91 107 PRO C C 1
ATOM 10140 O O . PRO C 1 108 ? -8.537 -30.420 12.763 1.00 42.86 107 PRO C O 1
ATOM 10151 N N . LEU C 1 109 ? -8.026 -31.571 10.888 1.00 51.64 108 LEU C N 1
ATOM 10152 C CA . LEU C 1 109 ? -8.267 -30.438 10.005 1.00 72.38 108 LEU C CA 1
ATOM 10153 C C . LEU C 1 109 ? -9.744 -30.263 9.681 1.00 72.37 108 LEU C C 1
ATOM 10154 O O . LEU C 1 109 ? -10.164 -29.153 9.338 1.00 82.38 108 LEU C O 1
ATOM 10170 N N . PHE C 1 110 ? -10.531 -31.328 9.784 1.00 53.96 109 PHE C N 1
ATOM 10171 C CA . PHE C 1 110 ? -11.959 -31.288 9.521 1.00 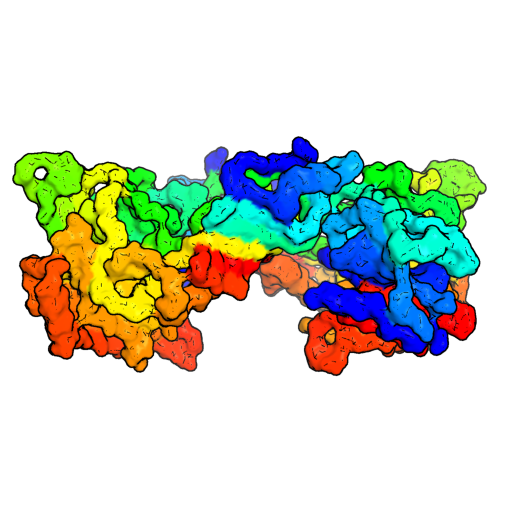42.60 109 PHE C CA 1
ATOM 10172 C C . PHE C 1 110 ? -12.723 -30.984 10.806 1.00 41.20 109 PHE C C 1
ATOM 10173 O O . PHE C 1 110 ? -12.244 -31.225 11.918 1.00 38.80 109 PHE C O 1
ATOM 10190 N N . GLU C 1 111 ? -13.927 -30.442 10.644 1.00 34.54 110 GLU C N 1
ATOM 10191 C CA . GLU C 1 111 ? -14.746 -30.119 11.802 1.00 36.76 110 GLU C CA 1
ATOM 10192 C C . GLU C 1 111 ? -15.201 -31.397 12.502 1.00 36.66 110 GLU C C 1
ATOM 10193 O O . GLU C 1 111 ? -15.596 -32.375 11.859 1.00 34.17 110 GLU C O 1
ATOM 10205 N N . ILE C 1 112 ? -15.141 -31.381 13.828 1.00 30.11 111 ILE C N 1
ATOM 10206 C CA . ILE C 1 112 ? -15.577 -32.505 14.644 1.00 30.11 111 ILE C CA 1
ATOM 10207 C C . ILE C 1 112 ? -17.030 -32.269 15.037 1.00 36.03 111 ILE C C 1
ATOM 10208 O O . ILE C 1 112 ? -17.366 -31.228 15.609 1.00 40.49 111 ILE C O 1
ATOM 10224 N N . TYR C 1 113 ? -17.892 -33.234 14.726 1.00 31.88 112 TYR C N 1
ATOM 10225 C CA . TYR C 1 113 ? -19.301 -33.157 15.086 1.00 37.21 112 TYR C CA 1
ATOM 10226 C C . TYR C 1 113 ? -19.658 -34.011 16.294 1.00 34.03 112 TYR C C 1
ATOM 10227 O O . TYR C 1 113 ? -20.522 -33.614 17.083 1.00 30.76 112 TYR C O 1
ATOM 10245 N N . GLN C 1 114 ? -19.011 -35.158 16.466 1.00 26.64 113 GLN C N 1
ATOM 10246 C CA . GLN C 1 114 ? -19.323 -36.067 17.560 1.00 34.99 113 GLN C CA 1
ATOM 10247 C C . GLN C 1 114 ? -18.034 -36.587 18.173 1.00 31.56 113 GLN C C 1
ATOM 10248 O O . GLN C 1 114 ? -17.046 -36.812 17.468 1.00 32.95 113 GLN C O 1
ATOM 10262 N N . VAL C 1 115 ? -18.047 -36.762 19.492 1.00 26.71 114 VAL C N 1
ATOM 10263 C CA . VAL C 1 115 ? -16.972 -37.435 20.213 1.00 29.70 114 VAL C CA 1
ATOM 10264 C C . VAL C 1 115 ? -17.568 -38.672 20.868 1.00 28.24 114 VAL C C 1
ATOM 10265 O O . VAL C 1 115 ? -18.697 -38.632 21.378 1.00 27.88 114 VAL C O 1
ATOM 10278 N N . LEU C 1 116 ? -16.822 -39.774 20.842 1.00 24.09 115 LEU C N 1
ATOM 10279 C CA . LEU C 1 116 ? -17.362 -41.077 21.224 1.00 21.40 115 LEU C CA 1
ATOM 10280 C C . LEU C 1 116 ? -16.284 -41.879 21.946 1.00 23.17 115 LEU C C 1
ATOM 10281 O O . LEU C 1 116 ? -15.308 -42.319 21.330 1.00 22.34 115 LEU C O 1
ATOM 10297 N N . LEU C 1 117 ? -16.466 -42.069 23.247 1.00 25.87 116 LEU C N 1
ATOM 10298 C CA . LEU C 1 117 ? -15.521 -42.842 24.044 1.00 29.85 116 LEU C CA 1
ATOM 10299 C C . LEU C 1 117 ? -15.596 -44.325 23.681 1.00 28.75 116 LEU C C 1
ATOM 10300 O O . LEU C 1 117 ? -16.668 -44.859 23.391 1.00 26.14 116 LEU C O 1
ATOM 10316 N N . SER C 1 118 ? -14.445 -44.989 23.698 1.00 26.57 117 SER C N 1
ATOM 10317 C CA . SER C 1 118 ? -14.371 -46.393 23.319 1.00 28.06 117 SER C CA 1
ATOM 10318 C C . SER C 1 118 ? -14.876 -47.290 24.447 1.00 26.26 117 SER C C 1
ATOM 10319 O O . SER C 1 118 ? -14.974 -46.862 25.596 1.00 26.39 117 SER C O 1
ATOM 10327 N N . PRO C 1 119 ? -15.202 -48.550 24.135 1.00 28.45 118 PRO C N 1
ATOM 10328 C CA . PRO C 1 119 ? -15.705 -49.453 25.189 1.00 28.72 118 PRO C CA 1
ATOM 10329 C C . PRO C 1 119 ? -14.729 -49.653 26.334 1.00 33.37 118 PRO C C 1
ATOM 10330 O O . PRO C 1 119 ? -15.154 -49.736 27.492 1.00 28.55 118 PRO C O 1
ATOM 10341 N N . THR C 1 120 ? -13.427 -49.749 26.046 1.00 29.65 119 THR C N 1
ATOM 10342 C CA . THR C 1 120 ? -12.438 -49.879 27.111 1.00 35.91 119 THR C CA 1
ATOM 10343 C C . THR C 1 120 ? -12.022 -48.528 27.680 1.00 37.36 119 THR C C 1
ATOM 10344 O O . THR C 1 120 ? -11.275 -48.489 28.665 1.00 33.07 119 THR C O 1
ATOM 10355 N N . GLN C 1 121 ? -12.475 -47.431 27.075 1.00 29.27 120 GLN C N 1
ATOM 10356 C CA . GLN C 1 121 ? -12.378 -46.089 27.637 1.00 33.41 120 GLN C CA 1
ATOM 10357 C C . GLN C 1 121 ? -10.961 -45.540 27.635 1.00 33.44 120 GLN C C 1
ATOM 10358 O O . GLN C 1 121 ? -10.647 -44.631 28.411 1.00 32.20 120 GLN C O 1
ATOM 10372 N N . HIS C 1 122 ? -10.094 -46.057 26.764 1.00 34.26 121 HIS C N 1
ATOM 10373 C CA . HIS C 1 122 ? -8.754 -45.518 26.595 1.00 32.97 121 HIS C CA 1
ATOM 10374 C C . HIS C 1 122 ? -8.623 -44.625 25.367 1.00 29.03 121 HIS C C 1
ATOM 10375 O O . HIS C 1 122 ? -7.579 -43.991 25.194 1.00 29.57 121 HIS C O 1
ATOM 10389 N N . HIS C 1 123 ? -9.647 -44.565 24.515 1.00 27.62 122 HIS C N 1
ATOM 10390 C CA . HIS C 1 123 ? -9.584 -43.803 23.278 1.00 27.51 122 HIS C CA 1
ATOM 10391 C C . HIS C 1 123 ? -10.909 -43.095 23.053 1.00 24.02 122 HIS C C 1
ATOM 10392 O O . HIS C 1 123 ? -11.955 -43.516 23.551 1.00 21.84 122 HIS C O 1
ATOM 10406 N N . VAL C 1 124 ? -10.850 -42.006 22.287 1.00 26.28 123 VAL C N 1
ATOM 10407 C CA . VAL C 1 124 ? -12.028 -41.232 21.915 1.00 27.91 123 VAL C CA 1
ATOM 10408 C C . VAL C 1 124 ? -12.017 -41.061 20.406 1.00 27.51 123 VAL C C 1
ATOM 10409 O O . VAL C 1 124 ? -11.009 -40.630 19.834 1.00 31.22 123 VAL C O 1
ATOM 10422 N N . ALA C 1 125 ? -13.129 -41.400 19.764 1.00 28.96 124 ALA C N 1
ATOM 10423 C CA . ALA C 1 125 ? -13.284 -41.143 18.341 1.00 27.92 124 ALA C CA 1
ATOM 10424 C C . ALA C 1 125 ? -13.740 -39.706 18.130 1.00 25.30 124 ALA C C 1
ATOM 10425 O O . ALA C 1 125 ? -14.729 -39.266 18.722 1.00 25.68 124 ALA C O 1
ATOM 10432 N N . LEU C 1 126 ? -13.010 -38.977 17.300 1.00 24.54 125 LEU C N 1
ATOM 10433 C CA . LEU C 1 126 ? -13.382 -37.629 16.882 1.00 32.14 125 LEU C CA 1
ATOM 10434 C C . LEU C 1 126 ? -13.996 -37.753 15.493 1.00 31.10 125 LEU C C 1
ATOM 10435 O O . LEU C 1 126 ? -13.286 -37.997 14.511 1.00 28.10 125 LEU C O 1
ATOM 10451 N N . ILE C 1 127 ? -15.311 -37.591 15.414 1.00 26.15 126 ILE C N 1
ATOM 10452 C CA . ILE C 1 127 ? -16.088 -37.975 14.242 1.00 30.78 126 ILE C CA 1
ATOM 10453 C C . ILE C 1 127 ? -16.543 -36.715 13.523 1.00 33.08 126 ILE C C 1
ATOM 10454 O O . ILE C 1 127 ? -17.186 -35.845 14.120 1.00 28.27 126 ILE C O 1
ATOM 10470 N N . GLY C 1 128 ? -16.209 -36.623 12.235 1.00 31.08 127 GLY C N 1
ATOM 10471 C CA . GLY C 1 128 ? -16.679 -35.546 11.392 1.00 32.21 127 GLY C CA 1
ATOM 10472 C C . GLY C 1 128 ? -17.350 -36.085 10.141 1.00 35.12 127 GLY C C 1
ATOM 10473 O O . GLY C 1 128 ? -17.432 -37.296 9.925 1.00 32.54 127 GLY C O 1
ATOM 10477 N N . ILE C 1 129 ? -17.840 -35.149 9.327 1.00 32.75 128 ILE C N 1
ATOM 10478 C CA . ILE C 1 129 ? -18.397 -35.519 8.033 1.00 39.00 128 ILE C CA 1
ATOM 10479 C C . ILE C 1 129 ? -17.287 -35.915 7.069 1.00 38.30 128 ILE C C 1
ATOM 10480 O O . ILE C 1 129 ? -17.493 -36.753 6.183 1.00 38.46 128 ILE C O 1
ATOM 10496 N N . LYS C 1 130 ? -16.100 -35.327 7.225 1.00 44.29 129 LYS C N 1
ATOM 10497 C CA . LYS C 1 130 ? -15.017 -35.469 6.262 1.00 47.41 129 LYS C CA 1
ATOM 10498 C C . LYS C 1 130 ? -13.813 -36.203 6.837 1.00 42.63 129 LYS C C 1
ATOM 10499 O O . LYS C 1 130 ? -12.701 -36.056 6.323 1.00 43.10 129 LYS C O 1
ATOM 10518 N N . GLY C 1 131 ? -14.005 -36.986 7.890 1.00 38.51 130 GLY C N 1
ATOM 10519 C CA . GLY C 1 131 ? -12.907 -37.762 8.428 1.00 38.75 130 GLY C CA 1
ATOM 10520 C C . GLY C 1 131 ? -13.236 -38.295 9.801 1.00 38.27 130 GLY C C 1
ATOM 10521 O O . GLY C 1 131 ? -14.267 -37.969 10.401 1.00 36.33 130 GLY C O 1
ATOM 10525 N N . LEU C 1 132 ? -12.334 -39.140 10.288 1.00 35.85 131 LEU C N 1
ATOM 10526 C CA . LEU C 1 132 ? -12.436 -39.701 11.628 1.00 34.33 131 LEU C CA 1
ATOM 10527 C C . LEU C 1 132 ? -11.034 -39.803 12.207 1.00 35.55 131 LEU C C 1
ATOM 10528 O O . LEU C 1 132 ? -10.119 -40.310 11.551 1.00 35.90 131 LEU C O 1
ATOM 10544 N N . MET C 1 133 ? -10.873 -39.303 13.422 1.00 30.40 132 MET C N 1
ATOM 10545 C CA . MET C 1 133 ? -9.603 -39.308 14.130 1.00 29.19 132 MET C CA 1
ATOM 10546 C C . MET C 1 133 ? -9.830 -39.904 15.508 1.00 28.26 132 MET C C 1
ATOM 10547 O O . MET C 1 133 ? -10.854 -39.641 16.146 1.00 30.51 132 MET C O 1
ATOM 10561 N N . VAL C 1 134 ? -8.883 -40.721 15.958 1.00 26.59 133 VAL C N 1
ATOM 10562 C CA . VAL C 1 134 ? -8.948 -41.363 17.263 1.00 30.46 133 VAL C CA 1
ATOM 10563 C C . VAL C 1 134 ? -7.887 -40.739 18.153 1.00 31.21 133 VAL C C 1
ATOM 10564 O O . VAL C 1 134 ? -6.704 -40.708 17.792 1.00 31.42 133 VAL C O 1
ATOM 10577 N N . LEU C 1 135 ? -8.308 -40.245 19.310 1.00 30.80 134 LEU C N 1
ATOM 10578 C CA . LEU C 1 135 ? -7.410 -39.658 20.294 1.00 30.67 134 LEU C CA 1
ATOM 10579 C C . LEU C 1 135 ? -7.178 -40.663 21.412 1.00 28.36 134 LEU C C 1
ATOM 10580 O O . LEU C 1 135 ? -8.132 -41.242 21.943 1.00 28.46 134 LEU C O 1
ATOM 10596 N N . GLU C 1 136 ? -5.913 -40.877 21.757 1.00 32.91 135 GLU C N 1
ATOM 10597 C CA . GLU C 1 136 ? -5.548 -41.738 22.872 1.00 33.09 135 GLU C CA 1
ATOM 10598 C C . GLU C 1 136 ? -5.512 -40.896 24.140 1.00 25.93 135 GLU C C 1
ATOM 10599 O O . GLU C 1 136 ? -4.789 -39.893 24.207 1.00 26.25 135 GLU C O 1
ATOM 10611 N N . LEU C 1 137 ? -6.296 -41.288 25.134 1.00 26.36 136 LEU C N 1
ATOM 10612 C CA . LEU C 1 137 ? -6.321 -40.537 26.376 1.00 29.06 136 LEU C CA 1
ATOM 10613 C C . LEU C 1 137 ? -5.018 -40.757 27.140 1.00 30.85 136 LEU C C 1
ATOM 10614 O O . LEU C 1 137 ? -4.432 -41.841 27.084 1.00 29.55 136 LEU C O 1
ATOM 10630 N N . PRO C 1 138 ? -4.535 -39.743 27.849 1.00 32.27 137 PRO C N 1
ATOM 10631 C CA . PRO C 1 138 ? -3.325 -39.924 28.658 1.00 31.93 137 PRO C CA 1
ATOM 10632 C C . PRO C 1 138 ? -3.631 -40.746 29.899 1.00 32.09 137 PRO C C 1
ATOM 10633 O O . PRO C 1 138 ? -4.781 -41.059 30.213 1.00 31.06 137 PRO C O 1
ATOM 10644 N N . LYS C 1 139 ? -2.565 -41.101 30.605 1.00 34.67 138 LYS C N 1
ATOM 10645 C CA . LYS C 1 139 ? -2.683 -41.891 31.819 1.00 40.18 138 LYS C CA 1
ATOM 10646 C C . LYS C 1 139 ? -2.988 -40.996 33.014 1.00 34.91 138 LYS C C 1
ATOM 10647 O O . LYS C 1 139 ? -2.657 -39.807 33.030 1.00 34.05 138 LYS C O 1
ATOM 10666 N N . ARG C 1 140 ? -3.625 -41.587 34.020 1.00 40.48 139 ARG C N 1
ATOM 10667 C CA A ARG C 1 140 ? -3.944 -40.902 35.262 0.62 44.02 139 ARG C CA 1
ATOM 10668 C CA B ARG C 1 140 ? -3.948 -40.905 35.264 0.38 44.30 139 ARG C CA 1
ATOM 10669 C C . ARG C 1 140 ? -2.979 -41.330 36.361 1.00 37.37 139 ARG C C 1
ATOM 10670 O O . ARG C 1 140 ? -2.466 -42.451 36.358 1.00 40.27 139 ARG C O 1
ATOM 10711 N N . TRP C 1 141 ? -2.735 -40.423 37.303 1.00 34.79 140 TRP C N 1
ATOM 10712 C CA . TRP C 1 141 ? -1.965 -40.750 38.495 1.00 39.23 140 TRP C CA 1
ATOM 10713 C C . TRP C 1 141 ? -2.110 -39.610 39.491 1.00 42.50 140 TRP C C 1
ATOM 10714 O O . TRP C 1 141 ? -2.513 -38.500 39.136 1.00 43.33 140 TRP C O 1
ATOM 10735 N N . GLY C 1 142 ? -1.791 -39.907 40.746 1.00 48.81 141 GLY C N 1
ATOM 10736 C CA . GLY C 1 142 ? -1.981 -38.977 41.839 1.00 63.49 141 GLY C CA 1
ATOM 10737 C C . GLY C 1 142 ? -3.191 -39.329 42.690 1.00 76.56 141 GLY C C 1
ATOM 10738 O O . GLY C 1 142 ? -4.034 -40.157 42.334 1.00 78.85 141 GLY C O 1
ATOM 10742 N N . LYS C 1 143 ? -3.270 -38.671 43.850 1.00 94.14 142 LYS C N 1
ATOM 10743 C CA . LYS C 1 143 ? -4.373 -38.933 44.770 1.00 93.35 142 LYS C CA 1
ATOM 10744 C C . LYS C 1 143 ? -5.716 -38.592 44.137 1.00 95.41 142 LYS C C 1
ATOM 10745 O O . LYS C 1 143 ? -6.687 -39.344 44.282 1.00 91.09 142 LYS C O 1
ATOM 10764 N N . ASN C 1 144 ? -5.794 -37.464 43.434 1.00 88.37 143 ASN C N 1
ATOM 10765 C CA . ASN C 1 144 ? -7.031 -37.047 42.787 1.00 91.32 143 ASN C CA 1
ATOM 10766 C C . ASN C 1 144 ? -7.279 -37.761 41.464 1.00 82.49 143 ASN C C 1
ATOM 10767 O O . ASN C 1 144 ? -8.295 -37.492 40.815 1.00 80.53 143 ASN C O 1
ATOM 10778 N N . SER C 1 145 ? -6.380 -38.654 41.049 1.00 87.36 144 SER C N 1
ATOM 10779 C CA . SER C 1 145 ? -6.565 -39.451 39.836 1.00 78.30 144 SER C CA 1
ATOM 10780 C C . SER C 1 145 ? -6.700 -38.563 38.601 1.00 67.32 144 SER C C 1
ATOM 10781 O O . SER C 1 145 ? -7.451 -38.867 37.674 1.00 64.28 144 SER C O 1
ATOM 10789 N N . GLU C 1 146 ? -5.964 -37.455 38.588 1.00 57.80 145 GLU C N 1
ATOM 10790 C CA . GLU C 1 146 ? -5.983 -36.546 37.455 1.00 57.16 145 GLU C CA 1
ATOM 10791 C C . GLU C 1 146 ? -5.104 -37.077 36.325 1.00 48.95 145 GLU C C 1
ATOM 10792 O O . GLU C 1 146 ? -4.224 -37.920 36.527 1.00 44.17 145 GLU C O 1
ATOM 10804 N N . PHE C 1 147 ? -5.351 -36.568 35.121 1.00 42.06 146 PHE C N 1
ATOM 10805 C CA . PHE C 1 147 ? -4.527 -36.932 33.978 1.00 42.97 146 PHE C CA 1
ATOM 10806 C C . PHE C 1 147 ? -3.116 -36.386 34.156 1.00 37.41 146 PHE C C 1
ATOM 10807 O O . PHE C 1 147 ? -2.924 -35.192 34.413 1.00 31.19 146 PHE C O 1
ATOM 10824 N N . GLU C 1 148 ? -2.133 -37.273 34.022 1.00 44.19 147 GLU C N 1
ATOM 10825 C CA . GLU C 1 148 ? -0.716 -36.939 34.167 1.00 42.20 147 GLU C CA 1
ATOM 10826 C C . GLU C 1 148 ? -0.464 -36.082 35.404 1.00 37.89 147 GLU C C 1
ATOM 10827 O O . GLU C 1 148 ? 0.243 -35.070 35.364 1.00 36.44 147 GLU C O 1
ATOM 10839 N N . GLY C 1 149 ? -1.034 -36.513 36.527 1.00 38.26 148 GLY C N 1
ATOM 10840 C CA . GLY C 1 149 ? -0.788 -35.845 37.788 1.00 39.92 148 GLY C CA 1
ATOM 10841 C C . GLY C 1 149 ? -1.376 -34.461 37.917 1.00 39.84 148 GLY C C 1
ATOM 10842 O O . GLY C 1 149 ? -1.002 -33.730 38.841 1.00 40.85 148 GLY C O 1
ATOM 10846 N N . GLY C 1 150 ? -2.277 -34.071 37.021 1.00 40.39 149 GLY C N 1
ATOM 10847 C CA . GLY C 1 150 ? -2.946 -32.792 37.137 1.00 40.75 149 GLY C CA 1
ATOM 10848 C C . GLY C 1 150 ? -2.299 -31.642 36.402 1.00 38.42 149 GLY C C 1
ATOM 10849 O O . GLY C 1 150 ? -2.544 -30.484 36.762 1.00 39.41 149 GLY C O 1
ATOM 10853 N N . LYS C 1 151 ? -1.474 -31.912 35.393 1.00 33.96 150 LYS C N 1
ATOM 10854 C CA . LYS C 1 151 ? -0.937 -30.832 34.578 1.00 39.29 150 LYS C CA 1
ATOM 10855 C C . LYS C 1 151 ? -2.079 -30.073 33.909 1.00 32.74 150 LYS C C 1
ATOM 10856 O O . LYS C 1 151 ? -3.082 -30.663 33.494 1.00 34.93 150 LYS C O 1
ATOM 10875 N N . SER C 1 152 ? -1.925 -28.752 33.811 1.00 33.47 151 SER C N 1
ATOM 10876 C CA . SER C 1 152 ? -2.971 -27.935 33.208 1.00 38.69 151 SER C CA 1
ATOM 10877 C C . SER C 1 152 ? -3.226 -28.332 31.762 1.00 30.61 151 SER C C 1
ATOM 10878 O O . SER C 1 152 ? -4.362 -28.242 31.286 1.00 30.08 151 SER C O 1
ATOM 10886 N N . THR C 1 153 ? -2.192 -28.780 31.055 1.00 30.85 152 THR C N 1
ATOM 10887 C CA A THR C 1 153 ? -2.288 -29.117 29.641 0.60 33.54 152 THR C CA 1
ATOM 10888 C CA B THR C 1 153 ? -2.308 -29.132 29.648 0.40 33.53 152 THR C CA 1
ATOM 10889 C C . THR C 1 153 ? -1.570 -30.435 29.394 1.00 32.35 152 THR C C 1
ATOM 10890 O O . THR C 1 153 ? -0.470 -30.648 29.907 1.00 35.22 152 THR C O 1
ATOM 10911 N N . VAL C 1 154 ? -2.189 -31.307 28.602 1.00 28.06 153 VAL C N 1
ATOM 10912 C CA . VAL C 1 154 ? -1.627 -32.611 28.275 1.00 28.16 153 VAL C CA 1
ATOM 10913 C C . VAL C 1 154 ? -1.734 -32.819 26.773 1.00 31.77 153 VAL C C 1
ATOM 10914 O O . VAL C 1 154 ? -2.794 -32.576 26.181 1.00 30.20 153 VAL C O 1
ATOM 10927 N N . ASN C 1 155 ? -0.643 -33.268 26.160 1.00 31.65 154 ASN C N 1
ATOM 10928 C CA . ASN C 1 155 ? -0.633 -33.610 24.743 1.00 37.94 154 ASN C CA 1
ATOM 10929 C C . ASN C 1 155 ? -1.111 -35.045 24.563 1.00 41.97 154 ASN C C 1
ATOM 10930 O O . ASN C 1 155 ? -0.684 -35.945 25.294 1.00 42.34 154 ASN C O 1
ATOM 10941 N N . CYS C 1 156 ? -1.994 -35.255 23.591 1.00 40.33 155 CYS C N 1
ATOM 10942 C CA . CYS C 1 156 ? -2.573 -36.562 23.319 1.00 38.08 155 CYS C CA 1
ATOM 10943 C C . CYS C 1 156 ? -2.224 -36.988 21.904 1.00 36.29 155 CYS C C 1
ATOM 10944 O O . CYS C 1 156 ? -2.366 -36.203 20.961 1.00 37.40 155 CYS C O 1
ATOM 10952 N N . SER C 1 157 ? -1.772 -38.229 21.762 1.00 30.57 156 SER C N 1
ATOM 10953 C CA . SER C 1 157 ? -1.534 -38.792 20.442 1.00 37.03 156 SER C CA 1
ATOM 10954 C C . SER C 1 157 ? -2.857 -39.005 19.718 1.00 32.76 156 SER C C 1
ATOM 10955 O O . SER C 1 157 ? -3.861 -39.398 20.319 1.00 27.55 156 SER C O 1
ATOM 10963 N N . THR C 1 158 ? -2.854 -38.735 18.420 1.00 35.55 157 THR C N 1
ATOM 10964 C CA . THR C 1 158 ? -4.027 -38.907 17.579 1.00 38.20 157 THR C CA 1
ATOM 10965 C C . THR C 1 158 ? -3.614 -39.642 16.313 1.00 44.28 157 THR C C 1
ATOM 10966 O O . THR C 1 158 ? -2.488 -39.495 15.833 1.00 46.34 157 THR C O 1
ATOM 10977 N N . THR C 1 159 ? -4.533 -40.442 15.779 1.00 41.70 158 THR C N 1
ATOM 10978 C CA A THR C 1 159 ? -4.293 -41.182 14.546 0.46 51.41 158 THR C CA 1
ATOM 10979 C CA B THR C 1 159 ? -4.295 -41.186 14.548 0.54 51.46 158 THR C CA 1
ATOM 10980 C C . THR C 1 159 ? -5.511 -41.004 13.636 1.00 47.27 158 THR C C 1
ATOM 10981 O O . THR C 1 159 ? -6.642 -41.312 14.062 1.00 39.05 158 THR C O 1
ATOM 11002 N N . PRO C 1 160 ? -5.337 -40.510 12.416 1.00 43.21 159 PRO C N 1
ATOM 11003 C CA . PRO C 1 160 ? -6.477 -40.461 11.496 1.00 39.73 159 PRO C CA 1
ATOM 11004 C C . PRO C 1 160 ? -6.790 -41.845 10.953 1.00 43.73 159 PRO C C 1
ATOM 11005 O O . PRO C 1 160 ? -5.913 -42.698 10.802 1.00 42.55 159 PRO C O 1
ATOM 11016 N N . VAL C 1 161 ? -8.071 -42.064 10.670 1.00 38.97 160 VAL C N 1
ATOM 11017 C CA . VAL C 1 161 ? -8.565 -43.355 10.214 1.00 37.11 160 VAL C CA 1
ATOM 11018 C C . VAL C 1 161 ? -9.119 -43.201 8.807 1.00 38.20 160 VAL C C 1
ATOM 11019 O O . VAL C 1 161 ? -9.791 -42.212 8.499 1.00 42.35 160 VAL C O 1
ATOM 11032 N N . ALA C 1 162 ? -8.823 -44.181 7.952 1.00 40.61 161 ALA C N 1
ATOM 11033 C CA . ALA C 1 162 ? -9.374 -44.230 6.598 1.00 43.54 161 ALA C CA 1
ATOM 11034 C C . ALA C 1 162 ? -9.085 -42.939 5.836 1.00 45.79 161 ALA C C 1
ATOM 11035 O O . ALA C 1 162 ? -9.943 -42.400 5.133 1.00 45.35 161 ALA C O 1
ATOM 11042 N N . GLU C 1 163 ? -7.853 -42.443 5.971 1.00 48.58 162 GLU C N 1
ATOM 11043 C CA . GLU C 1 163 ? -7.483 -41.191 5.317 1.00 58.14 162 GLU C CA 1
ATOM 11044 C C . GLU C 1 163 ? -7.662 -41.276 3.807 1.00 61.53 162 GLU C C 1
ATOM 11045 O O . GLU C 1 163 ? -8.151 -40.330 3.178 1.00 57.04 162 GLU C O 1
ATOM 11057 N N . ARG C 1 164 ? -7.265 -42.400 3.205 1.00 68.80 163 ARG C N 1
ATOM 11058 C CA . ARG C 1 164 ? -7.336 -42.526 1.753 1.00 74.27 163 ARG C CA 1
ATOM 11059 C C . ARG C 1 164 ? -8.746 -42.282 1.230 1.00 72.80 163 ARG C C 1
ATOM 11060 O O . ARG C 1 164 ? -8.913 -41.793 0.107 1.00 81.08 163 ARG C O 1
ATOM 11081 N N . PHE C 1 165 ? -9.768 -42.602 2.023 1.00 57.90 164 PHE C N 1
ATOM 11082 C CA . PHE C 1 165 ? -11.145 -42.466 1.567 1.00 57.01 164 PHE C CA 1
ATOM 11083 C C . PHE C 1 165 ? -11.667 -41.040 1.664 1.00 59.01 164 PHE C C 1
ATOM 11084 O O . PHE C 1 165 ? -12.642 -40.705 0.982 1.00 65.17 164 PHE C O 1
ATOM 11101 N N . PHE C 1 166 ? -11.051 -40.196 2.487 1.00 59.99 165 PHE C N 1
ATOM 11102 C CA . PHE C 1 166 ? -11.481 -38.814 2.643 1.00 68.76 165 PHE C CA 1
ATOM 11103 C C . PHE C 1 166 ? -10.577 -37.835 1.904 1.00 89.40 165 PHE C C 1
ATOM 11104 O O . PHE C 1 166 ? -10.741 -36.620 2.054 1.00 95.68 165 PHE C O 1
ATOM 11121 N N . THR C 1 167 ? -9.629 -38.338 1.113 1.00 91.20 166 THR C N 1
ATOM 11122 C CA . THR C 1 167 ? -8.812 -37.505 0.237 1.00 93.10 166 THR C CA 1
ATOM 11123 C C . THR C 1 167 ? -9.062 -37.839 -1.228 1.00 96.22 166 THR C C 1
ATOM 11124 O O . THR C 1 167 ? -9.429 -36.954 -2.008 1.00 93.05 166 THR C O 1
ATOM 11135 N N . SER C 1 168 ? -8.881 -39.105 -1.618 1.00 113.11 167 SER C N 1
ATOM 11136 C CA . SER C 1 168 ? -8.994 -39.484 -3.023 1.00 119.08 167 SER C CA 1
ATOM 11137 C C . SER C 1 168 ? -10.398 -39.220 -3.552 1.00 121.86 167 SER C C 1
ATOM 11138 O O . SER C 1 168 ? -10.573 -38.581 -4.596 1.00 130.41 167 SER C O 1
ATOM 11146 N N . SER C 1 169 ? -11.414 -39.709 -2.843 1.00 114.61 168 SER C N 1
ATOM 11147 C CA . SER C 1 169 ? -12.812 -39.484 -3.211 1.00 105.98 168 SER C CA 1
ATOM 11148 C C . SER C 1 169 ? -13.289 -38.249 -2.457 1.00 107.23 168 SER C C 1
ATOM 11149 O O . SER C 1 169 ? -13.696 -38.331 -1.295 1.00 100.60 168 SER C O 1
ATOM 11157 N N . THR C 1 170 ? -13.239 -37.096 -3.127 1.00 113.56 169 THR C N 1
ATOM 11158 C CA . THR C 1 170 ? -13.494 -35.821 -2.466 1.00 112.86 169 THR C CA 1
ATOM 11159 C C . THR C 1 170 ? -14.959 -35.634 -2.094 1.00 108.92 169 THR C C 1
ATOM 11160 O O . THR C 1 170 ? -15.262 -34.796 -1.238 1.00 109.14 169 THR C O 1
ATOM 11171 N N . SER C 1 171 ? -15.869 -36.400 -2.693 1.00 97.94 170 SER C N 1
ATOM 11172 C CA . SER C 1 171 ? -17.282 -36.345 -2.342 1.00 90.67 170 SER C CA 1
ATOM 11173 C C . SER C 1 171 ? -17.687 -37.425 -1.345 1.00 85.51 170 SER C C 1
ATOM 11174 O O . SER C 1 171 ? -18.875 -37.545 -1.029 1.00 84.48 170 SER C O 1
ATOM 11182 N N . LEU C 1 172 ? -16.734 -38.205 -0.840 1.00 72.94 171 LEU C N 1
ATOM 11183 C CA . LEU C 1 172 ? -17.043 -39.276 0.100 1.00 66.25 171 LEU C CA 1
ATOM 11184 C C . LEU C 1 172 ? -17.140 -38.715 1.514 1.00 52.82 171 LEU C C 1
ATOM 11185 O O . LEU C 1 172 ? -16.219 -38.045 1.989 1.00 57.44 171 LEU C O 1
ATOM 11201 N N . THR C 1 173 ? -18.255 -38.989 2.184 1.00 51.01 172 THR C N 1
ATOM 11202 C CA . THR C 1 173 ? -18.519 -38.461 3.512 1.00 49.09 172 THR C CA 1
ATOM 11203 C C . THR C 1 173 ? -18.785 -39.595 4.494 1.00 45.10 172 THR C C 1
ATOM 11204 O O . THR C 1 173 ? -19.084 -40.727 4.107 1.00 39.91 172 THR C O 1
ATOM 11215 N N . LEU C 1 174 ? -18.672 -39.265 5.777 1.00 39.91 173 LEU C N 1
ATOM 11216 C CA . LEU C 1 174 ? -18.930 -40.203 6.861 1.00 35.00 173 LEU C CA 1
ATOM 11217 C C . LEU C 1 174 ? -20.378 -40.048 7.310 1.00 39.91 173 LEU C C 1
ATOM 11218 O O . LEU C 1 174 ? -20.793 -38.957 7.720 1.00 40.39 173 LEU C O 1
ATOM 11234 N N . LYS C 1 175 ? -21.146 -41.136 7.224 1.00 35.10 174 LYS C N 1
ATOM 11235 C CA . LYS C 1 175 ? -22.556 -41.123 7.597 1.00 40.65 174 LYS C CA 1
ATOM 11236 C C . LYS C 1 175 ? -22.778 -41.554 9.043 1.00 37.77 174 LYS C C 1
ATOM 11237 O O . LYS C 1 175 ? -23.639 -40.998 9.733 1.00 34.36 174 LYS C O 1
ATOM 11256 N N . HIS C 1 176 ? -22.024 -42.542 9.516 1.00 35.20 175 HIS C N 1
ATOM 11257 C CA . HIS C 1 176 ? -22.168 -43.015 10.883 1.00 30.07 175 HIS C CA 1
ATOM 11258 C C . HIS C 1 176 ? -20.888 -43.732 11.283 1.00 30.95 175 HIS C C 1
ATOM 11259 O O . HIS C 1 176 ? -20.214 -44.342 10.449 1.00 34.87 175 HIS C O 1
ATOM 11273 N N . ALA C 1 177 ? -20.558 -43.644 12.565 1.00 29.30 176 ALA C N 1
ATOM 11274 C CA . ALA C 1 177 ? -19.382 -44.321 13.093 1.00 32.22 176 ALA C CA 1
ATOM 11275 C C . ALA C 1 177 ? -19.656 -44.763 14.520 1.00 30.20 176 ALA C C 1
ATOM 11276 O O . ALA C 1 177 ? -20.400 -44.110 15.260 1.00 27.97 176 ALA C O 1
ATOM 11283 N N . ALA C 1 178 ? -19.053 -45.885 14.895 1.00 28.91 177 ALA C N 1
ATOM 11284 C CA . ALA C 1 178 ? -19.160 -46.396 16.253 1.00 26.50 177 ALA C CA 1
ATOM 11285 C C . ALA C 1 178 ? -17.992 -47.339 16.505 1.00 23.04 177 ALA C C 1
ATOM 11286 O O . ALA C 1 178 ? -17.223 -47.662 15.600 1.00 32.15 177 ALA C O 1
ATOM 11293 N N . TRP C 1 179 ? -17.870 -47.768 17.752 1.00 25.60 178 TRP C N 1
ATOM 11294 C CA . TRP C 1 179 ? -16.861 -48.739 18.141 1.00 22.82 178 TRP C CA 1
ATOM 11295 C C . TRP C 1 179 ? -17.428 -50.152 18.086 1.00 25.30 178 TRP C C 1
ATOM 11296 O O . TRP C 1 179 ? -18.608 -50.377 18.367 1.00 26.60 178 TRP C O 1
ATOM 11317 N N . TYR C 1 180 ? -16.578 -51.104 17.723 1.00 25.10 179 TYR C N 1
ATOM 11318 C CA . TYR C 1 180 ? -16.901 -52.505 17.959 1.00 26.86 179 TYR C CA 1
ATOM 11319 C C . TYR C 1 180 ? -17.111 -52.690 19.460 1.00 31.00 179 TYR C C 1
ATOM 11320 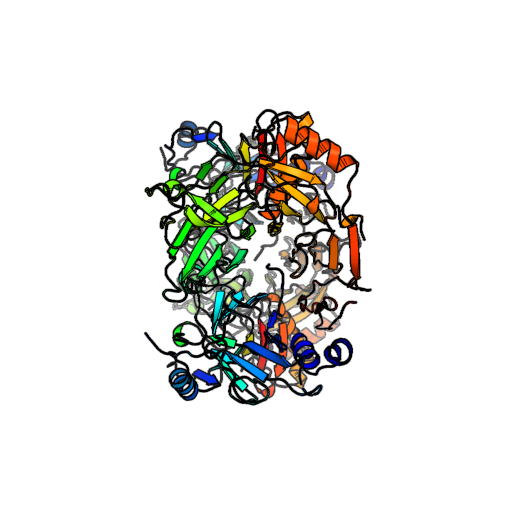O O . TYR C 1 180 ? -16.266 -52.253 20.253 1.00 33.18 179 TYR C O 1
ATOM 11338 N N . PRO C 1 181 ? -18.216 -53.311 19.893 1.00 30.36 180 PRO C N 1
ATOM 11339 C CA . PRO C 1 181 ? -18.620 -53.184 21.304 1.00 31.11 180 PRO C CA 1
ATOM 11340 C C . PRO C 1 181 ? -17.733 -53.92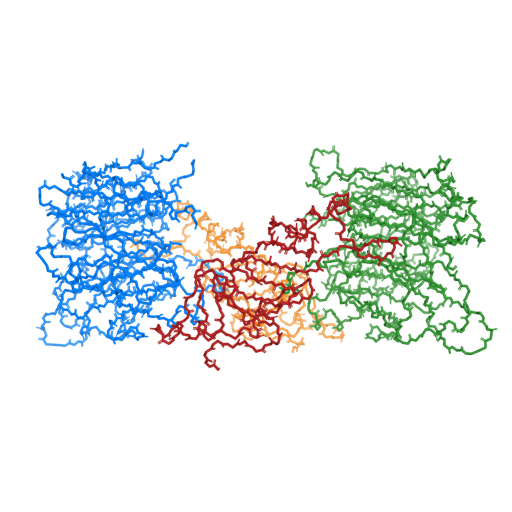1 22.300 1.00 30.90 180 PRO C C 1
ATOM 11341 O O . PRO C 1 181 ? -17.948 -53.766 23.508 1.00 38.92 180 PRO C O 1
ATOM 11352 N N . SER C 1 182 ? -16.762 -54.706 21.858 1.00 30.35 181 SER C N 1
ATOM 11353 C CA . SER C 1 182 ? -16.017 -55.542 22.792 1.00 39.14 181 SER C CA 1
ATOM 11354 C C . SER C 1 182 ? -15.233 -54.697 23.790 1.00 40.83 181 SER C C 1
ATOM 11355 O O . SER C 1 182 ? -14.614 -53.689 23.434 1.00 42.52 181 SER C O 1
ATOM 11363 N N . GLU C 1 183 ? -15.266 -55.116 25.054 1.00 38.70 182 GLU C N 1
ATOM 11364 C CA . GLU C 1 183 ? -14.441 -54.530 26.102 1.00 40.80 182 GLU C CA 1
ATOM 11365 C C . GLU C 1 183 ? -13.187 -55.349 26.376 1.00 34.47 182 GLU C C 1
ATOM 11366 O O . GLU C 1 183 ? -12.494 -55.094 27.366 1.00 40.11 182 GLU C O 1
ATOM 11378 N N . ILE C 1 184 ? -12.879 -56.325 25.517 1.00 33.69 183 ILE C N 1
ATOM 11379 C CA . ILE C 1 184 ? -11.738 -57.208 25.700 1.00 34.35 183 ILE C CA 1
ATOM 11380 C C . ILE C 1 184 ? -10.731 -57.072 24.568 1.00 45.65 183 ILE C C 1
ATOM 11381 O O . ILE C 1 184 ? -9.519 -57.056 24.809 1.00 51.57 183 ILE C O 1
ATOM 11397 N N . LEU C 1 185 ? -11.206 -56.976 23.329 1.00 44.28 184 LEU C N 1
ATOM 11398 C CA . LEU C 1 185 ? -10.323 -56.899 22.179 1.00 40.55 184 LEU C CA 1
ATOM 11399 C C . LEU C 1 185 ? -9.735 -55.498 22.042 1.00 38.74 184 LEU C C 1
ATOM 11400 O O . LEU C 1 185 ? -10.219 -54.529 22.634 1.00 34.64 184 LEU C O 1
ATOM 11416 N N . ASP C 1 186 ? -8.671 -55.404 21.248 1.00 40.12 185 ASP C N 1
ATOM 11417 C CA . ASP C 1 186 ? -8.109 -54.104 20.917 1.00 42.81 185 ASP C CA 1
ATOM 11418 C C . ASP C 1 186 ? -9.182 -53.235 20.263 1.00 34.18 185 ASP C C 1
ATOM 11419 O O . ASP C 1 186 ? -10.090 -53.749 19.605 1.00 30.39 185 ASP C O 1
ATOM 11428 N N . PRO C 1 187 ? -9.101 -51.914 20.421 1.00 32.81 186 PRO C N 1
ATOM 11429 C CA . PRO C 1 187 ? -10.162 -51.052 19.882 1.00 32.12 186 PRO C CA 1
ATOM 11430 C C . PRO C 1 187 ? -10.268 -51.163 18.366 1.00 32.80 186 PRO C C 1
ATOM 11431 O O . PRO C 1 187 ? -9.265 -51.198 17.651 1.00 30.22 186 PRO C O 1
ATOM 11442 N N . HIS C 1 188 ? -11.506 -51.225 17.884 1.00 31.05 187 HIS C N 1
ATOM 11443 C CA . HIS C 1 188 ? -11.813 -51.230 16.460 1.00 30.43 187 HIS C CA 1
ATOM 11444 C C . HIS C 1 188 ? -12.941 -50.241 16.221 1.00 28.72 187 HIS C C 1
ATOM 11445 O O . HIS C 1 188 ? -13.949 -50.271 16.934 1.00 29.89 187 HIS C O 1
ATOM 11459 N N . VAL C 1 189 ? -12.776 -49.373 15.222 1.00 31.05 188 VAL C N 1
ATOM 11460 C CA . VAL C 1 189 ? -13.809 -48.417 14.849 1.00 30.37 188 VAL C CA 1
ATOM 11461 C C . VAL C 1 189 ? -14.528 -48.936 13.613 1.00 31.62 188 VAL C C 1
ATOM 11462 O O . VAL C 1 189 ? -13.942 -49.616 12.761 1.00 31.04 188 VAL C O 1
ATOM 11475 N N . VAL C 1 190 ? -15.814 -48.611 13.520 1.00 27.31 189 VAL C N 1
ATOM 11476 C CA . VAL C 1 190 ? -16.686 -49.055 12.438 1.00 29.98 189 VAL C CA 1
ATOM 11477 C C . VAL C 1 190 ? -17.215 -47.807 11.748 1.00 28.69 189 VAL C C 1
ATOM 11478 O O . VAL C 1 190 ? -17.832 -46.953 12.395 1.00 26.49 189 VAL C O 1
ATOM 11491 N N . LEU C 1 191 ? -16.967 -47.696 10.445 1.00 29.02 190 LEU C N 1
ATOM 11492 C CA . LEU C 1 191 ? -17.293 -46.499 9.681 1.00 30.76 190 LEU C CA 1
ATOM 11493 C C . LEU C 1 191 ? -18.270 -46.835 8.564 1.00 30.24 190 LEU C C 1
ATOM 11494 O O . LEU C 1 191 ? -18.023 -47.754 7.776 1.00 26.20 190 LEU C O 1
ATOM 11510 N N . LEU C 1 192 ? -19.361 -46.076 8.488 1.00 33.46 191 LEU C N 1
ATOM 11511 C CA . LEU C 1 192 ? -20.296 -46.129 7.370 1.00 31.74 191 LEU C CA 1
ATOM 11512 C C . LEU C 1 192 ? -20.106 -44.871 6.535 1.00 31.76 191 LEU C C 1
ATOM 11513 O O . LEU C 1 192 ? -20.372 -43.763 7.011 1.00 31.84 191 LEU C O 1
ATOM 11529 N N . THR C 1 193 ? -19.659 -45.043 5.295 1.00 31.84 192 THR C N 1
ATOM 11530 C CA . THR C 1 193 ? -19.393 -43.926 4.400 1.00 41.00 192 THR C CA 1
ATOM 11531 C C . THR C 1 193 ? -20.480 -43.833 3.333 1.00 45.32 192 THR C C 1
ATOM 11532 O O . THR C 1 193 ? -21.298 -44.739 3.158 1.00 42.65 192 THR C O 1
ATOM 11543 N N . SER C 1 194 ? -20.479 -42.704 2.620 1.00 45.60 193 SER C N 1
ATOM 11544 C CA . SER C 1 194 ? -21.534 -42.407 1.658 1.00 47.94 193 SER C CA 1
ATOM 11545 C C . SER C 1 194 ? -21.535 -43.345 0.458 1.00 48.38 193 SER C C 1
ATOM 11546 O O . SER C 1 194 ? -22.504 -43.331 -0.311 1.00 49.50 193 SER C O 1
ATOM 11554 N N . ASP C 1 195 ? -20.492 -44.147 0.270 1.00 44.45 194 ASP C N 1
ATOM 11555 C CA . ASP C 1 195 ? -20.498 -45.173 -0.767 1.00 44.94 194 ASP C CA 1
ATOM 11556 C C . ASP C 1 195 ? -21.325 -46.394 -0.379 1.00 42.55 194 ASP C C 1
ATOM 11557 O O . ASP C 1 195 ? -21.297 -47.399 -1.098 1.00 42.71 194 ASP C O 1
ATOM 11566 N N . ASN C 1 196 ? -22.057 -46.327 0.735 1.00 46.80 195 ASN C N 1
ATOM 11567 C CA . ASN C 1 196 ? -22.897 -47.434 1.193 1.00 39.24 195 ASN C CA 1
ATOM 11568 C C . ASN C 1 196 ? -22.047 -48.661 1.510 1.00 36.66 195 ASN C C 1
ATOM 11569 O O . ASN C 1 196 ? -22.387 -49.788 1.152 1.00 40.65 195 ASN C O 1
ATOM 11580 N N . VAL C 1 197 ? -20.927 -48.434 2.190 1.00 41.44 196 VAL C N 1
ATOM 11581 C CA . VAL C 1 197 ? -20.014 -49.490 2.603 1.00 38.88 196 VAL C CA 1
ATOM 11582 C C . VAL C 1 197 ? -19.636 -49.247 4.057 1.00 37.00 196 VAL C C 1
ATOM 11583 O O . VAL C 1 197 ? -19.389 -48.104 4.461 1.00 32.57 196 VAL C O 1
ATOM 11596 N N . ILE C 1 198 ? -19.594 -50.320 4.842 1.00 34.00 197 ILE C N 1
ATOM 11597 C CA . ILE C 1 198 ? -19.149 -50.273 6.230 1.00 32.75 197 ILE C CA 1
ATOM 11598 C C . ILE C 1 198 ? -17.779 -50.926 6.304 1.00 31.79 197 ILE C C 1
ATOM 11599 O O . ILE C 1 198 ? -17.580 -52.030 5.782 1.00 35.63 197 ILE C O 1
ATOM 11615 N N . ARG C 1 199 ? -16.834 -50.241 6.940 1.00 35.13 198 ARG C N 1
ATOM 11616 C CA . ARG C 1 199 ? -15.471 -50.729 7.079 1.00 37.53 198 ARG C CA 1
ATOM 11617 C C . ARG C 1 199 ? -15.065 -50.679 8.542 1.00 33.65 198 ARG C C 1
ATOM 11618 O O . ARG C 1 199 ? -15.349 -49.704 9.245 1.00 33.26 198 ARG C O 1
ATOM 11639 N N . ILE C 1 200 ? -14.397 -51.734 8.991 1.00 31.61 199 ILE C N 1
ATOM 11640 C CA . ILE C 1 200 ? -13.892 -51.841 10.353 1.00 33.84 199 ILE C CA 1
ATOM 11641 C C . ILE C 1 200 ? -12.382 -51.668 10.314 1.00 33.51 199 ILE C C 1
ATOM 11642 O O . ILE C 1 200 ? -11.704 -52.239 9.453 1.00 39.64 199 ILE C O 1
ATOM 11658 N N . TYR C 1 201 ? -11.857 -50.873 11.246 1.00 31.36 200 TYR C N 1
ATOM 11659 C CA . TYR C 1 201 ? -10.436 -50.573 11.307 1.00 30.39 200 TYR C CA 1
ATOM 11660 C C . TYR C 1 201 ? -9.912 -50.852 12.706 1.00 35.23 200 TYR C C 1
ATOM 11661 O O . TYR C 1 201 ? -10.533 -50.455 13.697 1.00 32.14 200 TYR C O 1
ATOM 11679 N N . SER C 1 202 ? -8.772 -51.531 12.781 1.00 37.01 201 SER C N 1
ATOM 11680 C CA . SER C 1 202 ? -8.004 -51.590 14.012 1.00 34.97 201 SER C CA 1
ATOM 11681 C C . SER C 1 202 ? -7.171 -50.320 14.156 1.00 34.35 201 SER C C 1
ATOM 11682 O O . SER C 1 202 ? -6.742 -49.722 13.168 1.00 34.56 201 SER C O 1
ATOM 11690 N N . LEU C 1 203 ? -6.950 -49.903 15.404 1.00 32.74 202 LEU C N 1
ATOM 11691 C CA . LEU C 1 203 ? -6.082 -48.757 15.638 1.00 35.89 202 LEU C CA 1
ATOM 11692 C C . LEU C 1 203 ? -4.630 -49.059 15.288 1.00 37.26 202 LEU C C 1
ATOM 11693 O O . LEU C 1 203 ? -3.848 -48.126 15.093 1.00 40.28 202 LEU C O 1
ATOM 11709 N N . ARG C 1 204 ? -4.258 -50.339 15.206 1.00 38.60 203 ARG C N 1
ATOM 11710 C CA . ARG C 1 204 ? -2.896 -50.701 14.824 1.00 41.22 203 ARG C CA 1
ATOM 11711 C C . ARG C 1 204 ? -2.670 -50.572 13.324 1.00 38.56 203 ARG C C 1
ATOM 11712 O O . ARG C 1 204 ? -1.536 -50.354 12.891 1.00 43.34 203 ARG C O 1
ATOM 11733 N N . GLU C 1 205 ? -3.725 -50.697 12.522 1.00 39.93 204 GLU C N 1
ATOM 11734 C CA . GLU C 1 205 ? -3.645 -50.569 11.066 1.00 51.12 204 GLU C CA 1
ATOM 11735 C C . GLU C 1 205 ? -4.763 -49.639 10.610 1.00 43.61 204 GLU C C 1
ATOM 11736 O O . GLU C 1 205 ? -5.746 -50.070 9.997 1.00 40.48 204 GLU C O 1
ATOM 11748 N N . PRO C 1 206 ? -4.631 -48.336 10.888 1.00 42.21 205 PRO C N 1
ATOM 11749 C CA . PRO C 1 206 ? -5.761 -47.410 10.693 1.00 38.21 205 PRO C CA 1
ATOM 11750 C C . PRO C 1 206 ? -6.105 -47.111 9.242 1.00 39.77 205 PRO C C 1
ATOM 11751 O O . PRO C 1 206 ? -7.124 -46.449 9.001 1.00 41.96 205 PRO C O 1
ATOM 11762 N N . GLN C 1 207 ? -5.306 -47.554 8.274 1.00 38.93 206 GLN C N 1
ATOM 11763 C CA . GLN C 1 207 ? -5.616 -47.342 6.868 1.00 47.68 206 GLN C CA 1
ATOM 11764 C C . GLN C 1 207 ? -6.026 -48.614 6.139 1.00 46.04 206 GLN C C 1
ATOM 11765 O O . GLN C 1 207 ? -6.439 -48.534 4.978 1.00 46.62 206 GLN C O 1
ATOM 11779 N N . THR C 1 208 ? -5.941 -49.774 6.785 1.00 44.52 207 THR C N 1
ATOM 11780 C CA . THR C 1 208 ? -6.251 -51.054 6.147 1.00 48.35 207 THR C CA 1
ATOM 11781 C C . THR C 1 208 ? -7.422 -51.707 6.865 1.00 42.39 207 THR C C 1
ATOM 11782 O O . THR C 1 208 ? -7.258 -52.180 8.006 1.00 42.77 207 THR C O 1
ATOM 11793 N N . PRO C 1 209 ? -8.612 -51.765 6.266 1.00 45.67 208 PRO C N 1
ATOM 11794 C CA . PRO C 1 209 ? -9.756 -52.347 6.980 1.00 44.38 208 PRO C CA 1
ATOM 11795 C C . PRO C 1 209 ? -9.503 -53.798 7.353 1.00 42.48 208 PRO C C 1
ATOM 11796 O O . PRO C 1 209 ? -8.913 -54.564 6.588 1.00 46.81 208 PRO C O 1
ATOM 11807 N N . THR C 1 210 ? -9.950 -54.169 8.554 1.00 41.66 209 THR C N 1
ATOM 11808 C CA . THR C 1 210 ? -9.966 -55.575 8.938 1.00 37.04 209 THR C CA 1
ATOM 11809 C C . THR C 1 210 ? -11.157 -56.300 8.327 1.00 37.55 209 THR C C 1
ATOM 11810 O O . THR C 1 210 ? -11.063 -57.494 8.021 1.00 41.17 209 THR C O 1
ATOM 11821 N N . ASN C 1 211 ? -12.273 -55.598 8.142 1.00 37.59 210 ASN C N 1
ATOM 11822 C CA . ASN C 1 211 ? -13.477 -56.181 7.573 1.00 41.86 210 ASN C CA 1
ATOM 11823 C C . ASN C 1 211 ? -14.195 -55.118 6.757 1.00 43.63 210 ASN C C 1
ATOM 11824 O O . ASN C 1 211 ? -14.153 -53.929 7.087 1.00 39.81 210 ASN C O 1
ATOM 11835 N N . VAL C 1 212 ? -14.861 -55.562 5.694 1.00 45.62 211 VAL C N 1
ATOM 11836 C CA . VAL C 1 212 ? -15.620 -54.691 4.807 1.00 44.03 211 VAL C CA 1
ATOM 11837 C C . VAL C 1 212 ? -17.004 -55.294 4.608 1.00 46.03 211 VAL C C 1
ATOM 11838 O O . VAL C 1 212 ? -17.150 -56.518 4.510 1.00 46.26 211 VAL C O 1
ATOM 11851 N N . ILE C 1 213 ? -18.017 -54.433 4.545 1.00 43.60 212 ILE C N 1
ATOM 11852 C CA . ILE C 1 213 ? -19.403 -54.847 4.352 1.00 43.58 212 ILE C CA 1
ATOM 11853 C C . ILE C 1 213 ? -19.967 -53.979 3.232 1.00 38.62 212 ILE C C 1
ATOM 11854 O O . ILE C 1 213 ? -20.327 -52.819 3.458 1.00 38.78 212 ILE C O 1
ATOM 11870 N N . ILE C 1 214 ? -20.045 -54.532 2.025 1.00 39.10 213 ILE C N 1
ATOM 11871 C CA . ILE C 1 214 ? -20.626 -53.815 0.895 1.00 51.50 213 ILE C CA 1
ATOM 11872 C C . ILE C 1 214 ? -22.140 -53.983 0.948 1.00 53.14 213 ILE C C 1
ATOM 11873 O O . ILE C 1 214 ? -22.655 -55.100 0.831 1.00 52.43 213 ILE C O 1
ATOM 11889 N N . LEU C 1 215 ? -22.853 -52.873 1.130 1.00 54.76 214 LEU C N 1
ATOM 11890 C CA . LEU C 1 215 ? -24.306 -52.905 1.220 1.00 55.88 214 LEU C CA 1
ATOM 11891 C C . LEU C 1 215 ? -24.989 -52.787 -0.136 1.00 67.17 214 LEU C C 1
ATOM 11892 O O . LEU C 1 215 ? -26.184 -53.085 -0.238 1.00 65.84 214 LEU C O 1
ATOM 11908 N N . SER C 1 216 ? -24.265 -52.362 -1.168 1.00 80.89 215 SER C N 1
ATOM 11909 C CA . SER C 1 216 ? -24.824 -52.204 -2.509 1.00 87.45 215 SER C CA 1
ATOM 11910 C C . SER C 1 216 ? -25.798 -51.030 -2.552 1.00 82.48 215 SER C C 1
ATOM 11911 O O . SER C 1 216 ? -25.435 -49.925 -2.955 1.00 74.74 215 SER C O 1
ATOM 11919 N N . GLY C 1 228 ? -24.433 -37.778 -7.789 1.00 90.31 227 GLY C N 1
ATOM 11920 C CA . GLY C 1 228 ? -24.528 -36.335 -7.892 1.00 97.68 227 GLY C CA 1
ATOM 11921 C C . GLY C 1 228 ? -25.158 -35.876 -9.193 1.00 102.83 227 GLY C C 1
ATOM 11922 O O . GLY C 1 228 ? -25.905 -34.898 -9.223 1.00 107.86 227 GLY C O 1
ATOM 11925 N N . ARG C 1 229 ? -24.855 -36.596 -10.276 1.00 89.84 228 ARG C N 1
ATOM 11926 C CA . ARG C 1 229 ? -25.363 -36.213 -11.587 1.00 84.76 228 ARG C CA 1
ATOM 11927 C C . ARG C 1 229 ? -26.853 -36.500 -11.735 1.00 77.89 228 ARG C C 1
ATOM 11928 O O . ARG C 1 229 ? -27.555 -35.775 -12.449 1.00 80.03 228 ARG C O 1
ATOM 11949 N N . ALA C 1 230 ? -27.351 -37.539 -11.070 1.00 72.59 229 ALA C N 1
ATOM 11950 C CA . ALA C 1 230 ? -28.616 -38.151 -11.440 1.00 69.04 229 ALA C CA 1
ATOM 11951 C C . ALA C 1 230 ? -29.807 -37.558 -10.701 1.00 65.15 229 ALA C C 1
ATOM 11952 O O . ALA C 1 230 ? -29.707 -37.175 -9.530 1.00 63.88 229 ALA C O 1
ATOM 11959 N N . TYR C 1 231 ? -30.932 -37.480 -11.405 1.00 57.03 230 TYR C N 1
ATOM 11960 C CA . TYR C 1 231 ? -32.244 -37.368 -10.785 1.00 51.84 230 TYR C CA 1
ATOM 11961 C C . TYR C 1 231 ? -32.783 -38.784 -10.595 1.00 50.92 230 TYR C C 1
ATOM 11962 O O . TYR C 1 231 ? -32.857 -39.553 -11.557 1.00 51.85 230 TYR C O 1
ATOM 11980 N N . THR C 1 232 ? -33.154 -39.127 -9.365 1.00 51.04 231 THR C N 1
ATOM 11981 C CA . THR C 1 232 ? -33.517 -40.500 -9.047 1.00 54.87 231 THR C CA 1
ATOM 11982 C C . THR C 1 232 ? -34.759 -40.537 -8.170 1.00 59.87 231 THR C C 1
ATOM 11983 O O . THR C 1 232 ? -35.019 -39.617 -7.390 1.00 55.95 231 THR C O 1
ATOM 11994 N N . ALA C 1 233 ? -35.524 -41.621 -8.314 1.00 62.73 232 ALA C N 1
ATOM 11995 C CA . ALA C 1 233 ? -36.673 -41.892 -7.460 1.00 66.28 232 ALA C CA 1
ATOM 11996 C C . ALA C 1 233 ? -36.278 -42.676 -6.214 1.00 68.61 232 ALA C C 1
ATOM 11997 O O . ALA C 1 233 ? -36.830 -42.441 -5.133 1.00 71.33 232 ALA C O 1
ATOM 12004 N N . SER C 1 234 ? -35.331 -43.607 -6.348 1.00 67.57 233 SER C N 1
ATOM 12005 C CA . SER C 1 234 ? -34.844 -44.400 -5.220 1.00 70.60 233 SER C CA 1
ATOM 12006 C C . SER C 1 234 ? -33.808 -43.598 -4.428 1.00 71.90 233 SER C C 1
ATOM 12007 O O . SER C 1 234 ? -32.642 -43.969 -4.298 1.00 68.05 233 SER C O 1
ATOM 12015 N N . LEU C 1 235 ? -34.266 -42.465 -3.894 1.00 73.31 234 LEU C N 1
ATOM 12016 C CA . LEU C 1 235 ? -33.384 -41.549 -3.182 1.00 74.27 234 LEU C CA 1
ATOM 12017 C C . LEU C 1 235 ? -32.935 -42.088 -1.830 1.00 68.71 234 LEU C C 1
ATOM 12018 O O . LEU C 1 235 ? -31.992 -41.540 -1.250 1.00 62.44 234 LEU C O 1
ATOM 12034 N N . GLY C 1 236 ? -33.567 -43.147 -1.324 1.00 70.17 235 GLY C N 1
ATOM 12035 C CA . GLY C 1 236 ? -33.277 -43.630 0.010 1.00 63.20 235 GLY C CA 1
ATOM 12036 C C . GLY C 1 236 ? -32.902 -45.095 0.101 1.00 60.20 235 GLY C C 1
ATOM 12037 O O . GLY C 1 236 ? -33.085 -45.719 1.152 1.00 60.31 235 GLY C O 1
ATOM 12041 N N . GLU C 1 237 ? -32.376 -45.658 -0.982 1.00 56.76 236 GLU C N 1
ATOM 12042 C CA . GLU C 1 237 ? -31.803 -47.006 -0.947 1.00 65.15 236 GLU C CA 1
ATOM 12043 C C . GLU C 1 237 ? -30.329 -46.947 -0.554 1.00 59.59 236 GLU C C 1
ATOM 12044 O O . GLU C 1 237 ? -29.446 -47.469 -1.234 1.00 56.12 236 GLU C O 1
ATOM 12056 N N . THR C 1 238 ? -30.074 -46.290 0.576 1.00 61.33 237 THR C N 1
ATOM 12057 C CA . THR C 1 238 ? -28.729 -45.985 1.041 1.00 55.90 237 THR C CA 1
ATOM 12058 C C . THR C 1 238 ? -28.730 -46.006 2.562 1.00 40.29 237 THR C C 1
ATOM 12059 O O . THR C 1 238 ? -29.689 -45.551 3.192 1.00 38.22 237 THR C O 1
ATOM 12070 N N . ALA C 1 239 ? -27.654 -46.526 3.147 1.00 37.54 238 ALA C N 1
ATOM 12071 C CA . ALA C 1 239 ? -27.577 -46.684 4.595 1.00 38.73 238 ALA C CA 1
ATOM 12072 C C . ALA C 1 239 ? -27.309 -45.342 5.262 1.00 39.36 238 ALA C C 1
ATOM 12073 O O . ALA C 1 239 ? -26.439 -44.582 4.821 1.00 41.20 238 ALA C O 1
ATOM 12080 N N . VAL C 1 240 ? -28.058 -45.052 6.325 1.00 32.67 239 VAL C N 1
ATOM 12081 C CA . VAL C 1 240 ? -27.904 -43.803 7.059 1.00 35.62 239 VAL C CA 1
ATOM 12082 C C . VAL C 1 240 ? -27.348 -44.010 8.463 1.00 34.80 239 VAL C C 1
ATOM 12083 O O . VAL C 1 240 ? -26.802 -43.057 9.043 1.00 31.34 239 VAL C O 1
ATOM 12096 N N . ALA C 1 241 ? -27.463 -45.204 9.030 1.00 29.65 240 ALA C N 1
ATOM 12097 C CA . ALA C 1 241 ? -26.999 -45.431 10.390 1.00 33.74 240 ALA C CA 1
ATOM 12098 C C . ALA C 1 241 ? -26.945 -46.928 10.648 1.00 31.04 240 ALA C C 1
ATOM 12099 O O . ALA C 1 241 ? -27.453 -47.736 9.869 1.00 30.38 240 ALA C O 1
ATOM 12106 N N . PHE C 1 242 ? -26.304 -47.284 11.756 1.00 24.78 241 PHE C N 1
ATOM 12107 C CA . PHE C 1 242 ? -26.267 -48.660 12.217 1.00 27.45 241 PHE C CA 1
ATOM 12108 C C . PHE C 1 242 ? -26.105 -48.640 13.728 1.00 27.49 241 PHE C C 1
ATOM 12109 O O . PHE C 1 242 ? -25.811 -47.603 14.326 1.00 29.63 241 PHE C O 1
ATOM 12126 N N . ASP C 1 243 ? -26.310 -49.801 14.344 1.00 29.61 242 ASP C N 1
ATOM 12127 C CA . ASP C 1 243 ? -26.101 -49.936 15.777 1.00 28.04 242 ASP C CA 1
ATOM 12128 C C . ASP C 1 243 ? -25.905 -51.409 16.103 1.00 23.01 242 ASP C C 1
ATOM 12129 O O . ASP C 1 243 ? -26.547 -52.274 15.504 1.00 25.37 242 ASP C O 1
ATOM 12138 N N . PHE C 1 244 ? -25.010 -51.679 17.046 1.00 24.81 243 PHE C N 1
ATOM 12139 C CA . PHE C 1 244 ? -24.751 -53.032 17.511 1.00 27.59 243 PHE C CA 1
ATOM 12140 C C . PHE C 1 244 ? -25.738 -53.394 18.610 1.00 30.78 243 PHE C C 1
ATOM 12141 O O . PHE C 1 244 ? -26.079 -52.562 19.452 1.00 30.67 243 PHE C O 1
ATOM 12158 N N . GLY C 1 245 ? -26.194 -54.642 18.595 1.00 28.51 244 GLY C N 1
ATOM 12159 C CA . GLY C 1 245 ? -26.973 -55.167 19.687 1.00 32.05 244 GLY C CA 1
ATOM 12160 C C . GLY C 1 245 ? -26.054 -55.752 20.740 1.00 32.41 244 GLY C C 1
ATOM 12161 O O . GLY C 1 245 ? -24.824 -55.706 20.611 1.00 25.71 244 GLY C O 1
ATOM 12165 N N . PRO C 1 246 ? -26.629 -56.311 21.800 1.00 30.41 245 PRO C N 1
ATOM 12166 C CA . PRO C 1 246 ? -25.805 -56.863 22.878 1.00 35.96 245 PRO C CA 1
ATOM 12167 C C . PRO C 1 246 ? -25.122 -58.156 22.460 1.00 33.10 245 PRO C C 1
ATOM 12168 O O . PRO C 1 246 ? -25.541 -58.850 21.533 1.00 33.86 245 PRO C O 1
ATOM 12179 N N . LEU C 1 247 ? -24.048 -58.467 23.179 1.00 36.67 246 LEU C N 1
ATOM 12180 C CA . LEU C 1 247 ? -23.283 -59.682 22.934 1.00 36.22 246 LEU C CA 1
ATOM 12181 C C . LEU C 1 247 ? -24.191 -60.903 22.917 1.00 36.34 246 LEU C C 1
ATOM 12182 O O . LEU C 1 247 ? -25.145 -60.999 23.691 1.00 38.48 246 LEU C O 1
ATOM 12198 N N . ALA C 1 248 ? -23.890 -61.841 22.021 1.00 32.76 247 ALA C N 1
ATOM 12199 C CA . ALA C 1 248 ? -24.654 -63.075 21.912 1.00 36.85 247 ALA C CA 1
ATOM 12200 C C . ALA C 1 248 ? -23.720 -64.228 21.579 1.00 34.85 247 ALA C C 1
ATOM 12201 O O . ALA C 1 248 ? -22.662 -64.040 20.974 1.00 32.30 247 ALA C O 1
ATOM 12208 N N . ALA C 1 249 ? -24.120 -65.427 21.988 1.00 33.88 248 ALA C N 1
ATOM 12209 C CA . ALA C 1 249 ? -23.412 -66.647 21.623 1.00 36.91 248 ALA C CA 1
ATOM 12210 C C . ALA C 1 249 ? -24.051 -67.234 20.371 1.00 35.66 248 ALA C C 1
ATOM 12211 O O . ALA C 1 249 ? -25.268 -67.428 20.324 1.00 39.11 248 ALA C O 1
ATOM 12218 N N . VAL C 1 250 ? -23.231 -67.502 19.360 1.00 34.34 249 VAL C N 1
ATOM 12219 C CA . VAL C 1 250 ? -23.714 -68.003 18.080 1.00 35.37 249 VAL C CA 1
ATOM 12220 C C . VAL C 1 250 ? -22.881 -69.213 17.686 1.00 33.16 249 VAL C C 1
ATOM 12221 O O . VAL C 1 250 ? -21.728 -69.356 18.135 1.00 34.40 249 VAL C O 1
ATOM 12234 N N . PRO C 1 251 ? -23.414 -70.115 16.876 1.00 37.33 250 PRO C N 1
ATOM 12235 C CA . PRO C 1 251 ? -22.619 -71.254 16.420 1.00 40.86 250 PRO C CA 1
ATOM 12236 C C . PRO C 1 251 ? -21.500 -70.798 15.501 1.00 44.28 250 PRO C C 1
ATOM 12237 O O . PRO C 1 251 ? -21.680 -69.917 14.660 1.00 38.85 250 PRO C O 1
ATOM 12248 N N . LYS C 1 252 ? -20.328 -71.411 15.676 1.00 47.86 251 LYS C N 1
ATOM 12249 C CA . LYS C 1 252 ? -19.195 -71.102 14.815 1.00 55.17 251 LYS C CA 1
ATOM 12250 C C . LYS C 1 252 ? -19.504 -71.377 13.349 1.00 54.06 251 LYS C C 1
ATOM 12251 O O . LYS C 1 252 ? -18.874 -70.778 12.470 1.00 56.95 251 LYS C O 1
ATOM 12270 N N . THR C 1 253 ? -20.462 -72.263 13.067 1.00 51.95 252 THR C N 1
ATOM 12271 C CA . THR C 1 253 ? -20.831 -72.553 11.687 1.00 55.44 252 THR C CA 1
ATOM 12272 C C . THR C 1 253 ? -21.417 -71.337 10.983 1.00 49.28 252 THR C C 1
ATOM 12273 O O . THR C 1 253 ? -21.432 -71.295 9.749 1.00 53.18 252 THR C O 1
ATOM 12284 N N . LEU C 1 254 ? -21.904 -70.350 11.738 1.00 48.56 253 LEU C N 1
ATOM 12285 C CA . LEU C 1 254 ? -22.449 -69.145 11.126 1.00 51.24 253 LEU C CA 1
ATOM 12286 C C . LEU C 1 254 ? -21.417 -68.418 10.274 1.00 53.00 253 LEU C C 1
ATOM 12287 O O . LEU C 1 254 ? -21.796 -67.667 9.370 1.00 50.90 253 LEU C O 1
ATOM 12303 N N . PHE C 1 255 ? -20.127 -68.630 10.535 1.00 53.32 254 PHE C N 1
ATOM 12304 C CA . PHE C 1 255 ? -19.056 -67.923 9.847 1.00 57.95 254 PHE C CA 1
ATOM 12305 C C . PHE C 1 255 ? -18.291 -68.809 8.871 1.00 72.00 254 PHE C C 1
ATOM 12306 O O . PHE C 1 255 ? -17.293 -68.361 8.297 1.00 75.84 254 PHE C O 1
ATOM 12323 N N . GLY C 1 256 ? -18.727 -70.051 8.671 1.00 67.92 255 GLY C N 1
ATOM 12324 C CA . GLY C 1 256 ? -18.153 -70.929 7.671 1.00 78.69 255 GLY C CA 1
ATOM 12325 C C . GLY C 1 256 ? -17.273 -72.033 8.214 1.00 93.28 255 GLY C C 1
ATOM 12326 O O . GLY C 1 256 ? -16.923 -72.947 7.455 1.00 87.88 255 GLY C O 1
ATOM 12330 N N . GLN C 1 257 ? -16.900 -71.986 9.489 1.00 135.21 256 GLN C N 1
ATOM 12331 C CA . GLN C 1 257 ? -16.055 -73.025 10.054 1.00 147.68 256 GLN C CA 1
ATOM 12332 C C . GLN C 1 257 ? -16.873 -74.287 10.320 1.00 152.43 256 GLN C C 1
ATOM 12333 O O . GLN C 1 257 ? -18.102 -74.303 10.207 1.00 158.41 256 GLN C O 1
ATOM 12347 N N . ASN C 1 258 ? -16.172 -75.359 10.674 1.00 143.70 257 ASN C N 1
ATOM 12348 C CA . ASN C 1 258 ? -16.792 -76.628 11.020 1.00 140.56 257 ASN C CA 1
ATOM 12349 C C . ASN C 1 258 ? -16.578 -76.919 12.501 1.00 129.01 257 ASN C C 1
ATOM 12350 O O . ASN C 1 258 ? -15.653 -76.401 13.133 1.00 130.39 257 ASN C O 1
ATOM 12361 N N . GLY C 1 259 ? -17.448 -77.753 13.045 1.00 119.54 258 GLY C N 1
ATOM 12362 C CA . GLY C 1 259 ? -17.416 -78.067 14.457 1.00 109.96 258 GLY C CA 1
ATOM 12363 C C . GLY C 1 259 ? -18.505 -77.338 15.221 1.00 101.45 258 GLY C C 1
ATOM 12364 O O . GLY C 1 259 ? -18.946 -76.246 14.846 1.00 94.54 258 GLY C O 1
ATOM 12368 N N . LYS C 1 260 ? -18.943 -77.948 16.322 1.00 98.38 259 LYS C N 1
ATOM 12369 C CA . LYS C 1 260 ? -20.079 -77.449 17.095 1.00 100.44 259 LYS C CA 1
ATOM 12370 C C . LYS C 1 260 ? -19.551 -76.698 18.315 1.00 97.59 259 LYS C C 1
ATOM 12371 O O . LYS C 1 260 ? -19.537 -77.202 19.438 1.00 103.33 259 LYS C O 1
ATOM 12390 N N . ASP C 1 261 ? -19.110 -75.465 18.077 1.00 72.14 260 ASP C N 1
ATOM 12391 C CA . ASP C 1 261 ? -18.646 -74.567 19.125 1.00 63.44 260 ASP C CA 1
ATOM 12392 C C . ASP C 1 261 ? -19.466 -73.283 19.086 1.00 48.08 260 ASP C C 1
ATOM 12393 O O . ASP C 1 261 ? -20.022 -72.917 18.047 1.00 46.71 260 ASP C O 1
ATOM 12402 N N . GLU C 1 262 ? -19.549 -72.604 20.227 1.00 44.38 261 GLU C N 1
ATOM 12403 C CA . GLU C 1 262 ? -20.261 -71.338 20.332 1.00 40.65 261 GLU C CA 1
ATOM 12404 C C . GLU C 1 262 ? -19.254 -70.217 20.558 1.00 32.80 261 GLU C C 1
ATOM 12405 O O . GLU C 1 262 ? -18.350 -70.346 21.390 1.00 34.04 261 GLU C O 1
ATOM 12417 N N . VAL C 1 263 ? -19.413 -69.125 19.815 1.00 29.63 262 VAL C N 1
ATOM 12418 C CA . VAL C 1 263 ? -18.454 -68.029 19.807 1.00 30.59 262 VAL C CA 1
ATOM 12419 C C . VAL C 1 263 ? -19.181 -66.720 20.073 1.00 28.90 262 VAL C C 1
ATOM 12420 O O . VAL C 1 263 ? -20.403 -66.615 19.935 1.00 31.34 262 VAL C O 1
ATOM 12433 N N . VAL C 1 264 ? -18.405 -65.715 20.453 1.00 31.22 263 VAL C N 1
ATOM 12434 C CA . VAL C 1 264 ? -18.937 -64.382 20.702 1.00 38.88 263 VAL C CA 1
ATOM 12435 C C . VAL C 1 264 ? -19.195 -63.694 19.369 1.00 39.47 263 VAL C C 1
ATOM 12436 O O . VAL C 1 264 ? -18.352 -63.725 18.465 1.00 37.41 263 VAL C O 1
ATOM 12449 N N . ALA C 1 265 ? -20.366 -63.076 19.244 1.00 32.18 264 ALA C N 1
ATOM 12450 C CA . ALA C 1 265 ? -20.691 -62.274 18.076 1.00 31.77 264 ALA C CA 1
ATOM 12451 C C . ALA C 1 265 ? -21.644 -61.173 18.508 1.00 31.47 264 ALA C C 1
ATOM 12452 O O . ALA C 1 265 ? -22.333 -61.285 19.524 1.00 34.94 264 ALA C O 1
ATOM 12459 N N . TYR C 1 266 ? -21.666 -60.099 17.728 1.00 29.14 265 TYR C N 1
ATOM 12460 C CA . TYR C 1 266 ? -22.530 -58.967 17.989 1.00 30.53 265 TYR C CA 1
ATOM 12461 C C . TYR C 1 266 ? -23.441 -58.732 16.795 1.00 30.12 265 TYR C C 1
ATOM 12462 O O . TYR C 1 266 ? -22.949 -58.603 15.666 1.00 31.04 265 TYR C O 1
ATOM 12480 N N . PRO C 1 267 ? -24.760 -58.686 16.985 1.00 26.39 266 PRO C N 1
ATOM 12481 C CA . PRO C 1 267 ? -25.639 -58.335 15.863 1.00 31.07 266 PRO C CA 1
ATOM 12482 C C . PRO C 1 267 ? -25.439 -56.885 15.457 1.00 28.09 266 PRO C C 1
ATOM 12483 O O . PRO C 1 267 ? -25.345 -55.992 16.303 1.00 30.55 266 PRO C O 1
ATOM 12494 N N . LEU C 1 268 ? -25.364 -56.660 14.147 1.00 32.93 267 LEU C N 1
ATOM 12495 C CA . LEU C 1 268 ? -25.183 -55.328 13.577 1.00 26.82 267 LEU C CA 1
ATOM 12496 C C . LEU C 1 268 ? -26.425 -54.995 12.762 1.00 28.83 267 LEU C C 1
ATOM 12497 O O . LEU C 1 268 ? -26.662 -55.594 11.709 1.00 29.20 267 LEU C O 1
ATOM 12513 N N . TYR C 1 269 ? -27.206 -54.034 13.244 1.00 28.00 268 TYR C N 1
ATOM 12514 C CA . TYR C 1 269 ? -28.418 -53.590 12.567 1.00 26.06 268 TYR C CA 1
ATOM 12515 C C . TYR C 1 269 ? -28.104 -52.353 11.736 1.00 29.80 268 TYR C C 1
ATOM 12516 O O . TYR C 1 269 ? -27.532 -51.388 12.249 1.00 27.45 268 TYR C O 1
ATOM 12534 N N . ILE C 1 270 ? -28.486 -52.387 10.461 1.00 31.33 269 ILE C N 1
ATOM 12535 C CA . ILE C 1 270 ? -28.181 -51.331 9.506 1.00 34.59 269 ILE C CA 1
ATOM 12536 C C . ILE C 1 270 ? -29.495 -50.763 8.988 1.00 33.81 269 ILE C C 1
ATOM 12537 O O . ILE C 1 270 ? -30.366 -51.514 8.540 1.00 33.22 269 ILE C O 1
ATOM 12553 N N . LEU C 1 271 ? -29.628 -49.441 9.044 1.00 33.94 270 LEU C N 1
ATOM 12554 C CA . LEU C 1 271 ? -30.851 -48.744 8.674 1.00 30.88 270 LEU C CA 1
ATOM 12555 C C . LEU C 1 271 ? -30.643 -47.984 7.371 1.00 29.75 270 LEU C C 1
ATOM 12556 O O . LEU C 1 271 ? -29.655 -47.260 7.224 1.00 28.73 270 LEU C O 1
ATOM 12572 N N . TYR C 1 272 ? -31.578 -48.146 6.439 1.00 36.56 271 TYR C N 1
ATOM 12573 C CA . TYR C 1 272 ? -31.607 -47.370 5.210 1.00 36.47 271 TYR C CA 1
ATOM 12574 C C . TYR C 1 272 ? -32.491 -46.136 5.382 1.00 43.68 271 TYR C C 1
ATOM 12575 O O . TYR C 1 272 ? -33.387 -46.095 6.228 1.00 41.92 271 TYR C O 1
ATOM 12593 N N . GLU C 1 273 ? -32.224 -45.121 4.555 1.00 41.39 272 GLU C N 1
ATOM 12594 C CA . GLU C 1 273 ? -33.021 -43.901 4.604 1.00 45.58 272 GLU C CA 1
ATOM 12595 C C . GLU C 1 273 ? -34.498 -44.186 4.366 1.00 43.75 272 GLU C C 1
ATOM 12596 O O . GLU C 1 273 ? -35.360 -43.514 4.945 1.00 51.45 272 GLU C O 1
ATOM 12608 N N . ASN C 1 274 ? -34.813 -45.168 3.522 1.00 41.69 273 ASN C N 1
ATOM 12609 C CA . ASN C 1 274 ? -36.203 -45.504 3.241 1.00 48.52 273 ASN C CA 1
ATOM 12610 C C . ASN C 1 274 ? -36.862 -46.301 4.361 1.00 42.96 273 ASN C C 1
ATOM 12611 O O . ASN C 1 274 ? -38.040 -46.650 4.236 1.00 45.25 273 ASN C O 1
ATOM 12622 N N . GLY C 1 275 ? -36.143 -46.593 5.444 1.00 40.23 274 GLY C N 1
ATOM 12623 C CA . GLY C 1 275 ? -36.712 -47.288 6.578 1.00 41.80 274 GLY C CA 1
ATOM 12624 C C . GLY C 1 275 ? -36.449 -48.776 6.624 1.00 42.73 274 GLY C C 1
ATOM 12625 O O . GLY C 1 275 ? -36.854 -49.427 7.594 1.00 43.98 274 GLY C O 1
ATOM 12629 N N . GLU C 1 276 ? -35.787 -49.333 5.615 1.00 39.38 275 GLU C N 1
ATOM 12630 C CA . GLU C 1 276 ? -35.480 -50.756 5.608 1.00 41.25 275 GLU C CA 1
ATOM 12631 C C . GLU C 1 276 ? -34.322 -51.051 6.553 1.00 40.42 275 GLU C C 1
ATOM 12632 O O . GLU C 1 276 ? -33.399 -50.243 6.700 1.00 37.60 275 GLU C O 1
ATOM 12644 N N . THR C 1 277 ? -34.384 -52.212 7.201 1.00 32.99 276 THR C N 1
ATOM 12645 C CA A THR C 1 277 ? -33.379 -52.642 8.163 0.59 37.99 276 THR C CA 1
ATOM 12646 C CA B THR C 1 277 ? -33.368 -52.634 8.153 0.41 37.73 276 THR C CA 1
ATOM 12647 C C . THR C 1 277 ? -32.732 -53.936 7.689 1.00 35.98 276 THR C C 1
ATOM 12648 O O . THR C 1 277 ? -33.407 -54.809 7.138 1.00 38.16 276 THR C O 1
ATOM 12669 N N . PHE C 1 278 ? -31.426 -54.054 7.916 1.00 33.90 277 PHE C N 1
ATOM 12670 C CA . PHE C 1 278 ? -30.671 -55.258 7.615 1.00 35.09 277 PHE C CA 1
ATOM 12671 C C . PHE C 1 278 ? -29.956 -55.723 8.879 1.00 35.02 277 PHE C C 1
ATOM 12672 O O . PHE C 1 278 ? -29.766 -54.957 9.827 1.00 32.87 277 PHE C O 1
ATOM 12689 N N . LEU C 1 279 ? -29.568 -56.997 8.890 1.00 35.76 278 LEU C N 1
ATOM 12690 C CA . LEU C 1 279 ? -28.918 -57.586 10.049 1.00 38.32 278 LEU C CA 1
ATOM 12691 C C . LEU C 1 279 ? -27.789 -58.501 9.607 1.00 35.33 278 LEU C C 1
ATOM 12692 O O . LEU C 1 279 ? -27.937 -59.270 8.657 1.00 36.91 278 LEU C O 1
ATOM 12708 N N . THR C 1 280 ? -26.662 -58.406 10.311 1.00 35.24 279 THR C N 1
ATOM 12709 C CA . THR C 1 280 ? -25.579 -59.365 10.178 1.00 39.49 279 THR C CA 1
ATOM 12710 C C . THR C 1 280 ? -24.883 -59.480 11.526 1.00 32.33 279 THR C C 1
ATOM 12711 O O . THR C 1 280 ? -24.914 -58.552 12.337 1.00 37.89 279 THR C O 1
ATOM 12722 N N . TYR C 1 281 ? -24.266 -60.630 11.761 1.00 36.56 280 TYR C N 1
ATOM 12723 C CA . TYR C 1 281 ? -23.526 -60.882 12.990 1.00 37.44 280 TYR C CA 1
ATOM 12724 C C . TYR C 1 281 ? -22.038 -60.731 12.712 1.00 32.23 280 TYR C C 1
ATOM 12725 O O . TYR C 1 281 ? -21.525 -61.285 11.734 1.00 33.66 280 TYR C O 1
ATOM 12743 N N . ILE C 1 282 ? -21.357 -59.976 13.566 1.00 34.15 281 ILE C N 1
ATOM 12744 C CA . ILE C 1 282 ? -19.942 -59.670 13.402 1.00 34.71 281 ILE C CA 1
ATOM 12745 C C . ILE C 1 282 ? -19.164 -60.362 14.511 1.00 33.23 281 ILE C C 1
ATOM 12746 O O . ILE C 1 282 ? -19.515 -60.244 15.690 1.00 29.65 281 ILE C O 1
ATOM 12762 N N . SER C 1 283 ? -18.115 -61.083 14.128 1.00 34.03 282 SER C N 1
ATOM 12763 C CA . SER C 1 283 ? -17.095 -61.565 15.049 1.00 36.26 282 SER C CA 1
ATOM 12764 C C . SER C 1 283 ? -15.741 -61.185 14.469 1.00 35.13 282 SER C C 1
ATOM 12765 O O . SER C 1 283 ? -15.379 -61.651 13.382 1.00 37.96 282 SER C O 1
ATOM 12773 N N . LEU C 1 284 ? -14.999 -60.334 15.181 1.00 34.73 283 LEU C N 1
ATOM 12774 C CA . LEU C 1 284 ? -13.721 -59.867 14.653 1.00 38.96 283 LEU C CA 1
ATOM 12775 C C . LEU C 1 284 ? -12.786 -61.028 14.345 1.00 39.15 283 LEU C C 1
ATOM 12776 O O . LEU C 1 284 ? -11.990 -60.951 13.403 1.00 40.57 283 LEU C O 1
ATOM 12792 N N . LEU C 1 285 ? -12.866 -62.109 15.121 1.00 42.27 284 LEU C N 1
ATOM 12793 C CA . LEU C 1 285 ? -11.969 -63.237 14.899 1.00 45.06 284 LEU C CA 1
ATOM 12794 C C . LEU C 1 285 ? -12.458 -64.137 13.770 1.00 45.89 284 LEU C C 1
ATOM 12795 O O . LEU C 1 285 ? -11.660 -64.572 12.935 1.00 47.33 284 LEU C O 1
ATOM 12811 N N . HIS C 1 286 ? -13.765 -64.408 13.714 1.00 43.86 285 HIS C N 1
ATOM 12812 C CA . HIS C 1 286 ? -14.299 -65.440 12.840 1.00 46.45 285 HIS C CA 1
ATOM 12813 C C . HIS C 1 286 ? -15.019 -64.912 11.607 1.00 47.52 285 HIS C C 1
ATOM 12814 O O . HIS C 1 286 ? -15.252 -65.687 10.676 1.00 40.65 285 HIS C O 1
ATOM 12828 N N . SER C 1 287 ? -15.370 -63.631 11.568 1.00 43.24 286 SER C N 1
ATOM 12829 C CA . SER C 1 287 ? -16.028 -63.100 10.385 1.00 41.23 286 SER C CA 1
ATOM 12830 C C . SER C 1 287 ? -15.049 -63.066 9.212 1.00 45.84 286 SER C C 1
ATOM 12831 O O . SER C 1 287 ? -13.840 -62.923 9.404 1.00 43.41 286 SER C O 1
ATOM 12839 N N . PRO C 1 288 ? -15.545 -63.206 7.985 1.00 46.79 287 PRO C N 1
ATOM 12840 C CA . PRO C 1 288 ? -14.666 -63.069 6.820 1.00 49.47 287 PRO C CA 1
ATOM 12841 C C . PRO C 1 288 ? -14.268 -61.618 6.598 1.00 48.03 287 PRO C C 1
ATOM 12842 O O . PRO C 1 288 ? -14.924 -60.683 7.064 1.00 44.49 287 PRO C O 1
ATOM 12853 N N . GLY C 1 289 ? -13.160 -61.440 5.876 1.00 49.09 288 GLY C N 1
ATOM 12854 C CA . GLY C 1 289 ? -12.737 -60.095 5.519 1.00 46.73 288 GLY C CA 1
ATOM 12855 C C . GLY C 1 289 ? -13.811 -59.334 4.767 1.00 46.27 288 GLY C C 1
ATOM 12856 O O . GLY C 1 289 ? -14.073 -58.163 5.052 1.00 44.31 288 GLY C O 1
ATOM 12860 N N . ASN C 1 290 ? -14.444 -59.987 3.796 1.00 48.65 289 ASN C N 1
ATOM 12861 C CA A ASN C 1 290 ? -15.551 -59.416 3.035 0.48 53.49 289 ASN C CA 1
ATOM 12862 C CA B ASN C 1 290 ? -15.552 -59.415 3.036 0.52 53.50 289 ASN C CA 1
ATOM 12863 C C . ASN C 1 290 ? -16.824 -60.139 3.461 1.00 49.83 289 ASN C C 1
ATOM 12864 O O . ASN C 1 290 ? -16.968 -61.343 3.221 1.00 49.35 289 ASN C O 1
ATOM 12885 N N . ILE C 1 291 ? -17.736 -59.408 4.093 1.00 45.02 290 ILE C N 1
ATOM 12886 C CA . ILE C 1 291 ? -18.951 -59.974 4.669 1.00 52.94 290 ILE C CA 1
ATOM 12887 C C . ILE C 1 291 ? -20.101 -59.763 3.694 1.00 62.08 290 ILE C C 1
ATOM 12888 O O . ILE C 1 291 ? -20.396 -58.627 3.304 1.00 54.70 290 ILE C O 1
ATOM 12904 N N . GLY C 1 292 ? -20.755 -60.860 3.306 1.00 88.03 291 GLY C N 1
ATOM 12905 C CA . GLY C 1 292 ? -21.859 -60.801 2.369 1.00 89.14 291 GLY C CA 1
ATOM 12906 C C . GLY C 1 292 ? -23.140 -61.423 2.888 1.00 84.16 291 GLY C C 1
ATOM 12907 O O . GLY C 1 292 ? -24.171 -61.378 2.211 1.00 80.27 291 GLY C O 1
ATOM 12911 N N . LYS C 1 293 ? -23.096 -62.005 4.088 1.00 101.34 292 LYS C N 1
ATOM 12912 C CA . LYS C 1 293 ? -24.276 -62.636 4.682 1.00 97.97 292 LYS C CA 1
ATOM 12913 C C . LYS C 1 293 ? -25.124 -61.577 5.389 1.00 82.88 292 LYS C C 1
ATOM 12914 O O . LYS C 1 293 ? -25.263 -61.546 6.614 1.00 79.25 292 LYS C O 1
ATOM 12933 N N . LEU C 1 294 ? -25.704 -60.692 4.580 1.00 62.75 293 LEU C N 1
ATOM 12934 C CA . LEU C 1 294 ? -26.643 -59.693 5.073 1.00 58.68 293 LEU C CA 1
ATOM 12935 C C . LEU C 1 294 ? -28.051 -60.277 5.061 1.00 52.67 293 LEU C C 1
ATOM 12936 O O . LEU C 1 294 ? -28.482 -60.845 4.053 1.00 54.75 293 LEU C O 1
ATOM 12952 N N . LEU C 1 295 ? -28.759 -60.134 6.177 1.00 47.88 294 LEU C N 1
ATOM 12953 C CA . LEU C 1 295 ? -30.139 -60.581 6.292 1.00 47.01 294 LEU C CA 1
ATOM 12954 C C . LEU C 1 295 ? -31.056 -59.374 6.158 1.00 46.14 294 LEU C C 1
ATOM 12955 O O . LEU C 1 295 ? -30.897 -58.389 6.885 1.00 46.96 294 LEU C O 1
ATOM 12971 N N . GLY C 1 296 ? -32.003 -59.445 5.225 1.00 40.50 295 GLY C N 1
ATOM 12972 C CA . GLY C 1 296 ? -33.003 -58.413 5.091 1.00 43.76 295 GLY C CA 1
ATOM 12973 C C . GLY C 1 296 ? -33.325 -58.077 3.650 1.00 44.99 295 GLY C C 1
ATOM 12974 O O . GLY C 1 296 ? -32.847 -58.727 2.716 1.00 49.25 295 GLY C O 1
ATOM 12978 N N . PRO C 1 297 ? -34.150 -57.037 3.437 1.00 48.47 296 PRO C N 1
ATOM 12979 C CA . PRO C 1 297 ? -34.737 -56.204 4.496 1.00 44.50 296 PRO C CA 1
ATOM 12980 C C . PRO C 1 297 ? -35.690 -56.974 5.407 1.00 40.52 296 PRO C C 1
ATOM 12981 O O . PRO C 1 297 ? -36.504 -57.752 4.922 1.00 44.38 296 PRO C O 1
ATOM 12992 N N . LEU C 1 298 ? -35.574 -56.760 6.712 1.00 42.97 297 LEU C N 1
ATOM 12993 C CA . LEU C 1 298 ? -36.420 -57.474 7.660 1.00 42.16 297 LEU C CA 1
ATOM 12994 C C . LEU C 1 298 ? -37.874 -57.055 7.464 1.00 42.58 297 LEU C C 1
ATOM 12995 O O . LEU C 1 298 ? -38.175 -55.855 7.487 1.00 42.31 297 LEU C O 1
ATOM 13011 N N . PRO C 1 299 ? -38.798 -57.996 7.265 1.00 38.81 298 PRO C N 1
ATOM 13012 C CA . PRO C 1 299 ? -40.214 -57.616 7.187 1.00 37.23 298 PRO C CA 1
ATOM 13013 C C . PRO C 1 299 ? -40.669 -56.922 8.461 1.00 42.77 298 PRO C C 1
ATOM 13014 O O . PRO C 1 299 ? -40.297 -57.311 9.571 1.00 37.56 298 PRO C O 1
ATOM 13025 N N . MET C 1 300 ? -41.484 -55.881 8.292 1.00 41.74 299 MET C N 1
ATOM 13026 C CA . MET C 1 300 ? -42.026 -55.106 9.403 1.00 45.67 299 MET C CA 1
ATOM 13027 C C . MET C 1 300 ? -43.502 -55.453 9.561 1.00 48.47 299 MET C C 1
ATOM 13028 O O . MET C 1 300 ? -44.312 -55.145 8.681 1.00 54.26 299 MET C O 1
ATOM 13042 N N . HIS C 1 301 ? -43.847 -56.083 10.682 1.00 45.27 300 HIS C N 1
ATOM 13043 C CA . HIS C 1 301 ? -45.231 -56.395 10.999 1.00 44.13 300 HIS C CA 1
ATOM 13044 C C . HIS C 1 301 ? -45.721 -55.508 12.142 1.00 40.15 300 HIS C C 1
ATOM 13045 O O . HIS C 1 301 ? -44.925 -55.069 12.975 1.00 40.71 300 HIS C O 1
ATOM 13059 N N . PRO C 1 302 ? -47.027 -55.215 12.211 1.00 43.91 301 PRO C N 1
ATOM 13060 C CA . PRO C 1 302 ? -48.062 -55.606 11.249 1.00 45.89 301 PRO C CA 1
ATOM 13061 C C . PRO C 1 302 ? -48.129 -54.654 10.058 1.00 45.88 301 PRO C C 1
ATOM 13062 O O . PRO C 1 302 ? -47.406 -53.660 10.025 1.00 41.43 301 PRO C O 1
ATOM 13073 N N . ALA C 1 303 ? -48.987 -54.960 9.092 1.00 48.19 302 ALA C N 1
ATOM 13074 C CA . ALA C 1 303 ? -49.209 -54.043 7.983 1.00 52.33 302 ALA C CA 1
ATOM 13075 C C . ALA C 1 303 ? -49.733 -52.713 8.512 1.00 55.19 302 ALA C C 1
ATOM 13076 O O . ALA C 1 303 ? -50.650 -52.677 9.337 1.00 58.31 302 ALA C O 1
ATOM 13083 N N . ALA C 1 304 ? -49.137 -51.621 8.047 1.00 48.40 303 ALA C N 1
ATOM 13084 C CA . ALA C 1 304 ? -49.534 -50.278 8.443 1.00 55.48 303 ALA C CA 1
ATOM 13085 C C . ALA C 1 304 ? -50.137 -49.549 7.249 1.00 63.17 303 ALA C C 1
ATOM 13086 O O . ALA C 1 304 ? -49.661 -49.693 6.118 1.00 57.96 303 ALA C O 1
ATOM 13093 N N . GLU C 1 305 ? -51.188 -48.768 7.509 1.00 68.13 304 GLU C N 1
ATOM 13094 C CA . GLU C 1 305 ? -51.843 -48.036 6.429 1.00 73.96 304 GLU C CA 1
ATOM 13095 C C . GLU C 1 305 ? -50.863 -47.110 5.721 1.00 66.38 304 GLU C C 1
ATOM 13096 O O . GLU C 1 305 ? -50.936 -46.934 4.499 1.00 66.26 304 GLU C O 1
ATOM 13108 N N . ASP C 1 306 ? -49.938 -46.509 6.468 1.00 62.21 305 ASP C N 1
ATOM 13109 C CA . ASP C 1 306 ? -48.968 -45.581 5.903 1.00 60.82 305 ASP C CA 1
ATOM 13110 C C . ASP C 1 306 ? -47.639 -46.243 5.561 1.00 48.04 305 ASP C C 1
ATOM 13111 O O . ASP C 1 306 ? -46.713 -45.549 5.132 1.00 48.58 305 ASP C O 1
ATOM 13120 N N . ASN C 1 307 ? -47.520 -47.557 5.740 1.00 49.48 306 ASN C N 1
ATOM 13121 C CA . ASN C 1 307 ? -46.307 -48.298 5.403 1.00 51.27 306 ASN C CA 1
ATOM 13122 C C . ASN C 1 307 ? -45.094 -47.801 6.186 1.00 50.03 306 ASN C C 1
ATOM 13123 O O . ASN C 1 307 ? -43.953 -47.974 5.749 1.00 45.35 306 ASN C O 1
ATOM 13134 N N . TYR C 1 308 ? -45.332 -47.183 7.343 1.00 49.03 307 TYR C N 1
ATOM 13135 C CA . TYR C 1 308 ? -44.276 -46.684 8.222 1.00 50.65 307 TYR C CA 1
ATOM 13136 C C . TYR C 1 308 ? -43.411 -45.619 7.547 1.00 54.07 307 TYR C C 1
ATOM 13137 O O . TYR C 1 308 ? -42.217 -45.503 7.834 1.00 51.68 307 TYR C O 1
ATOM 13155 N N . GLY C 1 309 ? -44.000 -44.825 6.650 1.00 52.85 308 GLY C N 1
ATOM 13156 C CA . GLY C 1 309 ? -43.302 -43.679 6.089 1.00 56.03 308 GLY C CA 1
ATOM 13157 C C . GLY C 1 309 ? -42.168 -44.052 5.141 1.00 61.50 308 GLY C C 1
ATOM 13158 O O . GLY C 1 309 ? -42.022 -45.194 4.702 1.00 61.55 308 GLY C O 1
ATOM 13162 N N . TYR C 1 310 ? -41.347 -43.037 4.834 1.00 64.24 309 TYR C N 1
ATOM 13163 C CA . TYR C 1 310 ? -40.259 -43.182 3.876 1.00 64.90 309 TYR C CA 1
ATOM 13164 C C . TYR C 1 310 ? -38.914 -42.619 4.327 1.00 72.29 309 TYR C C 1
ATOM 13165 O O . TYR C 1 310 ? -37.935 -42.783 3.591 1.00 79.02 309 TYR C O 1
ATOM 13183 N N . ASP C 1 311 ? -38.828 -41.942 5.482 1.00 76.92 310 ASP C N 1
ATOM 13184 C CA . ASP C 1 311 ? -37.654 -41.131 5.826 1.00 79.21 310 ASP C CA 1
ATOM 13185 C C . ASP C 1 311 ? -37.141 -41.466 7.228 1.00 68.28 310 ASP C C 1
ATOM 13186 O O . ASP C 1 311 ? -37.349 -40.709 8.178 1.00 70.31 310 ASP C O 1
ATOM 13195 N N . ALA C 1 312 ? -36.434 -42.585 7.343 1.00 47.55 311 ALA C N 1
ATOM 13196 C CA . ALA C 1 312 ? -35.779 -42.958 8.593 1.00 38.74 311 ALA C CA 1
ATOM 13197 C C . ALA C 1 312 ? -34.387 -42.344 8.655 1.00 32.38 311 ALA C C 1
ATOM 13198 O O . ALA C 1 312 ? -33.691 -42.253 7.639 1.00 33.40 311 ALA C O 1
ATOM 13205 N N . CYS C 1 313 ? -33.979 -41.921 9.857 1.00 33.76 312 CYS C N 1
ATOM 13206 C CA . CYS C 1 313 ? -32.701 -41.244 10.027 1.00 36.70 312 CYS C CA 1
ATOM 13207 C C . CYS C 1 313 ? -31.859 -41.742 11.198 1.00 36.53 312 CYS C C 1
ATOM 13208 O O . CYS C 1 313 ? -30.703 -41.326 11.309 1.00 37.70 312 CYS C O 1
ATOM 13216 N N . ALA C 1 314 ? -32.385 -42.601 12.068 1.00 34.56 313 ALA C N 1
ATOM 13217 C CA . ALA C 1 314 ? -31.594 -43.068 13.200 1.00 34.68 313 ALA C CA 1
ATOM 13218 C C . ALA C 1 314 ? -32.130 -44.406 13.681 1.00 38.55 313 ALA C C 1
ATOM 13219 O O . ALA C 1 314 ? -33.328 -44.688 13.578 1.00 32.88 313 ALA C O 1
ATOM 13226 N N . VAL C 1 315 ? -31.225 -45.223 14.214 1.00 29.90 314 VAL C N 1
ATOM 13227 C CA . VAL C 1 315 ? -31.572 -46.545 14.722 1.00 31.53 314 VAL C CA 1
ATOM 13228 C C . VAL C 1 315 ? -30.817 -46.779 16.021 1.00 35.43 314 VAL C C 1
ATOM 13229 O O . VAL C 1 315 ? -29.660 -46.366 16.172 1.00 32.02 314 VAL C O 1
ATOM 13242 N N . LEU C 1 316 ? -31.475 -47.450 16.955 1.00 27.75 315 LEU C N 1
ATOM 13243 C CA . LEU C 1 316 ? -30.895 -47.791 18.246 1.00 27.41 315 LEU C CA 1
ATOM 13244 C C . LEU C 1 316 ? -31.361 -49.191 18.604 1.00 32.58 315 LEU C C 1
ATOM 13245 O O . LEU C 1 316 ? -32.552 -49.490 18.494 1.00 32.41 315 LEU C O 1
ATOM 13261 N N . CYS C 1 317 ? -30.431 -50.050 19.014 1.00 28.91 316 CYS C N 1
ATOM 13262 C CA . CYS C 1 317 ? -30.776 -51.380 19.508 1.00 34.20 316 CYS C CA 1
ATOM 13263 C C . CYS C 1 317 ? -30.660 -51.364 21.026 1.00 33.07 316 CYS C C 1
ATOM 13264 O O . CYS C 1 317 ? -29.559 -51.205 21.570 1.00 33.33 316 CYS C O 1
ATOM 13272 N N . LEU C 1 318 ? -31.790 -51.519 21.706 1.00 31.27 317 LEU C N 1
ATOM 13273 C CA . LEU C 1 318 ? -31.776 -51.557 23.159 1.00 29.98 317 LEU C CA 1
ATOM 13274 C C . LEU C 1 318 ? -31.153 -52.870 23.630 1.00 36.59 317 LEU C C 1
ATOM 13275 O O . LEU C 1 318 ? -31.415 -53.926 23.045 1.00 40.95 317 LEU C O 1
ATOM 13291 N N . PRO C 1 319 ? -30.329 -52.841 24.682 1.00 37.19 318 PRO C N 1
ATOM 13292 C CA . PRO C 1 319 ? -29.607 -54.064 25.091 1.00 37.18 318 PRO C CA 1
ATOM 13293 C C . PRO C 1 319 ? -30.470 -55.025 25.908 1.00 39.99 318 PRO C C 1
ATOM 13294 O O . PRO C 1 319 ? -30.385 -55.131 27.129 1.00 48.67 318 PRO C O 1
ATOM 13305 N N . CYS C 1 320 ? -31.328 -55.754 25.205 1.00 33.66 319 CYS C N 1
ATOM 13306 C CA . CYS C 1 320 ? -32.201 -56.734 25.834 1.00 47.61 319 CYS C CA 1
ATOM 13307 C C . CYS C 1 320 ? -32.424 -57.890 24.868 1.00 43.02 319 CYS C C 1
ATOM 13308 O O . CYS C 1 320 ? -32.032 -57.838 23.698 1.00 41.22 319 CYS C O 1
ATOM 13316 N N . VAL C 1 321 ? -33.052 -58.947 25.380 1.00 46.09 320 VAL C N 1
ATOM 13317 C CA . VAL C 1 321 ? -33.350 -60.143 24.602 1.00 49.44 320 VAL C CA 1
ATOM 13318 C C . VAL C 1 321 ? -34.826 -60.461 24.797 1.00 50.63 320 VAL C C 1
ATOM 13319 O O . VAL C 1 321 ? -35.266 -60.686 25.927 1.00 55.63 320 VAL C O 1
ATOM 13332 N N . PRO C 1 322 ? -35.645 -60.490 23.731 1.00 54.26 321 PRO C N 1
ATOM 13333 C CA . PRO C 1 322 ? -35.262 -60.253 22.332 1.00 51.34 321 PRO C CA 1
ATOM 13334 C C . PRO C 1 322 ? -34.764 -58.830 22.096 1.00 50.46 321 PRO C C 1
ATOM 13335 O O . PRO C 1 322 ? -35.146 -57.913 22.827 1.00 38.38 321 PRO C O 1
ATOM 13346 N N . ASN C 1 323 ? -33.889 -58.660 21.108 1.00 49.07 322 ASN C N 1
ATOM 13347 C CA . ASN C 1 323 ? -33.459 -57.324 20.732 1.00 43.65 322 ASN C CA 1
ATOM 13348 C C . ASN C 1 323 ? -34.672 -56.477 20.371 1.00 38.46 322 ASN C C 1
ATOM 13349 O O . ASN C 1 323 ? -35.679 -56.975 19.859 1.00 35.55 322 ASN C O 1
ATOM 13360 N N . ILE C 1 324 ? -34.571 -55.182 20.639 1.00 39.61 323 ILE C N 1
ATOM 13361 C CA . ILE C 1 324 ? -35.624 -54.236 20.301 1.00 42.30 323 ILE C CA 1
ATOM 13362 C C . ILE C 1 324 ? -34.986 -53.037 19.625 1.00 35.11 323 ILE C C 1
ATOM 13363 O O . ILE C 1 324 ? -34.073 -52.418 20.183 1.00 31.29 323 ILE C O 1
ATOM 13379 N N . LEU C 1 325 ? -35.451 -52.728 18.420 1.00 33.77 324 LEU C N 1
ATOM 13380 C CA . LEU C 1 325 ? -34.932 -51.619 17.640 1.00 33.75 324 LEU C CA 1
ATOM 13381 C C . LEU C 1 325 ? -35.826 -50.401 17.811 1.00 30.06 324 LEU C C 1
ATOM 13382 O O . LEU C 1 325 ? -37.056 -50.507 17.783 1.00 34.79 324 LEU C O 1
ATOM 13398 N N . VAL C 1 326 ? -35.199 -49.247 17.986 1.00 25.70 325 VAL C N 1
ATOM 13399 C CA . VAL C 1 326 ? -35.880 -47.962 17.923 1.00 30.32 325 VAL C CA 1
ATOM 13400 C C . VAL C 1 326 ? -35.481 -47.314 16.607 1.00 30.80 325 VAL C C 1
ATOM 13401 O O . VAL C 1 326 ? -34.294 -47.055 16.371 1.00 31.04 325 VAL C O 1
ATOM 13414 N N . ILE C 1 327 ? -36.463 -47.078 15.741 1.00 31.88 326 ILE C N 1
ATOM 13415 C CA . ILE C 1 327 ? -36.248 -46.429 14.451 1.00 33.67 326 ILE C CA 1
ATOM 13416 C C . ILE C 1 327 ? -36.881 -45.048 14.520 1.00 33.23 326 ILE C C 1
ATOM 13417 O O . ILE C 1 327 ? -38.078 -44.919 14.809 1.00 33.55 326 ILE C O 1
ATOM 13433 N N . ALA C 1 328 ? -36.081 -44.016 14.265 1.00 29.42 327 ALA C N 1
ATOM 13434 C CA . ALA C 1 328 ? -36.539 -42.638 14.300 1.00 32.82 327 ALA C CA 1
ATOM 13435 C C . ALA C 1 328 ? -36.583 -42.063 12.888 1.00 38.13 327 ALA C C 1
ATOM 13436 O O . ALA C 1 328 ? -35.772 -42.420 12.028 1.00 36.05 327 ALA C O 1
ATOM 13443 N N . THR C 1 329 ? -37.540 -41.167 12.660 1.00 37.36 328 THR C N 1
ATOM 13444 C CA . THR C 1 329 ? -37.695 -40.496 11.380 1.00 40.39 328 THR C CA 1
ATOM 13445 C C . THR C 1 329 ? -37.452 -39.000 11.546 1.00 43.56 328 THR C C 1
ATOM 13446 O O . THR C 1 329 ? -37.530 -38.452 12.650 1.00 40.79 328 THR C O 1
ATOM 13457 N N . GLU C 1 330 ? -37.160 -38.342 10.421 1.00 44.07 329 GLU C N 1
ATOM 13458 C CA . GLU C 1 330 ? -36.939 -36.900 10.441 1.00 52.44 329 GLU C CA 1
ATOM 13459 C C . GLU C 1 330 ? -38.177 -36.147 10.907 1.00 50.54 329 GLU C C 1
ATOM 13460 O O . GLU C 1 330 ? -38.061 -35.058 11.482 1.00 51.48 329 GLU C O 1
ATOM 13472 N N . SER C 1 331 ? -39.364 -36.703 10.671 1.00 47.55 330 SER C N 1
ATOM 13473 C CA . SER C 1 331 ? -40.609 -36.043 11.040 1.00 52.69 330 SER C CA 1
ATOM 13474 C C . SER C 1 331 ? -40.975 -36.230 12.507 1.00 48.26 330 SER C C 1
ATOM 13475 O O . SER C 1 331 ? -42.023 -35.734 12.932 1.00 52.07 330 SER C O 1
ATOM 13483 N N . GLY C 1 332 ? -40.150 -36.925 13.286 1.00 44.87 331 GLY C N 1
ATOM 13484 C CA . GLY C 1 332 ? -40.402 -37.107 14.696 1.00 43.71 331 GLY C CA 1
ATOM 13485 C C . GLY C 1 332 ? -41.098 -38.396 15.072 1.00 44.55 331 GLY C C 1
ATOM 13486 O O . GLY C 1 332 ? -41.496 -38.545 16.234 1.00 45.21 331 GLY C O 1
ATOM 13490 N N . MET C 1 333 ? -41.260 -39.324 14.135 1.00 42.27 332 MET C N 1
ATOM 13491 C CA . MET C 1 333 ? -41.842 -40.621 14.443 1.00 37.61 332 MET C CA 1
ATOM 13492 C C . MET C 1 333 ? -40.784 -41.551 15.022 1.00 38.70 332 MET C C 1
ATOM 13493 O O . MET C 1 333 ? -39.663 -41.630 14.514 1.00 37.70 332 MET C O 1
ATOM 13507 N N . LEU C 1 334 ? -41.153 -42.257 16.088 1.00 34.21 333 LEU C N 1
ATOM 13508 C CA . LEU C 1 334 ? -40.298 -43.247 16.730 1.00 35.38 333 LEU C CA 1
ATOM 13509 C C . LEU C 1 334 ? -41.031 -44.579 16.724 1.00 37.20 333 LEU C C 1
ATOM 13510 O O . LEU C 1 334 ? -42.155 -44.671 17.231 1.00 36.96 333 LEU C O 1
ATOM 13526 N N . TYR C 1 335 ? -40.407 -45.600 16.145 1.00 29.10 334 TYR C N 1
ATOM 13527 C CA . TYR C 1 335 ? -40.988 -46.935 16.062 1.00 32.78 334 TYR C CA 1
ATOM 13528 C C . TYR C 1 335 ? -40.240 -47.877 16.995 1.00 35.12 334 TYR C C 1
ATOM 13529 O O . TYR C 1 335 ? -39.008 -47.962 16.945 1.00 29.26 334 TYR C O 1
ATOM 13547 N N . HIS C 1 336 ? -40.984 -48.575 17.845 1.00 34.91 335 HIS C N 1
ATOM 13548 C CA . HIS C 1 336 ? -40.426 -49.549 18.778 1.00 32.61 335 HIS C CA 1
ATOM 13549 C C . HIS C 1 336 ? -40.680 -50.939 18.207 1.00 33.08 335 HIS C C 1
ATOM 13550 O O . HIS C 1 336 ? -41.826 -51.396 18.156 1.00 35.46 335 HIS C O 1
ATOM 13564 N N . CYS C 1 337 ? -39.610 -51.605 17.780 1.00 28.18 336 CYS C N 1
ATOM 13565 C CA . CYS C 1 337 ? -39.700 -52.841 17.018 1.00 28.00 336 CYS C CA 1
ATOM 13566 C C . CYS C 1 337 ? -39.062 -53.978 17.799 1.00 30.99 336 CYS C C 1
ATOM 13567 O O . CYS C 1 337 ? -37.908 -53.871 18.228 1.00 28.57 336 CYS C O 1
ATOM 13575 N N . VAL C 1 338 ? -39.806 -55.060 17.975 1.00 37.12 337 VAL C N 1
ATOM 13576 C CA . VAL C 1 338 ? -39.275 -56.276 18.574 1.00 37.27 337 VAL C CA 1
ATOM 13577 C C . VAL C 1 338 ? -38.658 -57.120 17.467 1.00 37.68 337 VAL C C 1
ATOM 13578 O O . VAL C 1 338 ? -39.287 -57.351 16.426 1.00 34.73 337 VAL C O 1
ATOM 13591 N N . VAL C 1 339 ? -37.424 -57.568 17.681 1.00 36.21 338 VAL C N 1
ATOM 13592 C CA . VAL C 1 339 ? -36.749 -58.443 16.726 1.00 36.10 338 VAL C CA 1
ATOM 13593 C C . VAL C 1 339 ? -37.212 -59.870 17.004 1.00 34.13 338 VAL C C 1
ATOM 13594 O O . VAL C 1 339 ? -36.942 -60.423 18.071 1.00 39.41 338 VAL C O 1
ATOM 13607 N N . LEU C 1 340 ? -37.917 -60.464 16.048 1.00 42.40 339 LEU C N 1
ATOM 13608 C CA . LEU C 1 340 ? -38.477 -61.800 16.197 1.00 49.60 339 LEU C CA 1
ATOM 13609 C C . LEU C 1 340 ? -37.682 -62.796 15.364 1.00 54.64 339 LEU C C 1
ATOM 13610 O O . LEU C 1 340 ? -37.338 -62.522 14.210 1.00 54.42 339 LEU C O 1
ATOM 13626 N N . GLU C 1 341 ? -37.395 -63.952 15.957 1.00 56.61 340 GLU C N 1
ATOM 13627 C CA . GLU C 1 341 ? -36.654 -64.997 15.266 1.00 70.37 340 GLU C CA 1
ATOM 13628 C C . GLU C 1 341 ? -37.549 -65.697 14.253 1.00 70.69 340 GLU C C 1
ATOM 13629 O O . GLU C 1 341 ? -38.699 -66.036 14.548 1.00 71.01 340 GLU C O 1
ATOM 13641 N N . GLY C 1 342 ? -37.013 -65.911 13.055 1.00 77.18 341 GLY C N 1
ATOM 13642 C CA . GLY C 1 342 ? -37.752 -66.574 11.997 1.00 80.00 341 GLY C CA 1
ATOM 13643 C C . GLY C 1 342 ? -37.852 -68.072 12.203 1.00 81.51 341 GLY C C 1
ATOM 13644 O O . GLY C 1 342 ? -38.873 -68.577 12.669 1.00 84.71 341 GLY C O 1
ATOM 13648 N N . LEU C 1 360 ? -33.713 -68.641 7.882 1.00 95.30 359 LEU C N 1
ATOM 13649 C CA . LEU C 1 360 ? -33.498 -68.162 9.242 1.00 97.76 359 LEU C CA 1
ATOM 13650 C C . LEU C 1 360 ? -33.388 -66.641 9.258 1.00 93.15 359 LEU C C 1
ATOM 13651 O O . LEU C 1 360 ? -32.456 -66.084 9.840 1.00 87.35 359 LEU C O 1
ATOM 13666 N N . ILE C 1 361 ? -34.339 -65.977 8.617 1.00 89.08 360 ILE C N 1
ATOM 13667 C CA . ILE C 1 361 ? -34.365 -64.519 8.514 1.00 84.81 360 ILE C CA 1
ATOM 13668 C C . ILE C 1 361 ? -35.295 -63.976 9.592 1.00 75.17 360 ILE C C 1
ATOM 13669 O O . ILE C 1 361 ? -36.454 -64.407 9.664 1.00 77.70 360 ILE C O 1
ATOM 13685 N N . PRO C 1 362 ? -34.845 -63.049 10.432 1.00 60.30 361 PRO C N 1
ATOM 13686 C CA . PRO C 1 362 ? -35.734 -62.473 11.445 1.00 54.96 361 PRO C CA 1
ATOM 13687 C C . PRO C 1 362 ? -36.656 -61.419 10.845 1.00 47.78 361 PRO C C 1
ATOM 13688 O O . PRO C 1 362 ? -36.518 -61.004 9.694 1.00 41.20 361 PRO C O 1
ATOM 13699 N N . SER C 1 363 ? -37.621 -60.997 11.657 1.00 49.81 362 SER C N 1
ATOM 13700 C CA . SER C 1 363 ? -38.560 -59.958 11.270 1.00 49.08 362 SER C CA 1
ATOM 13701 C C . SER C 1 363 ? -38.739 -59.001 12.439 1.00 46.32 362 SER C C 1
ATOM 13702 O O . SER C 1 363 ? -38.236 -59.229 13.544 1.00 45.15 362 SER C O 1
ATOM 13710 N N . LEU C 1 364 ? -39.458 -57.913 12.180 1.00 37.10 363 LEU C N 1
ATOM 13711 C CA . LEU C 1 364 ? -39.728 -56.885 13.170 1.00 33.13 363 LEU C CA 1
ATOM 13712 C C . LEU C 1 364 ? -41.226 -56.805 13.427 1.00 40.56 363 LEU C C 1
ATOM 13713 O O . LEU C 1 364 ? -42.028 -56.843 12.487 1.00 40.08 363 LEU C O 1
ATOM 13729 N N . TYR C 1 365 ? -41.602 -56.697 14.699 1.00 38.14 364 TYR C N 1
ATOM 13730 C CA . TYR C 1 365 ? -42.974 -56.377 15.076 1.00 36.95 364 TYR C CA 1
ATOM 13731 C C . TYR C 1 365 ? -42.980 -55.008 15.745 1.00 35.81 364 TYR C C 1
ATOM 13732 O O . TYR C 1 365 ? -42.338 -54.817 16.785 1.00 34.59 364 TYR C O 1
ATOM 13750 N N . VAL C 1 366 ? -43.704 -54.062 15.152 1.00 38.00 365 VAL C N 1
ATOM 13751 C CA . VAL C 1 366 ? -43.764 -52.695 15.663 1.00 40.33 365 VAL C CA 1
ATOM 13752 C C . VAL C 1 366 ? -44.742 -52.693 16.836 1.00 39.01 365 VAL C C 1
ATOM 13753 O O . VAL C 1 366 ? -45.957 -52.632 16.652 1.00 40.63 365 VAL C O 1
ATOM 13766 N N . PHE C 1 367 ? -44.203 -52.762 18.052 1.00 34.07 366 PHE C N 1
ATOM 13767 C CA . PHE C 1 367 ? -45.042 -52.798 19.244 1.00 36.66 366 PHE C CA 1
ATOM 13768 C C . PHE C 1 367 ? -45.849 -51.515 19.394 1.00 41.70 366 PHE C C 1
ATOM 13769 O O . PHE C 1 367 ? -47.019 -51.551 19.790 1.00 39.26 366 PHE C O 1
ATOM 13786 N N . GLU C 1 368 ? -45.243 -50.372 19.088 1.00 39.20 367 GLU C N 1
ATOM 13787 C CA . GLU C 1 368 ? -45.903 -49.083 19.253 1.00 40.29 367 GLU C CA 1
ATOM 13788 C C . GLU C 1 368 ? -45.101 -48.039 18.490 1.00 43.59 367 GLU C C 1
ATOM 13789 O O . GLU C 1 368 ? -43.975 -48.291 18.047 1.00 39.02 367 GLU C O 1
ATOM 13801 N N . CYS C 1 369 ? -45.693 -46.855 18.355 1.00 42.03 368 CYS C N 1
ATOM 13802 C CA . CYS C 1 369 ? -45.023 -45.724 17.731 1.00 45.43 368 CYS C CA 1
ATOM 13803 C C . CYS C 1 369 ? -45.305 -44.471 18.545 1.00 44.89 368 CYS C C 1
ATOM 13804 O O . CYS C 1 369 ? -46.415 -44.287 19.052 1.00 47.58 368 CYS C O 1
ATOM 13812 N N . VAL C 1 370 ? -44.292 -43.623 18.674 1.00 41.34 369 VAL C N 1
ATOM 13813 C CA . VAL C 1 370 ? -44.404 -42.340 19.357 1.00 40.78 369 VAL C CA 1
ATOM 13814 C C . VAL C 1 370 ? -44.277 -41.241 18.314 1.00 45.00 369 VAL C C 1
ATOM 13815 O O . VAL C 1 370 ? -43.446 -41.332 17.401 1.00 42.14 369 VAL C O 1
ATOM 13828 N N . GLU C 1 371 ? -45.100 -40.204 18.451 1.00 41.37 370 GLU C N 1
ATOM 13829 C CA . GLU C 1 371 ? -45.077 -39.052 17.556 1.00 49.61 370 GLU C CA 1
ATOM 13830 C C . GLU C 1 371 ? -44.618 -37.838 18.355 1.00 44.50 370 GLU C C 1
ATOM 13831 O O . GLU C 1 371 ? -45.336 -37.364 19.242 1.00 48.11 370 GLU C O 1
ATOM 13843 N N . LEU C 1 372 ? -43.421 -37.345 18.048 1.00 43.70 371 LEU C N 1
ATOM 13844 C CA . LEU C 1 372 ? -42.903 -36.136 18.669 1.00 49.46 371 LEU C CA 1
ATOM 13845 C C . LEU C 1 372 ? -43.318 -34.909 17.865 1.00 64.67 371 LEU C C 1
ATOM 13846 O O . LEU C 1 372 ? -43.413 -34.949 16.636 1.00 66.91 371 LEU C O 1
ATOM 13862 N N . GLU C 1 373 ? -43.560 -33.811 18.577 1.00 63.67 372 GLU C N 1
ATOM 13863 C CA . GLU C 1 373 ? -43.896 -32.525 17.967 1.00 75.55 372 GLU C CA 1
ATOM 13864 C C . GLU C 1 373 ? -42.604 -31.722 17.844 1.00 68.72 372 GLU C C 1
ATOM 13865 O O . GLU C 1 373 ? -42.093 -31.192 18.834 1.00 67.52 372 GLU C O 1
ATOM 13877 N N . LEU C 1 374 ? -42.073 -31.635 16.622 1.00 72.19 373 LEU C N 1
ATOM 13878 C CA . LEU C 1 374 ? -40.805 -30.960 16.384 1.00 67.44 373 LEU C CA 1
ATOM 13879 C C . LEU C 1 374 ? -40.963 -29.511 15.935 1.00 68.00 373 LEU C C 1
ATOM 13880 O O . LEU C 1 374 ? -39.985 -28.757 15.984 1.00 61.16 373 LEU C O 1
ATOM 13896 N N . ALA C 1 375 ? -42.157 -29.105 15.502 1.00 64.60 374 ALA C N 1
ATOM 13897 C CA . ALA C 1 375 ? -42.421 -27.726 15.095 1.00 67.81 374 ALA C CA 1
ATOM 13898 C C . ALA C 1 375 ? -41.447 -27.281 14.002 1.00 69.16 374 ALA C C 1
ATOM 13899 O O . ALA C 1 375 ? -40.741 -26.277 14.125 1.00 70.98 374 ALA C O 1
ATOM 13906 N N . LEU C 1 376 ? -41.430 -28.048 12.914 1.00 72.68 375 LEU C N 1
ATOM 13907 C CA . LEU C 1 376 ? -40.491 -27.793 11.835 1.00 78.36 375 LEU C CA 1
ATOM 13908 C C . LEU C 1 376 ? -40.892 -26.542 11.052 1.00 83.97 375 LEU C C 1
ATOM 13909 O O . LEU C 1 376 ? -41.985 -25.991 11.212 1.00 81.96 375 LEU C O 1
ATOM 13925 N N . LYS C 1 377 ? -39.983 -26.098 10.190 1.00 102.15 376 LYS C N 1
ATOM 13926 C CA . LYS C 1 377 ? -40.246 -24.970 9.304 1.00 108.35 376 LYS C CA 1
ATOM 13927 C C . LYS C 1 377 ? -40.876 -25.460 8.005 1.00 104.73 376 LYS C C 1
ATOM 13928 O O . LYS C 1 377 ? -42.018 -25.122 7.693 1.00 107.11 376 LYS C O 1
ATOM 13947 N N . CYS C 1 392 ? -32.394 -31.192 9.721 1.00 104.74 391 CYS C N 1
ATOM 13948 C CA . CYS C 1 392 ? -31.884 -31.502 11.054 1.00 113.09 391 CYS C CA 1
ATOM 13949 C C . CYS C 1 392 ? -32.297 -32.918 11.460 1.00 105.90 391 CYS C C 1
ATOM 13950 O O . CYS C 1 392 ? -33.488 -33.195 11.604 1.00 103.17 391 CYS C O 1
ATOM 13957 N N . PRO C 1 393 ? -31.331 -33.819 11.644 1.00 85.13 392 PRO C N 1
ATOM 13958 C CA . PRO C 1 393 ? -31.674 -35.207 11.968 1.00 79.93 392 PRO C CA 1
ATOM 13959 C C . PRO C 1 393 ? -32.074 -35.367 13.431 1.00 79.12 392 PRO C C 1
ATOM 13960 O O . PRO C 1 393 ? -31.967 -34.451 14.248 1.00 78.86 392 PRO C O 1
ATOM 13971 N N . VAL C 1 394 ? -32.542 -36.572 13.744 1.00 68.48 393 VAL C N 1
ATOM 13972 C CA . VAL C 1 394 ? -32.852 -36.986 15.107 1.00 57.82 393 VAL C CA 1
ATOM 13973 C C . VAL C 1 394 ? -31.724 -37.880 15.599 1.00 51.11 393 VAL C C 1
ATOM 13974 O O . VAL C 1 394 ? -31.174 -38.683 14.834 1.00 59.01 393 VAL C O 1
ATOM 13987 N N . LYS C 1 395 ? -31.375 -37.745 16.876 1.00 41.22 394 LYS C N 1
ATOM 13988 C CA . LYS C 1 395 ? -30.309 -38.526 17.487 1.00 38.04 394 LYS C CA 1
ATOM 13989 C C . LYS C 1 395 ? -30.875 -39.329 18.650 1.00 36.54 394 LYS C C 1
ATOM 13990 O O . LYS C 1 395 ? -31.581 -38.781 19.505 1.00 33.89 394 LYS C O 1
ATOM 14009 N N . LEU C 1 396 ? -30.563 -40.621 18.680 1.00 30.48 395 LEU C N 1
ATOM 14010 C CA . LEU C 1 396 ? -31.011 -41.520 19.732 1.00 36.82 395 LEU C CA 1
ATOM 14011 C C . LEU C 1 396 ? -29.837 -41.871 20.637 1.00 34.76 395 LEU C C 1
ATOM 14012 O O . LEU C 1 396 ? -28.718 -42.084 20.163 1.00 36.43 395 LEU C O 1
ATOM 14028 N N . HIS C 1 397 ? -30.099 -41.927 21.941 1.00 33.60 396 HIS C N 1
ATOM 14029 C CA . HIS C 1 397 ? -29.078 -42.231 22.933 1.00 38.57 396 HIS C CA 1
ATOM 14030 C C . HIS C 1 397 ? -29.580 -43.335 23.848 1.00 38.14 396 HIS C C 1
ATOM 14031 O O . HIS C 1 397 ? -30.674 -43.225 24.413 1.00 31.76 396 HIS C O 1
ATOM 14045 N N . ARG C 1 398 ? -28.781 -44.387 23.999 1.00 40.20 397 ARG C N 1
ATOM 14046 C CA . ARG C 1 398 ? -29.078 -45.402 24.996 1.00 49.41 397 ARG C CA 1
ATOM 14047 C C . ARG C 1 398 ? -28.846 -44.844 26.395 1.00 44.51 397 ARG C C 1
ATOM 14048 O O . ARG C 1 398 ? -28.049 -43.928 26.598 1.00 47.32 397 ARG C O 1
ATOM 14069 N N A ASP C 1 399 ? -29.563 -45.409 27.365 0.55 44.96 398 ASP C N 1
ATOM 14070 N N B ASP C 1 399 ? -29.570 -45.394 27.358 0.45 44.98 398 ASP C N 1
ATOM 14071 C CA A ASP C 1 399 ? -29.462 -45.004 28.760 0.55 44.19 398 ASP C CA 1
ATOM 14072 C CA B ASP C 1 399 ? -29.243 -45.181 28.760 0.45 45.05 398 ASP C CA 1
ATOM 14073 C C A ASP C 1 399 ? -28.485 -45.903 29.507 0.55 44.60 398 ASP C C 1
ATOM 14074 C C B ASP C 1 399 ? -28.357 -46.347 29.188 0.45 44.72 398 ASP C C 1
ATOM 14075 O O A ASP C 1 399 ? -28.465 -47.119 29.279 0.55 45.18 398 ASP C O 1
ATOM 14076 O O B ASP C 1 399 ? -28.875 -47.431 29.488 0.45 45.50 398 ASP C O 1
ATOM 14093 N N A PRO C 1 400 ? -27.660 -45.357 30.409 0.55 41.66 399 PRO C N 1
ATOM 14094 N N B PRO C 1 400 ? -27.030 -46.179 29.217 0.45 42.91 399 PRO C N 1
ATOM 14095 C CA A PRO C 1 400 ? -26.645 -46.196 31.066 0.55 40.35 399 PRO C CA 1
ATOM 14096 C CA B PRO C 1 400 ? -26.156 -47.329 29.506 0.45 40.87 399 PRO C CA 1
ATOM 14097 C C A PRO C 1 400 ? -27.183 -47.112 32.152 0.55 48.41 399 PRO C C 1
ATOM 14098 C C B PRO C 1 400 ? -26.553 -48.110 30.743 0.45 43.39 399 PRO C C 1
ATOM 14099 O O A PRO C 1 400 ? -26.541 -48.128 32.444 0.55 48.58 399 PRO C O 1
ATOM 14100 O O B PRO C 1 400 ? -26.322 -49.325 30.798 0.45 46.59 399 PRO C O 1
ATOM 14121 N N A LYS C 1 401 ? -28.326 -46.795 32.760 0.55 48.39 400 LYS C N 1
ATOM 14122 N N B LYS C 1 401 ? -27.150 -47.454 31.739 0.45 42.80 400 LYS C N 1
ATOM 14123 C CA A LYS C 1 401 ? -28.823 -47.580 33.883 0.55 52.79 400 LYS C CA 1
ATOM 14124 C CA B LYS C 1 401 ? -27.489 -48.097 33.000 0.45 48.31 400 LYS C CA 1
ATOM 14125 C C A LYS C 1 401 ? -29.799 -48.671 33.450 0.55 54.25 400 LYS C C 1
ATOM 14126 C C B LYS C 1 401 ? -28.950 -48.527 33.074 0.45 54.83 400 LYS C C 1
ATOM 14127 O O A LYS C 1 401 ? -29.647 -49.831 33.844 0.55 56.47 400 LYS C O 1
ATOM 14128 O O B LYS C 1 401 ? -29.367 -49.082 34.096 0.45 56.02 400 LYS C O 1
ATOM 14165 N N A CYS C 1 402 ? -30.800 -48.319 32.646 0.55 50.87 401 CYS C N 1
ATOM 14166 N N B CYS C 1 402 ? -29.734 -48.290 32.021 0.45 49.51 401 CYS C N 1
ATOM 14167 C CA A CYS C 1 402 ? -31.885 -49.234 32.315 0.55 50.71 401 CYS C CA 1
ATOM 14168 C CA B CYS C 1 402 ? -31.121 -48.741 31.970 0.45 48.32 401 CYS C CA 1
ATOM 14169 C C A CYS C 1 402 ? -31.896 -49.526 30.822 0.55 43.72 401 CYS C C 1
ATOM 14170 C C B CYS C 1 402 ? -31.448 -49.227 30.562 0.45 43.05 401 CYS C C 1
ATOM 14171 O O A CYS C 1 402 ? -32.019 -48.589 30.014 0.55 39.40 401 CYS C O 1
ATOM 14172 O O B CYS C 1 402 ? -31.477 -48.422 29.622 0.45 38.30 401 CYS C O 1
ATOM 14187 N N A PRO C 1 403 ? -31.774 -50.789 30.403 0.55 50.98 402 PRO C N 1
ATOM 14188 N N B PRO C 1 403 ? -31.707 -50.527 30.368 0.45 50.86 402 PRO C N 1
ATOM 14189 C CA A PRO C 1 403 ? -31.960 -51.103 28.978 0.55 47.40 402 PRO C CA 1
ATOM 14190 C CA B PRO C 1 403 ? -31.938 -51.027 29.004 0.45 47.68 402 PRO C CA 1
ATOM 14191 C C A PRO C 1 403 ? -33.317 -50.693 28.431 0.55 46.49 402 PRO C C 1
ATOM 14192 C C B PRO C 1 403 ? -33.307 -50.687 28.442 0.45 46.58 402 PRO C C 1
ATOM 14193 O O A PRO C 1 403 ? -33.476 -50.625 27.207 0.55 45.84 402 PRO C O 1
ATOM 14194 O O B PRO C 1 403 ? -33.460 -50.671 27.214 0.45 45.77 402 PRO C O 1
ATOM 14215 N N . SER C 1 404 ? -34.298 -50.417 29.289 1.00 42.72 403 SER C N 1
ATOM 14216 C CA . SER C 1 404 ? -35.654 -50.124 28.849 1.00 46.95 403 SER C CA 1
ATOM 14217 C C . SER C 1 404 ? -35.910 -48.638 28.636 1.00 42.16 403 SER C C 1
ATOM 14218 O O . SER C 1 404 ? -37.060 -48.248 28.411 1.00 50.92 403 SER C O 1
ATOM 14227 N N . ARG C 1 405 ? -34.878 -47.802 28.704 1.00 36.17 404 ARG C N 1
ATOM 14228 C CA . ARG C 1 405 ? -35.027 -46.372 28.493 1.00 36.77 404 ARG C CA 1
ATOM 14229 C C . ARG C 1 405 ? -34.042 -45.899 27.438 1.00 31.99 404 ARG C C 1
ATOM 14230 O O . ARG C 1 405 ? -32.921 -46.404 27.336 1.00 33.17 404 ARG C O 1
ATOM 14251 N N . TYR C 1 406 ? -34.475 -44.913 26.654 1.00 31.40 405 TYR C N 1
ATOM 14252 C CA . TYR C 1 406 ? -33.594 -44.227 25.722 1.00 35.19 405 TYR C CA 1
ATOM 14253 C C . TYR C 1 406 ? -34.001 -42.761 25.665 1.00 33.81 405 TYR C C 1
ATOM 14254 O O . TYR C 1 406 ? -35.049 -42.358 26.178 1.00 31.74 405 TYR C O 1
ATOM 14272 N N . HIS C 1 407 ? -33.152 -41.958 25.038 1.00 27.59 406 HIS C N 1
ATOM 14273 C CA . HIS C 1 407 ? -33.359 -40.519 24.952 1.00 26.78 406 HIS C CA 1
ATOM 14274 C C . HIS C 1 407 ? -33.199 -40.071 23.511 1.00 29.03 406 HIS C C 1
ATOM 14275 O O . HIS C 1 407 ? -32.344 -40.580 22.780 1.00 31.45 406 HIS C O 1
ATOM 14289 N N . CYS C 1 408 ? -34.038 -39.122 23.108 1.00 32.25 407 CYS C N 1
ATOM 14290 C CA . CYS C 1 408 ? -34.061 -38.602 21.746 1.00 29.43 407 CYS C CA 1
ATOM 14291 C C . CYS C 1 408 ? -33.781 -37.107 21.789 1.00 30.66 407 CYS C C 1
ATOM 14292 O O . CYS C 1 408 ? -34.468 -36.365 22.499 1.00 34.80 407 CYS C O 1
ATOM 14300 N N . THR C 1 409 ? -32.772 -36.669 21.042 1.00 28.64 408 THR C N 1
ATOM 14301 C CA . THR C 1 409 ? -32.460 -35.256 20.893 1.00 34.31 408 THR C CA 1
ATOM 14302 C C . THR C 1 409 ? -32.782 -34.830 19.465 1.00 33.67 408 THR C C 1
ATOM 14303 O O . THR C 1 409 ? -32.548 -35.583 18.517 1.00 37.01 408 THR C O 1
ATOM 14314 N N . HIS C 1 410 ? -33.318 -33.625 19.319 1.00 35.03 409 HIS C N 1
ATOM 14315 C CA . HIS C 1 410 ? -33.806 -33.157 18.029 1.00 35.24 409 HIS C CA 1
ATOM 14316 C C . HIS C 1 410 ? -33.827 -31.635 18.035 1.00 38.14 409 HIS C C 1
ATOM 14317 O O . HIS C 1 410 ? -33.479 -30.991 19.029 1.00 35.36 409 HIS C O 1
ATOM 14331 N N . GLU C 1 411 ? -34.251 -31.061 16.904 1.00 38.02 410 GLU C N 1
ATOM 14332 C CA . GLU C 1 411 ? -34.220 -29.615 16.730 1.00 47.22 410 GLU C CA 1
ATOM 14333 C C . GLU C 1 411 ? -35.054 -28.881 17.769 1.00 46.29 410 GLU C C 1
ATOM 14334 O O . GLU C 1 411 ? -34.839 -27.681 17.980 1.00 46.12 410 GLU C O 1
ATOM 14346 N N . ALA C 1 412 ? -36.000 -29.563 18.416 1.00 40.14 411 ALA C N 1
ATOM 14347 C CA . ALA C 1 412 ? -36.890 -28.934 19.381 1.00 41.77 411 ALA C CA 1
ATOM 14348 C C . ALA C 1 412 ? -36.573 -29.317 20.820 1.00 42.14 411 ALA C C 1
ATOM 14349 O O . ALA C 1 412 ? -37.313 -28.924 21.729 1.00 48.35 411 ALA C O 1
ATOM 14356 N N . GLY C 1 413 ? -35.497 -30.062 21.058 1.00 36.27 412 GLY C N 1
ATOM 14357 C CA . GLY C 1 413 ? -35.086 -30.370 22.414 1.00 36.07 412 GLY C CA 1
ATOM 14358 C C . GLY C 1 413 ? -34.787 -31.832 22.675 1.00 36.20 412 GLY C C 1
ATOM 14359 O O . GLY C 1 413 ? -34.171 -32.507 21.844 1.00 38.29 412 GLY C O 1
ATOM 14363 N N . VAL C 1 414 ? -35.222 -32.334 23.831 1.00 31.14 413 VAL C N 1
ATOM 14364 C CA . VAL C 1 414 ? -34.881 -33.676 24.287 1.00 36.49 413 VAL C CA 1
ATOM 14365 C C . VAL C 1 414 ? -36.123 -34.345 24.862 1.00 30.99 413 VAL C C 1
ATOM 14366 O O . VAL C 1 414 ? -36.872 -33.732 25.630 1.00 30.34 413 VAL C O 1
ATOM 14379 N N . HIS C 1 415 ? -36.333 -35.605 24.489 1.00 31.38 414 HIS C N 1
ATOM 14380 C CA . HIS C 1 415 ? -37.374 -36.446 25.061 1.00 33.84 414 HIS C CA 1
ATOM 14381 C C . HIS C 1 415 ? -36.747 -37.707 25.645 1.00 36.68 414 HIS C C 1
ATOM 14382 O O . HIS C 1 415 ? -35.803 -38.264 25.076 1.00 29.88 414 HIS C O 1
ATOM 14396 N N . SER C 1 416 ? -37.272 -38.149 26.781 1.00 37.77 415 SER C N 1
ATOM 14397 C CA . SER C 1 416 ? -36.935 -39.445 27.354 1.00 42.73 415 SER C CA 1
ATOM 14398 C C . SER C 1 416 ? -38.115 -40.388 27.166 1.00 35.47 415 SER C C 1
ATOM 14399 O O . SER C 1 416 ? -39.269 -40.004 27.391 1.00 33.03 415 SER C O 1
ATOM 14407 N N . VAL C 1 417 ? -37.824 -41.615 26.743 1.00 32.81 416 VAL C N 1
ATOM 14408 C CA . VAL C 1 417 ? -38.841 -42.623 26.471 1.00 34.49 416 VAL C CA 1
ATOM 14409 C C . VAL C 1 417 ? -38.553 -43.837 27.341 1.00 34.31 416 VAL C C 1
ATOM 14410 O O . VAL C 1 417 ? -37.432 -44.358 27.338 1.00 29.73 416 VAL C O 1
ATOM 14423 N N . GLY C 1 418 ? -39.564 -44.280 28.084 1.00 33.97 417 GLY C N 1
ATOM 14424 C CA . GLY C 1 418 ? -39.436 -45.454 28.924 1.00 31.99 417 GLY C CA 1
ATOM 14425 C C . GLY C 1 418 ? -40.330 -46.588 28.472 1.00 35.59 417 GLY C C 1
ATOM 14426 O O . GLY C 1 418 ? -41.558 -46.463 28.491 1.00 34.25 417 GLY C O 1
ATOM 14430 N N . LEU C 1 419 ? -39.721 -47.700 28.060 1.00 33.34 418 LEU C N 1
ATOM 14431 C CA . LEU C 1 419 ? -40.455 -48.872 27.583 1.00 37.04 418 LEU C CA 1
ATOM 14432 C C . LEU C 1 419 ? -40.593 -49.846 28.749 1.00 41.55 418 LEU C C 1
ATOM 14433 O O . LEU C 1 419 ? -39.856 -50.819 28.876 1.00 47.34 418 LEU C O 1
ATOM 14449 N N . THR C 1 420 ? -41.560 -49.566 29.622 1.00 45.66 419 THR C N 1
ATOM 14450 C CA . THR C 1 420 ? -41.737 -50.397 30.808 1.00 55.68 419 THR C CA 1
ATOM 14451 C C . THR C 1 420 ? -42.197 -51.808 30.463 1.00 53.22 419 THR C C 1
ATOM 14452 O O . THR C 1 420 ? -42.013 -52.721 31.275 1.00 51.78 419 THR C O 1
ATOM 14463 N N . TRP C 1 421 ? -42.778 -52.009 29.280 1.00 48.44 420 TRP C N 1
ATOM 14464 C CA . TRP C 1 421 ? -43.259 -53.319 28.866 1.00 44.99 420 TRP C CA 1
ATOM 14465 C C . TRP C 1 421 ? -42.140 -54.269 28.459 1.00 45.10 420 TRP C C 1
ATOM 14466 O O . TRP C 1 421 ? -42.419 -55.439 28.175 1.00 44.99 420 TRP C O 1
ATOM 14487 N N . ILE C 1 422 ? -40.890 -53.804 28.431 1.00 46.40 421 ILE C N 1
ATOM 14488 C CA . ILE C 1 422 ? -39.777 -54.675 28.062 1.00 51.12 421 ILE C CA 1
ATOM 14489 C C . ILE C 1 422 ? -39.686 -55.855 29.020 1.00 54.82 421 ILE C C 1
ATOM 14490 O O . ILE C 1 422 ? -39.376 -56.982 28.614 1.00 49.08 421 ILE C O 1
ATOM 14506 N N . HIS C 1 423 ? -39.948 -55.615 30.303 1.00 65.25 422 HIS C N 1
ATOM 14507 C CA . HIS C 1 423 ? -39.798 -56.638 31.329 1.00 73.91 422 HIS C CA 1
ATOM 14508 C C . HIS C 1 423 ? -40.925 -57.660 31.319 1.00 68.52 422 HIS C C 1
ATOM 14509 O O . HIS C 1 423 ? -40.891 -58.600 32.120 1.00 79.54 422 HIS C O 1
ATOM 14523 N N . LYS C 1 424 ? -41.916 -57.502 30.445 1.00 53.67 423 LYS C N 1
ATOM 14524 C CA . LYS C 1 424 ? -42.971 -58.492 30.292 1.00 46.39 423 LYS C CA 1
ATOM 14525 C C . LYS C 1 424 ? -42.668 -59.512 29.203 1.00 46.56 423 LYS C C 1
ATOM 14526 O O . LYS C 1 424 ? -43.404 -60.494 29.075 1.00 51.78 423 LYS C O 1
ATOM 14545 N N . LEU C 1 425 ? -41.616 -59.305 28.421 1.00 54.05 424 LEU C N 1
ATOM 14546 C CA . LEU C 1 425 ? -41.263 -60.226 27.354 1.00 59.98 424 LEU C CA 1
ATOM 14547 C C . LEU C 1 425 ? -40.313 -61.298 27.876 1.00 64.19 424 LEU C C 1
ATOM 14548 O O . LEU C 1 425 ? -39.673 -61.145 28.919 1.00 64.84 424 LEU C O 1
ATOM 14564 N N . HIS C 1 426 ? -40.233 -62.396 27.131 1.00 61.29 425 HIS C N 1
ATOM 14565 C CA . HIS C 1 426 ? -39.363 -63.515 27.460 1.00 72.13 425 HIS C CA 1
ATOM 14566 C C . HIS C 1 426 ? -38.572 -63.912 26.221 1.00 72.80 425 HIS C C 1
ATOM 14567 O O . HIS C 1 426 ? -38.864 -63.479 25.102 1.00 61.21 425 HIS C O 1
ATOM 14581 N N . LYS C 1 427 ? -37.553 -64.747 26.434 1.00 89.16 426 LYS C N 1
ATOM 14582 C CA . LYS C 1 427 ? -36.646 -65.138 25.362 1.00 98.59 426 LYS C CA 1
ATOM 14583 C C . LYS C 1 427 ? -37.239 -66.182 24.424 1.00 98.13 426 LYS C C 1
ATOM 14584 O O . LYS C 1 427 ? -36.626 -66.478 23.392 1.00 93.99 426 LYS C O 1
ATOM 14603 N N . PHE C 1 428 ? -38.407 -66.737 24.742 1.00 100.41 427 PHE C N 1
ATOM 14604 C CA . PHE C 1 428 ? -39.042 -67.749 23.908 1.00 97.68 427 PHE C CA 1
ATOM 14605 C C . PHE C 1 428 ? -39.969 -67.154 22.849 1.00 82.41 427 PHE C C 1
ATOM 14606 O O . PHE C 1 428 ? -40.724 -67.899 22.217 1.00 73.15 427 PHE C O 1
ATOM 14623 N N . LEU C 1 429 ? -39.928 -65.840 22.639 1.00 83.75 428 LEU C N 1
ATOM 14624 C CA . LEU C 1 429 ? -40.769 -65.211 21.631 1.00 76.36 428 LEU C CA 1
ATOM 14625 C C . LEU C 1 429 ? -40.215 -65.458 20.233 1.00 72.09 428 LEU C C 1
ATOM 14626 O O . LEU C 1 429 ? -39.002 -65.571 20.031 1.00 70.64 428 LEU C O 1
ATOM 14642 N N . GLY C 1 430 ? -41.123 -65.541 19.264 1.00 67.67 429 GLY C N 1
ATOM 14643 C CA . GLY C 1 430 ? -40.757 -65.759 17.879 1.00 74.00 429 GLY C CA 1
ATOM 14644 C C . GLY C 1 430 ? -41.720 -65.077 16.929 1.00 78.55 429 GLY C C 1
ATOM 14645 O O . GLY C 1 430 ? -42.557 -64.280 17.362 1.00 80.63 429 GLY C O 1
ATOM 14649 N N . SER C 1 431 ? -41.623 -65.387 15.636 1.00 80.70 430 SER C N 1
ATOM 14650 C CA . SER C 1 431 ? -42.437 -64.742 14.614 1.00 82.14 430 SER C CA 1
ATOM 14651 C C . SER C 1 431 ? -43.674 -65.556 14.244 1.00 91.20 430 SER C C 1
ATOM 14652 O O . SER C 1 431 ? -44.256 -65.336 13.176 1.00 89.61 430 SER C O 1
ATOM 14660 N N . ASP C 1 432 ? -44.086 -66.488 15.099 1.00 109.18 431 ASP C N 1
ATOM 14661 C CA . ASP C 1 432 ? -45.332 -67.207 14.872 1.00 114.16 431 ASP C CA 1
ATOM 14662 C C . ASP C 1 432 ? -46.518 -66.266 15.056 1.00 103.53 431 ASP C C 1
ATOM 14663 O O . ASP C 1 432 ? -46.480 -65.332 15.862 1.00 103.88 431 ASP C O 1
ATOM 14672 N N . GLU C 1 433 ? -47.583 -66.518 14.291 1.00 92.87 432 GLU C N 1
ATOM 14673 C CA . GLU C 1 433 ? -48.763 -65.665 14.369 1.00 92.67 432 GLU C CA 1
ATOM 14674 C C . GLU C 1 433 ? -49.337 -65.610 15.778 1.00 91.47 432 GLU C C 1
ATOM 14675 O O . GLU C 1 433 ? -50.021 -64.639 16.121 1.00 92.12 432 GLU C O 1
ATOM 14687 N N . GLU C 1 434 ? -49.073 -66.626 16.602 1.00 85.93 433 GLU C N 1
ATOM 14688 C CA . GLU C 1 434 ? -49.523 -66.591 17.989 1.00 79.58 433 GLU C CA 1
ATOM 14689 C C . GLU C 1 434 ? -48.781 -65.515 18.774 1.00 72.06 433 GLU C C 1
ATOM 14690 O O . GLU C 1 434 ? -49.390 -64.772 19.552 1.00 67.52 433 GLU C O 1
ATOM 14702 N N . ASP C 1 435 ? -47.464 -65.416 18.577 1.00 71.77 434 ASP C N 1
ATOM 14703 C CA . ASP C 1 435 ? -46.677 -64.433 19.313 1.00 68.35 434 ASP C CA 1
ATOM 14704 C C . ASP C 1 435 ? -47.008 -63.012 18.872 1.00 53.45 434 ASP C C 1
ATOM 14705 O O . ASP C 1 435 ? -47.057 -62.096 19.701 1.00 46.92 434 ASP C O 1
ATOM 14714 N N . LYS C 1 436 ? -47.235 -62.807 17.574 1.00 60.33 435 LYS C N 1
ATOM 14715 C CA . LYS C 1 436 ? -47.570 -61.471 17.093 1.00 58.41 435 LYS C CA 1
ATOM 14716 C C . LYS C 1 436 ? -48.918 -61.015 17.636 1.00 57.31 435 LYS C C 1
ATOM 14717 O O . LYS C 1 436 ? -49.073 -59.853 18.031 1.00 58.97 435 LYS C O 1
ATOM 14736 N N . ASP C 1 437 ? -49.905 -61.912 17.667 1.00 61.53 436 ASP C N 1
ATOM 14737 C CA . ASP C 1 437 ? -51.188 -61.569 18.272 1.00 69.52 436 ASP C CA 1
ATOM 14738 C C . ASP C 1 437 ? -51.025 -61.262 19.754 1.00 61.12 436 ASP C C 1
ATOM 14739 O O . ASP C 1 437 ? -51.664 -60.343 20.281 1.00 56.84 436 ASP C O 1
ATOM 14748 N N . SER C 1 438 ? -50.166 -62.016 20.444 1.00 56.88 437 SER C N 1
ATOM 14749 C CA . SER C 1 438 ? -49.912 -61.748 21.855 1.00 50.91 437 SER C CA 1
ATOM 14750 C C . SER C 1 438 ? -49.291 -60.371 22.041 1.00 54.62 437 SER C C 1
ATOM 14751 O O . SER C 1 438 ? -49.709 -59.599 22.914 1.00 54.60 437 SER C O 1
ATOM 14759 N N . LEU C 1 439 ? -48.279 -60.046 21.229 1.00 48.89 438 LEU C N 1
ATOM 14760 C CA . LEU C 1 439 ? -47.675 -58.720 21.297 1.00 45.15 438 LEU C CA 1
ATOM 14761 C C . LEU C 1 439 ? -48.709 -57.633 21.038 1.00 42.60 438 LEU C C 1
ATOM 14762 O O . LEU C 1 439 ? -48.739 -56.615 21.739 1.00 45.38 438 LEU C O 1
ATOM 14778 N N . GLN C 1 440 ? -49.563 -57.830 20.034 1.00 43.92 439 GLN C N 1
ATOM 14779 C CA . GLN C 1 440 ? -50.608 -56.851 19.747 1.00 44.24 439 GLN C CA 1
ATOM 14780 C C . GLN C 1 440 ? -51.459 -56.585 20.983 1.00 44.50 439 GLN C C 1
ATOM 14781 O O . GLN C 1 440 ? -51.659 -55.432 21.379 1.00 43.80 439 GLN C O 1
ATOM 14795 N N . GLU C 1 441 ? -51.969 -57.646 21.613 1.00 49.16 440 GLU C N 1
ATOM 14796 C CA . GLU C 1 441 ? -52.826 -57.459 22.780 1.00 50.21 440 GLU C CA 1
ATOM 14797 C C . GLU C 1 441 ? -52.068 -56.786 23.918 1.00 48.33 440 GLU C C 1
ATOM 14798 O O . GLU C 1 441 ? -52.611 -55.916 24.606 1.00 46.94 440 GLU C O 1
ATOM 14810 N N . LEU C 1 442 ? -50.807 -57.169 24.129 1.00 46.88 441 LEU C N 1
ATOM 14811 C CA . LEU C 1 442 ? -50.031 -56.560 25.202 1.00 44.79 441 LEU C CA 1
ATOM 14812 C C . LEU C 1 442 ? -49.908 -55.054 25.004 1.00 52.28 441 LEU C C 1
ATOM 14813 O O . LEU C 1 442 ? -49.927 -54.289 25.976 1.00 54.55 441 LEU C O 1
ATOM 14829 N N . SER C 1 443 ? -49.779 -54.608 23.752 1.00 51.46 442 SER C N 1
ATOM 14830 C CA . SER C 1 443 ? -49.628 -53.182 23.488 1.00 51.90 442 SER C CA 1
ATOM 14831 C C . SER C 1 443 ? -50.901 -52.403 23.791 1.00 51.99 442 SER C C 1
ATOM 14832 O O . SER C 1 443 ? -50.829 -51.190 24.016 1.00 54.09 442 SER C O 1
ATOM 14840 N N . THR C 1 444 ? -52.060 -53.068 23.806 1.00 55.23 443 THR C N 1
ATOM 14841 C CA . THR C 1 444 ? -53.305 -52.374 24.106 1.00 56.52 443 THR C CA 1
ATOM 14842 C C . THR C 1 444 ? -53.433 -52.035 25.585 1.00 61.82 443 THR C C 1
ATOM 14843 O O . THR C 1 444 ? -54.187 -51.120 25.934 1.00 65.66 443 THR C O 1
ATOM 14854 N N . GLU C 1 445 ? -52.719 -52.748 26.458 1.00 56.69 444 GLU C N 1
ATOM 14855 C CA . GLU C 1 445 ? -52.736 -52.476 27.888 1.00 65.20 444 GLU C CA 1
ATOM 14856 C C . GLU C 1 445 ? -51.397 -51.970 28.404 1.00 64.51 444 GLU C C 1
ATOM 14857 O O . GLU C 1 445 ? -51.259 -51.743 29.611 1.00 62.93 444 GLU C O 1
ATOM 14869 N N . GLN C 1 446 ? -50.412 -51.791 27.526 1.00 70.92 445 GLN C N 1
ATOM 14870 C CA . GLN C 1 446 ? -49.083 -51.334 27.913 1.00 71.79 445 GLN C CA 1
ATOM 14871 C C . GLN C 1 446 ? -48.622 -50.293 26.906 1.00 59.62 445 GLN C C 1
ATOM 14872 O O . GLN C 1 446 ? -48.555 -50.576 25.707 1.00 60.88 445 GLN C O 1
ATOM 14886 N N . LYS C 1 447 ? -48.311 -49.098 27.394 1.00 50.61 446 LYS C N 1
ATOM 14887 C CA . LYS C 1 447 ? -47.833 -47.999 26.568 1.00 48.37 446 LYS C CA 1
ATOM 14888 C C . LYS C 1 447 ? -46.571 -47.428 27.195 1.00 41.33 446 LYS C C 1
ATOM 14889 O O . LYS C 1 447 ? -46.445 -47.380 28.422 1.00 41.25 446 LYS C O 1
ATOM 14908 N N . CYS C 1 448 ? -45.636 -47.001 26.352 1.00 33.43 447 CYS C N 1
ATOM 14909 C CA . CYS C 1 448 ? -44.426 -46.375 26.851 1.00 40.03 447 CYS C CA 1
ATOM 14910 C C . CYS C 1 448 ? -44.743 -45.013 27.459 1.00 35.37 447 CYS C C 1
ATOM 14911 O O . CYS C 1 448 ? -45.786 -44.406 27.188 1.00 35.83 447 CYS C O 1
ATOM 14919 N N . PHE C 1 449 ? -43.825 -44.539 28.293 1.00 32.04 448 PHE C N 1
ATOM 14920 C CA . PHE C 1 449 ? -43.900 -43.211 28.882 1.00 40.07 448 PHE C CA 1
ATOM 14921 C C . PHE C 1 449 ? -42.942 -42.283 28.146 1.00 36.53 448 PHE C C 1
ATOM 14922 O O . PHE C 1 449 ? -41.800 -42.651 27.858 1.00 33.04 448 PHE C O 1
ATOM 14939 N N . VAL C 1 450 ? -43.418 -41.082 27.837 1.00 33.25 449 VAL C N 1
ATOM 14940 C CA . VAL C 1 450 ? -42.655 -40.101 27.076 1.00 38.56 449 VAL C CA 1
ATOM 14941 C C . VAL C 1 450 ? -42.653 -38.805 27.869 1.00 40.82 449 VAL C C 1
ATOM 14942 O O . VAL C 1 450 ? -43.721 -38.266 28.183 1.00 42.27 449 VAL C O 1
ATOM 14955 N N . GLU C 1 451 ? -41.461 -38.311 28.205 1.00 32.12 450 GLU C N 1
ATOM 14956 C CA . GLU C 1 451 ? -41.323 -37.056 28.928 1.00 39.19 450 GLU C CA 1
ATOM 14957 C C . GLU C 1 451 ? -40.550 -36.062 28.077 1.00 34.65 450 GLU C C 1
ATOM 14958 O O . GLU C 1 451 ? -39.495 -36.397 27.523 1.00 30.17 450 GLU C O 1
ATOM 14970 N N . HIS C 1 452 ? -41.076 -34.847 27.982 1.00 34.77 451 HIS C N 1
ATOM 14971 C CA . HIS C 1 452 ? -40.417 -33.740 27.290 1.00 35.52 451 HIS C CA 1
ATOM 14972 C C . HIS C 1 452 ? -39.472 -33.079 28.287 1.00 35.98 451 HIS C C 1
ATOM 14973 O O . HIS C 1 452 ? -39.894 -32.281 29.126 1.00 44.88 451 HIS C O 1
ATOM 14987 N N . ILE C 1 453 ? -38.186 -33.424 28.206 1.00 31.99 452 ILE C N 1
ATOM 14988 C CA . ILE C 1 453 ? -37.216 -32.916 29.172 1.00 37.95 452 ILE C CA 1
ATOM 14989 C C . ILE C 1 453 ? -36.925 -31.441 28.917 1.00 47.65 452 ILE C C 1
ATOM 14990 O O . ILE C 1 453 ? -37.033 -30.605 29.821 1.00 50.24 452 ILE C O 1
ATOM 15006 N N . LEU C 1 454 ? -36.547 -31.101 27.685 1.00 48.92 453 LEU C N 1
ATOM 15007 C CA . LEU C 1 454 ? -36.124 -29.754 27.337 1.00 47.02 453 LEU C CA 1
ATOM 15008 C C . LEU C 1 454 ? -36.778 -29.326 26.036 1.00 50.33 453 LEU C C 1
ATOM 15009 O O . LEU C 1 454 ? -36.856 -30.109 25.085 1.00 44.53 453 LEU C O 1
ATOM 15025 N N . CYS C 1 455 ? -37.235 -28.075 25.997 1.00 52.40 454 CYS C N 1
ATOM 15026 C CA . CYS C 1 455 ? -37.758 -27.453 24.788 1.00 58.11 454 CYS C CA 1
ATOM 15027 C C . CYS C 1 455 ? -36.824 -26.316 24.387 1.00 58.29 454 CYS C C 1
ATOM 15028 O O . CYS C 1 455 ? -36.571 -25.406 25.184 1.00 61.01 454 CYS C O 1
ATOM 15036 N N . THR C 1 456 ? -36.318 -26.370 23.156 1.00 55.02 455 THR C N 1
ATOM 15037 C CA . THR C 1 456 ? -35.415 -25.357 22.634 1.00 51.26 455 THR C CA 1
ATOM 15038 C C . THR C 1 456 ? -36.099 -24.414 21.652 1.00 57.56 455 THR C C 1
ATOM 15039 O O . THR C 1 456 ? -35.414 -23.677 20.935 1.00 52.52 455 THR C O 1
ATOM 15050 N N . LYS C 1 457 ? -37.431 -24.419 21.606 1.00 57.16 456 LYS C N 1
ATOM 15051 C CA . LYS C 1 457 ? -38.209 -23.510 20.764 1.00 63.62 456 LYS C CA 1
ATOM 15052 C C . LYS C 1 457 ? -39.292 -22.864 21.619 1.00 65.61 456 LYS C C 1
ATOM 15053 O O . LYS C 1 457 ? -40.482 -23.177 21.488 1.00 56.24 456 LYS C O 1
ATOM 15072 N N . PRO C 1 458 ? -38.907 -21.953 22.520 1.00 69.30 457 PRO C N 1
ATOM 15073 C CA . PRO C 1 458 ? -39.906 -21.327 23.400 1.00 72.84 457 PRO C CA 1
ATOM 15074 C C . PRO C 1 458 ? -40.685 -20.197 22.752 1.00 72.46 457 PRO C C 1
ATOM 15075 O O . PRO C 1 458 ? -41.781 -19.877 23.231 1.00 67.05 457 PRO C O 1
ATOM 15086 N N . LEU C 1 459 ? -40.165 -19.591 21.695 1.00 73.70 458 LEU C N 1
ATOM 15087 C CA . LEU C 1 459 ? -40.776 -18.463 21.012 1.00 78.22 458 LEU C CA 1
ATOM 15088 C C . LEU C 1 459 ? -41.342 -18.886 19.659 1.00 75.47 458 LEU C C 1
ATOM 15089 O O . LEU C 1 459 ? -41.095 -20.000 19.186 1.00 75.75 458 LEU C O 1
ATOM 15105 N N . PRO C 1 460 ? -42.125 -18.017 19.009 1.00 84.88 459 PRO C N 1
ATOM 15106 C CA . PRO C 1 460 ? -42.722 -18.407 17.719 1.00 88.73 459 PRO C CA 1
ATOM 15107 C C . PRO C 1 460 ? -41.704 -18.854 16.685 1.00 94.52 459 PRO C C 1
ATOM 15108 O O . PRO C 1 460 ? -42.050 -19.632 15.788 1.00 91.92 459 PRO C O 1
ATOM 15119 N N . CYS C 1 461 ? -40.464 -18.383 16.779 1.00 92.71 460 CYS C N 1
ATOM 15120 C CA . CYS C 1 461 ? -39.433 -18.781 15.829 1.00 95.45 460 CYS C CA 1
ATOM 15121 C C . CYS C 1 461 ? -39.297 -20.299 15.803 1.00 85.88 460 CYS C C 1
ATOM 15122 O O . CYS C 1 461 ? -39.071 -20.930 16.840 1.00 74.96 460 CYS C O 1
ATOM 15130 N N . ARG C 1 462 ? -39.441 -20.884 14.613 1.00 87.09 461 ARG C N 1
ATOM 15131 C CA . ARG C 1 462 ? -39.339 -22.324 14.423 1.00 84.07 461 ARG C CA 1
ATOM 15132 C C . ARG C 1 462 ? -37.988 -22.741 13.848 1.00 84.87 461 ARG C C 1
ATOM 15133 O O . ARG C 1 462 ? -37.849 -23.869 13.362 1.00 82.28 461 ARG C O 1
ATOM 15154 N N . GLN C 1 463 ? -36.995 -21.860 13.895 1.00 95.17 462 GLN C N 1
ATOM 15155 C CA . GLN C 1 463 ? -35.667 -22.223 13.423 1.00 93.18 462 GLN C CA 1
ATOM 15156 C C . GLN C 1 463 ? -35.101 -23.344 14.291 1.00 78.01 462 GLN C C 1
ATOM 15157 O O . GLN C 1 463 ? -35.265 -23.319 15.517 1.00 59.00 462 GLN C O 1
ATOM 15171 N N . PRO C 1 464 ? -34.438 -24.338 13.699 1.00 77.20 463 PRO C N 1
ATOM 15172 C CA . PRO C 1 464 ? -33.882 -25.427 14.513 1.00 74.41 463 PRO C CA 1
ATOM 15173 C C . PRO C 1 464 ? -32.926 -24.901 15.573 1.00 66.48 463 PRO C C 1
ATOM 15174 O O . PRO C 1 464 ? -32.093 -24.029 15.313 1.00 57.78 463 PRO C O 1
ATOM 15185 N N . ALA C 1 465 ? -33.062 -25.439 16.782 1.00 69.76 464 ALA C N 1
ATOM 15186 C CA . ALA C 1 465 ? -32.181 -25.120 17.905 1.00 63.99 464 ALA C CA 1
ATOM 15187 C C . ALA C 1 465 ? -31.713 -26.428 18.529 1.00 54.45 464 ALA C C 1
ATOM 15188 O O . ALA C 1 465 ? -32.055 -26.748 19.675 1.00 43.06 464 ALA C O 1
ATOM 15195 N N . PRO C 1 466 ? -30.933 -27.216 17.795 1.00 56.65 465 PRO C N 1
ATOM 15196 C CA . PRO C 1 466 ? -30.452 -28.486 18.346 1.00 54.05 465 PRO C CA 1
ATOM 15197 C C . PRO C 1 466 ? -29.383 -28.256 19.400 1.00 47.25 465 PRO C C 1
ATOM 15198 O O . PRO C 1 466 ? -28.676 -27.247 19.396 1.00 45.89 465 PRO C O 1
ATOM 15209 N N . ILE C 1 467 ? -29.275 -29.214 20.315 1.00 43.79 466 ILE C N 1
ATOM 15210 C CA . ILE C 1 467 ? -28.271 -29.129 21.363 1.00 35.94 466 ILE C CA 1
ATOM 15211 C C . ILE C 1 467 ? -26.903 -29.482 20.787 1.00 35.78 466 ILE C C 1
ATOM 15212 O O . ILE C 1 467 ? -26.782 -30.041 19.696 1.00 34.38 466 ILE C O 1
ATOM 15228 N N . ARG C 1 468 ? -25.853 -29.134 21.535 1.00 34.52 467 ARG C N 1
ATOM 15229 C CA . ARG C 1 468 ? -24.493 -29.466 21.139 1.00 33.71 467 ARG C CA 1
ATOM 15230 C C . ARG C 1 468 ? -23.923 -30.664 21.884 1.00 34.81 467 ARG C C 1
ATOM 15231 O O . ARG C 1 468 ? -22.965 -31.277 21.396 1.00 32.20 467 ARG C O 1
ATOM 15252 N N . GLY C 1 469 ? -24.473 -31.000 23.047 1.00 34.46 468 GLY C N 1
ATOM 15253 C CA . GLY C 1 469 ? -23.965 -32.112 23.826 1.00 32.81 468 GLY C CA 1
ATOM 15254 C C . GLY C 1 469 ? -25.009 -32.734 24.726 1.00 31.97 468 GLY C C 1
ATOM 15255 O O . GLY C 1 469 ? -25.877 -32.039 25.264 1.00 28.60 468 GLY C O 1
ATOM 15259 N N . PHE C 1 470 ? -24.931 -34.052 24.892 1.00 32.67 469 PHE C N 1
ATOM 15260 C CA . PHE C 1 470 ? -25.855 -34.797 25.740 1.00 32.71 469 PHE C CA 1
ATOM 15261 C C . PHE C 1 470 ? -25.076 -35.887 26.455 1.00 32.65 469 PHE C C 1
ATOM 15262 O O . PHE C 1 470 ? -24.324 -36.630 25.815 1.00 29.57 469 PHE C O 1
ATOM 15279 N N . TRP C 1 471 ? -25.252 -35.982 27.769 1.00 26.61 470 TRP C N 1
ATOM 15280 C CA . TRP C 1 471 ? -24.581 -37.025 28.531 1.00 28.09 470 TRP C CA 1
ATOM 15281 C C . TRP C 1 471 ? -25.335 -37.281 29.827 1.00 26.50 470 TRP C C 1
ATOM 15282 O O . TRP C 1 471 ? -25.807 -36.347 30.477 1.00 29.19 470 TRP C O 1
ATOM 15303 N N . ILE C 1 472 ? -25.436 -38.552 30.194 1.00 26.50 471 ILE C N 1
ATOM 15304 C CA . ILE C 1 472 ? -26.024 -38.976 31.461 1.00 26.90 471 ILE C CA 1
ATOM 15305 C C . ILE C 1 472 ? -24.895 -39.456 32.360 1.00 32.50 471 ILE C C 1
ATOM 15306 O O . ILE C 1 472 ? -24.228 -40.450 32.052 1.00 28.73 471 ILE C O 1
ATOM 15322 N N . VAL C 1 473 ? -24.673 -38.747 33.462 1.00 35.56 472 VAL C N 1
ATOM 15323 C CA . VAL C 1 473 ? -23.665 -39.140 34.444 1.00 36.00 472 VAL C CA 1
ATOM 15324 C C . VAL C 1 473 ? -24.283 -40.213 35.333 1.00 33.77 472 VAL C C 1
ATOM 15325 O O . VAL C 1 473 ? -25.197 -39.910 36.112 1.00 35.49 472 VAL C O 1
ATOM 15338 N N . PRO C 1 474 ? -23.841 -41.466 35.256 1.00 38.72 473 PRO C N 1
ATOM 15339 C CA . PRO C 1 474 ? -24.456 -42.502 36.089 1.00 49.41 473 PRO C CA 1
ATOM 15340 C C . PRO C 1 474 ? -23.996 -42.404 37.534 1.00 54.78 473 PRO C C 1
ATOM 15341 O O . PRO C 1 474 ? -22.850 -42.058 37.829 1.00 57.23 473 PRO C O 1
ATOM 15352 N N . ASP C 1 475 ? -24.923 -42.705 38.434 1.00 50.01 474 ASP C N 1
ATOM 15353 C CA . ASP C 1 475 ? -24.663 -42.716 39.871 1.00 53.85 474 ASP C CA 1
ATOM 15354 C C . ASP C 1 475 ? -25.810 -43.490 40.499 1.00 44.12 474 ASP C C 1
ATOM 15355 O O . ASP C 1 475 ? -26.975 -43.139 40.284 1.00 42.31 474 ASP C O 1
ATOM 15364 N N . ILE C 1 476 ? -25.493 -44.547 41.250 1.00 42.30 475 ILE C N 1
ATOM 15365 C CA . ILE C 1 476 ? -26.552 -45.413 41.754 1.00 47.76 475 ILE C CA 1
ATOM 15366 C C . ILE C 1 476 ? -27.458 -44.664 42.718 1.00 53.00 475 ILE C C 1
ATOM 15367 O O . ILE C 1 476 ? -28.600 -45.077 42.942 1.00 54.74 475 ILE C O 1
ATOM 15383 N N . LEU C 1 477 ? -26.981 -43.558 43.288 1.00 56.44 476 LEU C N 1
ATOM 15384 C CA . LEU C 1 477 ? -27.814 -42.714 44.134 1.00 61.44 476 LEU C CA 1
ATOM 15385 C C . LEU C 1 477 ? -28.652 -41.723 43.333 1.00 63.77 476 LEU C C 1
ATOM 15386 O O . LEU C 1 477 ? -29.357 -40.907 43.934 1.00 67.18 476 LEU C O 1
ATOM 15402 N N . GLY C 1 478 ? -28.596 -41.779 42.004 1.00 53.50 477 GLY C N 1
ATOM 15403 C CA . GLY C 1 478 ? -29.411 -40.936 41.160 1.00 53.72 477 GLY C CA 1
ATOM 15404 C C . GLY C 1 478 ? -28.628 -40.379 39.986 1.00 47.58 477 GLY C C 1
ATOM 15405 O O . GLY C 1 478 ? -27.726 -39.554 40.157 1.00 49.76 477 GLY C O 1
ATOM 15409 N N . PRO C 1 479 ? -28.951 -40.817 38.769 1.00 47.42 478 PRO C N 1
ATOM 15410 C CA . PRO C 1 479 ? -28.216 -40.322 37.600 1.00 44.65 478 PRO C CA 1
ATOM 15411 C C . PRO C 1 479 ? -28.590 -38.884 37.277 1.00 40.64 478 PRO C C 1
ATOM 15412 O O . PRO C 1 479 ? -29.637 -38.375 37.679 1.00 37.75 478 PRO C O 1
ATOM 15423 N N . THR C 1 480 ? -27.704 -38.224 36.538 1.00 41.40 479 THR C N 1
ATOM 15424 C CA . THR C 1 480 ? -27.875 -36.823 36.185 1.00 39.53 479 THR C CA 1
ATOM 15425 C C . THR C 1 480 ? 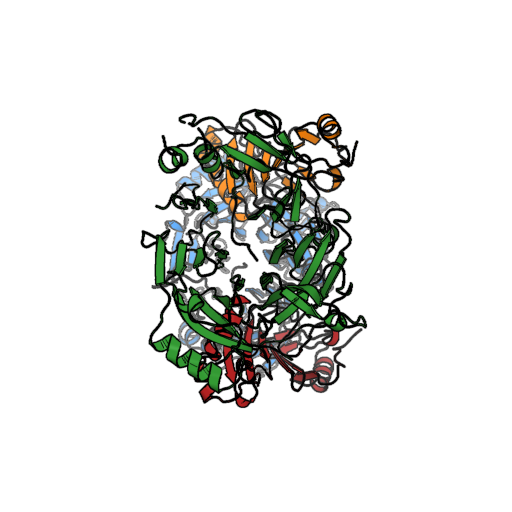-27.710 -36.656 34.684 1.00 36.29 479 THR C C 1
ATOM 15426 O O . THR C 1 480 ? -26.696 -37.074 34.116 1.00 30.92 479 THR C O 1
ATOM 15437 N N . MET C 1 481 ? -28.700 -36.040 34.049 1.00 32.63 480 MET C N 1
ATOM 15438 C CA . MET C 1 481 ? -28.640 -35.733 32.628 1.00 33.77 480 MET C CA 1
ATOM 15439 C C . MET C 1 481 ? -28.038 -34.346 32.438 1.00 27.60 480 MET C C 1
ATOM 15440 O O . MET C 1 481 ? -28.435 -33.394 33.118 1.00 28.36 480 MET C O 1
ATOM 15454 N N . ILE C 1 482 ? -27.082 -34.242 31.522 1.00 27.30 481 ILE C N 1
ATOM 15455 C CA . ILE C 1 482 ? -26.459 -32.974 31.163 1.00 30.42 481 ILE C CA 1
ATOM 15456 C C . ILE C 1 482 ? -26.771 -32.702 29.700 1.00 32.11 481 ILE C C 1
ATOM 15457 O O . ILE C 1 482 ? -26.554 -33.569 28.845 1.00 34.86 481 ILE C O 1
ATOM 15473 N N . CYS C 1 483 ? -27.277 -31.505 29.417 1.00 28.23 482 CYS C N 1
ATOM 15474 C CA A CYS C 1 483 ? -27.570 -31.075 28.056 0.59 30.88 482 CYS C CA 1
ATOM 15475 C CA B CYS C 1 483 ? -27.566 -31.076 28.056 0.41 31.67 482 CYS C CA 1
ATOM 15476 C C . CYS C 1 483 ? -26.845 -29.763 27.793 1.00 32.21 482 CYS C C 1
ATOM 15477 O O . CYS C 1 483 ? -27.047 -28.785 28.519 1.00 34.81 482 CYS C O 1
ATOM 15492 N N . ILE C 1 484 ? -26.007 -29.746 26.766 1.00 31.08 483 ILE C N 1
ATOM 15493 C CA . ILE C 1 484 ? -25.285 -28.549 26.352 1.00 38.83 483 ILE C CA 1
ATOM 15494 C C . ILE C 1 484 ? -26.006 -27.981 25.136 1.00 32.80 483 ILE C C 1
ATOM 15495 O O . ILE C 1 484 ? -26.053 -28.623 24.079 1.00 32.24 483 ILE C O 1
ATOM 15511 N N . THR C 1 485 ? -26.564 -26.781 25.284 1.00 32.97 484 THR C N 1
ATOM 15512 C CA . THR C 1 485 ? -27.426 -26.215 24.258 1.00 35.64 484 THR C CA 1
ATOM 15513 C C . THR C 1 485 ? -26.598 -25.590 23.137 1.00 35.36 484 THR C C 1
ATOM 15514 O O . THR C 1 485 ? -25.366 -25.531 23.188 1.00 35.58 484 THR C O 1
ATOM 15525 N N . SER C 1 486 ? -27.299 -25.096 22.110 1.00 41.80 485 SER C N 1
ATOM 15526 C CA . SER C 1 486 ? -26.640 -24.482 20.964 1.00 39.69 485 SER C CA 1
ATOM 15527 C C . SER C 1 486 ? -25.809 -23.267 21.353 1.00 42.43 485 SER C C 1
ATOM 15528 O O . SER C 1 486 ? -24.900 -22.891 20.607 1.00 42.63 485 SER C O 1
ATOM 15536 N N . THR C 1 487 ? -26.101 -22.645 22.496 1.00 39.62 486 THR C N 1
ATOM 15537 C CA . THR C 1 487 ? -25.322 -21.521 23.003 1.00 41.52 486 THR C CA 1
ATOM 15538 C C . THR C 1 487 ? -24.479 -21.912 24.211 1.00 39.44 486 THR C C 1
ATOM 15539 O O . THR C 1 487 ? -24.077 -21.046 24.994 1.00 40.27 486 THR C O 1
ATOM 15550 N N . TYR C 1 488 ? -24.204 -23.204 24.374 1.00 37.59 487 TYR C N 1
ATOM 15551 C CA . TYR C 1 488 ? -23.355 -23.700 25.456 1.00 39.15 487 TYR C CA 1
ATOM 15552 C C . TYR C 1 488 ? -23.922 -23.340 26.827 1.00 40.96 487 TYR C C 1
ATOM 15553 O O . TYR C 1 488 ? -23.184 -23.062 27.771 1.00 38.57 487 TYR C O 1
ATOM 15571 N N . GLU C 1 489 ? -25.246 -23.349 26.938 1.00 36.30 488 GLU C N 1
ATOM 15572 C CA . GLU C 1 489 ? -25.874 -23.410 28.248 1.00 45.00 488 GLU C CA 1
ATOM 15573 C C . GLU C 1 489 ? -25.732 -24.824 28.797 1.00 36.16 488 GLU C C 1
ATOM 15574 O O . GLU C 1 489 ? -25.867 -25.803 28.058 1.00 33.36 488 GLU C O 1
ATOM 15586 N N . CYS C 1 490 ? -25.473 -24.934 30.092 1.00 37.80 489 CYS C N 1
ATOM 15587 C CA . CYS C 1 490 ? -25.358 -26.233 30.750 1.00 39.57 489 CYS C CA 1
ATOM 15588 C C . CYS C 1 490 ? -26.633 -26.467 31.554 1.00 39.18 489 CYS C C 1
ATOM 15589 O O . CYS C 1 490 ? -26.794 -25.931 32.652 1.00 39.78 489 CYS C O 1
ATOM 15597 N N . LEU C 1 491 ? -27.538 -27.265 30.999 1.00 34.97 490 LEU C N 1
ATOM 15598 C CA . LEU C 1 491 ? -28.794 -27.609 31.654 1.00 38.91 490 LEU C CA 1
ATOM 15599 C C . LEU C 1 491 ? -28.671 -28.992 32.279 1.00 38.91 490 LEU C C 1
ATOM 15600 O O . LEU C 1 491 ? -28.142 -29.917 31.656 1.00 35.72 490 LEU C O 1
ATOM 15616 N N . ILE C 1 492 ? -29.164 -29.127 33.509 1.00 33.09 491 ILE C N 1
ATOM 15617 C CA . ILE C 1 492 ? -28.953 -30.319 34.324 1.00 36.98 491 ILE C CA 1
ATOM 15618 C C . ILE C 1 492 ? -30.297 -30.789 34.862 1.00 43.80 491 ILE C C 1
ATOM 15619 O O . ILE C 1 492 ? -31.090 -29.979 35.353 1.00 40.10 491 ILE C O 1
ATOM 15635 N N A TRP C 1 493 ? -30.542 -32.097 34.776 0.47 39.55 492 TRP C N 1
ATOM 15636 N N B TRP C 1 493 ? -30.555 -32.097 34.759 0.53 39.33 492 TRP C N 1
ATOM 15637 C CA A TRP C 1 493 ? -31.828 -32.681 35.116 0.47 44.84 492 TRP C CA 1
ATOM 15638 C CA B TRP C 1 493 ? -31.735 -32.733 35.332 0.53 44.85 492 TRP C CA 1
ATOM 15639 C C A TRP C 1 493 ? -31.587 -34.005 35.829 0.47 49.03 492 TRP C C 1
ATOM 15640 C C B TRP C 1 493 ? -31.311 -33.932 36.169 0.53 49.53 492 TRP C C 1
ATOM 15641 O O A TRP C 1 493 ? -30.828 -34.846 35.316 0.47 39.47 492 TRP C O 1
ATOM 15642 O O B TRP C 1 493 ? -30.374 -34.645 35.788 0.53 40.21 492 TRP C O 1
ATOM 15683 N N A PRO C 1 494 ? -32.192 -34.231 37.012 0.47 60.93 493 PRO C N 1
ATOM 15684 N N B PRO C 1 494 ? -31.975 -34.195 37.309 0.53 61.81 493 PRO C N 1
ATOM 15685 C CA A PRO C 1 494 ? -33.018 -33.314 37.812 0.47 67.38 493 PRO C CA 1
ATOM 15686 C CA B PRO C 1 494 ? -32.950 -33.349 38.012 0.53 67.63 493 PRO C CA 1
ATOM 15687 C C A PRO C 1 494 ? -32.244 -32.109 38.337 0.47 67.90 493 PRO C C 1
ATOM 15688 C C B PRO C 1 494 ? -32.324 -32.085 38.593 0.53 68.12 493 PRO C C 1
ATOM 15689 O O A PRO C 1 494 ? -31.195 -32.292 38.955 0.47 67.32 493 PRO C O 1
ATOM 15690 O O B PRO C 1 494 ? -31.172 -32.129 39.024 0.53 67.48 493 PRO C O 1
ATOM 15711 N N . MET D 2 4 ? -17.070 -37.229 -34.549 1.00 127.44 714 MET D N 1
ATOM 15712 C CA . MET D 2 4 ? -18.004 -37.957 -35.403 1.00 127.59 714 MET D CA 1
ATOM 15713 C C . MET D 2 4 ? -19.195 -37.069 -35.748 1.00 117.48 714 MET D C 1
ATOM 15714 O O . MET D 2 4 ? -19.809 -36.466 -34.868 1.00 114.24 714 MET D O 1
ATOM 15727 N N . ALA D 2 5 ? -19.514 -36.992 -37.038 1.00 92.35 715 ALA D N 1
ATOM 15728 C CA . ALA D 2 5 ? -20.565 -36.104 -37.503 1.00 89.85 715 ALA D CA 1
ATOM 15729 C C . ALA D 2 5 ? -21.931 -36.771 -37.376 1.00 95.33 715 ALA D C 1
ATOM 15730 O O . ALA D 2 5 ? -22.053 -37.980 -37.162 1.00 95.98 715 ALA D O 1
ATOM 15737 N N . GLY D 2 6 ? -22.972 -35.956 -37.521 1.00 79.15 716 GLY D N 1
ATOM 15738 C CA . GLY D 2 6 ? -24.330 -36.447 -37.424 1.00 71.47 716 GLY D CA 1
ATOM 15739 C C . GLY D 2 6 ? -24.725 -36.807 -36.008 1.00 58.68 716 GLY D C 1
ATOM 15740 O O . GLY D 2 6 ? -23.884 -36.849 -35.106 1.00 61.50 716 GLY D O 1
ATOM 15744 N N . ILE D 2 7 ? -26.008 -37.068 -35.803 1.00 74.45 717 ILE D N 1
ATOM 15745 C CA . ILE D 2 7 ? -26.520 -37.396 -34.478 1.00 56.75 717 ILE D CA 1
ATOM 15746 C C . ILE D 2 7 ? -26.308 -38.883 -34.230 1.00 51.71 717 ILE D C 1
ATOM 15747 O O . ILE D 2 7 ? -26.641 -39.720 -35.077 1.00 53.05 717 ILE D O 1
ATOM 15763 N N . ILE D 2 8 ? -25.749 -39.213 -33.068 1.00 42.46 718 ILE D N 1
ATOM 15764 C CA . ILE D 2 8 ? -25.368 -40.582 -32.734 1.00 48.59 718 ILE D CA 1
ATOM 15765 C C . ILE D 2 8 ? -26.321 -41.107 -31.670 1.00 44.28 718 ILE D C 1
ATOM 15766 O O . ILE D 2 8 ? -26.423 -40.534 -30.578 1.00 40.28 718 ILE D O 1
ATOM 15782 N N . LEU D 2 9 ? -27.010 -42.200 -31.990 1.00 44.93 719 LEU D N 1
ATOM 15783 C CA . LEU D 2 9 ? -27.840 -42.915 -31.023 1.00 41.85 719 LEU D CA 1
ATOM 15784 C C . LEU D 2 9 ? -27.923 -44.359 -31.493 1.00 45.42 719 LEU D C 1
ATOM 15785 O O . LEU D 2 9 ? -28.541 -44.637 -32.525 1.00 48.14 719 LEU D O 1
ATOM 15801 N N . THR D 2 10 ? -27.296 -45.269 -30.743 1.00 43.21 720 THR D N 1
ATOM 15802 C CA . THR D 2 10 ? -27.245 -46.674 -31.113 1.00 49.50 720 THR D CA 1
ATOM 15803 C C . THR D 2 10 ? -27.634 -47.620 -29.986 1.00 46.97 720 THR D C 1
ATOM 15804 O O . THR D 2 10 ? -27.811 -48.814 -30.248 1.00 52.06 720 THR D O 1
ATOM 15815 N N . LYS D 2 11 ? -27.770 -47.136 -28.755 1.00 43.96 721 LYS D N 1
ATOM 15816 C CA . LYS D 2 11 ? -28.068 -48.016 -27.633 1.00 43.58 721 LYS D CA 1
ATOM 15817 C C . LYS D 2 11 ? -29.437 -48.660 -27.809 1.00 44.91 721 LYS D C 1
ATOM 15818 O O . LYS D 2 11 ? -30.425 -47.985 -28.108 1.00 37.60 721 LYS D O 1
ATOM 15837 N N . VAL D 2 12 ? -29.487 -49.983 -27.625 1.00 43.26 722 VAL D N 1
ATOM 15838 C CA . VAL D 2 12 ? -30.728 -50.717 -27.827 1.00 46.80 722 VAL D CA 1
ATOM 15839 C C . VAL D 2 12 ? -31.809 -50.175 -26.901 1.00 42.19 722 VAL D C 1
ATOM 15840 O O . VAL D 2 12 ? -31.558 -49.859 -25.731 1.00 42.82 722 VAL D O 1
ATOM 15853 N N . GLY D 2 13 ? -33.028 -50.065 -27.431 1.00 40.48 723 GLY D N 1
ATOM 15854 C CA . GLY D 2 13 ? -34.158 -49.565 -26.684 1.00 43.02 723 GLY D CA 1
ATOM 15855 C C . GLY D 2 13 ? -34.327 -48.060 -26.708 1.00 40.37 723 GLY D C 1
ATOM 15856 O O . GLY D 2 13 ? -35.404 -47.567 -26.356 1.00 37.70 723 GLY D O 1
ATOM 15860 N N . TYR D 2 14 ? -33.301 -47.317 -27.111 1.00 34.76 724 TYR D N 1
ATOM 15861 C CA . TYR D 2 14 ? -33.388 -45.863 -27.144 1.00 37.43 724 TYR D CA 1
ATOM 15862 C C . TYR D 2 14 ? -34.040 -45.383 -28.437 1.00 31.72 724 TYR D C 1
ATOM 15863 O O . TYR D 2 14 ? -33.879 -45.984 -29.503 1.00 32.66 724 TYR D O 1
ATOM 15881 N N . TYR D 2 15 ? -34.775 -44.279 -28.331 1.00 32.90 725 TYR D N 1
ATOM 15882 C CA . TYR D 2 15 ? -35.480 -43.705 -29.465 1.00 32.17 725 TYR D CA 1
ATOM 15883 C C . TYR D 2 15 ? -35.583 -42.198 -29.268 1.00 33.96 725 TYR D C 1
ATOM 15884 O O . TYR D 2 15 ? -35.374 -41.674 -28.169 1.00 29.67 725 TYR D O 1
ATOM 15902 N N . THR D 2 16 ? -35.922 -41.503 -30.349 1.00 30.08 726 THR D N 1
ATOM 15903 C CA . THR D 2 16 ? -36.203 -40.078 -30.300 1.00 32.51 726 THR D CA 1
ATOM 15904 C C . THR D 2 16 ? -37.533 -39.801 -30.985 1.00 28.96 726 THR D C 1
ATOM 15905 O O . THR D 2 16 ? -38.005 -40.581 -31.813 1.00 28.22 726 THR D O 1
ATOM 15916 N N . ILE D 2 17 ? -38.132 -38.673 -30.620 1.00 28.24 727 ILE D N 1
ATOM 15917 C CA . ILE D 2 17 ? -39.321 -38.163 -31.295 1.00 31.71 727 ILE D CA 1
ATOM 15918 C C . ILE D 2 17 ? -39.038 -36.705 -31.636 1.00 33.18 727 ILE D C 1
ATOM 15919 O O . ILE D 2 17 ? -38.904 -35.880 -30.722 1.00 32.84 727 ILE D O 1
ATOM 15935 N N . PRO D 2 18 ? -38.922 -36.336 -32.923 1.00 32.29 728 PRO D N 1
ATOM 15936 C CA . PRO D 2 18 ? -39.054 -37.220 -34.088 1.00 31.46 728 PRO D CA 1
ATOM 15937 C C . PRO D 2 18 ? -37.936 -38.260 -34.167 1.00 30.98 728 PRO D C 1
ATOM 15938 O O . PRO D 2 18 ? -36.902 -38.101 -33.527 1.00 28.09 728 PRO D O 1
ATOM 15949 N N . SER D 2 19 ? -38.163 -39.313 -34.949 1.00 31.04 729 SER D N 1
ATOM 15950 C CA . SER D 2 19 ? -37.215 -40.410 -35.040 1.00 34.63 729 SER D CA 1
ATOM 15951 C C . SER D 2 19 ? -35.893 -39.947 -35.652 1.00 33.05 729 SER D C 1
ATOM 15952 O O . SER D 2 19 ? -35.803 -38.902 -36.301 1.00 30.13 729 SER D O 1
ATOM 15960 N N . MET D 2 20 ? -34.857 -40.761 -35.438 1.00 31.32 730 MET D N 1
ATOM 15961 C CA . MET D 2 20 ? -33.536 -40.448 -35.973 1.00 33.74 730 MET D CA 1
ATOM 15962 C C . MET D 2 20 ? -33.560 -40.303 -37.489 1.00 40.14 730 MET D C 1
ATOM 15963 O O . MET D 2 20 ? -32.809 -39.494 -38.046 1.00 39.89 730 MET D O 1
ATOM 15977 N N . ASP D 2 21 ? -34.412 -41.067 -38.174 1.00 37.61 731 ASP D N 1
ATOM 15978 C CA . ASP D 2 21 ? -34.492 -40.948 -39.626 1.00 43.46 731 ASP D CA 1
ATOM 15979 C C . ASP D 2 21 ? -35.064 -39.596 -40.034 1.00 34.45 731 ASP D C 1
ATOM 15980 O O . ASP D 2 21 ? -34.598 -38.983 -41.005 1.00 35.03 731 ASP D O 1
ATOM 15989 N N . ASP D 2 22 ? -36.068 -39.110 -39.300 1.00 32.78 732 ASP D N 1
ATOM 15990 C CA . ASP D 2 22 ? -36.620 -37.791 -39.589 1.00 35.12 732 ASP D CA 1
ATOM 15991 C C . ASP D 2 22 ? -35.644 -36.683 -39.209 1.00 31.62 732 ASP D C 1
ATOM 15992 O O . ASP D 2 22 ? -35.622 -35.628 -39.853 1.00 31.86 732 ASP D O 1
ATOM 16001 N N . LEU D 2 23 ? -34.842 -36.895 -38.163 1.00 31.12 733 LEU D N 1
ATOM 16002 C CA . LEU D 2 23 ? -33.796 -35.929 -37.839 1.00 32.85 733 LEU D CA 1
ATOM 16003 C C . LEU D 2 23 ? -32.771 -35.845 -38.963 1.00 32.63 733 LEU D C 1
ATOM 16004 O O . LEU D 2 23 ? -32.310 -34.754 -39.314 1.00 33.06 733 LEU D O 1
ATOM 16020 N N . ALA D 2 24 ? -32.398 -36.992 -39.536 1.00 33.73 734 ALA D N 1
ATOM 16021 C CA . ALA D 2 24 ? -31.467 -36.984 -40.661 1.00 35.56 734 ALA D CA 1
ATOM 16022 C C . ALA D 2 24 ? -32.052 -36.234 -41.851 1.00 37.45 734 ALA D C 1
ATOM 16023 O O . ALA D 2 24 ? -31.363 -35.432 -42.493 1.00 36.98 734 ALA D O 1
ATOM 16030 N N . LYS D 2 25 ? -33.332 -36.472 -42.157 1.00 37.31 735 LYS D N 1
ATOM 16031 C CA . LYS D 2 25 ? -33.956 -35.774 -43.277 1.00 42.58 735 LYS D CA 1
ATOM 16032 C C . LYS D 2 25 ? -33.993 -34.271 -43.035 1.00 40.17 735 LYS D C 1
ATOM 16033 O O . LYS D 2 25 ? -33.817 -33.479 -43.970 1.00 37.28 735 LYS D O 1
ATOM 16052 N N . ILE D 2 26 ? -34.202 -33.856 -41.784 1.00 37.18 736 ILE D N 1
ATOM 16053 C CA . ILE D 2 26 ? -34.147 -32.431 -41.465 1.00 37.58 736 ILE D CA 1
ATOM 16054 C C . ILE D 2 26 ? -32.770 -31.863 -41.793 1.00 43.25 736 ILE D C 1
ATOM 16055 O O . ILE D 2 26 ? -32.655 -30.783 -42.388 1.00 40.48 736 ILE D O 1
ATOM 16071 N N . THR D 2 27 ? -31.703 -32.578 -41.416 1.00 35.66 737 THR D N 1
ATOM 16072 C CA . THR D 2 27 ? -30.362 -32.070 -41.689 1.00 36.68 737 THR D CA 1
ATOM 16073 C C . THR D 2 27 ? -30.101 -31.997 -43.189 1.00 44.11 737 THR D C 1
ATOM 16074 O O . THR D 2 27 ? -29.413 -31.083 -43.663 1.00 47.31 737 THR D O 1
ATOM 16085 N N . ASN D 2 28 ? -30.636 -32.952 -43.950 1.00 41.73 738 ASN D N 1
ATOM 16086 C CA . ASN D 2 28 ? -30.475 -32.922 -45.398 1.00 47.31 738 ASN D CA 1
ATOM 16087 C C . ASN D 2 28 ? -31.130 -31.696 -46.024 1.00 53.59 738 ASN D C 1
ATOM 16088 O O . ASN D 2 28 ? -30.741 -31.293 -47.126 1.00 53.07 738 ASN D O 1
ATOM 16099 N N . GLU D 2 29 ? -32.103 -31.091 -45.343 1.00 49.38 739 GLU D N 1
ATOM 16100 C CA . GLU D 2 29 ? -32.796 -29.919 -45.863 1.00 58.52 739 GLU D CA 1
ATOM 16101 C C . GLU D 2 29 ? -32.181 -28.609 -45.391 1.00 49.43 739 GLU D C 1
ATOM 16102 O O . GLU D 2 29 ? -32.183 -27.628 -46.142 1.00 52.24 739 GLU D O 1
ATOM 16114 N N . LYS D 2 30 ? -31.649 -28.574 -44.168 1.00 46.57 740 LYS D N 1
ATOM 16115 C CA . LYS D 2 30 ? -31.199 -27.338 -43.549 1.00 42.52 740 LYS D CA 1
ATOM 16116 C C . LYS D 2 30 ? -29.696 -27.273 -43.302 1.00 41.15 740 LYS D C 1
ATOM 16117 O O . LYS D 2 30 ? -29.187 -26.187 -43.003 1.00 39.58 740 LYS D O 1
ATOM 16136 N N . GLY D 2 31 ? -28.979 -28.388 -43.407 1.00 37.79 741 GLY D N 1
ATOM 16137 C CA . GLY D 2 31 ? -27.585 -28.392 -43.003 1.00 43.49 741 GLY D CA 1
ATOM 16138 C C . GLY D 2 31 ? -27.374 -28.324 -41.510 1.00 38.30 741 GLY D C 1
ATOM 16139 O O . GLY D 2 31 ? -26.235 -28.153 -41.062 1.00 39.40 741 GLY D O 1
ATOM 16143 N N . GLU D 2 32 ? -28.445 -28.443 -40.731 1.00 37.05 742 GLU D N 1
ATOM 16144 C CA . GLU D 2 32 ? -28.385 -28.450 -39.275 1.00 34.38 742 GLU D CA 1
ATOM 16145 C C . GLU D 2 32 ? -29.695 -29.043 -38.777 1.00 32.50 742 GLU D C 1
ATOM 16146 O O . GLU D 2 32 ? -30.656 -29.189 -39.535 1.00 32.70 742 GLU D O 1
ATOM 16158 N N . CYS D 2 33 ? -29.728 -29.382 -37.492 1.00 31.84 743 CYS D N 1
ATOM 16159 C CA . CYS D 2 33 ? -30.870 -30.073 -36.899 1.00 27.52 743 CYS D CA 1
ATOM 16160 C C . CYS D 2 33 ? -31.381 -29.268 -35.713 1.00 27.21 743 CYS D C 1
ATOM 16161 O O . CYS D 2 33 ? -31.035 -29.541 -34.562 1.00 35.53 743 CYS D O 1
ATOM 16169 N N . ILE D 2 34 ? -32.218 -28.278 -36.001 1.00 32.20 744 ILE D N 1
ATOM 16170 C CA . ILE D 2 34 ? -32.895 -27.488 -34.980 1.00 37.28 744 ILE D CA 1
ATOM 16171 C C . ILE D 2 34 ? -34.324 -28.004 -34.888 1.00 39.74 744 ILE D C 1
ATOM 16172 O O . ILE D 2 34 ? -35.102 -27.873 -35.839 1.00 40.62 744 ILE D O 1
ATOM 16188 N N . VAL D 2 35 ? -34.675 -28.589 -33.745 1.00 37.07 745 VAL D N 1
ATOM 16189 C CA . VAL D 2 35 ? -35.975 -29.216 -33.548 1.00 35.63 745 VAL D CA 1
ATOM 16190 C C . VAL D 2 35 ? -36.620 -28.641 -32.297 1.00 35.93 745 VAL D C 1
ATOM 16191 O O . VAL D 2 35 ? -35.954 -28.447 -31.274 1.00 34.42 745 VAL D O 1
ATOM 16204 N N . SER D 2 36 ? -37.921 -28.377 -32.380 1.00 33.47 746 SER D N 1
ATOM 16205 C CA . SER D 2 36 ? -38.705 -27.908 -31.250 1.00 33.29 746 SER D CA 1
ATOM 16206 C C . SER D 2 36 ? -39.422 -29.081 -30.598 1.00 28.68 746 SER D C 1
ATOM 16207 O O . SER D 2 36 ? -39.853 -30.014 -31.281 1.00 34.31 746 SER D O 1
ATOM 16215 N N . ASP D 2 37 ? -39.548 -29.027 -29.271 1.00 30.63 747 ASP D N 1
ATOM 16216 C CA . ASP D 2 37 ? -40.307 -30.027 -28.513 1.00 35.50 747 ASP D CA 1
ATOM 16217 C C . ASP D 2 37 ? -39.761 -31.434 -28.758 1.00 35.34 747 ASP D C 1
ATOM 16218 O O . ASP D 2 37 ? -40.499 -32.372 -29.070 1.00 32.71 747 ASP D O 1
ATOM 16227 N N . PHE D 2 38 ? -38.449 -31.574 -28.594 1.00 42.22 748 PHE D N 1
ATOM 16228 C CA . PHE D 2 38 ? -37.754 -32.830 -28.840 1.00 32.68 748 PHE D CA 1
ATOM 16229 C C . PHE D 2 38 ? -37.901 -33.776 -27.656 1.00 30.59 748 PHE D C 1
ATOM 16230 O O . PHE D 2 38 ? -37.962 -33.356 -26.500 1.00 33.70 748 PHE D O 1
ATOM 16247 N N . THR D 2 39 ? -37.961 -35.075 -27.963 1.00 24.35 749 THR D N 1
ATOM 16248 C CA . THR D 2 39 ? -38.069 -36.120 -26.957 1.00 22.89 749 THR D CA 1
ATOM 16249 C C . THR D 2 39 ? -37.030 -37.198 -27.235 1.00 30.61 749 THR D C 1
ATOM 16250 O O . THR D 2 39 ? -36.772 -37.542 -28.392 1.00 34.09 749 THR D O 1
ATOM 16261 N N . ILE D 2 40 ? -36.428 -37.717 -26.168 1.00 31.10 750 ILE D N 1
ATOM 16262 C CA . ILE D 2 40 ? -35.570 -38.895 -26.237 1.00 32.99 750 ILE D CA 1
ATOM 16263 C C . ILE D 2 40 ? -35.981 -39.828 -25.108 1.00 33.56 750 ILE D C 1
ATOM 16264 O O . ILE D 2 40 ? -36.173 -39.385 -23.969 1.00 32.17 750 ILE D O 1
ATOM 16280 N N . GLY D 2 41 ? -36.122 -41.115 -25.420 1.00 34.02 751 GLY D N 1
ATOM 16281 C CA . GLY D 2 41 ? -36.585 -42.073 -24.442 1.00 34.99 751 GLY D CA 1
ATOM 16282 C C . GLY D 2 41 ? -35.893 -43.412 -24.599 1.00 34.24 751 GLY D C 1
ATOM 16283 O O . GLY D 2 41 ? -35.182 -43.666 -25.573 1.00 31.11 751 GLY D O 1
ATOM 16287 N N . ARG D 2 42 ? -36.117 -44.263 -23.604 1.00 32.28 752 ARG D N 1
ATOM 16288 C CA . ARG D 2 42 ? -35.650 -45.644 -23.608 1.00 35.55 752 ARG D CA 1
ATOM 16289 C C . ARG D 2 42 ? -36.846 -46.519 -23.267 1.00 29.31 752 ARG D C 1
ATOM 16290 O O . ARG D 2 42 ? -37.401 -46.402 -22.171 1.00 29.78 752 ARG D O 1
ATOM 16311 N N . LYS D 2 43 ? -37.248 -47.370 -24.207 1.00 31.68 753 LYS D N 1
ATOM 16312 C CA . LYS D 2 43 ? -38.480 -48.140 -24.067 1.00 36.97 753 LYS D CA 1
ATOM 16313 C C . LYS D 2 43 ? -38.499 -48.912 -22.757 1.00 40.71 753 LYS D C 1
ATOM 16314 O O . LYS D 2 43 ? -37.580 -49.682 -22.463 1.00 42.77 753 LYS D O 1
ATOM 16333 N N . GLY D 2 44 ? -39.552 -48.694 -21.967 1.00 36.34 754 GLY D N 1
ATOM 16334 C CA . GLY D 2 44 ? -39.725 -49.366 -20.700 1.00 33.91 754 GLY D CA 1
ATOM 16335 C C . GLY D 2 44 ? -39.091 -48.678 -19.510 1.00 39.46 754 GLY D C 1
ATOM 16336 O O . GLY D 2 44 ? -39.420 -49.025 -18.369 1.00 42.32 754 GLY D O 1
ATOM 16340 N N . TYR D 2 45 ? -38.202 -47.711 -19.732 1.00 39.75 755 TYR D N 1
ATOM 16341 C CA . TYR D 2 45 ? -37.473 -47.055 -18.652 1.00 39.61 755 TYR D CA 1
ATOM 16342 C C . TYR D 2 45 ? -37.902 -45.611 -18.437 1.00 37.20 755 TYR D C 1
ATOM 16343 O O . TYR D 2 45 ? -38.124 -45.204 -17.292 1.00 33.68 755 TYR D O 1
ATOM 16361 N N . GLY D 2 46 ? -38.034 -44.823 -19.495 1.00 38.54 756 GLY D N 1
ATOM 16362 C CA . GLY D 2 46 ? -38.510 -43.463 -19.350 1.00 37.29 756 GLY D CA 1
ATOM 16363 C C . GLY D 2 46 ? -38.186 -42.627 -20.575 1.00 35.17 756 GLY D C 1
ATOM 16364 O O . GLY D 2 46 ? -37.796 -43.142 -21.622 1.00 31.57 756 GLY D O 1
ATOM 16368 N N . SER D 2 47 ? -38.363 -41.316 -20.413 1.00 38.64 757 SER D N 1
ATOM 16369 C CA . SER D 2 47 ? -38.144 -40.384 -21.511 1.00 33.26 757 SER D CA 1
ATOM 16370 C C . SER D 2 47 ? -37.910 -38.987 -20.958 1.00 33.22 757 SER D C 1
ATOM 16371 O O . SER D 2 47 ? -38.200 -38.698 -19.793 1.00 33.79 757 SER D O 1
ATOM 16379 N N . ILE D 2 48 ? -37.374 -38.122 -21.819 1.00 30.13 758 ILE D N 1
ATOM 16380 C CA . ILE D 2 48 ? -37.099 -36.730 -21.484 1.00 31.40 758 ILE D CA 1
ATOM 16381 C C . ILE D 2 48 ? -37.664 -35.866 -22.606 1.00 35.27 758 ILE D C 1
ATOM 16382 O O . ILE D 2 48 ? -37.402 -36.126 -23.785 1.00 30.66 758 ILE D O 1
ATOM 16398 N N . TYR D 2 49 ? -38.431 -34.846 -22.239 1.00 32.58 759 TYR D N 1
ATOM 16399 C CA . TYR D 2 49 ? -39.074 -33.948 -23.193 1.00 33.26 759 TYR D CA 1
ATOM 16400 C C . TYR D 2 49 ? -38.488 -32.550 -23.041 1.00 29.25 759 TYR D C 1
ATOM 16401 O O . TYR D 2 49 ? -38.468 -32.000 -21.936 1.00 31.37 759 TYR D O 1
ATOM 16419 N N . PHE D 2 50 ? -38.009 -31.986 -24.148 1.00 30.69 760 PHE D N 1
ATOM 16420 C CA . PHE D 2 50 ? -37.362 -30.673 -24.160 1.00 36.91 760 PHE D CA 1
ATOM 16421 C C . PHE D 2 50 ? -38.254 -29.696 -24.920 1.00 36.35 760 PHE D C 1
ATOM 16422 O O . PHE D 2 50 ? -38.283 -29.699 -26.153 1.00 35.78 760 PHE D O 1
ATOM 16439 N N . GLU D 2 51 ? -38.972 -28.853 -24.185 1.00 42.09 761 GLU D N 1
ATOM 16440 C CA . GLU D 2 51 ? -39.818 -27.854 -24.824 1.00 52.76 761 GLU D CA 1
ATOM 16441 C C . GLU D 2 51 ? -38.962 -26.745 -25.425 1.00 45.70 761 GLU D C 1
ATOM 16442 O O . GLU D 2 51 ? -37.942 -26.346 -24.858 1.00 42.17 761 GLU D O 1
ATOM 16454 N N . GLY D 2 52 ? -39.378 -26.250 -26.586 1.00 48.47 762 GLY D N 1
ATOM 16455 C CA . GLY D 2 52 ? -38.630 -25.217 -27.273 1.00 52.27 762 GLY D CA 1
ATOM 16456 C C . GLY D 2 52 ? -37.598 -25.794 -28.218 1.00 46.58 762 GLY D C 1
ATOM 16457 O O . GLY D 2 52 ? -37.475 -27.005 -28.404 1.00 34.99 762 GLY D O 1
ATOM 16461 N N . ASP D 2 53 ? -36.831 -24.892 -28.825 1.00 43.36 763 ASP D N 1
ATOM 16462 C CA . ASP D 2 53 ? -35.848 -25.283 -29.824 1.00 47.29 763 ASP D CA 1
ATOM 16463 C C . ASP D 2 53 ? -34.567 -25.779 -29.168 1.00 37.03 763 ASP D C 1
ATOM 16464 O O . ASP D 2 53 ? -34.064 -25.179 -28.215 1.00 39.74 763 ASP D O 1
ATOM 16473 N N . VAL D 2 54 ? -34.045 -26.887 -29.687 1.00 41.37 764 VAL D N 1
ATOM 16474 C CA . VAL D 2 54 ? -32.739 -27.406 -29.305 1.00 45.21 764 VAL D CA 1
ATOM 16475 C C . VAL D 2 54 ? -31.971 -27.718 -30.580 1.00 35.30 764 VAL D C 1
ATOM 16476 O O . VAL D 2 54 ? -32.549 -28.198 -31.562 1.00 34.95 764 VAL D O 1
ATOM 16489 N N . ASN D 2 55 ? -30.670 -27.448 -30.566 1.00 41.35 765 ASN D N 1
ATOM 16490 C CA . ASN D 2 55 ? -29.798 -27.767 -31.691 1.00 39.42 765 ASN D CA 1
ATOM 16491 C C . ASN D 2 55 ? -29.206 -29.153 -31.460 1.00 36.45 765 ASN D C 1
ATOM 16492 O O . ASN D 2 55 ? -28.313 -29.323 -30.624 1.00 45.52 765 ASN D O 1
ATOM 16503 N N . LEU D 2 56 ? -29.702 -30.136 -32.199 1.00 33.45 766 LEU D N 1
ATOM 16504 C CA . LEU D 2 56 ? -29.254 -31.514 -32.066 1.00 32.51 766 LEU D CA 1
ATOM 16505 C C . LEU D 2 56 ? -28.064 -31.828 -32.959 1.00 36.69 766 LEU D C 1
ATOM 16506 O O . LEU D 2 56 ? -27.543 -32.945 -32.899 1.00 32.88 766 LEU D O 1
ATOM 16522 N N . THR D 2 57 ? -27.641 -30.875 -33.787 1.00 34.75 767 THR D N 1
ATOM 16523 C CA . THR D 2 57 ? -26.563 -31.113 -34.739 1.00 41.90 767 THR D CA 1
ATOM 16524 C C . THR D 2 57 ? -25.366 -31.753 -34.052 1.00 41.62 767 THR D C 1
ATOM 16525 O O . THR D 2 57 ? -24.864 -31.241 -33.046 1.00 41.71 767 THR D O 1
ATOM 16536 N N . ASN D 2 58 ? -24.918 -32.876 -34.608 1.00 46.36 768 ASN D N 1
ATOM 16537 C CA . ASN D 2 58 ? -23.774 -33.646 -34.107 1.00 63.75 768 ASN D CA 1
ATOM 16538 C C . ASN D 2 58 ? -23.741 -33.719 -32.580 1.00 58.54 768 ASN D C 1
ATOM 16539 O O . ASN D 2 58 ? -22.701 -33.550 -31.941 1.00 64.96 768 ASN D O 1
ATOM 16550 N N . LEU D 2 59 ? -24.898 -34.001 -31.987 1.00 59.81 769 LEU D N 1
ATOM 16551 C CA . LEU D 2 59 ? -24.959 -34.380 -30.581 1.00 49.71 769 LEU D CA 1
ATOM 16552 C C . LEU D 2 59 ? -24.810 -35.894 -30.483 1.00 41.98 769 LEU D C 1
ATOM 16553 O O . LEU D 2 59 ? -25.440 -36.636 -31.243 1.00 40.19 769 LEU D O 1
ATOM 16569 N N . ASN D 2 60 ? -23.966 -36.351 -29.561 1.00 37.72 770 ASN D N 1
ATOM 16570 C CA . ASN D 2 60 ? -23.804 -37.785 -29.321 1.00 38.13 770 ASN D CA 1
ATOM 16571 C C . ASN D 2 60 ? -24.737 -38.163 -28.180 1.00 36.84 770 ASN D C 1
ATOM 16572 O O . ASN D 2 60 ? -24.361 -38.155 -27.005 1.00 35.94 770 ASN D O 1
ATOM 16583 N N . LEU D 2 61 ? -25.979 -38.492 -28.533 1.00 35.67 771 LEU D N 1
ATOM 16584 C CA . LEU D 2 61 ? -26.971 -38.843 -27.524 1.00 36.56 771 LEU D CA 1
ATOM 16585 C C . LEU D 2 61 ? -26.582 -40.108 -26.773 1.00 39.18 771 LEU D C 1
ATOM 16586 O O . LEU D 2 61 ? -27.008 -40.289 -25.626 1.00 40.02 771 LEU D O 1
ATOM 16602 N N . ASP D 2 62 ? -25.772 -40.974 -27.385 1.00 39.26 772 ASP D N 1
ATOM 16603 C CA . ASP D 2 62 ? -25.301 -42.165 -26.686 1.00 46.45 772 ASP D CA 1
ATOM 16604 C C . ASP D 2 62 ? -24.497 -41.795 -25.447 1.00 44.77 772 ASP D C 1
ATOM 16605 O O . ASP D 2 62 ? -24.636 -42.429 -24.394 1.00 42.82 772 ASP D O 1
ATOM 16614 N N . ASP D 2 63 ? -23.639 -40.778 -25.559 1.00 42.29 773 ASP D N 1
ATOM 16615 C CA . ASP D 2 63 ? -22.785 -40.394 -24.443 1.00 45.64 773 ASP D CA 1
ATOM 16616 C C . ASP D 2 63 ? -23.497 -39.464 -23.471 1.00 38.81 773 ASP D C 1
ATOM 16617 O O . ASP D 2 63 ? -23.191 -39.476 -22.274 1.00 41.64 773 ASP D O 1
ATOM 16626 N N . ILE D 2 64 ? -24.450 -38.673 -23.958 1.00 36.62 774 ILE D N 1
ATOM 16627 C CA . ILE D 2 64 ? -25.038 -37.621 -23.139 1.00 35.86 774 ILE D CA 1
ATOM 16628 C C . ILE D 2 64 ? -26.166 -38.167 -22.272 1.00 35.07 774 ILE D C 1
ATOM 16629 O O . ILE D 2 64 ? -26.184 -37.959 -21.054 1.00 36.04 774 ILE D O 1
ATOM 16645 N N . VAL D 2 65 ? -27.119 -38.868 -22.882 1.00 33.75 775 VAL D N 1
ATOM 16646 C CA . VAL D 2 65 ? -28.369 -39.238 -22.226 1.00 34.27 775 VAL D CA 1
ATOM 16647 C C . VAL D 2 65 ? -28.271 -40.666 -21.715 1.00 35.37 775 VAL D C 1
ATOM 16648 O O . VAL D 2 65 ? -27.921 -41.586 -22.466 1.00 35.91 775 VAL D O 1
ATOM 16661 N N . HIS D 2 66 ? -28.594 -40.852 -20.437 1.00 37.55 776 HIS D N 1
ATOM 16662 C CA . HIS D 2 66 ? -28.590 -42.161 -19.794 1.00 41.36 776 HIS D CA 1
ATOM 16663 C C . HIS D 2 66 ? -29.868 -42.294 -18.981 1.00 39.54 776 HIS D C 1
ATOM 16664 O O . HIS D 2 66 ? -30.000 -41.684 -17.915 1.00 39.47 776 HIS D O 1
ATOM 16678 N N . ILE D 2 67 ? -30.803 -43.086 -19.488 1.00 38.52 777 ILE D N 1
ATOM 16679 C CA . ILE D 2 67 ? -32.088 -43.329 -18.846 1.00 37.47 777 ILE D CA 1
ATOM 16680 C C . ILE D 2 67 ? -32.030 -44.734 -18.273 1.00 38.50 777 ILE D C 1
ATOM 16681 O O . ILE D 2 67 ? -31.989 -45.719 -19.020 1.00 39.06 777 ILE D O 1
ATOM 16697 N N . ARG D 2 68 ? -32.013 -44.828 -16.952 1.00 43.86 778 ARG D N 1
ATOM 16698 C CA . ARG D 2 68 ? -31.897 -46.094 -16.244 1.00 47.25 778 ARG D CA 1
ATOM 16699 C C . ARG D 2 68 ? -33.150 -46.320 -15.405 1.00 47.84 778 ARG D C 1
ATOM 16700 O O . ARG D 2 68 ? -34.069 -45.499 -15.382 1.00 42.58 778 ARG D O 1
ATOM 16721 N N . ARG D 2 69 ? -33.179 -47.453 -14.712 1.00 53.98 779 ARG D N 1
ATOM 16722 C CA . ARG D 2 69 ? -34.319 -47.803 -13.869 1.00 55.00 779 ARG D CA 1
ATOM 16723 C C . ARG D 2 69 ? -34.385 -46.836 -12.692 1.00 49.17 779 ARG D C 1
ATOM 16724 O O . ARG D 2 69 ? -33.482 -46.806 -11.852 1.00 51.45 779 ARG D O 1
ATOM 16745 N N . LYS D 2 70 ? -35.450 -46.036 -12.639 1.00 52.41 780 LYS D N 1
ATOM 16746 C CA . LYS D 2 70 ? -35.669 -45.079 -11.556 1.00 58.44 780 LYS D CA 1
ATOM 16747 C C . LYS D 2 70 ? -34.546 -44.047 -11.466 1.00 51.10 780 LYS D C 1
ATOM 16748 O O . LYS D 2 70 ? -34.260 -43.519 -10.390 1.00 55.49 780 LYS D O 1
ATOM 16767 N N . GLU D 2 71 ? -33.902 -43.743 -12.589 1.00 46.18 781 GLU D N 1
ATOM 16768 C CA . GLU D 2 71 ? -32.771 -42.827 -12.574 1.00 48.18 781 GLU D CA 1
ATOM 16769 C C . GLU D 2 71 ? -32.496 -42.332 -13.987 1.00 44.58 781 GLU D C 1
ATOM 16770 O O . GLU D 2 71 ? -32.622 -43.090 -14.952 1.00 41.41 781 GLU D O 1
ATOM 16782 N N . VAL D 2 72 ? -32.118 -41.059 -14.096 1.00 42.50 782 VAL D N 1
ATOM 16783 C CA A VAL D 2 72 ? -31.754 -40.454 -15.371 0.40 42.41 782 VAL D CA 1
ATOM 16784 C CA B VAL D 2 72 ? -31.759 -40.448 -15.369 0.60 42.06 782 VAL D CA 1
ATOM 16785 C C . VAL D 2 72 ? -30.510 -39.603 -15.164 1.00 40.51 782 VAL D C 1
ATOM 16786 O O . VAL D 2 72 ? -30.365 -38.930 -14.137 1.00 42.56 782 VAL D O 1
ATOM 16811 N N . VAL D 2 73 ? -29.612 -39.636 -16.142 1.00 40.11 783 VAL D N 1
ATOM 16812 C CA . VAL D 2 73 ? -28.402 -38.823 -16.130 1.00 40.46 783 VAL D CA 1
ATOM 16813 C C . VAL D 2 73 ? -28.237 -38.210 -17.511 1.00 38.19 783 VAL D C 1
ATOM 16814 O O . VAL D 2 73 ? -28.385 -38.902 -18.524 1.00 38.61 783 VAL D O 1
ATOM 16827 N N . VAL D 2 74 ? -27.942 -36.914 -17.552 1.00 41.20 784 VAL D N 1
ATOM 16828 C CA . VAL D 2 74 ? -27.692 -36.188 -18.791 1.00 38.07 784 VAL D CA 1
ATOM 16829 C C . VAL D 2 74 ? -26.348 -35.488 -18.635 1.00 38.82 784 VAL D C 1
ATOM 16830 O O . VAL D 2 74 ? -26.202 -34.616 -17.773 1.00 42.73 784 VAL D O 1
ATOM 16843 N N . TYR D 2 75 ? -25.372 -35.878 -19.464 1.00 38.89 785 TYR D N 1
ATOM 16844 C CA . TYR D 2 75 ? -23.968 -35.486 -19.323 1.00 41.26 785 TYR D CA 1
ATOM 16845 C C . TYR D 2 75 ? -23.342 -36.194 -18.123 1.00 48.51 785 TYR D C 1
ATOM 16846 O O . TYR D 2 75 ? -23.668 -35.892 -16.970 1.00 46.11 785 TYR D O 1
ATOM 16864 N N . LEU D 2 76 ? -22.429 -37.133 -18.394 1.00 57.85 786 LEU D N 1
ATOM 16865 C CA . LEU D 2 76 ? -21.915 -38.012 -17.348 1.00 62.85 786 LEU D CA 1
ATOM 16866 C C . LEU D 2 76 ? -21.059 -37.267 -16.329 1.00 70.89 786 LEU D C 1
ATOM 16867 O O . LEU D 2 76 ? -21.067 -37.623 -15.144 1.00 68.53 786 LEU D O 1
ATOM 16883 N N . ASP D 2 77 ? -20.313 -36.250 -16.755 1.00 81.13 787 ASP D N 1
ATOM 16884 C CA . ASP D 2 77 ? -19.483 -35.480 -15.838 1.00 91.33 787 ASP D CA 1
ATOM 16885 C C . ASP D 2 77 ? -19.639 -33.996 -16.134 1.00 89.32 787 ASP D C 1
ATOM 16886 O O . ASP D 2 77 ? -19.894 -33.594 -17.272 1.00 91.52 787 ASP D O 1
ATOM 16895 N N . ASP D 2 78 ? -19.478 -33.184 -15.086 1.00 90.81 788 ASP D N 1
ATOM 16896 C CA . ASP D 2 78 ? -19.694 -31.748 -15.205 1.00 93.17 788 ASP D CA 1
ATOM 16897 C C . ASP D 2 78 ? -18.702 -31.080 -16.147 1.00 91.95 788 ASP D C 1
ATOM 16898 O O . ASP D 2 78 ? -19.000 -30.006 -16.680 1.00 88.31 788 ASP D O 1
ATOM 16907 N N . ASN D 2 79 ? -17.533 -31.685 -16.367 1.00 92.37 789 ASN D N 1
ATOM 16908 C CA . ASN D 2 79 ? -16.516 -31.034 -17.187 1.00 103.16 789 ASN D CA 1
ATOM 16909 C C . ASN D 2 79 ? -16.966 -30.912 -18.638 1.00 110.57 789 ASN D C 1
ATOM 16910 O O . ASN D 2 79 ? -16.780 -29.862 -19.264 1.00 111.57 789 ASN D O 1
ATOM 16921 N N . GLN D 2 80 ? -17.558 -31.969 -19.190 1.00 113.14 790 GLN D N 1
ATOM 16922 C CA . GLN D 2 80 ? -18.033 -31.965 -20.567 1.00 113.72 790 GLN D CA 1
ATOM 16923 C C . GLN D 2 80 ? -19.441 -31.394 -20.701 1.00 96.36 790 GLN D C 1
ATOM 16924 O O . GLN D 2 80 ? -20.038 -31.494 -21.778 1.00 97.19 790 GLN D O 1
ATOM 16938 N N . LYS D 2 81 ? -19.979 -30.801 -19.640 1.00 82.72 791 LYS D N 1
ATOM 16939 C CA . LYS D 2 81 ? -21.351 -30.303 -19.656 1.00 65.28 791 LYS D CA 1
ATOM 16940 C C . LYS D 2 81 ? -21.380 -28.859 -20.142 1.00 62.68 791 LYS D C 1
ATOM 16941 O O . LYS D 2 81 ? -20.614 -28.030 -19.639 1.00 62.48 791 LYS D O 1
ATOM 16960 N N . PRO D 2 82 ? -22.238 -28.517 -21.100 1.00 61.50 792 PRO D N 1
ATOM 16961 C CA . PRO D 2 82 ? -22.315 -27.127 -21.561 1.00 62.87 792 PRO D CA 1
ATOM 16962 C C . PRO D 2 82 ? -22.975 -26.244 -20.519 1.00 66.61 792 PRO D C 1
ATOM 16963 O O . PRO D 2 82 ? -23.530 -26.744 -19.529 1.00 67.55 792 PRO D O 1
ATOM 16974 N N . PRO D 2 83 ? -22.937 -24.927 -20.700 1.00 75.87 793 PRO D N 1
ATOM 16975 C CA . PRO D 2 83 ? -23.632 -24.037 -19.764 1.00 79.50 793 PRO D CA 1
ATOM 16976 C C . PRO D 2 83 ? -25.142 -24.203 -19.856 1.00 71.44 793 PRO D C 1
ATOM 16977 O O . PRO D 2 83 ? -25.689 -24.681 -20.854 1.00 62.77 793 PRO D O 1
ATOM 16988 N N . VAL D 2 84 ? -25.819 -23.797 -18.779 1.00 71.34 794 VAL D N 1
ATOM 16989 C CA . VAL D 2 84 ? -27.268 -23.933 -18.722 1.00 67.05 794 VAL D CA 1
ATOM 16990 C C . VAL D 2 84 ? -27.903 -23.185 -19.885 1.00 70.98 794 VAL D C 1
ATOM 16991 O O . VAL D 2 84 ? -27.532 -22.046 -20.199 1.00 76.89 794 VAL D O 1
ATOM 17004 N N . GLY D 2 85 ? -28.875 -23.831 -20.531 1.00 55.33 795 GLY D N 1
ATOM 17005 C CA . GLY D 2 85 ? -29.568 -23.288 -21.672 1.00 55.56 795 GLY D CA 1
ATOM 17006 C C . GLY D 2 85 ? -29.114 -23.858 -23.001 1.00 54.53 795 GLY D C 1
ATOM 17007 O O . GLY D 2 85 ? -29.892 -23.856 -23.962 1.00 60.24 795 GLY D O 1
ATOM 17011 N N . GLU D 2 86 ? -27.878 -24.341 -23.077 1.00 56.50 796 GLU D N 1
ATOM 17012 C CA . GLU D 2 86 ? -27.326 -24.908 -24.298 1.00 53.89 796 GLU D CA 1
ATOM 17013 C C . GLU D 2 86 ? -27.306 -26.430 -24.218 1.00 47.63 796 GLU D C 1
ATOM 17014 O O . GLU D 2 86 ? -27.428 -27.023 -23.143 1.00 49.98 796 GLU D O 1
ATOM 17026 N N . GLY D 2 87 ? -27.141 -27.058 -25.380 1.00 41.72 797 GLY D N 1
ATOM 17027 C CA . GLY D 2 87 ? -27.172 -28.510 -25.435 1.00 40.98 797 GLY D CA 1
ATOM 17028 C C . GLY D 2 87 ? -28.459 -29.046 -24.846 1.00 38.97 797 GLY D C 1
ATOM 17029 O O . GLY D 2 87 ? -29.538 -28.466 -25.012 1.00 41.47 797 GLY D O 1
ATOM 17033 N N . LEU D 2 88 ? -28.351 -30.171 -24.145 1.00 37.60 798 LEU D N 1
ATOM 17034 C CA . LEU D 2 88 ? -29.479 -30.736 -23.417 1.00 39.89 798 LEU D CA 1
ATOM 17035 C C . LEU D 2 88 ? -29.484 -30.330 -21.949 1.00 45.29 798 LEU D C 1
ATOM 17036 O O . LEU D 2 88 ? -30.351 -30.784 -21.196 1.00 43.38 798 LEU D O 1
ATOM 17052 N N . ASN D 2 89 ? -28.535 -29.490 -21.526 1.00 41.28 799 ASN D N 1
ATOM 17053 C CA . ASN D 2 89 ? -28.502 -28.960 -20.163 1.00 45.81 799 ASN D CA 1
ATOM 17054 C C . ASN D 2 89 ? -29.424 -27.746 -20.116 1.00 47.23 799 ASN D C 1
ATOM 17055 O O . ASN D 2 89 ? -28.998 -26.590 -20.198 1.00 50.08 799 ASN D O 1
ATOM 17066 N N . ARG D 2 90 ? -30.718 -28.018 -19.977 1.00 42.38 800 ARG D N 1
ATOM 17067 C CA A ARG D 2 90 ? -31.729 -26.971 -20.036 0.49 44.71 800 ARG D CA 1
ATOM 17068 C CA B ARG D 2 90 ? -31.734 -26.977 -20.051 0.51 44.71 800 ARG D CA 1
ATOM 17069 C C . ARG D 2 90 ? -33.028 -27.509 -19.450 1.00 42.43 800 ARG D C 1
ATOM 17070 O O . ARG D 2 90 ? -33.102 -28.653 -18.992 1.00 42.69 800 ARG D O 1
ATOM 17111 N N . LYS D 2 91 ? -34.059 -26.662 -19.462 1.00 45.64 801 LYS D N 1
ATOM 17112 C CA . LYS D 2 91 ? -35.364 -27.057 -18.951 1.00 43.68 801 LYS D CA 1
ATOM 17113 C C . LYS D 2 91 ? -35.858 -28.306 -19.665 1.00 39.28 801 LYS D C 1
ATOM 17114 O O . LYS D 2 91 ? -35.668 -28.470 -20.873 1.00 38.71 801 LYS D O 1
ATOM 17133 N N . ALA D 2 92 ? -36.504 -29.192 -18.912 1.00 38.45 802 ALA D N 1
ATOM 17134 C CA . ALA D 2 92 ? -36.951 -30.455 -19.473 1.00 38.10 802 ALA D CA 1
ATOM 17135 C C . ALA D 2 92 ? -38.028 -31.048 -18.581 1.00 38.31 802 ALA D C 1
ATOM 17136 O O . ALA D 2 92 ? -38.162 -30.689 -17.409 1.00 38.45 802 ALA D O 1
ATOM 17143 N N . GLU D 2 93 ? -38.800 -31.960 -19.165 1.00 35.31 803 GLU D N 1
ATOM 17144 C CA . GLU D 2 93 ? -39.795 -32.746 -18.447 1.00 36.20 803 GLU D CA 1
ATOM 17145 C C . GLU D 2 93 ? -39.365 -34.204 -18.494 1.00 31.59 803 GLU D C 1
ATOM 17146 O O . GLU D 2 93 ? -39.285 -34.797 -19.577 1.00 35.09 803 GLU D O 1
ATOM 17158 N N . VAL D 2 94 ? -39.084 -34.777 -17.328 1.00 35.77 804 VAL D N 1
ATOM 17159 C CA . VAL D 2 94 ? -38.592 -36.145 -17.219 1.00 35.49 804 VAL D CA 1
ATOM 17160 C C . VAL D 2 94 ? -39.746 -37.066 -16.855 1.00 38.60 804 VAL D C 1
ATOM 17161 O O . VAL D 2 94 ? -40.607 -36.713 -16.041 1.00 35.50 804 VAL D O 1
ATOM 17174 N N . THR D 2 95 ? -39.762 -38.250 -17.459 1.00 35.67 805 THR D N 1
ATOM 17175 C CA . THR D 2 95 ? -40.704 -39.306 -17.111 1.00 34.78 805 THR D CA 1
ATOM 17176 C C . THR D 2 95 ? -39.909 -40.570 -16.822 1.00 36.95 805 THR D C 1
ATOM 17177 O O . THR D 2 95 ? -39.146 -41.034 -17.676 1.00 35.15 805 THR D O 1
ATOM 17188 N N . LEU D 2 96 ? -40.079 -41.115 -15.623 1.00 38.28 806 LEU D N 1
ATOM 17189 C CA . LEU D 2 96 ? -39.461 -42.374 -15.228 1.00 43.28 806 LEU D CA 1
ATOM 17190 C C . LEU D 2 96 ? -40.557 -43.398 -14.976 1.00 41.64 806 LEU D C 1
ATOM 17191 O O . LEU D 2 96 ? -41.491 -43.137 -14.211 1.00 40.54 806 LEU D O 1
ATOM 17207 N N . ASP D 2 97 ? -40.443 -44.552 -15.625 1.00 37.38 807 ASP D N 1
ATOM 17208 C CA . ASP D 2 97 ? -41.446 -45.603 -15.547 1.00 41.37 807 ASP D CA 1
ATOM 17209 C C . ASP D 2 97 ? -41.029 -46.683 -14.556 1.00 40.40 807 ASP D C 1
ATOM 17210 O O . ASP D 2 97 ? -39.870 -46.777 -14.147 1.00 41.31 807 ASP D O 1
ATOM 17219 N N . GLY D 2 98 ? -42.000 -47.511 -14.179 1.00 46.37 808 GLY D N 1
ATOM 17220 C CA . GLY D 2 98 ? -41.736 -48.596 -13.254 1.00 51.44 808 GLY D CA 1
ATOM 17221 C C . GLY D 2 98 ? -41.369 -48.145 -11.860 1.00 49.14 808 GLY D C 1
ATOM 17222 O O . GLY D 2 98 ? -40.581 -48.814 -11.187 1.00 48.51 808 GLY D O 1
ATOM 17226 N N . VAL D 2 99 ? -41.925 -47.027 -11.405 1.00 43.97 809 VAL D N 1
ATOM 17227 C CA . VAL D 2 99 ? -41.601 -46.446 -10.109 1.00 38.42 809 VAL D CA 1
ATOM 17228 C C . VAL D 2 99 ? -42.754 -46.751 -9.159 1.00 42.76 809 VAL D C 1
ATOM 17229 O O . VAL D 2 99 ? -43.828 -46.148 -9.252 1.00 38.11 809 VAL D O 1
ATOM 17242 N N . TRP D 2 100 ? -42.533 -47.690 -8.246 1.00 41.15 810 TRP D N 1
ATOM 17243 C CA . TRP D 2 100 ? -43.507 -48.058 -7.232 1.00 44.50 810 TRP D CA 1
ATOM 17244 C C . TRP D 2 100 ? -42.789 -48.241 -5.906 1.00 43.99 810 TRP D C 1
ATOM 17245 O O . TRP D 2 100 ? -41.618 -48.640 -5.883 1.00 46.13 810 TRP D O 1
ATOM 17266 N N . PRO D 2 101 ? -43.457 -47.965 -4.791 1.00 41.66 811 PRO D N 1
ATOM 17267 C CA . PRO D 2 101 ? -42.879 -48.278 -3.482 1.00 42.41 811 PRO D CA 1
ATOM 17268 C C . PRO D 2 101 ? -43.088 -49.748 -3.143 1.00 44.05 811 PRO D C 1
ATOM 17269 O O . PRO D 2 101 ? -43.884 -50.454 -3.762 1.00 43.13 811 PRO D O 1
ATOM 17280 N N . THR D 2 102 ? -42.349 -50.202 -2.138 1.00 47.43 812 THR D N 1
ATOM 17281 C CA . THR D 2 102 ? -42.403 -51.584 -1.685 1.00 42.98 812 THR D CA 1
ATOM 17282 C C . THR D 2 102 ? -43.112 -51.660 -0.343 1.00 40.96 812 THR D C 1
ATOM 17283 O O . THR D 2 102 ? -42.860 -50.845 0.551 1.00 46.38 812 THR D O 1
ATOM 17294 N N . ASP D 2 103 ? -44.006 -52.636 -0.208 1.00 45.79 813 ASP D N 1
ATOM 17295 C CA . ASP D 2 103 ? -44.670 -52.881 1.066 1.00 44.55 813 ASP D CA 1
ATOM 17296 C C . ASP D 2 103 ? -43.659 -53.465 2.047 1.00 42.98 813 ASP D C 1
ATOM 17297 O O . ASP D 2 103 ? -43.041 -54.496 1.766 1.00 44.19 813 ASP D O 1
ATOM 17306 N N . LYS D 2 104 ? -43.481 -52.805 3.192 1.00 44.44 814 LYS D N 1
ATOM 17307 C CA . LYS D 2 104 ? -42.464 -53.220 4.149 1.00 47.41 814 LYS D CA 1
ATOM 17308 C C . LYS D 2 104 ? -42.853 -54.468 4.930 1.00 50.75 814 LYS D C 1
ATOM 17309 O O . LYS D 2 104 ? -42.014 -55.007 5.657 1.00 49.08 814 LYS D O 1
ATOM 17328 N N . THR D 2 105 ? -44.098 -54.933 4.801 1.00 47.30 815 THR D N 1
ATOM 17329 C CA . THR D 2 105 ? -44.545 -56.157 5.454 1.00 53.53 815 THR D CA 1
ATOM 17330 C C . THR D 2 105 ? -44.435 -57.367 4.526 1.00 52.91 815 THR D C 1
ATOM 17331 O O . THR D 2 105 ? -43.843 -58.385 4.899 1.00 51.68 815 THR D O 1
ATOM 17342 N N . SER D 2 106 ? -45.007 -57.272 3.327 1.00 52.86 816 SER D N 1
ATOM 17343 C CA . SER D 2 106 ? -44.957 -58.366 2.367 1.00 54.82 816 SER D CA 1
ATOM 17344 C C . SER D 2 106 ? -43.723 -58.328 1.479 1.00 55.42 816 SER D C 1
ATOM 17345 O O . SER D 2 106 ? -43.403 -59.340 0.846 1.00 54.30 816 SER D O 1
ATOM 17353 N N . ARG D 2 107 ? -43.026 -57.192 1.423 1.00 51.99 817 ARG D N 1
ATOM 17354 C CA . ARG D 2 107 ? -41.878 -56.987 0.542 1.00 56.78 817 ARG D CA 1
ATOM 17355 C C . ARG D 2 107 ? -42.265 -57.032 -0.934 1.00 58.26 817 ARG D C 1
ATOM 17356 O O . ARG D 2 107 ? -41.413 -57.274 -1.794 1.00 57.20 817 ARG D O 1
ATOM 17377 N N . CYS D 2 108 ? -43.536 -56.797 -1.243 1.00 54.86 818 CYS D N 1
ATOM 17378 C CA . CYS D 2 108 ? -44.016 -56.754 -2.616 1.00 56.95 818 CYS D CA 1
ATOM 17379 C C . CYS D 2 108 ? -44.206 -55.310 -3.062 1.00 49.31 818 CYS D C 1
ATOM 17380 O O . CYS D 2 108 ? -44.475 -54.419 -2.251 1.00 50.53 818 CYS D O 1
ATOM 17388 N N . LEU D 2 109 ? -44.060 -55.085 -4.364 1.00 48.42 819 LEU D N 1
ATOM 17389 C CA . LEU D 2 109 ? -44.317 -53.765 -4.920 1.00 50.11 819 LEU D CA 1
ATOM 17390 C C . LEU D 2 109 ? -45.785 -53.393 -4.742 1.00 49.75 819 LEU D C 1
ATOM 17391 O O . LEU D 2 109 ? -46.678 -54.245 -4.785 1.00 51.05 819 LEU D O 1
ATOM 17407 N N . ILE D 2 110 ? -46.029 -52.104 -4.537 1.00 47.02 820 ILE D N 1
ATOM 17408 C CA . ILE D 2 110 ? -47.372 -51.571 -4.343 1.00 50.70 820 ILE D CA 1
ATOM 17409 C C . ILE D 2 110 ? -47.780 -50.872 -5.634 1.00 59.80 820 ILE D C 1
ATOM 17410 O O . ILE D 2 110 ? -47.246 -49.809 -5.971 1.00 59.26 820 ILE D O 1
ATOM 17426 N N . LYS D 2 111 ? -48.732 -51.467 -6.357 1.00 67.56 821 LYS D N 1
ATOM 17427 C CA . LYS D 2 111 ? -49.199 -50.932 -7.627 1.00 65.59 821 LYS D CA 1
ATOM 17428 C C . LYS D 2 111 ? -50.672 -50.549 -7.627 1.00 68.47 821 LYS D C 1
ATOM 17429 O O . LYS D 2 111 ? -51.149 -49.997 -8.626 1.00 68.84 821 LYS D O 1
ATOM 17448 N N . SER D 2 112 ? -51.402 -50.819 -6.552 1.00 74.63 822 SER D N 1
ATOM 17449 C CA . SER D 2 112 ? -52.831 -50.522 -6.528 1.00 74.84 822 SER D CA 1
ATOM 17450 C C . SER D 2 112 ? -53.053 -49.021 -6.379 1.00 73.47 822 SER D C 1
ATOM 17451 O O . SER D 2 112 ? -52.483 -48.403 -5.471 1.00 73.24 822 SER D O 1
ATOM 17459 N N . PRO D 2 113 ? -53.869 -48.398 -7.236 1.00 76.64 823 PRO D N 1
ATOM 17460 C CA . PRO D 2 113 ? -54.115 -46.954 -7.071 1.00 78.39 823 PRO D CA 1
ATOM 17461 C C . PRO D 2 113 ? -54.690 -46.588 -5.714 1.00 76.68 823 PRO D C 1
ATOM 17462 O O . PRO D 2 113 ? -54.290 -45.571 -5.133 1.00 73.59 823 PRO D O 1
ATOM 17473 N N . ASP D 2 114 ? -55.624 -47.385 -5.189 1.00 79.00 824 ASP D N 1
ATOM 17474 C CA . ASP D 2 114 ? -56.201 -47.082 -3.883 1.00 84.24 824 ASP D CA 1
ATOM 17475 C C . ASP D 2 114 ? -55.152 -47.190 -2.784 1.00 80.75 824 ASP D C 1
ATOM 17476 O O . ASP D 2 114 ? -55.027 -46.295 -1.940 1.00 82.31 824 ASP D O 1
ATOM 17485 N N . ARG D 2 115 ? -54.390 -48.286 -2.775 1.00 76.91 825 ARG D N 1
ATOM 17486 C CA . ARG D 2 115 ? -53.323 -48.432 -1.790 1.00 80.52 825 ARG D CA 1
ATOM 17487 C C . ARG D 2 115 ? -52.317 -47.292 -1.903 1.00 79.21 825 ARG D C 1
ATOM 17488 O O . ARG D 2 115 ? -51.834 -46.775 -0.888 1.00 84.79 825 ARG D O 1
ATOM 17509 N N . LEU D 2 116 ? -51.988 -46.886 -3.131 1.00 63.88 826 LEU D N 1
ATOM 17510 C CA . LEU D 2 116 ? -51.039 -45.793 -3.312 1.00 61.47 826 LEU D CA 1
ATOM 17511 C C . LEU D 2 116 ? -51.591 -44.480 -2.774 1.00 67.75 826 LEU D C 1
ATOM 17512 O O . LEU D 2 116 ? -50.819 -43.618 -2.336 1.00 63.82 826 LEU D O 1
ATOM 17528 N N . ALA D 2 117 ? -52.914 -44.307 -2.797 1.00 73.59 827 ALA D N 1
ATOM 17529 C CA . ALA D 2 117 ? -53.518 -43.123 -2.200 1.00 77.09 827 ALA D CA 1
ATOM 17530 C C . ALA D 2 117 ? -53.533 -43.208 -0.678 1.00 80.92 827 ALA D C 1
ATOM 17531 O O . ALA D 2 117 ? -53.439 -42.176 -0.004 1.00 83.51 827 ALA D O 1
ATOM 17538 N N . ASP D 2 118 ? -53.652 -44.416 -0.125 1.00 87.72 828 ASP D N 1
ATOM 17539 C CA . ASP D 2 118 ? -53.598 -44.576 1.325 1.00 95.17 828 ASP D CA 1
ATOM 17540 C C . ASP D 2 118 ? -52.262 -44.092 1.875 1.00 86.08 828 ASP D C 1
ATOM 17541 O O . ASP D 2 118 ? -52.213 -43.356 2.868 1.00 84.26 828 ASP D O 1
ATOM 17550 N N . ILE D 2 119 ? -51.161 -44.501 1.236 1.00 78.38 829 ILE D N 1
ATOM 17551 C CA . ILE D 2 119 ? -49.826 -44.083 1.670 1.00 78.11 829 ILE D CA 1
ATOM 17552 C C . ILE D 2 119 ? -49.420 -42.740 1.095 1.00 78.33 829 ILE D C 1
ATOM 17553 O O . ILE D 2 119 ? -48.319 -42.258 1.392 1.00 79.95 829 ILE D O 1
ATOM 17569 N N . ASN D 2 120 ? -50.274 -42.112 0.289 1.00 71.67 830 ASN D N 1
ATOM 17570 C CA . ASN D 2 120 ? -49.985 -40.819 -0.327 1.00 72.23 830 ASN D CA 1
ATOM 17571 C C . ASN D 2 120 ? -48.625 -40.842 -1.026 1.00 62.17 830 ASN D C 1
ATOM 17572 O O . ASN D 2 120 ? -47.735 -40.032 -0.758 1.00 61.65 830 ASN D O 1
ATOM 17583 N N . TYR D 2 121 ? -48.474 -41.804 -1.937 1.00 59.62 831 TYR D N 1
ATOM 17584 C CA . TYR D 2 121 ? -47.227 -41.903 -2.686 1.00 56.02 831 TYR D CA 1
ATOM 17585 C C . TYR D 2 121 ? -47.037 -40.708 -3.610 1.00 54.82 831 TYR D C 1
ATOM 17586 O O . TYR D 2 121 ? -45.898 -40.315 -3.889 1.00 52.73 831 TYR D O 1
ATOM 17604 N N . GLU D 2 122 ? -48.132 -40.121 -4.096 1.00 56.59 832 GLU D N 1
ATOM 17605 C CA . GLU D 2 122 ? -48.017 -38.912 -4.904 1.00 63.20 832 GLU D CA 1
ATOM 17606 C C . GLU D 2 122 ? -47.365 -37.788 -4.108 1.00 57.55 832 GLU D C 1
ATOM 17607 O O . GLU D 2 122 ? -46.517 -37.055 -4.631 1.00 55.17 832 GLU D O 1
ATOM 17619 N N . GLY D 2 123 ? -47.743 -37.641 -2.837 1.00 60.90 833 GLY D N 1
ATOM 17620 C CA . GLY D 2 123 ? -47.100 -36.649 -1.995 1.00 62.00 833 GLY D CA 1
ATOM 17621 C C . GLY D 2 123 ? -45.639 -36.950 -1.736 1.00 63.54 833 GLY D C 1
ATOM 17622 O O . GLY D 2 123 ? -44.821 -36.030 -1.633 1.00 64.04 833 GLY D O 1
ATOM 17626 N N . ARG D 2 124 ? -45.288 -38.233 -1.626 1.00 62.23 834 ARG D N 1
ATOM 17627 C CA . ARG D 2 124 ? -43.886 -38.605 -1.466 1.00 59.36 834 ARG D CA 1
ATOM 17628 C C . ARG D 2 124 ? -43.066 -38.172 -2.676 1.00 55.50 834 ARG D C 1
ATOM 17629 O O . ARG D 2 124 ? -42.015 -37.535 -2.536 1.00 56.46 834 ARG D O 1
ATOM 17650 N N . LEU D 2 125 ? -43.532 -38.513 -3.879 1.00 53.84 835 LEU D N 1
ATOM 17651 C CA . LEU D 2 125 ? -42.802 -38.130 -5.083 1.00 53.68 835 LEU D CA 1
ATOM 17652 C C . LEU D 2 125 ? -42.693 -36.616 -5.210 1.00 54.55 835 LEU D C 1
ATOM 17653 O O . LEU D 2 125 ? -41.715 -36.110 -5.769 1.00 52.43 835 LEU D O 1
ATOM 17669 N N . GLU D 2 126 ? -43.679 -35.877 -4.694 1.00 58.49 836 GLU D N 1
ATOM 17670 C CA . GLU D 2 126 ? -43.591 -34.421 -4.718 1.00 66.71 836 GLU D CA 1
ATOM 17671 C C . GLU D 2 126 ? -42.455 -33.930 -3.829 1.00 64.94 836 GLU D C 1
ATOM 17672 O O . GLU D 2 126 ? -41.763 -32.965 -4.174 1.00 63.98 836 GLU D O 1
ATOM 17684 N N . ALA D 2 127 ? -42.240 -34.588 -2.686 1.00 64.99 837 ALA D N 1
ATOM 17685 C CA . ALA D 2 127 ? -41.120 -34.225 -1.825 1.00 66.88 837 ALA D CA 1
ATOM 17686 C C . ALA D 2 127 ? -39.797 -34.688 -2.420 1.00 60.13 837 ALA D C 1
ATOM 17687 O O . ALA D 2 127 ? -38.783 -33.988 -2.312 1.00 59.86 837 ALA D O 1
ATOM 17694 N N . VAL D 2 128 ? -39.785 -35.866 -3.049 1.00 56.15 838 VAL D N 1
ATOM 17695 C CA . VAL D 2 128 ? -38.566 -36.352 -3.690 1.00 57.74 838 VAL D CA 1
ATOM 17696 C C . VAL D 2 128 ? -38.146 -35.411 -4.812 1.00 58.62 838 VAL D C 1
ATOM 17697 O O . VAL D 2 128 ? -36.955 -35.139 -5.003 1.00 51.17 838 VAL D O 1
ATOM 17710 N N . SER D 2 129 ? -39.115 -34.902 -5.574 1.00 66.65 839 SER D N 1
ATOM 17711 C CA . SER D 2 129 ? -38.799 -33.934 -6.618 1.00 62.32 839 SER D CA 1
ATOM 17712 C C . SER D 2 129 ? -38.246 -32.646 -6.021 1.00 63.31 839 SER D C 1
ATOM 17713 O O . SER D 2 129 ? -37.262 -32.091 -6.524 1.00 57.24 839 SER D O 1
ATOM 17721 N N . ARG D 2 130 ? -38.864 -32.161 -4.939 1.00 71.32 840 ARG D N 1
ATOM 17722 C CA . ARG D 2 130 ? -38.439 -30.901 -4.340 1.00 69.46 840 ARG D CA 1
ATOM 17723 C C . ARG D 2 130 ? -37.012 -30.993 -3.814 1.00 63.32 840 ARG D C 1
ATOM 17724 O O . ARG D 2 130 ? -36.225 -30.051 -3.960 1.00 63.51 840 ARG D O 1
ATOM 17745 N N . LYS D 2 131 ? -36.656 -32.127 -3.207 1.00 59.86 841 LYS D N 1
ATOM 17746 C CA . LYS D 2 131 ? -35.333 -32.276 -2.613 1.00 60.21 841 LYS D CA 1
ATOM 17747 C C . LYS D 2 131 ? -34.222 -32.285 -3.653 1.00 60.52 841 LYS D C 1
ATOM 17748 O O . LYS D 2 131 ? -33.056 -32.079 -3.296 1.00 57.89 841 LYS D O 1
ATOM 17767 N N . GLN D 2 132 ? -34.550 -32.514 -4.925 1.00 57.02 842 GLN D N 1
ATOM 17768 C CA . GLN D 2 132 ? -33.566 -32.536 -5.998 1.00 55.95 842 GLN D CA 1
ATOM 17769 C C . GLN D 2 132 ? -33.660 -31.314 -6.904 1.00 58.37 842 GLN D C 1
ATOM 17770 O O . GLN D 2 132 ? -33.055 -31.305 -7.980 1.00 56.85 842 GLN D O 1
ATOM 17784 N N . GLY D 2 133 ? -34.399 -30.286 -6.495 1.00 63.14 843 GLY D N 1
ATOM 17785 C CA . GLY D 2 133 ? -34.534 -29.087 -7.293 1.00 69.94 843 GLY D CA 1
ATOM 17786 C C . GLY D 2 133 ? -35.520 -29.181 -8.433 1.00 70.71 843 GLY D C 1
ATOM 17787 O O . GLY D 2 133 ? -35.544 -28.284 -9.284 1.00 72.18 843 GLY D O 1
ATOM 17791 N N . ALA D 2 134 ? -36.331 -30.232 -8.481 1.00 62.01 844 ALA D N 1
ATOM 17792 C CA . ALA D 2 134 ? -37.308 -30.424 -9.540 1.00 49.44 844 ALA D CA 1
ATOM 17793 C C . ALA D 2 134 ? -38.710 -30.099 -9.037 1.00 47.57 844 ALA D C 1
ATOM 17794 O O . ALA D 2 134 ? -38.937 -29.861 -7.850 1.00 52.42 844 ALA D O 1
ATOM 17801 N N . GLN D 2 135 ? -39.659 -30.092 -9.969 1.00 53.83 845 GLN D N 1
ATOM 17802 C CA . GLN D 2 135 ? -41.059 -29.805 -9.682 1.00 58.60 845 GLN D CA 1
ATOM 17803 C C . GLN D 2 135 ? -41.902 -30.997 -10.112 1.00 55.43 845 GLN D C 1
ATOM 17804 O O . GLN D 2 135 ? -41.810 -31.446 -11.258 1.00 54.72 845 GLN D O 1
ATOM 17818 N N . PHE D 2 136 ? -42.719 -31.503 -9.193 1.00 55.97 846 PHE D N 1
ATOM 17819 C CA . PHE D 2 136 ? -43.573 -32.645 -9.488 1.00 54.89 846 PHE D CA 1
ATOM 17820 C C . PHE D 2 136 ? -44.705 -32.234 -10.419 1.00 59.11 846 PHE D C 1
ATOM 17821 O O . PHE D 2 136 ? -45.285 -31.153 -10.280 1.00 59.51 846 PHE D O 1
ATOM 17838 N N . LYS D 2 137 ? -45.022 -33.107 -11.376 1.00 53.97 847 LYS D N 1
ATOM 17839 C CA . LYS D 2 137 ? -46.113 -32.869 -12.309 1.00 62.31 847 LYS D CA 1
ATOM 17840 C C . LYS D 2 137 ? -47.249 -33.867 -12.119 1.00 58.72 847 LYS D C 1
ATOM 17841 O O . LYS D 2 137 ? -48.394 -33.464 -11.897 1.00 69.52 847 LYS D O 1
ATOM 17860 N N . GLU D 2 138 ? -46.966 -35.165 -12.193 1.00 56.15 848 GLU D N 1
ATOM 17861 C CA . GLU D 2 138 ? -48.010 -36.169 -12.027 1.00 58.00 848 GLU D CA 1
ATOM 17862 C C . GLU D 2 138 ? -47.366 -37.530 -11.806 1.00 53.56 848 GLU D C 1
ATOM 17863 O O . GLU D 2 138 ? -46.158 -37.710 -11.992 1.00 47.89 848 GLU D O 1
ATOM 17875 N N . TYR D 2 139 ? -48.200 -38.489 -11.406 1.00 48.95 849 TYR D N 1
ATOM 17876 C CA . TYR D 2 139 ? -47.798 -39.878 -11.231 1.00 47.53 849 TYR D CA 1
ATOM 17877 C C . TYR D 2 139 ? -48.913 -40.773 -11.750 1.00 51.14 849 TYR D C 1
ATOM 17878 O O . TYR D 2 139 ? -50.084 -40.558 -11.423 1.00 51.95 849 TYR D O 1
ATOM 17896 N N . ARG D 2 140 ? -48.549 -41.775 -12.549 1.00 55.88 850 ARG D N 1
ATOM 17897 C CA . ARG D 2 140 ? -49.524 -42.685 -13.141 1.00 58.03 850 ARG D CA 1
ATOM 17898 C C . ARG D 2 140 ? -49.319 -44.088 -12.586 1.00 54.66 850 ARG D C 1
ATOM 17899 O O . ARG D 2 140 ? -48.346 -44.760 -12.965 1.00 51.73 850 ARG D O 1
ATOM 17920 N N . PRO D 2 141 ? -50.191 -44.572 -11.693 1.00 53.45 851 PRO D N 1
ATOM 17921 C CA . PRO D 2 141 ? -49.942 -45.888 -11.078 1.00 51.31 851 PRO D CA 1
ATOM 17922 C C . PRO D 2 141 ? -49.851 -47.038 -12.065 1.00 51.45 851 PRO D C 1
ATOM 17923 O O . PRO D 2 141 ? -49.038 -47.948 -11.863 1.00 52.43 851 PRO D O 1
ATOM 17934 N N . GLU D 2 142 ? -50.665 -47.034 -13.124 1.00 55.53 852 GLU D N 1
ATOM 17935 C CA . GLU D 2 142 ? -50.718 -48.185 -14.023 1.00 65.71 852 GLU D CA 1
ATOM 17936 C C . GLU D 2 142 ? -49.329 -48.578 -14.511 1.00 61.58 852 GLU D C 1
ATOM 17937 O O . GLU D 2 142 ? -48.990 -49.768 -14.553 1.00 56.81 852 GLU D O 1
ATOM 17949 N N . THR D 2 143 ? -48.513 -47.592 -14.883 1.00 57.65 853 THR D N 1
ATOM 17950 C CA . THR D 2 143 ? -47.164 -47.831 -15.370 1.00 58.95 853 THR D CA 1
ATOM 17951 C C . THR D 2 143 ? -46.094 -47.380 -14.388 1.00 56.42 853 THR D C 1
ATOM 17952 O O . THR D 2 143 ? -44.904 -47.478 -14.704 1.00 53.84 853 THR D O 1
ATOM 17963 N N . GLY D 2 144 ? -46.479 -46.897 -13.211 1.00 57.56 854 GLY D N 1
ATOM 17964 C CA . GLY D 2 144 ? -45.501 -46.349 -12.286 1.00 53.92 854 GLY D CA 1
ATOM 17965 C C . GLY D 2 144 ? -44.718 -45.203 -12.887 1.00 49.84 854 GLY D C 1
ATOM 17966 O O . GLY D 2 144 ? -43.509 -45.086 -12.650 1.00 41.36 854 GLY D O 1
ATOM 17970 N N . SER D 2 145 ? -45.385 -44.353 -13.664 1.00 51.82 855 SER D N 1
ATOM 17971 C CA . SER D 2 145 ? -44.731 -43.280 -14.403 1.00 53.40 855 SER D CA 1
ATOM 17972 C C . SER D 2 145 ? -44.674 -42.032 -13.529 1.00 51.20 855 SER D C 1
ATOM 17973 O O . SER D 2 145 ? -45.709 -41.438 -13.208 1.00 48.65 855 SER D O 1
ATOM 17981 N N . TRP D 2 146 ? -43.464 -41.635 -13.151 1.00 39.78 856 TRP D N 1
ATOM 17982 C CA . TRP D 2 146 ? -43.225 -40.427 -12.373 1.00 42.52 856 TRP D CA 1
ATOM 17983 C C . TRP D 2 146 ? -42.770 -39.322 -13.320 1.00 46.72 856 TRP D C 1
ATOM 17984 O O . TRP D 2 146 ? -41.763 -39.477 -14.019 1.00 43.00 856 TRP D O 1
ATOM 18005 N N . VAL D 2 147 ? -43.508 -38.214 -13.339 1.00 45.18 857 VAL D N 1
ATOM 18006 C CA . VAL D 2 147 ? -43.242 -37.097 -14.237 1.00 45.48 857 VAL D CA 1
ATOM 18007 C C . VAL D 2 147 ? -42.890 -35.874 -13.403 1.00 52.72 857 VAL D C 1
ATOM 18008 O O . VAL D 2 147 ? -43.624 -35.517 -12.474 1.00 62.45 857 VAL D O 1
ATOM 18021 N N . PHE D 2 148 ? -41.773 -35.229 -13.741 1.00 43.22 858 PHE D N 1
ATOM 18022 C CA . PHE D 2 148 ? -41.323 -34.048 -13.023 1.00 41.01 858 PHE D CA 1
ATOM 18023 C C . PHE D 2 148 ? -40.540 -33.149 -13.967 1.00 41.87 858 PHE D C 1
ATOM 18024 O O . PHE D 2 148 ? -39.971 -33.612 -14.961 1.00 44.37 858 PHE D O 1
ATOM 18041 N N . LYS D 2 149 ? -40.516 -31.862 -13.642 1.00 51.80 859 LYS D N 1
ATOM 18042 C CA . LYS D 2 149 ? -39.839 -30.854 -14.445 1.00 48.99 859 LYS D CA 1
ATOM 18043 C C . LYS D 2 149 ? -38.530 -30.451 -13.782 1.00 45.13 859 LYS D C 1
ATOM 18044 O O . LYS D 2 149 ? -38.467 -30.272 -12.563 1.00 56.17 859 LYS D O 1
ATOM 18063 N N . VAL D 2 150 ? -37.486 -30.309 -14.595 1.00 39.85 860 VAL D N 1
ATOM 18064 C CA . VAL D 2 150 ? -36.182 -29.857 -14.130 1.00 40.73 860 VAL D CA 1
ATOM 18065 C C . VAL D 2 150 ? -35.816 -28.588 -14.888 1.00 45.58 860 VAL D C 1
ATOM 18066 O O . VAL D 2 150 ? -36.185 -28.408 -16.053 1.00 46.89 860 VAL D O 1
ATOM 18079 N N . SER D 2 151 ? -35.087 -27.700 -14.213 1.00 56.30 861 SER D N 1
ATOM 18080 C CA . SER D 2 151 ? -34.600 -26.489 -14.861 1.00 61.00 861 SER D CA 1
ATOM 18081 C C . SER D 2 151 ? -33.308 -26.728 -15.630 1.00 61.07 861 SER D C 1
ATOM 18082 O O . SER D 2 151 ? -32.995 -25.961 -16.547 1.00 62.26 861 SER D O 1
ATOM 18090 N N . HIS D 2 152 ? -32.561 -27.770 -15.281 1.00 53.87 862 HIS D N 1
ATOM 18091 C CA . HIS D 2 152 ? -31.331 -28.131 -15.974 1.00 56.45 862 HIS D CA 1
ATOM 18092 C C . HIS D 2 152 ? -30.839 -29.445 -15.383 1.00 51.23 862 HIS D C 1
ATOM 18093 O O . HIS D 2 152 ? -31.374 -29.940 -14.388 1.00 46.80 862 HIS D O 1
ATOM 18107 N N . PHE D 2 153 ? -29.809 -30.004 -16.010 1.00 52.65 863 PHE D N 1
ATOM 18108 C CA . PHE D 2 153 ? -29.197 -31.237 -15.529 1.00 54.97 863 PHE D CA 1
ATOM 18109 C C . PHE D 2 153 ? -27.787 -30.957 -15.013 1.00 61.87 863 PHE D C 1
ATOM 18110 O O . PHE D 2 153 ? -27.145 -31.828 -14.425 1.00 66.60 863 PHE D O 1
#